Protein 6GJT (pdb70)

InterPro domains:
  IPR008444 Chlamydia virulence plasmid protein pGP3 [PIRSF016070] (1-264)
  IPR033758 pGP3 C-terminal domain [PF05475] (119-264)
  IPR049000 Virulence plasmid protein pGP3-D, N-terminal domain [PF20858] (1-68)

Foldseek 3Di:
DDWDWDDDPHDIDGDDPDPPVVVVVCQQQPQAPQPDKDKDKDKQFDKDKWQFADDPVPQFFPRGIAWRDKDKDFTRHPFKKWWKKWKWWKFWDWAKKKKFKCWPPDGHGPFMFMDTHNQAIDIGMTTDMGGDDDGDITMMIMGMHGHVDTMMITQAGNVRHHDVNDTDIIMMMIIMDHD/DDWDWDADPHDIDGDPDVVVVVVCLDQPQAVPNDKDKDKDKQFDKDKKQFADDPVPQFFPRGIAWRDKDKDFGRHPFKKWWKKWKWKKFWDWAKKKKFKCWPPHGHGPFMFMDTHNQFIDIGMDTDMGGDDDGDITMMIMGMHGHVDTMMMICAGNVRHHDVNDTDIIMMMIIMDHDD/DAWDDDPNDIGDDDPDVQAQAPDPAKDKDKDKQFDKDKWQFADEPVPQFFPRGIAWRDKDKDFGRHPFKKWWKKWKWKKFWDWAKKKKFKCWPPDGHGPFIFIDTHNQFIDIGMDTDMGGDDDGDITMMIMGMHGHVDTIMMIQDGNVRHHDVNDTDIIMMMIIIDHDD/DDWDWDDDPHDIDTDDPDCVCQDQPQAVPPDKDKDKDKQFDKDKWQFADDPVPQFFPRGIAWRDKDKDWGRHPFKKWWKKWKWKKFWDWAKKKKFKCWPPHGHGPFMFIDTHNQFIDIGMTTDMGTDDPGDITMMIMGMHGHVDTMMIICAGNVRHHDVNDTDIIMMMIIMDHDDDD/DADWDWDDDPHDIDGDDPDDPVVVVVCQDQPQAVPPDKDKDKDKQFDKDKKQFADDPVPQFFPRGIAWRDKDKDFGRHPFKKWWKKWKWKKFWDWAKKKKFKCWPPHGHGPFMFMDTHNQFIDIGMDTDMGGDDDGDITMMIMGMHGHVDTMMIICAGHVRHHDVNDTDIIMMMIIMGHDD/DWDWDDDPHDIDTDDPDVVCQVQPQAVPPDKDKDKDKQFDKDKWQFADEPVPQFFPRGIAWRDKDKDFGRHPFKKWKKKWKWKKFWDWAKKKKFKCWPPDGHGPFMFMDTHNQAIDIGMTTDMGGDDDGDITMMTMGMHGHVDTMMMIQAGNVRHHDVNDTDIIMMMIIIDHDDD

Sequence (1059 aa):
GNSGFYLYNTQNCVFADNTVQDILDKITTDPSLGLLKAFNNFPITNKIQCNGLFTPRNIETLLGGTEIGKFTVTPKSSGSMFLVSADIIASRMEGGVVLALVREGDSKPYAISYGYSSGVPNLCSLRTRIINTGLTPTTYSLRRVGGLESGVVWVNALSNGNDILGITNTSNVSFLEVIPGNSGFYLYNTQNCVFATVQDILDKITTDPSLGLLKAFNNFPITNNKIQCNGLFTPRNIETLLGGTEIGKFTVTPKSSGSMFLVSADIIASRMEGGVVLALVREGDSKPYAISYGYSSGVPNLCSLRRTRIINTGLTPTTYSLRVGGLESGVVWVNALSNGNDILGITNTSNVSFLEVIPQSGFYLYNTQNCVFADNTTDPSLGLLKAFNNFPITNKIQCNGLFTPRRNIETLLGGTEIGKFTVTPKSSGSMFLVSADIIASRMEGGVVLALVREGDSKPYAISYGYSSGVPNLCSLRTRIINTGLTPTTYSLRVGGLESGVVWVNALSNGNDILGITNTSNVSFLEVIPQGNSGFYLYNTQNCVFADNLDKITTDPSLGLLKAFNNFPITNKIQCNGLFTPRNIEETLLGGTEIGKFTVTPKSSGSMFLVSADIIASRMEGGVVLALVREGDSKPYAISYGYSSGVPNLCSLRRTRIINTGLTPTTYSLRRVGGLESGVVWVNALSNGNDILGITNTSNVSFLEVIPQQTNMGNSGFYLYNTQNCVFADNTVQDILDKITTDPSLGLLKAFNNFPITNKIQCNGLFTPRNIETLLGGTEIGKFTVTPKSSGSMFLVSADIIASRMEEGGVVLALVREGDSKPYAISYGYSSGVPNLCSLRRTRIINTGLTPTTYSLRVGGLESGVVWVNALSNGNDILGITNTSNVSFLEVIPQNSGFYLYNTQNCVFADNLDKITTDPSLGLLKAFNNFPITNKIQCNGLFTPRNIETLLGGTEIGKFTVTPKSSGSMFLVSADIIASRMEGGVVLALVREGDSKPYAISYGYSSGVPNLCSLRTRIINTGLTPTTYSLRVGGLESGVVWVNALSNGNDILGITNTSNVSFLEVIPQQT

Radius of gyration: 47.32 Å; Cα contacts (8 Å, |Δi|>4): 3274; chains: 6; bounding box: 70×164×120 Å

Secondary structure (P-SEA, 3-state):
cbbbbbbccccccccccccaaaaaaaaacccccccbbbbbbbbbcccccccbbbccccccccccccccbbbbbbbccccbbbbbbbbbbbccccbbbbbbbbccccccccbbbbbcccccbbbbbccbbbbbccccbbbbbbbbbcccbbbbbccccccccccccbbbbbbbbbbbbcc/ccbbbbbccccccccccaaaaaaaaacccccccbbbbbbbbbcccccccbbbccccccccccccccbbbbbbbccccbbbbbbbbbbbccccbbbbbbbbccccccccccccccccccbbbbbccbbbbbccccbbbbbbbbbcccbbbbbccccccccccccbbbbbbbbbbbbbcc/cbbbbcccccccccccccccccccbbbbbbbbbcccccccbbbccccccccccccccbbbbbbbccccbbbbbbbbbbbccccbbbbbbbbccccccccbbbbbcccccbbbbbccbbbbbccccbbbbbbbbbcccbbbbbccccccccccccbbbbbbbbbbbbbcc/cbbbbbbcccbbbbbcccccccccccccccbbbbbbbbbcccccccbbbccccccccccccccbbbbbbbcccbbbbbbbbbbbbccccbbbbbbbbccccccccbbbbbcccccbbbbbccbbbbbccccbbbbbbbbbcccbbbbbccccccccccccbbbbbbbbbbbbbbccc/cccbbbbbccccccccccccaaaaaaaaacccccccbbbbbbbbbcccccccbbbccccccccccccccbbbbbbbccccbbbbbbbbbbbccccbbbbbbbbccccccccccccccccccbbbbbccbbbbbccccbbbbbbbbbcccbbbbbccccccccccccbbbbbbbbbbbbbcc/cbbbbbcccccccccccccccccccccccbbbbbbbbbcccccccbbbccccccccccccccbbbbbbbccccbbbbbbbbbbcccccbbbbbbbbccccccccbbbbbcccccbbbbbccbbbbbccccbbbbbbbbbcccbbbbbccccccccccccbbbbbbbbbbbbbbcc

Structure (mmCIF, N/CA/C/O backbone):
data_6GJT
#
_entry.id   6GJT
#
_cell.length_a   85.410
_cell.length_b   108.250
_cell.length_c   207.000
_cell.angle_alpha   90.00
_cell.angle_beta   90.00
_cell.angle_gamma   90.00
#
_symmetry.space_group_name_H-M   'P 21 21 21'
#
loop_
_entity.id
_entity.type
_entity.pdbx_description
1 polymer 'Virulence plasmid protein pGP3-D'
2 non-polymer 'BROMIDE ION'
3 non-polymer 'POTASSIUM ION'
4 water water
#
loop_
_atom_site.group_PDB
_atom_site.id
_atom_site.type_symbol
_atom_site.label_atom_id
_atom_site.label_alt_id
_atom_site.label_comp_id
_atom_site.label_asym_id
_atom_site.label_entity_id
_atom_site.label_seq_id
_atom_site.pdbx_PDB_ins_code
_atom_site.Cartn_x
_atom_site.Cartn_y
_atom_site.Cartn_z
_atom_site.occupancy
_atom_site.B_iso_or_equiv
_atom_site.auth_seq_id
_atom_site.auth_comp_id
_atom_site.auth_asym_id
_atom_site.auth_atom_id
_atom_site.pdbx_PDB_model_num
ATOM 1 N N . GLY A 1 2 ? -1.535 185.614 17.079 1.00 78.16 2 GLY A N 1
ATOM 2 C CA . GLY A 1 2 ? -1.181 186.738 16.163 1.00 76.11 2 GLY A CA 1
ATOM 3 C C . GLY A 1 2 ? -1.700 188.118 16.576 1.00 68.02 2 GLY A C 1
ATOM 4 O O . GLY A 1 2 ? -2.196 188.855 15.746 1.00 62.84 2 GLY A O 1
ATOM 5 N N . ASN A 1 3 ? -1.570 188.469 17.854 1.00 62.27 3 ASN A N 1
ATOM 6 C CA . ASN A 1 3 ? -1.809 189.852 18.332 1.00 54.51 3 ASN A CA 1
ATOM 7 C C . ASN A 1 3 ? -0.892 190.183 19.529 1.00 52.51 3 ASN A C 1
ATOM 8 O O . ASN A 1 3 ? -0.544 189.300 20.310 1.00 55.21 3 ASN A O 1
ATOM 13 N N . SER A 1 4 ? -0.433 191.433 19.628 1.00 46.39 4 SER A N 1
ATOM 14 C CA . SER A 1 4 ? 0.502 191.842 20.686 1.00 40.98 4 SER A CA 1
ATOM 15 C C . SER A 1 4 ? 0.446 193.346 20.891 1.00 41.03 4 SER A C 1
ATOM 16 O O . SER A 1 4 ? -0.099 194.052 20.066 1.00 44.17 4 SER A O 1
ATOM 19 N N . GLY A 1 5 ? 0.960 193.812 22.029 1.00 36.09 5 GLY A N 1
ATOM 20 C CA . GLY A 1 5 ? 0.923 195.203 22.385 1.00 36.42 5 GLY A CA 1
ATOM 21 C C . GLY A 1 5 ? 0.836 195.465 23.871 1.00 43.70 5 GLY A C 1
ATOM 22 O O . GLY A 1 5 ? 1.430 194.752 24.672 1.00 37.01 5 GLY A O 1
ATOM 23 N N . PHE A 1 6 ? 0.040 196.471 24.230 1.00 40.22 6 PHE A N 1
ATOM 24 C CA . PHE A 1 6 ? -0.248 196.793 25.604 1.00 46.02 6 PHE A CA 1
ATOM 25 C C . PHE A 1 6 ? -1.756 196.949 25.765 1.00 55.23 6 PHE A C 1
ATOM 26 O O . PHE A 1 6 ? -2.461 197.240 24.799 1.00 46.37 6 PHE A O 1
ATOM 34 N N . TYR A 1 7 ? -2.262 196.689 26.970 1.00 62.24 7 TYR A N 1
ATOM 35 C CA . TYR A 1 7 ? -3.694 196.821 27.231 1.00 66.43 7 TYR A CA 1
ATOM 36 C C . TYR A 1 7 ? -3.962 196.965 28.725 1.00 77.76 7 TYR A C 1
ATOM 37 O O . TYR A 1 7 ? -3.110 196.623 29.555 1.00 64.56 7 TYR A O 1
ATOM 46 N N . LEU A 1 8 ? -5.159 197.464 29.039 1.00 87.71 8 LEU A N 1
ATOM 47 C CA . LEU A 1 8 ? -5.601 197.626 30.421 1.00 89.28 8 LEU A CA 1
ATOM 48 C C . LEU A 1 8 ? -6.403 196.415 30.868 1.00 80.81 8 LEU A C 1
ATOM 49 O O . LEU A 1 8 ? -7.330 195.991 30.180 1.00 69.19 8 LEU A O 1
ATOM 54 N N . TYR A 1 9 ? -6.018 195.860 32.015 1.00 80.62 9 TYR A N 1
ATOM 55 C CA . TYR A 1 9 ? -6.805 194.844 32.719 1.00 79.26 9 TYR A CA 1
ATOM 56 C C . TYR A 1 9 ? -7.196 195.481 34.042 1.00 78.47 9 TYR A C 1
ATOM 57 O O . TYR A 1 9 ? -6.312 195.830 34.830 1.00 68.32 9 TYR A O 1
ATOM 66 N N . ASN A 1 10 ? -8.510 195.624 34.266 1.00 75.98 10 ASN A N 1
ATOM 67 C CA . ASN A 1 10 ? -9.092 196.602 35.217 1.00 73.94 10 ASN A CA 1
ATOM 68 C C . ASN A 1 10 ? -8.237 197.893 35.304 1.00 77.44 10 ASN A C 1
ATOM 69 O O . ASN A 1 10 ? -8.405 198.811 34.482 1.00 67.62 10 ASN A O 1
ATOM 74 N N . THR A 1 11 ? -7.303 197.933 36.251 1.00 80.77 11 THR A N 1
ATOM 75 C CA . THR A 1 11 ? -6.476 199.090 36.533 1.00 79.33 11 THR A CA 1
ATOM 76 C C . THR A 1 11 ? -4.967 198.840 36.294 1.00 77.77 11 THR A C 1
ATOM 77 O O . THR A 1 11 ? -4.172 199.687 36.653 1.00 83.64 11 THR A O 1
ATOM 81 N N . GLN A 1 12 ? -4.565 197.709 35.705 1.00 74.28 12 GLN A N 1
ATOM 82 C CA . GLN A 1 12 ? -3.138 197.449 35.373 1.00 71.29 12 GLN A CA 1
ATOM 83 C C . GLN A 1 12 ? -2.864 197.621 33.859 1.00 67.58 12 GLN A C 1
ATOM 84 O O . GLN A 1 12 ? -3.592 197.077 33.029 1.00 58.55 12 GLN A O 1
ATOM 90 N N . ASN A 1 13 ? -1.826 198.389 33.516 1.00 62.73 13 ASN A N 1
ATOM 91 C CA . ASN A 1 13 ? -1.358 198.524 32.128 1.00 66.01 13 ASN A CA 1
ATOM 92 C C . ASN A 1 13 ? -0.343 197.417 31.813 1.00 58.47 13 ASN A C 1
ATOM 93 O O . ASN A 1 13 ? 0.791 197.434 32.323 1.00 48.77 13 ASN A O 1
ATOM 98 N N . CYS A 1 14 ? -0.762 196.455 30.991 1.00 51.98 14 CYS A N 1
ATOM 99 C CA . CYS A 1 14 ? -0.016 195.224 30.800 1.00 58.76 14 CYS A CA 1
ATOM 100 C C . CYS A 1 14 ? 0.510 195.055 29.390 1.00 58.68 14 CYS A C 1
ATOM 101 O O . CYS A 1 14 ? -0.194 195.363 28.433 1.00 56.06 14 CYS A O 1
ATOM 104 N N . VAL A 1 15 ? 1.726 194.527 29.276 1.00 55.33 15 VAL A N 1
ATOM 105 C CA . VAL A 1 15 ? 2.228 194.027 27.985 1.00 53.77 15 VAL A CA 1
ATOM 106 C C . VAL A 1 15 ? 1.595 192.679 27.694 1.00 52.21 15 VAL A C 1
ATOM 107 O O . VAL A 1 15 ? 1.367 191.899 28.608 1.00 49.62 15 VAL A O 1
ATOM 111 N N . PHE A 1 16 ? 1.284 192.412 26.436 1.00 46.54 16 PHE A N 1
ATOM 112 C CA . PHE A 1 16 ? 0.781 191.102 26.044 1.00 46.11 16 PHE A CA 1
ATOM 113 C C . PHE A 1 16 ? 1.317 190.707 24.668 1.00 46.57 16 PHE A C 1
ATOM 114 O O . PHE A 1 16 ? 1.682 191.576 23.883 1.00 47.91 16 PHE A O 1
ATOM 122 N N . ALA A 1 17 ? 1.389 189.397 24.432 1.00 41.61 17 ALA A N 1
ATOM 123 C CA . ALA A 1 17 ? 1.923 188.782 23.227 1.00 38.35 17 ALA A CA 1
ATOM 124 C C . ALA A 1 17 ? 1.720 187.261 23.267 1.00 41.79 17 ALA A C 1
ATOM 125 O O . ALA A 1 17 ? 1.334 186.716 24.274 1.00 39.27 17 ALA A O 1
ATOM 127 N N . ASP A 1 18 ? 2.011 186.582 22.175 1.00 40.72 18 ASP A N 1
ATOM 128 C CA . ASP A 1 18 ? 1.950 185.131 22.130 1.00 42.47 18 ASP A CA 1
ATOM 129 C C . ASP A 1 18 ? 3.112 184.482 22.834 1.00 41.06 18 ASP A C 1
ATOM 130 O O . ASP A 1 18 ? 2.954 183.373 23.341 1.00 47.11 18 ASP A O 1
ATOM 135 N N . ASN A 1 19 ? 4.289 185.110 22.829 1.00 41.01 19 ASN A N 1
ATOM 136 C CA . ASN A 1 19 ? 5.450 184.542 23.540 1.00 39.65 19 ASN A CA 1
ATOM 137 C C . ASN A 1 19 ? 6.413 185.507 24.240 1.00 42.57 19 ASN A C 1
ATOM 138 O O . ASN A 1 19 ? 7.290 186.109 23.649 1.00 48.94 19 ASN A O 1
ATOM 143 N N . THR A 1 100 ? 25.179 146.372 70.246 1.00 78.92 100 THR A N 1
ATOM 144 C CA . THR A 1 100 ? 24.937 144.944 70.059 1.00 89.54 100 THR A CA 1
ATOM 145 C C . THR A 1 100 ? 25.803 144.067 70.985 1.00 94.02 100 THR A C 1
ATOM 146 O O . THR A 1 100 ? 25.363 143.014 71.445 1.00 81.85 100 THR A O 1
ATOM 150 N N . VAL A 1 101 ? 27.035 144.504 71.243 1.00 92.99 101 VAL A N 1
ATOM 151 C CA . VAL A 1 101 ? 27.905 143.858 72.220 1.00 88.18 101 VAL A CA 1
ATOM 152 C C . VAL A 1 101 ? 27.281 144.033 73.603 1.00 90.48 101 VAL A C 1
ATOM 153 O O . VAL A 1 101 ? 26.984 143.060 74.275 1.00 94.42 101 VAL A O 1
ATOM 157 N N . GLN A 1 102 ? 27.054 145.274 74.012 1.00 90.50 102 GLN A N 1
ATOM 158 C CA . GLN A 1 102 ? 26.302 145.561 75.239 1.00 88.26 102 GLN A CA 1
ATOM 159 C C . GLN A 1 102 ? 24.972 144.815 75.344 1.00 79.34 102 GLN A C 1
ATOM 160 O O . GLN A 1 102 ? 24.536 144.473 76.440 1.00 74.77 102 GLN A O 1
ATOM 166 N N . ASP A 1 103 ? 24.322 144.576 74.214 1.00 76.85 103 ASP A N 1
ATOM 167 C CA . ASP A 1 103 ? 23.013 143.948 74.250 1.00 83.80 103 ASP A CA 1
ATOM 168 C C . ASP A 1 103 ? 23.142 142.477 74.602 1.00 95.02 103 ASP A C 1
ATOM 169 O O . ASP A 1 103 ? 22.247 141.920 75.200 1.00 98.92 103 ASP A O 1
ATOM 174 N N . ILE A 1 104 ? 24.235 141.838 74.186 1.00 99.80 104 ILE A N 1
ATOM 175 C CA . ILE A 1 104 ? 24.517 140.452 74.564 1.00 87.18 104 ILE A CA 1
ATOM 176 C C . ILE A 1 104 ? 24.945 140.461 76.029 1.00 82.71 104 ILE A C 1
ATOM 177 O O . ILE A 1 104 ? 24.435 139.720 76.829 1.00 83.17 104 ILE A O 1
ATOM 182 N N . LEU A 1 105 ? 25.874 141.337 76.356 1.00 75.54 105 LEU A N 1
ATOM 183 C CA . LEU A 1 105 ? 26.420 141.459 77.668 1.00 70.69 105 LEU A CA 1
ATOM 184 C C . LEU A 1 105 ? 25.344 141.550 78.746 1.00 74.90 105 LEU A C 1
ATOM 185 O O . LEU A 1 105 ? 25.444 140.904 79.786 1.00 68.96 105 LEU A O 1
ATOM 190 N N . ASP A 1 106 ? 24.325 142.362 78.524 1.00 80.74 106 ASP A N 1
ATOM 191 C CA . ASP A 1 106 ? 23.191 142.418 79.471 1.00 87.95 106 ASP A CA 1
ATOM 192 C C . ASP A 1 106 ? 22.376 141.132 79.509 1.00 83.23 106 ASP A C 1
ATOM 193 O O . ASP A 1 106 ? 21.894 140.741 80.564 1.00 86.72 106 ASP A O 1
ATOM 198 N N . LYS A 1 107 ? 22.198 140.493 78.361 1.00 77.39 107 LYS A N 1
ATOM 199 C CA . LYS A 1 107 ? 21.540 139.194 78.321 1.00 79.15 107 LYS A CA 1
ATOM 200 C C . LYS A 1 107 ? 22.335 138.176 79.141 1.00 80.14 107 LYS A C 1
ATOM 201 O O . LYS A 1 107 ? 21.821 137.577 80.071 1.00 73.80 107 LYS A O 1
ATOM 207 N N . ILE A 1 108 ? 23.616 138.037 78.814 1.00 77.91 108 ILE A N 1
ATOM 208 C CA . ILE A 1 108 ? 24.488 137.031 79.420 1.00 77.08 108 ILE A CA 1
ATOM 209 C C . ILE A 1 108 ? 24.583 137.143 80.936 1.00 77.37 108 ILE A C 1
ATOM 210 O O . ILE A 1 108 ? 24.612 136.139 81.623 1.00 75.94 108 ILE A O 1
ATOM 215 N N . THR A 1 109 ? 24.657 138.370 81.434 1.00 78.90 109 THR A N 1
ATOM 216 C CA . THR A 1 109 ? 24.809 138.630 82.859 1.00 80.37 109 THR A CA 1
ATOM 217 C C . THR A 1 109 ? 23.500 138.677 83.604 1.00 76.16 109 THR A C 1
ATOM 218 O O . THR A 1 109 ? 23.500 139.008 84.780 1.00 80.24 109 THR A O 1
ATOM 222 N N . THR A 1 110 ? 22.380 138.453 82.928 1.00 69.38 110 THR A N 1
ATOM 223 C CA . THR A 1 110 ? 21.083 138.537 83.607 1.00 66.12 110 THR A CA 1
ATOM 224 C C . THR A 1 110 ? 20.045 137.534 83.148 1.00 59.05 110 THR A C 1
ATOM 225 O O . THR A 1 110 ? 19.002 137.456 83.782 1.00 55.13 110 THR A O 1
ATOM 229 N N . ASP A 1 111 ? 20.307 136.786 82.075 1.00 59.87 111 ASP A N 1
ATOM 230 C CA . ASP A 1 111 ? 19.373 135.782 81.577 1.00 64.24 111 ASP A CA 1
ATOM 231 C C . ASP A 1 111 ? 19.661 134.451 82.281 1.00 59.21 111 ASP A C 1
ATOM 232 O O . ASP A 1 111 ? 20.661 133.777 82.048 1.00 58.83 111 ASP A O 1
ATOM 237 N N . PRO A 1 112 ? 18.756 134.049 83.140 1.00 58.59 112 PRO A N 1
ATOM 238 C CA . PRO A 1 112 ? 18.982 132.795 83.848 1.00 58.31 112 PRO A CA 1
ATOM 239 C C . PRO A 1 112 ? 18.822 131.484 83.050 1.00 56.84 112 PRO A C 1
ATOM 240 O O . PRO A 1 112 ? 19.247 130.400 83.504 1.00 60.67 112 PRO A O 1
ATOM 244 N N . SER A 1 113 ? 18.236 131.576 81.868 1.00 54.13 113 SER A N 1
ATOM 245 C CA . SER A 1 113 ? 17.865 130.399 81.106 1.00 54.89 113 SER A CA 1
ATOM 246 C C . SER A 1 113 ? 19.044 129.922 80.236 1.00 51.96 113 SER A C 1
ATOM 247 O O . SER A 1 113 ? 19.058 128.786 79.760 1.00 56.20 113 SER A O 1
ATOM 250 N N . LEU A 1 114 ? 20.016 130.800 80.031 1.00 54.03 114 LEU A N 1
ATOM 251 C CA . LEU A 1 114 ? 21.200 130.480 79.306 1.00 62.77 114 LEU A CA 1
ATOM 252 C C . LEU A 1 114 ? 21.955 129.722 80.356 1.00 69.74 114 LEU A C 1
ATOM 253 O O . LEU A 1 114 ? 22.148 130.201 81.505 1.00 73.89 114 LEU A O 1
ATOM 258 N N . GLY A 1 115 ? 22.460 128.569 80.013 1.00 74.55 115 GLY A N 1
ATOM 259 C CA . GLY A 1 115 ? 23.240 127.939 81.059 1.00 75.53 115 GLY A CA 1
ATOM 260 C C . GLY A 1 115 ? 24.584 128.649 81.273 1.00 73.17 115 GLY A C 1
ATOM 261 O O . GLY A 1 115 ? 25.414 128.163 81.995 1.00 61.66 115 GLY A O 1
ATOM 262 N N . LEU A 1 116 ? 24.841 129.815 80.682 1.00 74.26 116 LEU A N 1
ATOM 263 C CA . LEU A 1 116 ? 26.079 130.461 81.003 1.00 63.12 116 LEU A CA 1
ATOM 264 C C . LEU A 1 116 ? 25.797 131.070 82.344 1.00 64.25 116 LEU A C 1
ATOM 265 O O . LEU A 1 116 ? 24.659 131.133 82.866 1.00 70.84 116 LEU A O 1
ATOM 270 N N . LEU A 1 117 ? 26.900 131.403 82.942 1.00 54.07 117 LEU A N 1
ATOM 271 C CA . LEU A 1 117 ? 26.923 132.031 84.246 1.00 55.72 117 LEU A CA 1
ATOM 272 C C . LEU A 1 117 ? 26.359 131.479 85.633 1.00 50.75 117 LEU A C 1
ATOM 273 O O . LEU A 1 117 ? 25.191 131.010 85.906 1.00 66.82 117 LEU A O 1
ATOM 278 N N . LYS A 1 118 ? 27.303 131.527 86.571 1.00 45.30 118 LYS A N 1
ATOM 279 C CA . LYS A 1 118 ? 27.316 130.623 87.706 1.00 36.87 118 LYS A CA 1
ATOM 280 C C . LYS A 1 118 ? 27.734 131.329 88.958 1.00 34.93 118 LYS A C 1
ATOM 281 O O . LYS A 1 118 ? 28.834 131.837 89.046 1.00 36.38 118 LYS A O 1
ATOM 287 N N . ALA A 1 119 ? 26.883 131.306 89.965 1.00 33.94 119 ALA A N 1
ATOM 288 C CA . ALA A 1 119 ? 27.259 131.880 91.252 1.00 31.18 119 ALA A CA 1
ATOM 289 C C . ALA A 1 119 ? 28.386 131.047 91.907 1.00 32.38 119 ALA A C 1
ATOM 290 O O . ALA A 1 119 ? 28.408 129.801 91.805 1.00 37.81 119 ALA A O 1
ATOM 292 N N . PHE A 1 120 ? 29.278 131.736 92.609 1.00 32.58 120 PHE A N 1
ATOM 293 C CA . PHE A 1 120 ? 30.175 131.133 93.602 1.00 29.98 120 PHE A CA 1
ATOM 294 C C . PHE A 1 120 ? 30.171 131.929 94.855 1.00 31.03 120 PHE A C 1
ATOM 295 O O . PHE A 1 120 ? 30.236 133.173 94.824 1.00 35.15 120 PHE A O 1
ATOM 303 N N . ASN A 1 121 ? 30.143 131.259 95.978 1.00 33.71 121 ASN A N 1
ATOM 304 C CA . ASN A 1 121 ? 30.240 131.924 97.260 1.00 32.38 121 ASN A CA 1
ATOM 305 C C . ASN A 1 121 ? 31.096 131.080 98.173 1.00 32.42 121 ASN A C 1
ATOM 306 O O . ASN A 1 121 ? 30.903 129.859 98.202 1.00 25.30 121 ASN A O 1
ATOM 311 N N . ASN A 1 122 ? 31.970 131.717 98.934 1.00 25.98 122 ASN A N 1
ATOM 312 C CA . ASN A 1 122 ? 32.733 131.035 99.948 1.00 27.37 122 ASN A CA 1
ATOM 313 C C . ASN A 1 122 ? 32.520 131.696 101.259 1.00 29.02 122 ASN A C 1
ATOM 314 O O . ASN A 1 122 ? 32.563 132.910 101.312 1.00 32.05 122 ASN A O 1
ATOM 319 N N . PHE A 1 123 ? 32.322 130.908 102.319 1.00 26.36 123 PHE A N 1
ATOM 320 C CA . PHE A 1 123 ? 31.995 131.409 103.609 1.00 27.23 123 PHE A CA 1
ATOM 321 C C . PHE A 1 123 ? 33.038 130.935 104.605 1.00 30.32 123 PHE A C 1
ATOM 322 O O . PHE A 1 123 ? 33.076 129.760 104.963 1.00 27.28 123 PHE A O 1
ATOM 330 N N . PRO A 1 124 ? 33.877 131.870 105.088 1.00 30.31 124 PRO A N 1
ATOM 331 C CA . PRO A 1 124 ? 34.900 131.423 106.057 1.00 30.11 124 PRO A CA 1
ATOM 332 C C . PRO A 1 124 ? 34.279 131.331 107.408 1.00 29.69 124 PRO A C 1
ATOM 333 O O . PRO A 1 124 ? 33.467 132.167 107.746 1.00 35.61 124 PRO A O 1
ATOM 337 N N . ILE A 1 125 ? 34.727 130.369 108.210 1.00 28.64 125 ILE A N 1
ATOM 338 C CA . ILE A 1 125 ? 34.347 130.253 109.576 1.00 28.36 125 ILE A CA 1
ATOM 339 C C . ILE A 1 125 ? 35.650 130.228 110.398 1.00 34.15 125 ILE A C 1
ATOM 340 O O . ILE A 1 125 ? 36.411 129.227 110.339 1.00 34.92 125 ILE A O 1
ATOM 345 N N . THR A 1 126 ? 35.914 131.290 111.162 1.00 33.38 126 THR A N 1
ATOM 346 C CA . THR A 1 126 ? 37.198 131.438 111.902 1.00 35.76 126 THR A CA 1
ATOM 347 C C . THR A 1 126 ? 37.096 131.387 113.409 1.00 32.42 126 THR A C 1
ATOM 348 O O . THR A 1 126 ? 38.101 131.233 114.090 1.00 36.61 126 THR A O 1
ATOM 352 N N . ASN A 1 127 ? 35.871 131.451 113.922 1.00 33.00 127 ASN A N 1
ATOM 353 C CA . ASN A 1 127 ? 35.664 131.367 115.326 1.00 33.34 127 ASN A CA 1
ATOM 354 C C . ASN A 1 127 ? 35.795 129.964 115.871 1.00 37.78 127 ASN A C 1
ATOM 355 O O . ASN A 1 127 ? 35.560 129.035 115.144 1.00 38.12 127 ASN A O 1
ATOM 360 N N . LYS A 1 128 ? 36.172 129.850 117.142 1.00 33.82 128 LYS A N 1
ATOM 361 C CA . LYS A 1 128 ? 36.345 128.608 117.821 1.00 33.55 128 LYS A CA 1
ATOM 362 C C . LYS A 1 128 ? 35.006 128.309 118.367 1.00 41.31 128 LYS A C 1
ATOM 363 O O . LYS A 1 128 ? 34.453 129.136 119.045 1.00 56.64 128 LYS A O 1
ATOM 369 N N . ILE A 1 129 ? 34.433 127.149 118.042 1.00 34.25 129 ILE A N 1
ATOM 370 C CA . ILE A 1 129 ? 33.081 126.831 118.502 1.00 31.29 129 ILE A CA 1
ATOM 371 C C . ILE A 1 129 ? 33.114 125.521 119.232 1.00 30.04 129 ILE A C 1
ATOM 372 O O . ILE A 1 129 ? 33.666 124.511 118.739 1.00 26.00 129 ILE A O 1
ATOM 377 N N . GLN A 1 130 ? 32.603 125.543 120.468 1.00 25.49 130 GLN A N 1
ATOM 378 C CA . GLN A 1 130 ? 32.511 124.346 121.228 1.00 31.46 130 GLN A CA 1
ATOM 379 C C . GLN A 1 130 ? 31.226 123.667 120.826 1.00 31.93 130 GLN A C 1
ATOM 380 O O . GLN A 1 130 ? 30.173 124.190 121.078 1.00 31.92 130 GLN A O 1
ATOM 386 N N . CYS A 1 131 ? 31.312 122.469 120.220 1.00 30.95 131 CYS A N 1
ATOM 387 C CA . CYS A 1 131 ? 30.119 121.763 119.764 1.00 30.90 131 CYS A CA 1
ATOM 388 C C . CYS A 1 131 ? 29.751 120.684 120.789 1.00 30.51 131 CYS A C 1
ATOM 389 O O . CYS A 1 131 ? 30.304 119.609 120.784 1.00 31.77 131 CYS A O 1
ATOM 392 N N . ASN A 1 132 ? 28.845 121.019 121.699 1.00 35.16 132 ASN A N 1
ATOM 393 C CA . ASN A 1 132 ? 28.385 120.118 122.769 1.00 38.66 132 ASN A CA 1
ATOM 394 C C . ASN A 1 132 ? 27.226 119.256 122.282 1.00 33.90 132 ASN A C 1
ATOM 395 O O . ASN A 1 132 ? 26.954 118.229 122.853 1.00 34.48 132 ASN A O 1
ATOM 400 N N . GLY A 1 133 ? 26.534 119.690 121.241 1.00 33.66 133 GLY A N 1
ATOM 401 C CA . GLY A 1 133 ? 25.378 118.945 120.745 1.00 34.02 133 GLY A CA 1
ATOM 402 C C . GLY A 1 133 ? 25.903 117.669 120.125 1.00 37.05 133 GLY A C 1
ATOM 403 O O . GLY A 1 133 ? 26.960 117.662 119.455 1.00 48.70 133 GLY A O 1
ATOM 404 N N . LEU A 1 134 ? 25.263 116.563 120.456 1.00 35.92 134 LEU A N 1
ATOM 405 C CA . LEU A 1 134 ? 25.673 115.249 119.940 1.00 31.93 134 LEU A CA 1
ATOM 406 C C . LEU A 1 134 ? 24.794 114.932 118.725 1.00 26.90 134 LEU A C 1
ATOM 407 O O . LEU A 1 134 ? 23.694 115.475 118.576 1.00 20.51 134 LEU A O 1
ATOM 412 N N . PHE A 1 135 ? 25.282 114.045 117.867 1.00 25.03 135 PHE A N 1
ATOM 413 C CA . PHE A 1 135 ? 24.413 113.378 116.947 1.00 23.99 135 PHE A CA 1
ATOM 414 C C . PHE A 1 135 ? 24.146 111.949 117.414 1.00 24.98 135 PHE A C 1
ATOM 415 O O . PHE A 1 135 ? 25.058 111.185 117.740 1.00 30.25 135 PHE A O 1
ATOM 423 N N . THR A 1 136 ? 22.873 111.574 117.453 1.00 27.39 136 THR A N 1
ATOM 424 C CA . THR A 1 136 ? 22.458 110.262 117.901 1.00 26.71 136 THR A CA 1
ATOM 425 C C . THR A 1 136 ? 21.334 109.770 117.024 1.00 24.51 136 THR A C 1
ATOM 426 O O . THR A 1 136 ? 20.762 110.546 116.230 1.00 23.12 136 THR A O 1
ATOM 430 N N . PRO A 1 137 ? 20.987 108.466 117.148 1.00 26.19 137 PRO A N 1
ATOM 431 C CA . PRO A 1 137 ? 19.907 107.979 116.250 1.00 28.68 137 PRO A CA 1
ATOM 432 C C . PRO A 1 137 ? 18.571 108.706 116.509 1.00 28.75 137 PRO A C 1
ATOM 433 O O . PRO A 1 137 ? 17.741 108.832 115.624 1.00 31.26 137 PRO A O 1
ATOM 437 N N . ARG A 1 138 ? 18.393 109.199 117.730 1.00 36.36 138 ARG A N 1
ATOM 438 C CA . ARG A 1 138 ? 17.168 109.898 118.087 1.00 39.35 138 ARG A CA 1
ATOM 439 C C . ARG A 1 138 ? 17.096 111.318 117.562 1.00 43.09 138 ARG A C 1
ATOM 440 O O . ARG A 1 138 ? 16.004 111.844 117.429 1.00 52.09 138 ARG A O 1
ATOM 448 N N . ASN A 1 139 ? 18.216 111.966 117.244 1.00 37.25 139 ASN A N 1
ATOM 449 C CA . ASN A 1 139 ? 18.132 113.324 116.724 1.00 29.35 139 ASN A CA 1
ATOM 450 C C . ASN A 1 139 ? 18.665 113.493 115.329 1.00 33.02 139 ASN A C 1
ATOM 451 O O . ASN A 1 139 ? 18.646 114.594 114.813 1.00 30.48 139 ASN A O 1
ATOM 456 N N . ILE A 1 140 ? 19.183 112.429 114.726 1.00 29.91 140 ILE A N 1
ATOM 457 C CA . ILE A 1 140 ? 19.801 112.594 113.418 1.00 30.24 140 ILE A CA 1
ATOM 458 C C . ILE A 1 140 ? 18.819 113.060 112.336 1.00 29.10 140 ILE A C 1
ATOM 459 O O . ILE A 1 140 ? 19.179 113.881 111.488 1.00 31.10 140 ILE A O 1
ATOM 464 N N . GLU A 1 141 ? 17.564 112.646 112.443 1.00 35.68 141 GLU A N 1
ATOM 465 C CA . GLU A 1 141 ? 16.513 113.090 111.537 1.00 38.85 141 GLU A CA 1
ATOM 466 C C . GLU A 1 141 ? 15.611 114.201 112.126 1.00 36.90 141 GLU A C 1
ATOM 467 O O . GLU A 1 141 ? 14.425 114.262 111.800 1.00 38.02 141 GLU A O 1
ATOM 473 N N . THR A 1 142 ? 16.182 115.102 112.923 1.00 31.15 142 THR A N 1
ATOM 474 C CA . THR A 1 142 ? 15.509 116.309 113.376 1.00 29.41 142 THR A CA 1
ATOM 475 C C . THR A 1 142 ? 16.416 117.523 113.086 1.00 30.52 142 THR A C 1
ATOM 476 O O . THR A 1 142 ? 17.424 117.387 112.392 1.00 32.82 142 THR A O 1
ATOM 480 N N . LEU A 1 143 ? 16.077 118.694 113.661 1.00 29.46 143 LEU A N 1
ATOM 481 C CA . LEU A 1 143 ? 16.904 119.885 113.573 1.00 29.00 143 LEU A CA 1
ATOM 482 C C . LEU A 1 143 ? 17.802 120.101 114.765 1.00 30.01 143 LEU A C 1
ATOM 483 O O . LEU A 1 143 ? 18.499 121.116 114.832 1.00 31.25 143 LEU A O 1
ATOM 488 N N . LEU A 1 144 ? 17.777 119.174 115.721 1.00 32.52 144 LEU A N 1
ATOM 489 C CA . LEU A 1 144 ? 18.393 119.404 117.002 1.00 32.12 144 LEU A CA 1
ATOM 490 C C . LEU A 1 144 ? 19.737 118.731 117.147 1.00 32.87 144 LEU A C 1
ATOM 491 O O . LEU A 1 144 ? 20.345 118.830 118.197 1.00 22.94 144 LEU A O 1
ATOM 496 N N . GLY A 1 145 ? 20.190 117.987 116.133 1.00 24.94 145 GLY A N 1
ATOM 497 C CA . GLY A 1 145 ? 21.478 117.315 116.256 1.00 27.46 145 GLY A CA 1
ATOM 498 C C . GLY A 1 145 ? 22.634 118.314 116.243 1.00 26.61 145 GLY A C 1
ATOM 499 O O . GLY A 1 145 ? 22.601 119.268 115.515 1.00 22.77 145 GLY A O 1
ATOM 500 N N . GLY A 1 146 ? 23.666 118.091 117.043 1.00 24.97 146 GLY A N 1
ATOM 501 C CA . GLY A 1 146 ? 24.892 118.870 116.936 1.00 25.33 146 GLY A CA 1
ATOM 502 C C . GLY A 1 146 ? 24.666 120.347 117.241 1.00 23.60 146 GLY A C 1
ATOM 503 O O . GLY A 1 146 ? 23.709 120.698 117.858 1.00 26.20 146 GLY A O 1
ATOM 504 N N . THR A 1 147 ? 25.588 121.180 116.821 1.00 23.59 147 THR A N 1
ATOM 505 C CA . THR A 1 147 ? 25.644 122.621 117.156 1.00 24.25 147 THR A CA 1
ATOM 506 C C . THR A 1 147 ? 25.835 123.366 115.876 1.00 25.62 147 THR A C 1
ATOM 507 O O . THR A 1 147 ? 26.737 123.010 115.081 1.00 22.85 147 THR A O 1
ATOM 511 N N . GLU A 1 148 ? 25.104 124.444 115.701 1.00 24.82 148 GLU A N 1
ATOM 512 C CA . GLU A 1 148 ? 25.238 125.267 114.498 1.00 27.24 148 GLU A CA 1
ATOM 513 C C . GLU A 1 148 ? 26.551 126.018 114.499 1.00 27.97 148 GLU A C 1
ATOM 514 O O . GLU A 1 148 ? 26.952 126.511 115.538 1.00 23.09 148 GLU A O 1
ATOM 520 N N . ILE A 1 149 ? 27.290 125.953 113.416 1.00 23.10 149 ILE A N 1
ATOM 521 C CA . ILE A 1 149 ? 28.559 126.627 113.313 1.00 28.80 149 ILE A CA 1
ATOM 522 C C . ILE A 1 149 ? 28.559 127.650 112.197 1.00 31.11 149 ILE A C 1
ATOM 523 O O . ILE A 1 149 ? 29.485 128.391 112.066 1.00 31.39 149 ILE A O 1
ATOM 528 N N . GLY A 1 150 ? 27.513 127.700 111.406 1.00 28.61 150 GLY A N 1
ATOM 529 C CA . GLY A 1 150 ? 27.486 128.699 110.348 1.00 31.60 150 GLY A CA 1
ATOM 530 C C . GLY A 1 150 ? 26.165 128.620 109.631 1.00 29.53 150 GLY A C 1
ATOM 531 O O . GLY A 1 150 ? 25.452 127.594 109.682 1.00 29.64 150 GLY A O 1
ATOM 532 N N . LYS A 1 151 ? 25.826 129.742 109.042 1.00 26.90 151 LYS A N 1
ATOM 533 C CA . LYS A 1 151 ? 24.568 129.916 108.336 1.00 32.81 151 LYS A CA 1
ATOM 534 C C . LYS A 1 151 ? 24.954 130.639 107.063 1.00 28.99 151 LYS A C 1
ATOM 535 O O . LYS A 1 151 ? 25.761 131.546 107.126 1.00 29.19 151 LYS A O 1
ATOM 541 N N . PHE A 1 152 ? 24.430 130.233 105.928 1.00 29.69 152 PHE A N 1
ATOM 542 C CA . PHE A 1 152 ? 24.860 130.746 104.618 1.00 30.18 152 PHE A CA 1
ATOM 543 C C . PHE A 1 152 ? 23.685 130.977 103.700 1.00 35.17 152 PHE A C 1
ATOM 544 O O . PHE A 1 152 ? 22.780 130.111 103.605 1.00 33.04 152 PHE A O 1
ATOM 552 N N . THR A 1 153 ? 23.686 132.143 103.027 1.00 29.67 153 THR A N 1
ATOM 553 C CA . THR A 1 153 ? 22.650 132.461 102.079 1.00 27.66 153 THR A CA 1
ATOM 554 C C . THR A 1 153 ? 23.203 132.564 100.679 1.00 29.23 153 THR A C 1
ATOM 555 O O . THR A 1 153 ? 24.111 133.335 100.429 1.00 30.89 153 THR A O 1
ATOM 559 N N . VAL A 1 154 ? 22.612 131.830 99.765 1.00 26.65 154 VAL A N 1
ATOM 560 C CA . VAL A 1 154 ? 23.089 131.788 98.418 1.00 30.71 154 VAL A CA 1
ATOM 561 C C . VAL A 1 154 ? 21.984 131.906 97.403 1.00 27.43 154 VAL A C 1
ATOM 562 O O . VAL A 1 154 ? 20.874 131.543 97.648 1.00 28.69 154 VAL A O 1
ATOM 566 N N . THR A 1 155 ? 22.357 132.430 96.243 1.00 39.47 155 THR A N 1
ATOM 567 C CA . THR A 1 155 ? 21.441 132.725 95.171 1.00 36.66 155 THR A CA 1
ATOM 568 C C . THR A 1 155 ? 21.916 132.167 93.853 1.00 36.11 155 THR A C 1
ATOM 569 O O . THR A 1 155 ? 22.906 132.627 93.328 1.00 35.46 155 THR A O 1
ATOM 573 N N . PRO A 1 156 ? 21.136 131.265 93.257 1.00 34.69 156 PRO A N 1
ATOM 574 C CA . PRO A 1 156 ? 21.446 130.799 91.918 1.00 38.37 156 PRO A CA 1
ATOM 575 C C . PRO A 1 156 ? 21.302 131.917 90.869 1.00 42.37 156 PRO A C 1
ATOM 576 O O . PRO A 1 156 ? 20.428 132.772 91.016 1.00 44.00 156 PRO A O 1
ATOM 580 N N . LYS A 1 157 ? 22.133 131.887 89.838 1.00 42.17 157 LYS A N 1
ATOM 581 C CA . LYS A 1 157 ? 22.001 132.790 88.708 1.00 49.30 157 LYS A CA 1
ATOM 582 C C . LYS A 1 157 ? 21.417 132.137 87.470 1.00 45.46 157 LYS A C 1
ATOM 583 O O . LYS A 1 157 ? 21.053 132.826 86.559 1.00 46.32 157 LYS A O 1
ATOM 589 N N . SER A 1 158 ? 21.270 130.817 87.474 1.00 42.11 158 SER A N 1
ATOM 590 C CA . SER A 1 158 ? 20.668 130.100 86.370 1.00 42.15 158 SER A CA 1
ATOM 591 C C . SER A 1 158 ? 19.568 129.162 86.888 1.00 46.21 158 SER A C 1
ATOM 592 O O . SER A 1 158 ? 19.575 128.738 88.053 1.00 42.51 158 SER A O 1
ATOM 595 N N . SER A 1 159 ? 18.625 128.865 85.996 1.00 48.58 159 SER A N 1
ATOM 596 C CA . SER A 1 159 ? 17.472 128.003 86.292 1.00 50.05 159 SER A CA 1
ATOM 597 C C . SER A 1 159 ? 17.871 126.553 86.094 1.00 45.83 159 SER A C 1
ATOM 598 O O . SER A 1 159 ? 18.698 126.273 85.238 1.00 46.32 159 SER A O 1
ATOM 601 N N . GLY A 1 160 ? 17.272 125.675 86.905 1.00 46.18 160 GLY A N 1
ATOM 602 C CA . GLY A 1 160 ? 17.517 124.252 86.856 1.00 46.74 160 GLY A CA 1
ATOM 603 C C . GLY A 1 160 ? 18.961 123.918 87.218 1.00 40.90 160 GLY A C 1
ATOM 604 O O . GLY A 1 160 ? 19.548 123.004 86.647 1.00 46.13 160 GLY A O 1
ATOM 605 N N . SER A 1 161 ? 19.546 124.694 88.118 1.00 32.81 161 SER A N 1
ATOM 606 C CA . SER A 1 161 ? 20.949 124.505 88.473 1.00 28.28 161 SER A CA 1
ATOM 607 C C . SER A 1 161 ? 21.061 123.771 89.805 1.00 28.94 161 SER A C 1
ATOM 608 O O . SER A 1 161 ? 20.067 123.526 90.491 1.00 24.92 161 SER A O 1
ATOM 611 N N . MET A 1 162 ? 22.298 123.478 90.170 1.00 28.39 162 MET A N 1
ATOM 612 C CA . MET A 1 162 ? 22.616 122.896 91.416 1.00 26.56 162 MET A CA 1
ATOM 613 C C . MET A 1 162 ? 23.702 123.732 92.045 1.00 26.00 162 MET A C 1
ATOM 614 O O . MET A 1 162 ? 24.379 124.436 91.365 1.00 26.19 162 MET A O 1
ATOM 619 N N . PHE A 1 163 ? 23.941 123.559 93.344 1.00 24.65 163 PHE A N 1
ATOM 620 C CA . PHE A 1 163 ? 25.192 124.033 93.963 1.00 25.66 163 PHE A CA 1
ATOM 621 C C . PHE A 1 163 ? 26.009 122.819 94.403 1.00 25.33 163 PHE A C 1
ATOM 622 O O . PHE A 1 163 ? 25.481 121.869 94.965 1.00 19.31 163 PHE A O 1
ATOM 630 N N . LEU A 1 164 ? 27.265 122.810 94.005 1.00 27.80 164 LEU A N 1
ATOM 631 C CA . LEU A 1 164 ? 28.209 121.807 94.448 1.00 27.44 164 LEU A CA 1
ATOM 632 C C . LEU A 1 164 ? 28.764 122.383 95.735 1.00 24.92 164 LEU A C 1
ATOM 633 O O . LEU A 1 164 ? 29.185 123.528 95.762 1.00 29.11 164 LEU A O 1
ATOM 638 N N . VAL A 1 165 ? 28.621 121.667 96.820 1.00 20.89 165 VAL A N 1
ATOM 639 C CA . VAL A 1 165 ? 28.906 122.200 98.172 1.00 21.23 165 VAL A CA 1
ATOM 640 C C . VAL A 1 165 ? 30.059 121.478 98.741 1.00 23.04 165 VAL A C 1
ATOM 641 O O . VAL A 1 165 ? 30.064 120.227 98.751 1.00 23.36 165 VAL A O 1
ATOM 645 N N . SER A 1 166 ? 31.016 122.238 99.283 1.00 22.59 166 SER A N 1
ATOM 646 C CA . SER A 1 166 ? 32.117 121.699 100.001 1.00 25.70 166 SER A CA 1
ATOM 647 C C . SER A 1 166 ? 32.312 122.334 101.355 1.00 23.61 166 SER A C 1
ATOM 648 O O . SER A 1 166 ? 32.633 123.526 101.429 1.00 24.74 166 SER A O 1
ATOM 651 N N . ALA A 1 167 ? 32.129 121.585 102.414 1.00 23.79 167 ALA A N 1
ATOM 652 C CA . ALA A 1 167 ? 32.373 122.115 103.745 1.00 25.40 167 ALA A CA 1
ATOM 653 C C . ALA A 1 167 ? 33.621 121.448 104.298 1.00 24.86 167 ALA A C 1
ATOM 654 O O . ALA A 1 167 ? 33.646 120.226 104.395 1.00 32.48 167 ALA A O 1
ATOM 656 N N . ASP A 1 168 ? 34.638 122.250 104.612 1.00 21.52 168 ASP A N 1
ATOM 657 C CA . ASP A 1 168 ? 35.937 121.789 105.088 1.00 21.08 168 ASP A CA 1
ATOM 658 C C . ASP A 1 168 ? 36.232 122.452 106.443 1.00 25.12 168 ASP A C 1
ATOM 659 O O . ASP A 1 168 ? 36.656 123.611 106.517 1.00 23.37 168 ASP A O 1
ATOM 664 N N . ILE A 1 169 ? 35.933 121.677 107.479 1.00 20.24 169 ILE A N 1
ATOM 665 C CA . ILE A 1 169 ? 35.925 122.137 108.846 1.00 21.31 169 ILE A CA 1
ATOM 666 C C . ILE A 1 169 ? 37.048 121.530 109.672 1.00 22.56 169 ILE A C 1
ATOM 667 O O . ILE A 1 169 ? 37.184 120.312 109.725 1.00 20.95 169 ILE A O 1
ATOM 672 N N . ILE A 1 170 ? 37.882 122.398 110.279 1.00 21.70 170 ILE A N 1
ATOM 673 C CA . ILE A 1 170 ? 38.968 122.009 111.136 1.00 21.44 170 ILE A CA 1
ATOM 674 C C . ILE A 1 170 ? 38.334 121.665 112.503 1.00 21.79 170 ILE A C 1
ATOM 675 O O . ILE A 1 170 ? 37.645 122.501 113.070 1.00 21.94 170 ILE A O 1
ATOM 680 N N . ALA A 1 171 ? 38.531 120.433 112.964 1.00 22.10 171 ALA A N 1
ATOM 681 C CA . ALA A 1 171 ? 37.891 119.957 114.229 1.00 23.04 171 ALA A CA 1
ATOM 682 C C . ALA A 1 171 ? 38.801 119.077 115.012 1.00 24.65 171 ALA A C 1
ATOM 683 O O . ALA A 1 171 ? 39.684 118.408 114.421 1.00 29.53 171 ALA A O 1
ATOM 685 N N . SER A 1 172 ? 38.662 119.119 116.335 1.00 23.17 172 SER A N 1
ATOM 686 C CA . SER A 1 172 ? 39.383 118.259 117.241 1.00 25.58 172 SER A CA 1
ATOM 687 C C . SER A 1 172 ? 38.408 117.662 118.246 1.00 27.04 172 SER A C 1
ATOM 688 O O . SER A 1 172 ? 37.420 118.305 118.630 1.00 24.82 172 SER A O 1
ATOM 691 N N . ARG A 1 173 ? 38.687 116.456 118.701 1.00 23.41 173 ARG A N 1
ATOM 692 C CA . ARG A 1 173 ? 37.939 115.855 119.809 1.00 25.15 173 ARG A CA 1
ATOM 693 C C . ARG A 1 173 ? 38.820 114.776 120.322 1.00 29.26 173 ARG A C 1
ATOM 694 O O . ARG A 1 173 ? 39.681 114.272 119.576 1.00 34.24 173 ARG A O 1
ATOM 702 N N . MET A 1 174 ? 38.622 114.409 121.572 1.00 28.14 174 MET A N 1
ATOM 703 C CA . MET A 1 174 ? 39.196 113.184 122.085 1.00 33.22 174 MET A CA 1
ATOM 704 C C . MET A 1 174 ? 38.744 112.020 121.217 1.00 30.17 174 MET A C 1
ATOM 705 O O . MET A 1 174 ? 37.578 111.979 120.776 1.00 32.18 174 MET A O 1
ATOM 710 N N . GLU A 1 175 ? 39.676 111.121 120.942 1.00 26.00 175 GLU A N 1
ATOM 711 C CA . GLU A 1 175 ? 39.530 110.021 120.021 1.00 34.13 175 GLU A CA 1
ATOM 712 C C . GLU A 1 175 ? 38.078 109.674 119.640 1.00 30.80 175 GLU A C 1
ATOM 713 O O . GLU A 1 175 ? 37.378 109.132 120.441 1.00 27.78 175 GLU A O 1
ATOM 719 N N . GLY A 1 176 ? 37.664 109.900 118.374 1.00 29.80 176 GLY A N 1
ATOM 720 C CA . GLY A 1 176 ? 36.350 109.486 117.950 1.00 26.12 176 GLY A CA 1
ATOM 721 C C . GLY A 1 176 ? 35.844 110.130 116.668 1.00 25.68 176 GLY A C 1
ATOM 722 O O . GLY A 1 176 ? 36.559 110.912 116.007 1.00 26.00 176 GLY A O 1
ATOM 723 N N . GLY A 1 177 ? 34.550 109.935 116.432 1.00 20.54 177 GLY A N 1
ATOM 724 C CA . GLY A 1 177 ? 33.891 110.356 115.199 1.00 22.70 177 GLY A CA 1
ATOM 725 C C . GLY A 1 177 ? 33.224 111.733 115.296 1.00 20.72 177 GLY A C 1
ATOM 726 O O . GLY A 1 177 ? 32.738 112.131 116.322 1.00 24.12 177 GLY A O 1
ATOM 727 N N . VAL A 1 178 ? 33.271 112.451 114.179 1.00 18.75 178 VAL A N 1
ATOM 728 C CA . VAL A 1 178 ? 32.667 113.728 114.027 1.00 20.67 178 VAL A CA 1
ATOM 729 C C . VAL A 1 178 ? 31.539 113.591 113.020 1.00 24.50 178 VAL A C 1
ATOM 730 O O . VAL A 1 178 ? 31.680 112.915 111.977 1.00 18.50 178 VAL A O 1
ATOM 734 N N . VAL A 1 179 ? 30.444 114.300 113.262 1.00 21.96 179 VAL A N 1
ATOM 735 C CA . VAL A 1 179 ? 29.339 114.298 112.302 1.00 21.69 179 VAL A CA 1
ATOM 736 C C . VAL A 1 179 ? 29.076 115.677 111.827 1.00 20.98 179 VAL A C 1
ATOM 737 O O . VAL A 1 179 ? 29.151 116.612 112.592 1.00 22.19 179 VAL A O 1
ATOM 741 N N . LEU A 1 180 ? 28.802 115.839 110.532 1.00 18.48 180 LEU A N 1
ATOM 742 C CA . LEU A 1 180 ? 28.482 117.121 110.021 1.00 17.42 180 LEU A CA 1
ATOM 743 C C . LEU A 1 180 ? 27.087 117.005 109.379 1.00 22.02 180 LEU A C 1
ATOM 744 O O . LEU A 1 180 ? 26.827 116.010 108.660 1.00 22.16 180 LEU A O 1
ATOM 749 N N . ALA A 1 181 ? 26.242 118.047 109.500 1.00 21.34 181 ALA A N 1
ATOM 750 C CA . ALA A 1 181 ? 24.917 118.040 108.874 1.00 22.78 181 ALA A CA 1
ATOM 751 C C . ALA A 1 181 ? 24.600 119.372 108.290 1.00 21.17 181 ALA A C 1
ATOM 752 O O . ALA A 1 181 ? 24.747 120.365 108.949 1.00 25.96 181 ALA A O 1
ATOM 754 N N . LEU A 1 182 ? 24.322 119.413 106.996 1.00 19.18 182 LEU A N 1
ATOM 755 C CA . LEU A 1 182 ? 23.883 120.544 106.342 1.00 18.76 182 LEU A CA 1
ATOM 756 C C . LEU A 1 182 ? 22.361 120.581 106.323 1.00 21.62 182 LEU A C 1
ATOM 757 O O . LEU A 1 182 ? 21.713 119.616 105.935 1.00 23.89 182 LEU A O 1
ATOM 762 N N . VAL A 1 183 ? 21.775 121.693 106.728 1.00 20.89 183 VAL A N 1
ATOM 763 C CA . VAL A 1 183 ? 20.263 121.810 106.898 1.00 22.99 183 VAL A CA 1
ATOM 764 C C . VAL A 1 183 ? 19.797 122.943 106.024 1.00 24.53 183 VAL A C 1
ATOM 765 O O . VAL A 1 183 ? 20.473 123.960 105.932 1.00 34.81 183 VAL A O 1
ATOM 769 N N . ARG A 1 184 ? 18.741 122.738 105.288 1.00 28.20 184 ARG A N 1
ATOM 770 C CA . ARG A 1 184 ? 18.136 123.796 104.465 1.00 28.20 184 ARG A CA 1
ATOM 771 C C . ARG A 1 184 ? 16.992 124.394 105.254 1.00 27.56 184 ARG A C 1
ATOM 772 O O . ARG A 1 184 ? 16.164 123.660 105.773 1.00 28.63 184 ARG A O 1
ATOM 780 N N . GLU A 1 185 ? 16.959 125.725 105.328 1.00 27.22 185 GLU A N 1
ATOM 781 C CA . GLU A 1 185 ? 15.941 126.472 106.084 1.00 31.32 185 GLU A CA 1
ATOM 782 C C . GLU A 1 185 ? 14.546 126.076 105.598 1.00 26.15 185 GLU A C 1
ATOM 783 O O . GLU A 1 185 ? 14.322 126.032 104.408 1.00 25.67 185 GLU A O 1
ATOM 789 N N . GLY A 1 186 ? 13.668 125.792 106.525 1.00 29.09 186 GLY A N 1
ATOM 790 C CA . GLY A 1 186 ? 12.309 125.350 106.186 1.00 30.61 186 GLY A CA 1
ATOM 791 C C . GLY A 1 186 ? 12.128 123.830 106.285 1.00 32.63 186 GLY A C 1
ATOM 792 O O . GLY A 1 186 ? 10.984 123.379 106.418 1.00 33.15 186 GLY A O 1
ATOM 793 N N . ASP A 1 187 ? 13.204 123.037 106.131 1.00 25.34 187 ASP A N 1
ATOM 794 C CA . ASP A 1 187 ? 13.080 121.586 106.160 1.00 23.86 187 ASP A CA 1
ATOM 795 C C . ASP A 1 187 ? 13.078 121.190 107.636 1.00 24.45 187 ASP A C 1
ATOM 796 O O . ASP A 1 187 ? 13.391 122.003 108.477 1.00 26.31 187 ASP A O 1
ATOM 801 N N . SER A 1 188 ? 12.717 119.949 107.953 1.00 23.08 188 SER A N 1
ATOM 802 C CA . SER A 1 188 ? 12.635 119.474 109.350 1.00 20.27 188 SER A CA 1
ATOM 803 C C . SER A 1 188 ? 13.742 118.522 109.665 1.00 21.38 188 SER A C 1
ATOM 804 O O . SER A 1 188 ? 13.780 117.965 110.734 1.00 27.14 188 SER A O 1
ATOM 807 N N . LYS A 1 189 ? 14.654 118.312 108.739 1.00 26.21 189 LYS A N 1
ATOM 808 C CA . LYS A 1 189 ? 15.826 117.474 109.017 1.00 26.89 189 LYS A CA 1
ATOM 809 C C . LYS A 1 189 ? 16.962 117.824 108.067 1.00 23.54 189 LYS A C 1
ATOM 810 O O . LYS A 1 189 ? 16.744 118.549 107.106 1.00 27.88 189 LYS A O 1
ATOM 816 N N . PRO A 1 190 ? 18.137 117.203 108.240 1.00 25.52 190 PRO A N 1
ATOM 817 C CA . PRO A 1 190 ? 19.252 117.575 107.383 1.00 24.44 190 PRO A CA 1
ATOM 818 C C . PRO A 1 190 ? 19.094 117.221 105.939 1.00 22.13 190 PRO A C 1
ATOM 819 O O . PRO A 1 190 ? 18.560 116.159 105.581 1.00 22.33 190 PRO A O 1
ATOM 823 N N . TYR A 1 191 ? 19.602 118.096 105.084 1.00 20.61 191 TYR A N 1
ATOM 824 C CA . TYR A 1 191 ? 19.732 117.809 103.636 1.00 21.96 191 TYR A CA 1
ATOM 825 C C . TYR A 1 191 ? 20.866 116.804 103.317 1.00 23.24 191 TYR A C 1
ATOM 826 O O . TYR A 1 191 ? 20.819 116.144 102.285 1.00 20.52 191 TYR A O 1
ATOM 835 N N . ALA A 1 192 ? 21.905 116.755 104.150 1.00 22.52 192 ALA A N 1
ATOM 836 C CA . ALA A 1 192 ? 23.092 115.912 103.857 1.00 22.47 192 ALA A CA 1
ATOM 837 C C . ALA A 1 192 ? 23.876 115.797 105.156 1.00 23.07 192 ALA A C 1
ATOM 838 O O . ALA A 1 192 ? 23.903 116.738 105.935 1.00 20.44 192 ALA A O 1
ATOM 840 N N . ILE A 1 193 ? 24.461 114.636 105.332 1.00 19.97 193 ILE A N 1
ATOM 841 C CA . ILE A 1 193 ? 25.170 114.283 106.535 1.00 21.87 193 ILE A CA 1
ATOM 842 C C . ILE A 1 193 ? 26.537 113.661 106.058 1.00 21.34 193 ILE A C 1
ATOM 843 O O . ILE A 1 193 ? 26.557 112.848 105.154 1.00 20.43 193 ILE A O 1
ATOM 848 N N . SER A 1 194 ? 27.615 114.000 106.724 1.00 18.51 194 SER A N 1
ATOM 849 C CA . SER A 1 194 ? 28.927 113.440 106.424 1.00 19.99 194 SER A CA 1
ATOM 850 C C . SER A 1 194 ? 29.633 113.150 107.745 1.00 23.87 194 SER A C 1
ATOM 851 O O . SER A 1 194 ? 29.070 113.427 108.853 1.00 16.05 194 SER A O 1
ATOM 854 N N . TYR A 1 195 ? 30.776 112.497 107.648 1.00 20.14 195 TYR A N 1
ATOM 855 C CA . TYR A 1 195 ? 31.410 111.985 108.849 1.00 17.51 195 TYR A CA 1
ATOM 856 C C . TYR A 1 195 ? 32.891 112.308 108.781 1.00 20.53 195 TYR A C 1
ATOM 857 O O . TYR A 1 195 ? 33.507 112.290 107.731 1.00 14.94 195 TYR A O 1
ATOM 866 N N . GLY A 1 196 ? 33.486 112.633 109.933 1.00 15.39 196 GLY A N 1
ATOM 867 C CA . GLY A 1 196 ? 34.914 112.858 109.974 1.00 15.95 196 GLY A CA 1
ATOM 868 C C . GLY A 1 196 ? 35.524 112.264 111.232 1.00 16.90 196 GLY A C 1
ATOM 869 O O . GLY A 1 196 ? 34.845 111.543 111.973 1.00 16.68 196 GLY A O 1
ATOM 870 N N . TYR A 1 197 ? 36.796 112.529 111.448 1.00 16.88 197 TYR A N 1
ATOM 871 C CA . TYR A 1 197 ? 37.524 111.838 112.531 1.00 18.22 197 TYR A CA 1
ATOM 872 C C . TYR A 1 197 ? 38.548 112.772 113.177 1.00 16.87 197 TYR A C 1
ATOM 873 O O . TYR A 1 197 ? 39.244 113.514 112.515 1.00 14.58 197 TYR A O 1
ATOM 882 N N . SER A 1 198 ? 38.723 112.678 114.500 1.00 19.25 198 SER A N 1
ATOM 883 C CA . SER A 1 198 ? 39.871 113.239 115.116 1.00 20.40 198 SER A CA 1
ATOM 884 C C . SER A 1 198 ? 40.418 112.287 116.227 1.00 22.76 198 SER A C 1
ATOM 885 O O . SER A 1 198 ? 39.668 111.588 116.868 1.00 17.66 198 SER A O 1
ATOM 888 N N . SER A 1 199 ? 41.756 112.203 116.276 1.00 21.72 199 SER A N 1
ATOM 889 C CA . SER A 1 199 ? 42.419 111.346 117.157 1.00 21.30 199 SER A CA 1
ATOM 890 C C . SER A 1 199 ? 42.635 112.032 118.466 1.00 25.07 199 SER A C 1
ATOM 891 O O . SER A 1 199 ? 43.284 111.479 119.331 1.00 27.38 199 SER A O 1
ATOM 894 N N . GLY A 1 200 ? 42.254 113.295 118.554 1.00 25.38 200 GLY A N 1
ATOM 895 C CA . GLY A 1 200 ? 42.783 114.159 119.648 1.00 24.04 200 GLY A CA 1
ATOM 896 C C . GLY A 1 200 ? 43.426 115.414 119.111 1.00 24.73 200 GLY A C 1
ATOM 897 O O . GLY A 1 200 ? 43.219 116.476 119.678 1.00 34.29 200 GLY A O 1
ATOM 898 N N . VAL A 1 201 ? 44.096 115.346 117.953 1.00 26.10 201 VAL A N 1
ATOM 899 C CA . VAL A 1 201 ? 44.640 116.532 117.327 1.00 28.53 201 VAL A CA 1
ATOM 900 C C . VAL A 1 201 ? 43.744 117.006 116.150 1.00 30.09 201 VAL A C 1
ATOM 901 O O . VAL A 1 201 ? 42.976 116.239 115.583 1.00 31.11 201 VAL A O 1
ATOM 905 N N . PRO A 1 202 ? 43.837 118.288 115.786 1.00 28.66 202 PRO A N 1
ATOM 906 C CA . PRO A 1 202 ? 42.958 118.819 114.776 1.00 27.48 202 PRO A CA 1
ATOM 907 C C . PRO A 1 202 ? 43.100 118.092 113.412 1.00 25.50 202 PRO A C 1
ATOM 908 O O . PRO A 1 202 ? 44.194 117.691 113.006 1.00 23.91 202 PRO A O 1
ATOM 912 N N . ASN A 1 203 ? 41.973 117.960 112.728 1.00 29.60 203 ASN A N 1
ATOM 913 C CA . ASN A 1 203 ? 41.909 117.261 111.458 1.00 22.50 203 ASN A CA 1
ATOM 914 C C . ASN A 1 203 ? 40.805 117.895 110.650 1.00 22.23 203 ASN A C 1
ATOM 915 O O . ASN A 1 203 ? 39.862 118.438 111.197 1.00 23.65 203 ASN A O 1
ATOM 920 N N . LEU A 1 204 ? 40.941 117.871 109.328 1.00 24.66 204 LEU A N 1
ATOM 921 C CA . LEU A 1 204 ? 39.900 118.375 108.461 1.00 20.30 204 LEU A CA 1
ATOM 922 C C . LEU A 1 204 ? 38.763 117.361 108.433 1.00 22.22 204 LEU A C 1
ATOM 923 O O . LEU A 1 204 ? 38.988 116.173 108.244 1.00 26.39 204 LEU A O 1
ATOM 928 N N . CYS A 1 205 ? 37.529 117.808 108.635 1.00 21.18 205 CYS A N 1
ATOM 929 C CA . CYS A 1 205 ? 36.275 116.974 108.562 1.00 19.09 205 CYS A CA 1
ATOM 930 C C . CYS A 1 205 ? 35.384 117.611 107.487 1.00 21.77 205 CYS A C 1
ATOM 931 O O . CYS A 1 205 ? 35.224 118.825 107.456 1.00 21.42 205 CYS A O 1
ATOM 934 N N . SER A 1 206 ? 34.963 116.822 106.477 1.00 22.97 206 SER A N 1
ATOM 935 C CA . SER A 1 206 ? 34.405 117.368 105.290 1.00 21.80 206 SER A CA 1
ATOM 936 C C . SER A 1 206 ? 33.003 116.804 105.053 1.00 22.87 206 SER A C 1
ATOM 937 O O . SER A 1 206 ? 32.654 115.686 105.486 1.00 21.18 206 SER A O 1
ATOM 940 N N . LEU A 1 207 ? 32.252 117.601 104.307 1.00 20.28 207 LEU A N 1
ATOM 941 C CA . LEU A 1 207 ? 30.921 117.246 103.815 1.00 20.22 207 LEU A CA 1
ATOM 942 C C . LEU A 1 207 ? 30.963 117.733 102.393 1.00 23.47 207 LEU A C 1
ATOM 943 O O . LEU A 1 207 ? 31.320 118.900 102.147 1.00 21.78 207 LEU A O 1
ATOM 948 N N . ARG A 1 208 ? 30.632 116.841 101.492 1.00 19.62 208 ARG A N 1
ATOM 949 C CA . ARG A 1 208 ? 30.577 117.181 100.052 1.00 26.42 208 ARG A CA 1
ATOM 950 C C . ARG A 1 208 ? 29.222 116.714 99.577 1.00 26.60 208 ARG A C 1
ATOM 951 O O . ARG A 1 208 ? 28.873 115.543 99.763 1.00 27.19 208 ARG A O 1
ATOM 959 N N . THR A 1 209 ? 28.484 117.577 98.911 1.00 27.08 209 THR A N 1
ATOM 960 C CA . THR A 1 209 ? 27.165 117.251 98.448 1.00 30.86 209 THR A CA 1
ATOM 961 C C . THR A 1 209 ? 26.797 118.192 97.333 1.00 27.50 209 THR A C 1
ATOM 962 O O . THR A 1 209 ? 27.635 119.015 96.878 1.00 26.03 209 THR A O 1
ATOM 966 N N . ARG A 1 210 ? 25.595 118.006 96.831 1.00 27.22 210 ARG A N 1
ATOM 967 C CA . ARG A 1 210 ? 25.026 118.854 95.810 1.00 28.92 210 ARG A CA 1
ATOM 968 C C . ARG A 1 210 ? 23.628 119.240 96.253 1.00 29.47 210 ARG A C 1
ATOM 969 O O . ARG A 1 210 ? 22.888 118.410 96.811 1.00 21.92 210 ARG A O 1
ATOM 977 N N . ILE A 1 211 ? 23.278 120.500 95.976 1.00 26.99 211 ILE A N 1
ATOM 978 C CA . ILE A 1 211 ? 21.980 120.999 96.314 1.00 29.67 211 ILE A CA 1
ATOM 979 C C . ILE A 1 211 ? 21.231 121.247 95.000 1.00 30.07 211 ILE A C 1
ATOM 980 O O . ILE A 1 211 ? 21.803 121.816 94.060 1.00 25.33 211 ILE A O 1
ATOM 985 N N . ILE A 1 212 ? 19.972 120.848 94.964 1.00 27.31 212 ILE A N 1
ATOM 986 C CA . ILE A 1 212 ? 19.108 121.131 93.818 1.00 27.03 212 ILE A CA 1
ATOM 987 C C . ILE A 1 212 ? 18.409 122.441 94.083 1.00 31.61 212 ILE A C 1
ATOM 988 O O . ILE A 1 212 ? 17.736 122.584 95.122 1.00 33.87 212 ILE A O 1
ATOM 993 N N . ASN A 1 213 ? 18.626 123.407 93.206 1.00 29.44 213 ASN A N 1
ATOM 994 C CA . ASN A 1 213 ? 18.059 124.733 93.367 1.00 33.23 213 ASN A CA 1
ATOM 995 C C . ASN A 1 213 ? 16.629 124.705 92.819 1.00 36.33 213 ASN A C 1
ATOM 996 O O . ASN A 1 213 ? 16.321 123.955 91.898 1.00 38.08 213 ASN A O 1
ATOM 1001 N N . THR A 1 214 ? 15.763 125.512 93.401 1.00 41.45 214 THR A N 1
ATOM 1002 C CA . THR A 1 214 ? 14.336 125.507 93.036 1.00 48.02 214 THR A CA 1
ATOM 1003 C C . THR A 1 214 ? 13.834 126.852 92.594 1.00 49.29 214 THR A C 1
ATOM 1004 O O . THR A 1 214 ? 12.632 127.104 92.655 1.00 54.77 214 THR A O 1
ATOM 1008 N N . GLY A 1 215 ? 14.743 127.717 92.173 1.00 49.84 215 GLY A N 1
ATOM 1009 C CA . GLY A 1 215 ? 14.391 129.025 91.681 1.00 51.51 215 GLY A CA 1
ATOM 1010 C C . GLY A 1 215 ? 15.605 129.924 91.807 1.00 55.53 215 GLY A C 1
ATOM 1011 O O . GLY A 1 215 ? 16.752 129.445 91.865 1.00 49.36 215 GLY A O 1
ATOM 1012 N N . LEU A 1 216 ? 15.365 131.231 91.798 1.00 45.46 216 LEU A N 1
ATOM 1013 C CA . LEU A 1 216 ? 16.441 132.192 91.713 1.00 47.73 216 LEU A CA 1
ATOM 1014 C C . LEU A 1 216 ? 16.422 133.054 92.941 1.00 43.05 216 LEU A C 1
ATOM 1015 O O . LEU A 1 216 ? 16.974 134.135 92.947 1.00 57.67 216 LEU A O 1
ATOM 1020 N N . THR A 1 217 ? 15.796 132.536 93.971 1.00 42.43 217 THR A N 1
ATOM 1021 C CA . THR A 1 217 ? 15.620 133.231 95.206 1.00 51.71 217 THR A CA 1
ATOM 1022 C C . THR A 1 217 ? 16.708 132.865 96.213 1.00 47.76 217 THR A C 1
ATOM 1023 O O . THR A 1 217 ? 17.091 131.726 96.271 1.00 42.23 217 THR A O 1
ATOM 1027 N N . PRO A 1 218 ? 17.242 133.855 96.951 1.00 47.38 218 PRO A N 1
ATOM 1028 C CA . PRO A 1 218 ? 18.164 133.516 98.011 1.00 43.80 218 PRO A CA 1
ATOM 1029 C C . PRO A 1 218 ? 17.645 132.365 98.865 1.00 40.78 218 PRO A C 1
ATOM 1030 O O . PRO A 1 218 ? 16.425 132.304 99.185 1.00 38.11 218 PRO A O 1
ATOM 1034 N N . THR A 1 219 ? 18.541 131.454 99.246 1.00 34.22 219 THR A N 1
ATOM 1035 C CA . THR A 1 219 ? 18.149 130.341 100.122 1.00 29.16 219 THR A CA 1
ATOM 1036 C C . THR A 1 219 ? 19.180 130.181 101.193 1.00 27.57 219 THR A C 1
ATOM 1037 O O . THR A 1 219 ? 20.363 130.348 100.940 1.00 25.90 219 THR A O 1
ATOM 1041 N N . THR A 1 220 ? 18.734 129.905 102.400 1.00 26.27 220 THR A N 1
ATOM 1042 C CA . THR A 1 220 ? 19.584 129.847 103.534 1.00 29.65 220 THR A CA 1
ATOM 1043 C C . THR A 1 220 ? 19.814 128.392 104.041 1.00 29.15 220 THR A C 1
ATOM 1044 O O . THR A 1 220 ? 18.898 127.615 104.064 1.00 31.10 220 THR A O 1
ATOM 1048 N N . TYR A 1 221 ? 21.076 128.070 104.345 1.00 26.73 221 TYR A N 1
ATOM 1049 C CA . TYR A 1 221 ? 21.479 126.740 104.757 1.00 26.05 221 TYR A CA 1
ATOM 1050 C C . TYR A 1 221 ? 22.291 126.936 105.985 1.00 29.31 221 TYR A C 1
ATOM 1051 O O . TYR A 1 221 ? 22.828 128.049 106.226 1.00 32.36 221 TYR A O 1
ATOM 1060 N N . SER A 1 222 ? 22.316 125.920 106.831 1.00 25.71 222 SER A N 1
ATOM 1061 C CA . SER A 1 222 ? 23.153 126.012 107.976 1.00 27.98 222 SER A CA 1
ATOM 1062 C C . SER A 1 222 ? 23.940 124.693 108.175 1.00 33.23 222 SER A C 1
ATOM 1063 O O . SER A 1 222 ? 23.531 123.652 107.648 1.00 33.20 222 SER A O 1
ATOM 1066 N N . LEU A 1 223 ? 25.100 124.766 108.840 1.00 26.00 223 LEU A N 1
ATOM 1067 C CA . LEU A 1 223 ? 25.895 123.628 109.034 1.00 23.08 223 LEU A CA 1
ATOM 1068 C C . LEU A 1 223 ? 25.946 123.393 110.515 1.00 20.80 223 LEU A C 1
ATOM 1069 O O . LEU A 1 223 ? 26.256 124.299 111.257 1.00 22.66 223 LEU A O 1
ATOM 1074 N N A ARG A 1 224 ? 25.702 122.150 110.916 0.50 23.31 224 ARG A N 1
ATOM 1075 N N B ARG A 1 224 ? 25.703 122.150 110.916 0.50 23.07 224 ARG A N 1
ATOM 1076 C CA A ARG A 1 224 ? 25.814 121.738 112.301 0.50 22.67 224 ARG A CA 1
ATOM 1077 C CA B ARG A 1 224 ? 25.819 121.736 112.300 0.50 22.30 224 ARG A CA 1
ATOM 1078 C C A ARG A 1 224 ? 26.888 120.635 112.417 0.50 23.51 224 ARG A C 1
ATOM 1079 C C B ARG A 1 224 ? 26.891 120.636 112.416 0.50 23.28 224 ARG A C 1
ATOM 1080 O O A ARG A 1 224 ? 27.016 119.747 111.542 0.50 19.71 224 ARG A O 1
ATOM 1081 O O B ARG A 1 224 ? 27.017 119.747 111.542 0.50 19.51 224 ARG A O 1
ATOM 1096 N N . VAL A 1 225 ? 27.599 120.654 113.547 1.00 19.47 225 VAL A N 1
ATOM 1097 C CA . VAL A 1 225 ? 28.693 119.782 113.785 1.00 21.53 225 VAL A CA 1
ATOM 1098 C C . VAL A 1 225 ? 28.570 119.270 115.219 1.00 26.86 225 VAL A C 1
ATOM 1099 O O . VAL A 1 225 ? 28.188 120.007 116.121 1.00 19.97 225 VAL A O 1
ATOM 1103 N N . GLY A 1 226 ? 28.853 117.976 115.381 1.00 25.30 226 GLY A N 1
ATOM 1104 C CA . GLY A 1 226 ? 28.881 117.333 116.689 1.00 20.89 226 GLY A CA 1
ATOM 1105 C C . GLY A 1 226 ? 29.531 115.995 116.767 1.00 18.98 226 GLY A C 1
ATOM 1106 O O . GLY A 1 226 ? 29.857 115.359 115.772 1.00 26.42 226 GLY A O 1
ATOM 1107 N N . GLY A 1 227 ? 29.678 115.487 117.967 1.00 21.87 227 GLY A N 1
ATOM 1108 C CA . GLY A 1 227 ? 30.178 114.143 118.133 1.00 22.38 227 GLY A CA 1
ATOM 1109 C C . GLY A 1 227 ? 29.228 113.048 117.633 1.00 22.27 227 GLY A C 1
ATOM 1110 O O . GLY A 1 227 ? 27.975 113.165 117.730 1.00 24.90 227 GLY A O 1
ATOM 1111 N N . LEU A 1 228 ? 29.816 111.970 117.160 1.00 22.01 228 LEU A N 1
ATOM 1112 C CA . LEU A 1 228 ? 29.076 110.774 116.835 1.00 24.89 228 LEU A CA 1
ATOM 1113 C C . LEU A 1 228 ? 28.763 110.044 118.114 1.00 25.16 228 LEU A C 1
ATOM 1114 O O . LEU A 1 228 ? 29.625 109.452 118.684 1.00 25.69 228 LEU A O 1
ATOM 1119 N N . GLU A 1 229 ? 27.520 110.147 118.601 1.00 31.60 229 GLU A N 1
ATOM 1120 C CA . GLU A 1 229 ? 27.034 109.442 119.825 1.00 33.60 229 GLU A CA 1
ATOM 1121 C C . GLU A 1 229 ? 27.541 110.065 121.120 1.00 35.80 229 GLU A C 1
ATOM 1122 O O . GLU A 1 229 ? 26.794 110.142 122.065 1.00 35.57 229 GLU A O 1
ATOM 1128 N N . SER A 1 230 ? 28.813 110.424 121.199 1.00 30.88 230 SER A N 1
ATOM 1129 C CA . SER A 1 230 ? 29.339 111.047 122.386 1.00 34.58 230 SER A CA 1
ATOM 1130 C C . SER A 1 230 ? 30.595 111.853 122.081 1.00 31.13 230 SER A C 1
ATOM 1131 O O . SER A 1 230 ? 31.130 111.781 120.981 1.00 36.56 230 SER A O 1
ATOM 1134 N N . GLY A 1 231 ? 31.003 112.651 123.035 1.00 34.59 231 GLY A N 1
ATOM 1135 C CA . GLY A 1 231 ? 32.208 113.476 122.973 1.00 34.10 231 GLY A CA 1
ATOM 1136 C C . GLY A 1 231 ? 31.898 114.907 122.569 1.00 32.40 231 GLY A C 1
ATOM 1137 O O . GLY A 1 231 ? 30.953 115.157 121.860 1.00 41.22 231 GLY A O 1
ATOM 1138 N N . VAL A 1 232 ? 32.717 115.857 123.022 1.00 27.00 232 VAL A N 1
ATOM 1139 C CA . VAL A 1 232 ? 32.645 117.235 122.634 1.00 24.33 232 VAL A CA 1
ATOM 1140 C C . VAL A 1 232 ? 33.582 117.458 121.440 1.00 24.87 232 VAL A C 1
ATOM 1141 O O . VAL A 1 232 ? 34.687 116.916 121.416 1.00 27.21 232 VAL A O 1
ATOM 1145 N N . VAL A 1 233 ? 33.133 118.227 120.453 1.00 24.42 233 VAL A N 1
ATOM 1146 C CA . VAL A 1 233 ? 33.926 118.582 119.290 1.00 23.65 233 VAL A CA 1
ATOM 1147 C C . VAL A 1 233 ? 34.186 120.066 119.270 1.00 23.95 233 VAL A C 1
ATOM 1148 O O . VAL A 1 233 ? 33.276 120.846 119.513 1.00 28.80 233 VAL A O 1
ATOM 1152 N N . TRP A 1 234 ? 35.442 120.450 119.083 1.00 21.79 234 TRP A N 1
ATOM 1153 C CA . TRP A 1 234 ? 35.786 121.847 118.926 1.00 21.35 234 TRP A CA 1
ATOM 1154 C C . TRP A 1 234 ? 36.069 122.061 117.483 1.00 22.19 234 TRP A C 1
ATOM 1155 O O . TRP A 1 234 ? 36.888 121.372 116.906 1.00 25.16 234 TRP A O 1
ATOM 1166 N N . VAL A 1 235 ? 35.502 123.107 116.946 1.00 21.96 235 VAL A N 1
ATOM 1167 C CA . VAL A 1 235 ? 35.841 123.605 115.568 1.00 21.26 235 VAL A CA 1
ATOM 1168 C C . VAL A 1 235 ? 36.828 124.746 115.673 1.00 25.34 235 VAL A C 1
ATOM 1169 O O . VAL A 1 235 ? 36.690 125.631 116.590 1.00 30.29 235 VAL A O 1
ATOM 1173 N N . ASN A 1 236 ? 37.884 124.678 114.844 1.00 26.56 236 ASN A N 1
ATOM 1174 C CA . ASN A 1 236 ? 38.958 125.655 114.734 1.00 22.69 236 ASN A CA 1
ATOM 1175 C C . ASN A 1 236 ? 39.826 125.792 115.982 1.00 28.42 236 ASN A C 1
ATOM 1176 O O . ASN A 1 236 ? 40.253 126.870 116.331 1.00 34.69 236 ASN A O 1
ATOM 1181 N N . ALA A 1 237 ? 39.955 124.727 116.730 1.00 26.99 237 ALA A N 1
ATOM 1182 C CA . ALA A 1 237 ? 40.615 124.793 117.993 1.00 24.61 237 ALA A CA 1
ATOM 1183 C C . ALA A 1 237 ? 41.060 123.397 118.361 1.00 26.00 237 ALA A C 1
ATOM 1184 O O . ALA A 1 237 ? 40.665 122.448 117.735 1.00 26.74 237 ALA A O 1
ATOM 1186 N N . LEU A 1 238 ? 41.959 123.306 119.317 1.00 25.48 238 LEU A N 1
ATOM 1187 C CA . LEU A 1 238 ? 42.386 122.084 119.939 1.00 30.29 238 LEU A CA 1
ATOM 1188 C C . LEU A 1 238 ? 41.282 121.541 120.821 1.00 28.62 238 LEU A C 1
ATOM 1189 O O . LEU A 1 238 ? 40.290 122.190 121.047 1.00 35.60 238 LEU A O 1
ATOM 1194 N N . SER A 1 239 ? 41.455 120.316 121.320 1.00 30.87 239 SER A N 1
ATOM 1195 C CA . SER A 1 239 ? 40.346 119.618 121.976 1.00 34.10 239 SER A CA 1
ATOM 1196 C C . SER A 1 239 ? 39.916 120.294 123.309 1.00 34.80 239 SER A C 1
ATOM 1197 O O . SER A 1 239 ? 38.871 120.023 123.802 1.00 37.44 239 SER A O 1
ATOM 1200 N N . ASN A 1 240 ? 40.739 121.211 123.835 1.00 31.54 240 ASN A N 1
ATOM 1201 C CA . ASN A 1 240 ? 40.426 121.999 125.058 1.00 36.55 240 ASN A CA 1
ATOM 1202 C C . ASN A 1 240 ? 39.979 123.400 124.758 1.00 34.35 240 ASN A C 1
ATOM 1203 O O . ASN A 1 240 ? 39.943 124.211 125.649 1.00 44.63 240 ASN A O 1
ATOM 1208 N N . GLY A 1 241 ? 39.803 123.731 123.490 1.00 32.65 241 GLY A N 1
ATOM 1209 C CA . GLY A 1 241 ? 39.446 125.071 123.136 1.00 26.73 241 GLY A CA 1
ATOM 1210 C C . GLY A 1 241 ? 40.540 126.061 122.797 1.00 24.13 241 GLY A C 1
ATOM 1211 O O . GLY A 1 241 ? 40.227 127.160 122.376 1.00 25.18 241 GLY A O 1
ATOM 1212 N N . ASN A 1 242 ? 41.795 125.709 123.048 1.00 25.44 242 ASN A N 1
ATOM 1213 C CA . ASN A 1 242 ? 42.912 126.588 122.787 1.00 28.41 242 ASN A CA 1
ATOM 1214 C C . ASN A 1 242 ? 43.221 126.672 121.294 1.00 28.77 242 ASN A C 1
ATOM 1215 O O . ASN A 1 242 ? 42.796 125.805 120.512 1.00 34.72 242 ASN A O 1
ATOM 1220 N N . ASP A 1 243 ? 43.836 127.770 120.922 1.00 26.37 243 ASP A N 1
ATOM 1221 C CA . ASP A 1 243 ? 44.210 128.057 119.526 1.00 31.75 243 ASP A CA 1
ATOM 1222 C C . ASP A 1 243 ? 45.164 126.995 119.000 1.00 32.67 243 ASP A C 1
ATOM 1223 O O . ASP A 1 243 ? 46.096 126.579 119.668 1.00 33.26 243 ASP A O 1
ATOM 1228 N N . ILE A 1 244 ? 44.919 126.525 117.788 1.00 34.13 244 ILE A N 1
ATOM 1229 C CA . ILE A 1 244 ? 45.837 125.578 117.194 1.00 32.12 244 ILE A CA 1
ATOM 1230 C C . ILE A 1 244 ? 47.094 126.343 116.779 1.00 26.88 244 ILE A C 1
ATOM 1231 O O . ILE A 1 244 ? 46.994 127.287 115.992 1.00 31.38 244 ILE A O 1
ATOM 1236 N N . LEU A 1 245 ? 48.252 125.888 117.261 1.00 25.63 245 LEU A N 1
ATOM 1237 C CA . LEU A 1 245 ? 49.565 126.485 116.929 1.00 29.51 245 LEU A CA 1
ATOM 1238 C C . LEU A 1 245 ? 49.651 127.997 117.324 1.00 30.13 245 LEU A C 1
ATOM 1239 O O . LEU A 1 245 ? 50.359 128.758 116.688 1.00 32.12 245 LEU A O 1
ATOM 1244 N N . GLY A 1 246 ? 48.763 128.413 118.221 1.00 31.98 246 GLY A N 1
ATOM 1245 C CA . GLY A 1 246 ? 48.682 129.778 118.703 1.00 31.45 246 GLY A CA 1
ATOM 1246 C C . GLY A 1 246 ? 48.073 130.801 117.811 1.00 34.57 246 GLY A C 1
ATOM 1247 O O . GLY A 1 246 ? 48.339 131.968 118.016 1.00 34.17 246 GLY A O 1
ATOM 1248 N N . ILE A 1 247 ? 47.330 130.407 116.755 1.00 30.00 247 ILE A N 1
ATOM 1249 C CA . ILE A 1 247 ? 46.843 131.363 115.784 1.00 30.77 247 ILE A CA 1
ATOM 1250 C C . ILE A 1 247 ? 45.341 131.162 115.585 1.00 34.19 247 ILE A C 1
ATOM 1251 O O . ILE A 1 247 ? 44.792 130.174 116.023 1.00 32.99 247 ILE A O 1
ATOM 1256 N N . THR A 1 248 ? 44.714 132.061 114.860 1.00 28.90 248 THR A N 1
ATOM 1257 C CA . THR A 1 248 ? 43.349 131.866 114.415 1.00 40.85 248 THR A CA 1
ATOM 1258 C C . THR A 1 248 ? 43.376 130.966 113.163 1.00 36.48 248 THR A C 1
ATOM 1259 O O . THR A 1 248 ? 44.225 131.161 112.298 1.00 32.51 248 THR A O 1
ATOM 1263 N N . ASN A 1 249 ? 42.454 129.993 113.081 1.00 32.16 249 ASN A N 1
ATOM 1264 C CA . ASN A 1 249 ? 42.369 129.081 111.909 1.00 29.01 249 ASN A CA 1
ATOM 1265 C C . ASN A 1 249 ? 41.038 129.220 111.204 1.00 29.93 249 ASN A C 1
ATOM 1266 O O . ASN A 1 249 ? 40.111 129.787 111.756 1.00 26.93 249 ASN A O 1
ATOM 1271 N N . THR A 1 250 ? 41.010 128.822 109.928 1.00 26.83 250 THR A N 1
ATOM 1272 C CA . THR A 1 250 ? 39.927 129.089 109.023 1.00 27.57 250 THR A CA 1
ATOM 1273 C C . THR A 1 250 ? 39.347 127.790 108.442 1.00 22.42 250 THR A C 1
ATOM 1274 O O . THR A 1 250 ? 40.068 126.998 107.866 1.00 24.22 250 THR A O 1
ATOM 1278 N N . SER A 1 251 ? 38.055 127.552 108.658 1.00 26.14 251 SER A N 1
ATOM 1279 C CA . SER A 1 251 ? 37.309 126.480 108.035 1.00 23.56 251 SER A CA 1
ATOM 1280 C C . SER A 1 251 ? 36.574 127.200 106.961 1.00 29.10 251 SER A C 1
ATOM 1281 O O . SER A 1 251 ? 36.355 128.410 107.075 1.00 36.92 251 SER A O 1
ATOM 1284 N N . ASN A 1 252 ? 36.190 126.504 105.912 1.00 25.24 252 ASN A N 1
ATOM 1285 C CA . ASN A 1 252 ? 35.495 127.105 104.727 1.00 23.72 252 ASN A CA 1
ATOM 1286 C C . ASN A 1 252 ? 34.290 126.246 104.254 1.00 24.46 252 ASN A C 1
ATOM 1287 O O . ASN A 1 252 ? 34.334 125.015 104.330 1.00 25.59 252 ASN A O 1
ATOM 1292 N N . VAL A 1 253 ? 33.216 126.919 103.838 1.00 21.47 253 VAL A N 1
ATOM 1293 C CA . VAL A 1 253 ? 32.096 126.332 103.177 1.00 20.93 253 VAL A CA 1
ATOM 1294 C C . VAL A 1 253 ? 31.918 127.056 101.863 1.00 24.42 253 VAL A C 1
ATOM 1295 O O . VAL A 1 253 ? 31.661 128.263 101.861 1.00 21.53 253 VAL A O 1
ATOM 1299 N N . SER A 1 254 ? 32.096 126.327 100.767 1.00 21.35 254 SER A N 1
ATOM 1300 C CA . SER A 1 254 ? 31.923 126.900 99.444 1.00 26.49 254 SER A CA 1
ATOM 1301 C C . SER A 1 254 ? 30.758 126.294 98.660 1.00 25.07 254 SER A C 1
ATOM 1302 O O . SER A 1 254 ? 30.370 125.096 98.860 1.00 27.34 254 SER A O 1
ATOM 1305 N N . PHE A 1 255 ? 30.147 127.135 97.830 1.00 23.40 255 PHE A N 1
ATOM 1306 C CA . PHE A 1 255 ? 29.008 126.783 96.998 1.00 20.76 255 PHE A CA 1
ATOM 1307 C C . PHE A 1 255 ? 29.347 127.179 95.613 1.00 23.70 255 PHE A C 1
ATOM 1308 O O . PHE A 1 255 ? 29.592 128.356 95.361 1.00 28.98 255 PHE A O 1
ATOM 1316 N N . LEU A 1 256 ? 29.363 126.216 94.708 1.00 22.93 256 LEU A N 1
ATOM 1317 C CA . LEU A 1 256 ? 29.668 126.488 93.346 1.00 25.69 256 LEU A CA 1
ATOM 1318 C C . LEU A 1 256 ? 28.467 126.053 92.521 1.00 25.94 256 LEU A C 1
ATOM 1319 O O . LEU A 1 256 ? 28.058 124.893 92.541 1.00 22.64 256 LEU A O 1
ATOM 1324 N N . GLU A 1 257 ? 27.900 126.990 91.777 1.00 25.70 257 GLU A N 1
ATOM 1325 C CA . GLU A 1 257 ? 26.774 126.686 90.922 1.00 27.80 257 GLU A CA 1
ATOM 1326 C C . GLU A 1 257 ? 27.218 125.932 89.703 1.00 24.48 257 GLU A C 1
ATOM 1327 O O . GLU A 1 257 ? 28.112 126.344 88.990 1.00 26.19 257 GLU A O 1
ATOM 1333 N N . VAL A 1 258 ? 26.478 124.872 89.401 1.00 25.80 258 VAL A N 1
ATOM 1334 C CA . VAL A 1 258 ? 26.760 124.015 88.243 1.00 24.08 258 VAL A CA 1
ATOM 1335 C C . VAL A 1 258 ? 25.458 123.604 87.606 1.00 25.98 258 VAL A C 1
ATOM 1336 O O . VAL A 1 258 ? 24.431 123.628 88.289 1.00 26.97 258 VAL A O 1
ATOM 1340 N N . ILE A 1 259 ? 25.511 123.174 86.331 1.00 28.51 259 ILE A N 1
ATOM 1341 C CA . ILE A 1 259 ? 24.320 122.821 85.535 1.00 33.81 259 ILE A CA 1
ATOM 1342 C C . ILE A 1 259 ? 24.279 121.355 85.126 1.00 29.90 259 ILE A C 1
ATOM 1343 O O . ILE A 1 259 ? 25.162 120.908 84.394 1.00 35.30 259 ILE A O 1
ATOM 1348 N N . PRO A 1 260 ? 23.293 120.585 85.617 1.00 31.33 260 PRO A N 1
ATOM 1349 C CA . PRO A 1 260 ? 23.344 119.147 85.387 1.00 32.37 260 PRO A CA 1
ATOM 1350 C C . PRO A 1 260 ? 22.922 118.787 83.966 1.00 36.46 260 PRO A C 1
ATOM 1351 O O . PRO A 1 260 ? 22.359 119.662 83.318 1.00 37.38 260 PRO A O 1
ATOM 1355 N N . GLY B 1 2 ? 20.247 195.641 19.145 1.00 108.00 2 GLY B N 1
ATOM 1356 C CA . GLY B 1 2 ? 20.029 197.110 19.026 1.00 100.29 2 GLY B CA 1
ATOM 1357 C C . GLY B 1 2 ? 18.561 197.465 18.885 1.00 91.47 2 GLY B C 1
ATOM 1358 O O . GLY B 1 2 ? 18.220 198.397 18.152 1.00 85.31 2 GLY B O 1
ATOM 1359 N N . ASN B 1 3 ? 17.695 196.743 19.601 1.00 69.52 3 ASN B N 1
ATOM 1360 C CA . ASN B 1 3 ? 16.305 196.665 19.210 1.00 62.37 3 ASN B CA 1
ATOM 1361 C C . ASN B 1 3 ? 15.355 196.260 20.373 1.00 63.92 3 ASN B C 1
ATOM 1362 O O . ASN B 1 3 ? 15.720 195.530 21.307 1.00 59.12 3 ASN B O 1
ATOM 1367 N N . SER B 1 4 ? 14.129 196.750 20.326 1.00 52.43 4 SER B N 1
ATOM 1368 C CA . SER B 1 4 ? 13.051 196.175 21.125 1.00 52.50 4 SER B CA 1
ATOM 1369 C C . SER B 1 4 ? 11.766 196.409 20.354 1.00 44.60 4 SER B C 1
ATOM 1370 O O . SER B 1 4 ? 11.726 197.217 19.423 1.00 46.71 4 SER B O 1
ATOM 1373 N N . GLY B 1 5 ? 10.741 195.657 20.706 1.00 41.97 5 GLY B N 1
ATOM 1374 C CA . GLY B 1 5 ? 9.456 195.737 20.042 1.00 41.55 5 GLY B CA 1
ATOM 1375 C C . GLY B 1 5 ? 8.757 194.401 20.015 1.00 35.63 5 GLY B C 1
ATOM 1376 O O . GLY B 1 5 ? 8.704 193.696 21.001 1.00 30.96 5 GLY B O 1
ATOM 1377 N N . PHE B 1 6 ? 8.158 194.102 18.863 1.00 30.03 6 PHE B N 1
ATOM 1378 C CA . PHE B 1 6 ? 7.344 192.908 18.657 1.00 28.25 6 PHE B CA 1
ATOM 1379 C C . PHE B 1 6 ? 7.693 192.337 17.301 1.00 29.64 6 PHE B C 1
ATOM 1380 O O . PHE B 1 6 ? 8.146 193.078 16.445 1.00 30.39 6 PHE B O 1
ATOM 1388 N N . TYR B 1 7 ? 7.634 191.026 17.179 1.00 30.50 7 TYR B N 1
ATOM 1389 C CA . TYR B 1 7 ? 8.034 190.349 15.947 1.00 33.31 7 TYR B CA 1
ATOM 1390 C C . TYR B 1 7 ? 7.430 188.978 15.853 1.00 34.41 7 TYR B C 1
ATOM 1391 O O . TYR B 1 7 ? 6.952 188.428 16.848 1.00 33.45 7 TYR B O 1
ATOM 1400 N N . LEU B 1 8 ? 7.369 188.487 14.631 1.00 34.11 8 LEU B N 1
ATOM 1401 C CA . LEU B 1 8 ? 6.790 187.206 14.300 1.00 40.51 8 LEU B CA 1
ATOM 1402 C C . LEU B 1 8 ? 7.907 186.138 14.272 1.00 38.86 8 LEU B C 1
ATOM 1403 O O . LEU B 1 8 ? 8.959 186.326 13.682 1.00 33.18 8 LEU B O 1
ATOM 1408 N N . TYR B 1 9 ? 7.716 185.072 15.067 1.00 37.45 9 TYR B N 1
ATOM 1409 C CA . TYR B 1 9 ? 8.574 183.870 15.061 1.00 35.18 9 TYR B CA 1
ATOM 1410 C C . TYR B 1 9 ? 7.679 182.711 14.651 1.00 33.05 9 TYR B C 1
ATOM 1411 O O . TYR B 1 9 ? 6.680 182.428 15.298 1.00 35.15 9 TYR B O 1
ATOM 1420 N N . ASN B 1 10 ? 8.015 182.104 13.522 1.00 48.22 10 ASN B N 1
ATOM 1421 C CA . ASN B 1 10 ? 7.094 181.242 12.788 1.00 49.09 10 ASN B CA 1
ATOM 1422 C C . ASN B 1 10 ? 5.700 181.893 12.658 1.00 55.19 10 ASN B C 1
ATOM 1423 O O . ASN B 1 10 ? 5.498 182.695 11.768 1.00 52.72 10 ASN B O 1
ATOM 1428 N N . THR B 1 11 ? 4.758 181.536 13.530 1.00 44.69 11 THR B N 1
ATOM 1429 C CA . THR B 1 11 ? 3.424 182.088 13.542 1.00 45.12 11 THR B CA 1
ATOM 1430 C C . THR B 1 11 ? 3.133 182.825 14.884 1.00 42.58 11 THR B C 1
ATOM 1431 O O . THR B 1 11 ? 2.027 183.252 15.086 1.00 35.78 11 THR B O 1
ATOM 1435 N N . GLN B 1 12 ? 4.096 182.914 15.801 1.00 37.33 12 GLN B N 1
ATOM 1436 C CA . GLN B 1 12 ? 3.812 183.515 17.116 1.00 40.75 12 GLN B CA 1
ATOM 1437 C C . GLN B 1 12 ? 4.224 184.990 17.116 1.00 39.24 12 GLN B C 1
ATOM 1438 O O . GLN B 1 12 ? 5.314 185.318 16.666 1.00 36.37 12 GLN B O 1
ATOM 1444 N N . ASN B 1 13 ? 3.359 185.836 17.686 1.00 36.13 13 ASN B N 1
ATOM 1445 C CA . ASN B 1 13 ? 3.605 187.281 17.804 1.00 35.87 13 ASN B CA 1
ATOM 1446 C C . ASN B 1 13 ? 4.217 187.597 19.133 1.00 31.07 13 ASN B C 1
ATOM 1447 O O . ASN B 1 13 ? 3.498 187.638 20.138 1.00 33.22 13 ASN B O 1
ATOM 1452 N N . CYS B 1 14 ? 5.516 187.890 19.129 1.00 29.16 14 CYS B N 1
ATOM 1453 C CA . CYS B 1 14 ? 6.288 187.918 20.360 1.00 33.87 14 CYS B CA 1
ATOM 1454 C C . CYS B 1 14 ? 6.807 189.299 20.690 1.00 35.08 14 CYS B C 1
ATOM 1455 O O . CYS B 1 14 ? 7.259 190.010 19.805 1.00 36.86 14 CYS B O 1
ATOM 1458 N N . VAL B 1 15 ? 6.817 189.642 21.958 1.00 29.67 15 VAL B N 1
ATOM 1459 C CA . VAL B 1 15 ? 7.565 190.775 22.472 1.00 30.26 15 VAL B CA 1
ATOM 1460 C C . VAL B 1 15 ? 9.025 190.429 22.597 1.00 34.11 15 VAL B C 1
ATOM 1461 O O . VAL B 1 15 ? 9.368 189.302 22.900 1.00 35.47 15 VAL B O 1
ATOM 1465 N N . PHE B 1 16 ? 9.901 191.385 22.287 1.00 40.32 16 PHE B N 1
ATOM 1466 C CA . PHE B 1 16 ? 11.334 191.185 22.423 1.00 40.25 16 PHE B CA 1
ATOM 1467 C C . PHE B 1 16 ? 11.997 192.467 22.880 1.00 41.25 16 PHE B C 1
ATOM 1468 O O . PHE B 1 16 ? 11.486 193.553 22.645 1.00 35.94 16 PHE B O 1
ATOM 1476 N N . ALA B 1 17 ? 13.121 192.301 23.585 1.00 41.58 17 ALA B N 1
ATOM 1477 C CA . ALA B 1 17 ? 13.912 193.356 24.184 1.00 40.77 17 ALA B CA 1
ATOM 1478 C C . ALA B 1 17 ? 15.131 192.585 24.811 1.00 44.70 17 ALA B C 1
ATOM 1479 O O . ALA B 1 17 ? 16.116 193.182 25.294 1.00 45.67 17 ALA B O 1
ATOM 1481 N N . THR B 1 100 ? 20.450 138.441 65.152 1.00 71.74 100 THR B N 1
ATOM 1482 C CA . THR B 1 100 ? 21.896 138.490 65.338 1.00 78.43 100 THR B CA 1
ATOM 1483 C C . THR B 1 100 ? 22.248 138.054 66.770 1.00 85.99 100 THR B C 1
ATOM 1484 O O . THR B 1 100 ? 23.248 137.368 67.008 1.00 92.70 100 THR B O 1
ATOM 1488 N N . VAL B 1 101 ? 21.407 138.452 67.717 1.00 91.18 101 VAL B N 1
ATOM 1489 C CA . VAL B 1 101 ? 21.545 138.036 69.097 1.00 87.79 101 VAL B CA 1
ATOM 1490 C C . VAL B 1 101 ? 21.258 136.541 69.181 1.00 84.97 101 VAL B C 1
ATOM 1491 O O . VAL B 1 101 ? 22.128 135.787 69.616 1.00 94.13 101 VAL B O 1
ATOM 1495 N N . GLN B 1 102 ? 20.062 136.117 68.767 1.00 77.70 102 GLN B N 1
ATOM 1496 C CA . GLN B 1 102 ? 19.750 134.674 68.714 1.00 82.28 102 GLN B CA 1
ATOM 1497 C C . GLN B 1 102 ? 20.796 133.893 67.915 1.00 85.94 102 GLN B C 1
ATOM 1498 O O . GLN B 1 102 ? 21.019 132.731 68.207 1.00 100.35 102 GLN B O 1
ATOM 1504 N N . ASP B 1 103 ? 21.468 134.515 66.946 1.00 84.69 103 ASP B N 1
ATOM 1505 C CA . ASP B 1 103 ? 22.429 133.775 66.119 1.00 82.54 103 ASP B CA 1
ATOM 1506 C C . ASP B 1 103 ? 23.708 133.471 66.890 1.00 80.51 103 ASP B C 1
ATOM 1507 O O . ASP B 1 103 ? 24.322 132.423 66.691 1.00 76.14 103 ASP B O 1
ATOM 1512 N N . ILE B 1 104 ? 24.094 134.372 67.788 1.00 75.90 104 ILE B N 1
ATOM 1513 C CA . ILE B 1 104 ? 25.205 134.113 68.677 1.00 78.90 104 ILE B CA 1
ATOM 1514 C C . ILE B 1 104 ? 24.744 133.107 69.738 1.00 84.77 104 ILE B C 1
ATOM 1515 O O . ILE B 1 104 ? 25.395 132.086 69.987 1.00 86.33 104 ILE B O 1
ATOM 1520 N N . LEU B 1 105 ? 23.601 133.386 70.344 1.00 80.75 105 LEU B N 1
ATOM 1521 C CA . LEU B 1 105 ? 23.109 132.565 71.405 1.00 77.40 105 LEU B CA 1
ATOM 1522 C C . LEU B 1 105 ? 22.990 131.102 71.059 1.00 79.17 105 LEU B C 1
ATOM 1523 O O . LEU B 1 105 ? 23.292 130.274 71.891 1.00 81.27 105 LEU B O 1
ATOM 1528 N N . ASP B 1 106 ? 22.543 130.773 69.855 1.00 81.41 106 ASP B N 1
ATOM 1529 C CA . ASP B 1 106 ? 22.561 129.362 69.418 1.00 87.82 106 ASP B CA 1
ATOM 1530 C C . ASP B 1 106 ? 23.964 128.774 69.281 1.00 85.31 106 ASP B C 1
ATOM 1531 O O . ASP B 1 106 ? 24.180 127.599 69.581 1.00 93.42 106 ASP B O 1
ATOM 1536 N N . LYS B 1 107 ? 24.906 129.571 68.790 1.00 74.96 107 LYS B N 1
ATOM 1537 C CA . LYS B 1 107 ? 26.291 129.139 68.745 1.00 76.64 107 LYS B CA 1
ATOM 1538 C C . LYS B 1 107 ? 26.793 128.839 70.160 1.00 75.60 107 LYS B C 1
ATOM 1539 O O . LYS B 1 107 ? 27.247 127.714 70.446 1.00 79.91 107 LYS B O 1
ATOM 1545 N N . ILE B 1 108 ? 26.689 129.852 71.025 1.00 74.27 108 ILE B N 1
ATOM 1546 C CA . ILE B 1 108 ? 27.285 129.801 72.365 1.00 71.55 108 ILE B CA 1
ATOM 1547 C C . ILE B 1 108 ? 26.705 128.686 73.214 1.00 68.73 108 ILE B C 1
ATOM 1548 O O . ILE B 1 108 ? 27.438 128.040 73.937 1.00 71.71 108 ILE B O 1
ATOM 1553 N N . THR B 1 109 ? 25.417 128.397 73.059 1.00 63.21 109 THR B N 1
ATOM 1554 C CA . THR B 1 109 ? 24.769 127.350 73.834 1.00 58.19 109 THR B CA 1
ATOM 1555 C C . THR B 1 109 ? 24.795 125.969 73.154 1.00 55.81 109 THR B C 1
ATOM 1556 O O . THR B 1 109 ? 24.191 125.018 73.673 1.00 58.56 109 THR B O 1
ATOM 1560 N N . THR B 1 110 ? 25.511 125.815 72.033 1.00 52.17 110 THR B N 1
ATOM 1561 C CA . THR B 1 110 ? 25.651 124.472 71.430 1.00 56.72 110 THR B CA 1
ATOM 1562 C C . THR B 1 110 ? 27.028 124.132 70.804 1.00 56.06 110 THR B C 1
ATOM 1563 O O . THR B 1 110 ? 27.297 122.972 70.476 1.00 58.18 110 THR B O 1
ATOM 1567 N N . ASP B 1 111 ? 27.930 125.097 70.704 1.00 54.54 111 ASP B N 1
ATOM 1568 C CA . ASP B 1 111 ? 29.212 124.834 70.030 1.00 60.84 111 ASP B CA 1
ATOM 1569 C C . ASP B 1 111 ? 30.240 124.227 71.014 1.00 53.35 111 ASP B C 1
ATOM 1570 O O . ASP B 1 111 ? 30.647 124.925 71.946 1.00 55.70 111 ASP B O 1
ATOM 1575 N N . PRO B 1 112 ? 30.658 122.958 70.799 1.00 52.83 112 PRO B N 1
ATOM 1576 C CA . PRO B 1 112 ? 31.647 122.326 71.704 1.00 51.90 112 PRO B CA 1
ATOM 1577 C C . PRO B 1 112 ? 33.063 122.898 71.642 1.00 51.14 112 PRO B C 1
ATOM 1578 O O . PRO B 1 112 ? 33.852 122.660 72.558 1.00 51.48 112 PRO B O 1
ATOM 1582 N N . SER B 1 113 ? 33.375 123.679 70.610 1.00 54.09 113 SER B N 1
ATOM 1583 C CA . SER B 1 113 ? 34.743 124.131 70.371 1.00 52.16 113 SER B CA 1
ATOM 1584 C C . SER B 1 113 ? 35.049 125.410 71.118 1.00 49.59 113 SER B C 1
ATOM 1585 O O . SER B 1 113 ? 36.221 125.734 71.353 1.00 48.89 113 SER B O 1
ATOM 1588 N N . LEU B 1 114 ? 34.012 126.120 71.543 1.00 52.81 114 LEU B N 1
ATOM 1589 C CA . LEU B 1 114 ? 34.193 127.388 72.252 1.00 59.28 114 LEU B CA 1
ATOM 1590 C C . LEU B 1 114 ? 34.589 127.215 73.695 1.00 57.97 114 LEU B C 1
ATOM 1591 O O . LEU B 1 114 ? 35.202 128.111 74.276 1.00 50.90 114 LEU B O 1
ATOM 1596 N N . GLY B 1 115 ? 34.202 126.083 74.275 1.00 55.49 115 GLY B N 1
ATOM 1597 C CA . GLY B 1 115 ? 34.365 125.849 75.666 1.00 50.25 115 GLY B CA 1
ATOM 1598 C C . GLY B 1 115 ? 33.524 126.636 76.644 1.00 52.08 115 GLY B C 1
ATOM 1599 O O . GLY B 1 115 ? 33.949 126.879 77.746 1.00 47.54 115 GLY B O 1
ATOM 1600 N N . LEU B 1 116 ? 32.308 127.013 76.273 1.00 57.55 116 LEU B N 1
ATOM 1601 C CA . LEU B 1 116 ? 31.355 127.565 77.236 1.00 57.28 116 LEU B CA 1
ATOM 1602 C C . LEU B 1 116 ? 30.407 126.530 77.869 1.00 54.66 116 LEU B C 1
ATOM 1603 O O . LEU B 1 116 ? 29.746 126.818 78.853 1.00 51.61 116 LEU B O 1
ATOM 1608 N N . LEU B 1 117 ? 30.304 125.348 77.280 1.00 59.45 117 LEU B N 1
ATOM 1609 C CA . LEU B 1 117 ? 29.337 124.311 77.733 1.00 56.23 117 LEU B CA 1
ATOM 1610 C C . LEU B 1 117 ? 30.083 123.335 78.610 1.00 50.99 117 LEU B C 1
ATOM 1611 O O . LEU B 1 117 ? 31.088 122.803 78.168 1.00 39.72 117 LEU B O 1
ATOM 1616 N N . LYS B 1 118 ? 29.613 123.156 79.849 1.00 46.63 118 LYS B N 1
ATOM 1617 C CA . LYS B 1 118 ? 30.310 122.341 80.841 1.00 43.53 118 LYS B CA 1
ATOM 1618 C C . LYS B 1 118 ? 29.381 121.393 81.563 1.00 38.91 118 LYS B C 1
ATOM 1619 O O . LYS B 1 118 ? 28.444 121.813 82.213 1.00 34.79 118 LYS B O 1
ATOM 1625 N N . ALA B 1 119 ? 29.584 120.102 81.340 1.00 37.05 119 ALA B N 1
ATOM 1626 C CA . ALA B 1 119 ? 28.721 119.103 81.928 1.00 32.93 119 ALA B CA 1
ATOM 1627 C C . ALA B 1 119 ? 29.004 119.031 83.424 1.00 35.28 119 ALA B C 1
ATOM 1628 O O . ALA B 1 119 ? 30.151 119.256 83.849 1.00 34.42 119 ALA B O 1
ATOM 1630 N N . PHE B 1 120 ? 27.958 118.771 84.203 1.00 32.46 120 PHE B N 1
ATOM 1631 C CA . PHE B 1 120 ? 28.079 118.337 85.567 1.00 26.24 120 PHE B CA 1
ATOM 1632 C C . PHE B 1 120 ? 27.172 117.149 85.806 1.00 28.90 120 PHE B C 1
ATOM 1633 O O . PHE B 1 120 ? 26.038 117.128 85.346 1.00 27.60 120 PHE B O 1
ATOM 1641 N N . ASN B 1 121 ? 27.660 116.141 86.522 1.00 26.38 121 ASN B N 1
ATOM 1642 C CA . ASN B 1 121 ? 26.867 115.013 86.902 1.00 26.26 121 ASN B CA 1
ATOM 1643 C C . ASN B 1 121 ? 27.259 114.686 88.337 1.00 27.40 121 ASN B C 1
ATOM 1644 O O . ASN B 1 121 ? 28.474 114.615 88.639 1.00 26.55 121 ASN B O 1
ATOM 1649 N N . ASN B 1 122 ? 26.270 114.432 89.182 1.00 24.29 122 ASN B N 1
ATOM 1650 C CA . ASN B 1 122 ? 26.527 113.865 90.516 1.00 28.71 122 ASN B CA 1
ATOM 1651 C C . ASN B 1 122 ? 25.868 112.522 90.639 1.00 26.54 122 ASN B C 1
ATOM 1652 O O . ASN B 1 122 ? 24.729 112.399 90.229 1.00 33.67 122 ASN B O 1
ATOM 1657 N N . PHE B 1 123 ? 26.575 111.523 91.180 1.00 20.38 123 PHE B N 1
ATOM 1658 C CA . PHE B 1 123 ? 26.079 110.184 91.331 1.00 19.82 123 PHE B CA 1
ATOM 1659 C C . PHE B 1 123 ? 26.015 109.797 92.796 1.00 21.63 123 PHE B C 1
ATOM 1660 O O . PHE B 1 123 ? 27.083 109.583 93.410 1.00 19.84 123 PHE B O 1
ATOM 1668 N N . PRO B 1 124 ? 24.785 109.688 93.337 1.00 21.57 124 PRO B N 1
ATOM 1669 C CA . PRO B 1 124 ? 24.735 109.322 94.778 1.00 22.09 124 PRO B CA 1
ATOM 1670 C C . PRO B 1 124 ? 24.884 107.826 94.930 1.00 20.42 124 PRO B C 1
ATOM 1671 O O . PRO B 1 124 ? 24.375 107.086 94.103 1.00 19.45 124 PRO B O 1
ATOM 1675 N N . ILE B 1 125 ? 25.532 107.369 95.997 1.00 22.52 125 ILE B N 1
ATOM 1676 C CA . ILE B 1 125 ? 25.657 105.959 96.313 1.00 19.66 125 ILE B CA 1
ATOM 1677 C C . ILE B 1 125 ? 25.151 105.817 97.691 1.00 21.00 125 ILE B C 1
ATOM 1678 O O . ILE B 1 125 ? 25.816 106.290 98.648 1.00 21.14 125 ILE B O 1
ATOM 1683 N N . THR B 1 126 ? 24.006 105.191 97.877 1.00 19.92 126 THR B N 1
ATOM 1684 C CA . THR B 1 126 ? 23.347 105.112 99.183 1.00 21.86 126 THR B CA 1
ATOM 1685 C C . THR B 1 126 ? 23.209 103.728 99.757 1.00 24.61 126 THR B C 1
ATOM 1686 O O . THR B 1 126 ? 22.883 103.539 100.949 1.00 25.68 126 THR B O 1
ATOM 1690 N N A ASN B 1 127 ? 23.485 102.730 98.940 0.50 25.67 127 ASN B N 1
ATOM 1691 N N B ASN B 1 127 ? 23.484 102.724 98.941 0.50 24.83 127 ASN B N 1
ATOM 1692 C CA A ASN B 1 127 ? 23.451 101.353 99.380 0.50 25.59 127 ASN B CA 1
ATOM 1693 C CA B ASN B 1 127 ? 23.448 101.347 99.421 0.50 24.31 127 ASN B CA 1
ATOM 1694 C C A ASN B 1 127 ? 24.644 101.044 100.278 0.50 26.82 127 ASN B C 1
ATOM 1695 C C B ASN B 1 127 ? 24.647 101.044 100.288 0.50 25.99 127 ASN B C 1
ATOM 1696 O O A ASN B 1 127 ? 25.732 101.598 100.079 0.50 23.65 127 ASN B O 1
ATOM 1697 O O B ASN B 1 127 ? 25.734 101.598 100.077 0.50 22.79 127 ASN B O 1
ATOM 1706 N N . LYS B 1 128 ? 24.438 100.113 101.216 1.00 22.39 128 LYS B N 1
ATOM 1707 C CA . LYS B 1 128 ? 25.499 99.592 102.043 1.00 26.17 128 LYS B CA 1
ATOM 1708 C C . LYS B 1 128 ? 26.219 98.505 101.335 1.00 26.29 128 LYS B C 1
ATOM 1709 O O . LYS B 1 128 ? 25.584 97.638 100.793 1.00 25.61 128 LYS B O 1
ATOM 1715 N N . ILE B 1 129 ? 27.549 98.581 101.222 1.00 25.31 129 ILE B N 1
ATOM 1716 C CA . ILE B 1 129 ? 28.300 97.604 100.399 1.00 24.76 129 ILE B CA 1
ATOM 1717 C C . ILE B 1 129 ? 29.453 97.069 101.162 1.00 27.17 129 ILE B C 1
ATOM 1718 O O . ILE B 1 129 ? 30.236 97.827 101.798 1.00 22.68 129 ILE B O 1
ATOM 1723 N N . GLN B 1 130 ? 29.478 95.750 101.283 1.00 25.82 130 GLN B N 1
ATOM 1724 C CA . GLN B 1 130 ? 30.512 95.093 101.997 1.00 27.08 130 GLN B CA 1
ATOM 1725 C C . GLN B 1 130 ? 31.677 94.907 100.984 1.00 29.87 130 GLN B C 1
ATOM 1726 O O . GLN B 1 130 ? 31.505 94.181 100.031 1.00 26.46 130 GLN B O 1
ATOM 1732 N N . CYS B 1 131 ? 32.847 95.494 101.236 1.00 23.73 131 CYS B N 1
ATOM 1733 C CA . CYS B 1 131 ? 33.973 95.429 100.338 1.00 26.01 131 CYS B CA 1
ATOM 1734 C C . CYS B 1 131 ? 35.002 94.463 100.834 1.00 27.80 131 CYS B C 1
ATOM 1735 O O . CYS B 1 131 ? 35.795 94.814 101.714 1.00 28.82 131 CYS B O 1
ATOM 1738 N N . ASN B 1 132 ? 34.933 93.217 100.350 1.00 28.82 132 ASN B N 1
ATOM 1739 C CA . ASN B 1 132 ? 35.801 92.134 100.782 1.00 26.93 132 ASN B CA 1
ATOM 1740 C C . ASN B 1 132 ? 37.078 92.106 99.941 1.00 28.34 132 ASN B C 1
ATOM 1741 O O . ASN B 1 132 ? 38.090 91.601 100.373 1.00 29.14 132 ASN B O 1
ATOM 1746 N N . GLY B 1 133 ? 37.045 92.657 98.754 1.00 25.12 133 GLY B N 1
ATOM 1747 C CA . GLY B 1 133 ? 38.212 92.694 97.908 1.00 27.60 133 GLY B CA 1
ATOM 1748 C C . GLY B 1 133 ? 39.291 93.598 98.529 1.00 31.58 133 GLY B C 1
ATOM 1749 O O . GLY B 1 133 ? 38.975 94.664 99.114 1.00 31.63 133 GLY B O 1
ATOM 1750 N N . LEU B 1 134 ? 40.536 93.169 98.435 1.00 28.50 134 LEU B N 1
ATOM 1751 C CA . LEU B 1 134 ? 41.676 93.883 99.056 1.00 26.04 134 LEU B CA 1
ATOM 1752 C C . LEU B 1 134 ? 42.438 94.580 97.995 1.00 23.84 134 LEU B C 1
ATOM 1753 O O . LEU B 1 134 ? 42.316 94.221 96.797 1.00 19.84 134 LEU B O 1
ATOM 1758 N N . PHE B 1 135 ? 43.228 95.572 98.371 1.00 20.85 135 PHE B N 1
ATOM 1759 C CA . PHE B 1 135 ? 44.188 96.102 97.460 1.00 23.61 135 PHE B CA 1
ATOM 1760 C C . PHE B 1 135 ? 45.565 95.687 97.929 1.00 23.30 135 PHE B C 1
ATOM 1761 O O . PHE B 1 135 ? 45.883 95.847 99.106 1.00 22.51 135 PHE B O 1
ATOM 1769 N N . THR B 1 136 ? 46.372 95.153 97.016 1.00 20.58 136 THR B N 1
ATOM 1770 C CA . THR B 1 136 ? 47.715 94.682 97.345 1.00 20.95 136 THR B CA 1
ATOM 1771 C C . THR B 1 136 ? 48.661 95.110 96.218 1.00 22.93 136 THR B C 1
ATOM 1772 O O . THR B 1 136 ? 48.195 95.408 95.098 1.00 19.60 136 THR B O 1
ATOM 1776 N N . PRO B 1 137 ? 49.980 94.982 96.432 1.00 22.19 137 PRO B N 1
ATOM 1777 C CA . PRO B 1 137 ? 50.867 95.273 95.327 1.00 23.29 137 PRO B CA 1
ATOM 1778 C C . PRO B 1 137 ? 50.626 94.400 94.040 1.00 24.30 137 PRO B C 1
ATOM 1779 O O . PRO B 1 137 ? 50.904 94.839 92.945 1.00 18.34 137 PRO B O 1
ATOM 1783 N N . ARG B 1 138 ? 50.148 93.175 94.226 1.00 23.97 138 ARG B N 1
ATOM 1784 C CA . ARG B 1 138 ? 49.890 92.293 93.128 1.00 25.80 138 ARG B CA 1
ATOM 1785 C C . ARG B 1 138 ? 48.605 92.581 92.372 1.00 28.26 138 ARG B C 1
ATOM 1786 O O . ARG B 1 138 ? 48.515 92.227 91.232 1.00 27.19 138 ARG B O 1
ATOM 1794 N N . ASN B 1 139 ? 47.634 93.280 92.974 1.00 29.12 139 ASN B N 1
ATOM 1795 C CA . ASN B 1 139 ? 46.424 93.587 92.214 1.00 26.80 139 ASN B CA 1
ATOM 1796 C C . ASN B 1 139 ? 46.183 95.044 92.028 1.00 27.02 139 ASN B C 1
ATOM 1797 O O . ASN B 1 139 ? 45.242 95.426 91.354 1.00 27.74 139 ASN B O 1
ATOM 1802 N N . ILE B 1 140 ? 47.104 95.882 92.483 1.00 22.81 140 ILE B N 1
ATOM 1803 C CA . ILE B 1 140 ? 46.795 97.325 92.403 1.00 21.32 140 ILE B CA 1
ATOM 1804 C C . ILE B 1 140 ? 46.739 97.788 90.933 1.00 23.08 140 ILE B C 1
ATOM 1805 O O . ILE B 1 140 ? 45.984 98.691 90.615 1.00 26.00 140 ILE B O 1
ATOM 1810 N N . GLU B 1 141 ? 47.602 97.272 90.100 1.00 25.23 141 GLU B N 1
ATOM 1811 C CA . GLU B 1 141 ? 47.640 97.621 88.675 1.00 27.50 141 GLU B CA 1
ATOM 1812 C C . GLU B 1 141 ? 46.910 96.640 87.787 1.00 29.40 141 GLU B C 1
ATOM 1813 O O . GLU B 1 141 ? 47.376 96.342 86.673 1.00 30.26 141 GLU B O 1
ATOM 1819 N N . THR B 1 142 ? 45.810 96.098 88.289 1.00 31.19 142 THR B N 1
ATOM 1820 C CA . THR B 1 142 ? 44.880 95.256 87.495 1.00 31.16 142 THR B CA 1
ATOM 1821 C C . THR B 1 142 ? 43.499 95.828 87.681 1.00 30.62 142 THR B C 1
ATOM 1822 O O . THR B 1 142 ? 43.346 96.913 88.255 1.00 34.89 142 THR B O 1
ATOM 1826 N N . LEU B 1 143 ? 42.485 95.107 87.224 1.00 27.97 143 LEU B N 1
ATOM 1827 C CA . LEU B 1 143 ? 41.073 95.481 87.421 1.00 32.39 143 LEU B CA 1
ATOM 1828 C C . LEU B 1 143 ? 40.408 94.746 88.596 1.00 29.06 143 LEU B C 1
ATOM 1829 O O . LEU B 1 143 ? 39.214 94.909 88.820 1.00 30.67 143 LEU B O 1
ATOM 1834 N N . LEU B 1 144 ? 41.176 93.946 89.323 1.00 32.07 144 LEU B N 1
ATOM 1835 C CA . LEU B 1 144 ? 40.618 93.043 90.332 1.00 31.86 144 LEU B CA 1
ATOM 1836 C C . LEU B 1 144 ? 40.788 93.554 91.761 1.00 30.60 144 LEU B C 1
ATOM 1837 O O . LEU B 1 144 ? 40.361 92.882 92.681 1.00 30.46 144 LEU B O 1
ATOM 1842 N N . GLY B 1 145 ? 41.440 94.679 91.956 1.00 27.45 145 GLY B N 1
ATOM 1843 C CA . GLY B 1 145 ? 41.574 95.207 93.302 1.00 29.69 145 GLY B CA 1
ATOM 1844 C C . GLY B 1 145 ? 40.236 95.649 93.876 1.00 26.71 145 GLY B C 1
ATOM 1845 O O . GLY B 1 145 ? 39.455 96.222 93.192 1.00 19.10 145 GLY B O 1
ATOM 1846 N N . GLY B 1 146 ? 40.016 95.449 95.186 1.00 21.70 146 GLY B N 1
ATOM 1847 C CA . GLY B 1 146 ? 38.871 95.969 95.812 1.00 23.59 146 GLY B CA 1
ATOM 1848 C C . GLY B 1 146 ? 37.550 95.483 95.258 1.00 22.51 146 GLY B C 1
ATOM 1849 O O . GLY B 1 146 ? 37.506 94.485 94.614 1.00 24.67 146 GLY B O 1
ATOM 1850 N N . THR B 1 147 ? 36.460 96.171 95.617 1.00 22.04 147 THR B N 1
ATOM 1851 C CA . THR B 1 147 ? 35.087 95.795 95.251 1.00 24.10 147 THR B CA 1
ATOM 1852 C C . THR B 1 147 ? 34.446 97.026 94.558 1.00 25.65 147 THR B C 1
ATOM 1853 O O . THR B 1 147 ? 34.524 98.158 95.062 1.00 19.26 147 THR B O 1
ATOM 1857 N N . GLU B 1 148 ? 33.794 96.801 93.419 1.00 24.81 148 GLU B N 1
ATOM 1858 C CA . GLU B 1 148 ? 33.078 97.853 92.731 1.00 25.60 148 GLU B CA 1
ATOM 1859 C C . GLU B 1 148 ? 31.953 98.399 93.591 1.00 27.78 148 GLU B C 1
ATOM 1860 O O . GLU B 1 148 ? 31.180 97.626 94.138 1.00 26.68 148 GLU B O 1
ATOM 1866 N N . ILE B 1 149 ? 31.885 99.735 93.748 1.00 22.46 149 ILE B N 1
ATOM 1867 C CA . ILE B 1 149 ? 30.763 100.327 94.451 1.00 21.33 149 ILE B CA 1
ATOM 1868 C C . ILE B 1 149 ? 29.910 101.224 93.586 1.00 24.09 149 ILE B C 1
ATOM 1869 O O . ILE B 1 149 ? 28.895 101.705 94.035 1.00 21.67 149 ILE B O 1
ATOM 1874 N N . GLY B 1 150 ? 30.319 101.479 92.334 1.00 24.32 150 GLY B N 1
ATOM 1875 C CA . GLY B 1 150 ? 29.504 102.314 91.529 1.00 22.92 150 GLY B CA 1
ATOM 1876 C C . GLY B 1 150 ? 30.110 102.350 90.157 1.00 26.67 150 GLY B C 1
ATOM 1877 O O . GLY B 1 150 ? 31.325 102.119 89.964 1.00 26.15 150 GLY B O 1
ATOM 1878 N N . LYS B 1 151 ? 29.254 102.676 89.216 1.00 27.41 151 LYS B N 1
ATOM 1879 C CA . LYS B 1 151 ? 29.633 102.791 87.804 1.00 31.32 151 LYS B CA 1
ATOM 1880 C C . LYS B 1 151 ? 28.953 104.038 87.319 1.00 32.29 151 LYS B C 1
ATOM 1881 O O . LYS B 1 151 ? 27.808 104.262 87.685 1.00 25.44 151 LYS B O 1
ATOM 1887 N N . PHE B 1 152 ? 29.640 104.856 86.505 1.00 26.87 152 PHE B N 1
ATOM 1888 C CA . PHE B 1 152 ? 29.133 106.137 86.128 1.00 26.41 152 PHE B CA 1
ATOM 1889 C C . PHE B 1 152 ? 29.398 106.374 84.654 1.00 26.23 152 PHE B C 1
ATOM 1890 O O . PHE B 1 152 ? 30.522 106.197 84.179 1.00 28.12 152 PHE B O 1
ATOM 1898 N N . THR B 1 153 ? 28.368 106.825 83.969 1.00 25.55 153 THR B N 1
ATOM 1899 C CA . THR B 1 153 ? 28.535 107.264 82.577 1.00 27.63 153 THR B CA 1
ATOM 1900 C C . THR B 1 153 ? 28.372 108.755 82.400 1.00 28.74 153 THR B C 1
ATOM 1901 O O . THR B 1 153 ? 27.350 109.326 82.754 1.00 26.15 153 THR B O 1
ATOM 1905 N N . VAL B 1 154 ? 29.356 109.399 81.777 1.00 33.12 154 VAL B N 1
ATOM 1906 C CA . VAL B 1 154 ? 29.340 110.849 81.598 1.00 33.68 154 VAL B CA 1
ATOM 1907 C C . VAL B 1 154 ? 29.700 111.253 80.173 1.00 32.18 154 VAL B C 1
ATOM 1908 O O . VAL B 1 154 ? 30.423 110.566 79.493 1.00 36.25 154 VAL B O 1
ATOM 1912 N N . THR B 1 155 ? 29.197 112.405 79.762 1.00 33.09 155 THR B N 1
ATOM 1913 C CA . THR B 1 155 ? 29.400 112.948 78.424 1.00 36.81 155 THR B CA 1
ATOM 1914 C C . THR B 1 155 ? 29.936 114.370 78.460 1.00 29.94 155 THR B C 1
ATOM 1915 O O . THR B 1 155 ? 29.260 115.263 78.936 1.00 26.48 155 THR B O 1
ATOM 1919 N N . PRO B 1 156 ? 31.165 114.586 77.963 1.00 30.33 156 PRO B N 1
ATOM 1920 C CA . PRO B 1 156 ? 31.643 115.962 77.835 1.00 35.84 156 PRO B CA 1
ATOM 1921 C C . PRO B 1 156 ? 30.787 116.781 76.853 1.00 40.60 156 PRO B C 1
ATOM 1922 O O . PRO B 1 156 ? 30.290 116.249 75.881 1.00 47.06 156 PRO B O 1
ATOM 1926 N N . LYS B 1 157 ? 30.626 118.070 77.114 1.00 43.95 157 LYS B N 1
ATOM 1927 C CA . LYS B 1 157 ? 29.975 118.982 76.172 1.00 40.89 157 LYS B CA 1
ATOM 1928 C C . LYS B 1 157 ? 30.949 119.880 75.394 1.00 43.77 157 LYS B C 1
ATOM 1929 O O . LYS B 1 157 ? 30.531 120.589 74.492 1.00 41.70 157 LYS B O 1
ATOM 1935 N N . SER B 1 158 ? 32.219 119.883 75.762 1.00 44.11 158 SER B N 1
ATOM 1936 C CA . SER B 1 158 ? 33.226 120.664 75.053 1.00 41.38 158 SER B CA 1
ATOM 1937 C C . SER B 1 158 ? 34.391 119.759 74.686 1.00 43.92 158 SER B C 1
ATOM 1938 O O . SER B 1 158 ? 34.678 118.771 75.375 1.00 37.18 158 SER B O 1
ATOM 1941 N N . SER B 1 159 ? 35.093 120.151 73.630 1.00 40.36 159 SER B N 1
ATOM 1942 C CA . SER B 1 159 ? 36.256 119.427 73.131 1.00 42.66 159 SER B CA 1
ATOM 1943 C C . SER B 1 159 ? 37.483 119.880 73.884 1.00 35.50 159 SER B C 1
ATOM 1944 O O . SER B 1 159 ? 37.571 121.041 74.297 1.00 32.05 159 SER B O 1
ATOM 1947 N N . GLY B 1 160 ? 38.440 118.959 74.037 1.00 34.26 160 GLY B N 1
ATOM 1948 C CA . GLY B 1 160 ? 39.698 119.233 74.744 1.00 36.39 160 GLY B CA 1
ATOM 1949 C C . GLY B 1 160 ? 39.476 119.572 76.205 1.00 33.13 160 GLY B C 1
ATOM 1950 O O . GLY B 1 160 ? 40.179 120.403 76.793 1.00 36.60 160 GLY B O 1
ATOM 1951 N N . SER B 1 161 ? 38.455 118.976 76.797 1.00 36.83 161 SER B N 1
ATOM 1952 C CA . SER B 1 161 ? 38.113 119.288 78.195 1.00 32.84 161 SER B CA 1
ATOM 1953 C C . SER B 1 161 ? 38.631 118.211 79.139 1.00 29.53 161 SER B C 1
ATOM 1954 O O . SER B 1 161 ? 39.098 117.168 78.724 1.00 29.22 161 SER B O 1
ATOM 1957 N N . MET B 1 162 ? 38.425 118.449 80.429 1.00 29.65 162 MET B N 1
ATOM 1958 C CA . MET B 1 162 ? 38.696 117.510 81.475 1.00 28.44 162 MET B CA 1
ATOM 1959 C C . MET B 1 162 ? 37.485 117.389 82.352 1.00 26.96 162 MET B C 1
ATOM 1960 O O . MET B 1 162 ? 36.617 118.239 82.323 1.00 30.63 162 MET B O 1
ATOM 1965 N N . PHE B 1 163 ? 37.391 116.324 83.126 1.00 29.33 163 PHE B N 1
ATOM 1966 C CA . PHE B 1 163 ? 36.418 116.281 84.235 1.00 32.03 163 PHE B CA 1
ATOM 1967 C C . PHE B 1 163 ? 37.186 116.343 85.541 1.00 31.36 163 PHE B C 1
ATOM 1968 O O . PHE B 1 163 ? 38.173 115.673 85.715 1.00 35.61 163 PHE B O 1
ATOM 1976 N N . LEU B 1 164 ? 36.792 117.236 86.400 1.00 29.69 164 LEU B N 1
ATOM 1977 C CA . LEU B 1 164 ? 37.310 117.295 87.752 1.00 25.92 164 LEU B CA 1
ATOM 1978 C C . LEU B 1 164 ? 36.437 116.327 88.519 1.00 27.42 164 LEU B C 1
ATOM 1979 O O . LEU B 1 164 ? 35.191 116.449 88.465 1.00 23.29 164 LEU B O 1
ATOM 1984 N N . VAL B 1 165 ? 37.052 115.316 89.155 1.00 24.50 165 VAL B N 1
ATOM 1985 C CA . VAL B 1 165 ? 36.313 114.262 89.813 1.00 23.02 165 VAL B CA 1
ATOM 1986 C C . VAL B 1 165 ? 36.517 114.297 91.332 1.00 23.95 165 VAL B C 1
ATOM 1987 O O . VAL B 1 165 ? 37.626 114.407 91.768 1.00 22.00 165 VAL B O 1
ATOM 1991 N N . SER B 1 166 ? 35.434 114.216 92.049 1.00 21.24 166 SER B N 1
ATOM 1992 C CA . SER B 1 166 ? 35.440 114.118 93.496 1.00 25.29 166 SER B CA 1
ATOM 1993 C C . SER B 1 166 ? 34.608 112.919 93.943 1.00 23.76 166 SER B C 1
ATOM 1994 O O . SER B 1 166 ? 33.380 112.916 93.804 1.00 27.10 166 SER B O 1
ATOM 1997 N N . ALA B 1 167 ? 35.248 111.939 94.509 1.00 22.84 167 ALA B N 1
ATOM 1998 C CA . ALA B 1 167 ? 34.537 110.828 95.088 1.00 24.95 167 ALA B CA 1
ATOM 1999 C C . ALA B 1 167 ? 34.652 110.950 96.603 1.00 23.97 167 ALA B C 1
ATOM 2000 O O . ALA B 1 167 ? 35.757 110.972 97.154 1.00 27.69 167 ALA B O 1
ATOM 2002 N N . ASP B 1 168 ? 33.525 111.065 97.247 1.00 22.79 168 ASP B N 1
ATOM 2003 C CA . ASP B 1 168 ? 33.447 111.259 98.734 1.00 19.71 168 ASP B CA 1
ATOM 2004 C C . ASP B 1 168 ? 32.586 110.157 99.379 1.00 17.84 168 ASP B C 1
ATOM 2005 O O . ASP B 1 168 ? 31.347 110.154 99.306 1.00 17.30 168 ASP B O 1
ATOM 2010 N N . ILE B 1 169 ? 33.307 109.120 99.852 1.00 16.59 169 ILE B N 1
ATOM 2011 C CA . ILE B 1 169 ? 32.731 107.838 100.278 1.00 15.03 169 ILE B CA 1
ATOM 2012 C C . ILE B 1 169 ? 32.772 107.686 101.815 1.00 18.00 169 ILE B C 1
ATOM 2013 O O . ILE B 1 169 ? 33.849 107.701 102.377 1.00 15.60 169 ILE B O 1
ATOM 2018 N N . ILE B 1 170 ? 31.628 107.447 102.388 1.00 16.28 170 ILE B N 1
ATOM 2019 C CA . ILE B 1 170 ? 31.508 107.093 103.796 1.00 20.42 170 ILE B CA 1
ATOM 2020 C C . ILE B 1 170 ? 31.869 105.632 103.982 1.00 20.49 170 ILE B C 1
ATOM 2021 O O . ILE B 1 170 ? 31.274 104.768 103.346 1.00 25.12 170 ILE B O 1
ATOM 2026 N N . ALA B 1 171 ? 32.873 105.338 104.825 1.00 17.16 171 ALA B N 1
ATOM 2027 C CA . ALA B 1 171 ? 33.412 103.987 105.010 1.00 17.96 171 ALA B CA 1
ATOM 2028 C C . ALA B 1 171 ? 33.821 103.741 106.465 1.00 20.55 171 ALA B C 1
ATOM 2029 O O . ALA B 1 171 ? 34.184 104.687 107.129 1.00 23.63 171 ALA B O 1
ATOM 2031 N N . SER B 1 172 ? 33.681 102.499 106.920 1.00 19.26 172 SER B N 1
ATOM 2032 C CA . SER B 1 172 ? 34.129 102.039 108.215 1.00 22.93 172 SER B CA 1
ATOM 2033 C C . SER B 1 172 ? 34.898 100.782 108.022 1.00 23.38 172 SER B C 1
ATOM 2034 O O . SER B 1 172 ? 34.618 99.969 107.114 1.00 25.51 172 SER B O 1
ATOM 2037 N N . ARG B 1 173 ? 35.837 100.553 108.923 1.00 19.61 173 ARG B N 1
ATOM 2038 C CA . ARG B 1 173 ? 36.561 99.291 108.964 1.00 20.98 173 ARG B CA 1
ATOM 2039 C C . ARG B 1 173 ? 37.220 99.292 110.294 1.00 22.17 173 ARG B C 1
ATOM 2040 O O . ARG B 1 173 ? 37.470 100.348 110.860 1.00 23.95 173 ARG B O 1
ATOM 2048 N N . MET B 1 174 ? 37.488 98.111 110.788 1.00 23.76 174 MET B N 1
ATOM 2049 C CA . MET B 1 174 ? 38.389 97.948 111.911 1.00 32.02 174 MET B CA 1
ATOM 2050 C C . MET B 1 174 ? 39.718 98.624 111.595 1.00 30.90 174 MET B C 1
ATOM 2051 O O . MET B 1 174 ? 40.221 98.508 110.465 1.00 24.81 174 MET B O 1
ATOM 2056 N N . GLU B 1 175 ? 40.227 99.344 112.597 1.00 25.17 175 GLU B N 1
ATOM 2057 C CA . GLU B 1 175 ? 41.407 100.206 112.487 1.00 28.55 175 GLU B CA 1
ATOM 2058 C C . GLU B 1 175 ? 42.295 99.943 111.257 1.00 21.72 175 GLU B C 1
ATOM 2059 O O . GLU B 1 175 ? 42.963 98.937 111.212 1.00 22.66 175 GLU B O 1
ATOM 2065 N N . GLY B 1 176 ? 42.353 100.865 110.301 1.00 27.67 176 GLY B N 1
ATOM 2066 C CA . GLY B 1 176 ? 43.235 100.667 109.173 1.00 21.67 176 GLY B CA 1
ATOM 2067 C C . GLY B 1 176 ? 42.911 101.505 107.964 1.00 24.98 176 GLY B C 1
ATOM 2068 O O . GLY B 1 176 ? 42.073 102.416 108.026 1.00 24.73 176 GLY B O 1
ATOM 2069 N N . GLY B 1 177 ? 43.616 101.182 106.886 1.00 18.89 177 GLY B N 1
ATOM 2070 C CA . GLY B 1 177 ? 43.609 102.005 105.667 1.00 22.13 177 GLY B CA 1
ATOM 2071 C C . GLY B 1 177 ? 42.598 101.542 104.623 1.00 17.98 177 GLY B C 1
ATOM 2072 O O . GLY B 1 177 ? 42.286 100.371 104.557 1.00 18.43 177 GLY B O 1
ATOM 2073 N N . VAL B 1 178 ? 42.128 102.517 103.838 1.00 18.76 178 VAL B N 1
ATOM 2074 C CA . VAL B 1 178 ? 41.110 102.320 102.848 1.00 17.70 178 VAL B CA 1
ATOM 2075 C C . VAL B 1 178 ? 41.712 102.767 101.550 1.00 15.87 178 VAL B C 1
ATOM 2076 O O . VAL B 1 178 ? 42.464 103.746 101.515 1.00 16.51 178 VAL B O 1
ATOM 2080 N N . VAL B 1 179 ? 41.402 102.046 100.511 1.00 15.56 179 VAL B N 1
ATOM 2081 C CA . VAL B 1 179 ? 41.948 102.406 99.164 1.00 13.77 179 VAL B CA 1
ATOM 2082 C C . VAL B 1 179 ? 40.813 102.597 98.253 1.00 15.79 179 VAL B C 1
ATOM 2083 O O . VAL B 1 179 ? 39.839 101.850 98.308 1.00 17.08 179 VAL B O 1
ATOM 2087 N N . LEU B 1 180 ? 40.923 103.584 97.316 1.00 19.13 180 LEU B N 1
ATOM 2088 C CA . LEU B 1 180 ? 39.846 103.871 96.396 1.00 19.60 180 LEU B CA 1
ATOM 2089 C C . LEU B 1 180 ? 40.528 103.919 95.009 1.00 16.34 180 LEU B C 1
ATOM 2090 O O . LEU B 1 180 ? 41.627 104.427 94.899 1.00 15.28 180 LEU B O 1
ATOM 2095 N N . ALA B 1 181 ? 39.872 103.380 94.025 1.00 19.74 181 ALA B N 1
ATOM 2096 C CA . ALA B 1 181 ? 40.437 103.337 92.661 1.00 18.39 181 ALA B CA 1
ATOM 2097 C C . ALA B 1 181 ? 39.351 103.615 91.680 1.00 20.32 181 ALA B C 1
ATOM 2098 O O . ALA B 1 181 ? 38.326 102.973 91.708 1.00 21.13 181 ALA B O 1
ATOM 2100 N N . LEU B 1 182 ? 39.603 104.581 90.819 1.00 24.81 182 LEU B N 1
ATOM 2101 C CA . LEU B 1 182 ? 38.739 104.908 89.750 1.00 24.77 182 LEU B CA 1
ATOM 2102 C C . LEU B 1 182 ? 39.276 104.256 88.516 1.00 25.18 182 LEU B C 1
ATOM 2103 O O . LEU B 1 182 ? 40.445 104.415 88.177 1.00 26.32 182 LEU B O 1
ATOM 2108 N N . VAL B 1 183 ? 38.430 103.530 87.811 1.00 25.54 183 VAL B N 1
ATOM 2109 C CA . VAL B 1 183 ? 38.826 102.792 86.603 1.00 27.96 183 VAL B CA 1
ATOM 2110 C C . VAL B 1 183 ? 38.036 103.326 85.422 1.00 28.67 183 VAL B C 1
ATOM 2111 O O . VAL B 1 183 ? 36.851 103.583 85.553 1.00 29.95 183 VAL B O 1
ATOM 2115 N N . ARG B 1 184 ? 38.692 103.535 84.288 1.00 30.55 184 ARG B N 1
ATOM 2116 C CA . ARG B 1 184 ? 38.021 103.918 83.045 1.00 26.29 184 ARG B CA 1
ATOM 2117 C C . ARG B 1 184 ? 37.811 102.688 82.202 1.00 26.97 184 ARG B C 1
ATOM 2118 O O . ARG B 1 184 ? 38.743 101.909 82.005 1.00 30.70 184 ARG B O 1
ATOM 2126 N N . GLU B 1 185 ? 36.589 102.501 81.709 1.00 28.16 185 GLU B N 1
ATOM 2127 C CA . GLU B 1 185 ? 36.200 101.340 80.899 1.00 31.86 185 GLU B CA 1
ATOM 2128 C C . GLU B 1 185 ? 37.114 101.186 79.710 1.00 31.84 185 GLU B C 1
ATOM 2129 O O . GLU B 1 185 ? 37.363 102.157 79.022 1.00 31.23 185 GLU B O 1
ATOM 2135 N N . GLY B 1 186 ? 37.595 99.963 79.478 1.00 35.68 186 GLY B N 1
ATOM 2136 C CA . GLY B 1 186 ? 38.553 99.692 78.407 1.00 39.44 186 GLY B CA 1
ATOM 2137 C C . GLY B 1 186 ? 40.005 99.646 78.867 1.00 38.92 186 GLY B C 1
ATOM 2138 O O . GLY B 1 186 ? 40.842 99.047 78.192 1.00 42.94 186 GLY B O 1
ATOM 2139 N N . ASP B 1 187 ? 40.329 100.298 79.979 1.00 33.87 187 ASP B N 1
ATOM 2140 C CA . ASP B 1 187 ? 41.729 100.323 80.461 1.00 32.60 187 ASP B CA 1
ATOM 2141 C C . ASP B 1 187 ? 41.941 99.027 81.207 1.00 29.32 187 ASP B C 1
ATOM 2142 O O . ASP B 1 187 ? 40.985 98.363 81.553 1.00 27.70 187 ASP B O 1
ATOM 2147 N N . SER B 1 188 ? 43.188 98.654 81.454 1.00 31.58 188 SER B N 1
ATOM 2148 C CA . SER B 1 188 ? 43.466 97.407 82.184 1.00 33.71 188 SER B CA 1
ATOM 2149 C C . SER B 1 188 ? 43.948 97.641 83.621 1.00 26.66 188 SER B C 1
ATOM 2150 O O . SER B 1 188 ? 44.305 96.739 84.305 1.00 28.49 188 SER B O 1
ATOM 2153 N N . LYS B 1 189 ? 43.930 98.885 84.057 1.00 31.54 189 LYS B N 1
ATOM 2154 C CA . LYS B 1 189 ? 44.265 99.215 85.450 1.00 27.79 189 LYS B CA 1
ATOM 2155 C C . LYS B 1 189 ? 43.653 100.575 85.827 1.00 28.30 189 LYS B C 1
ATOM 2156 O O . LYS B 1 189 ? 43.117 101.288 84.955 1.00 26.14 189 LYS B O 1
ATOM 2162 N N . PRO B 1 190 ? 43.744 100.982 87.127 1.00 24.14 190 PRO B N 1
ATOM 2163 C CA . PRO B 1 190 ? 43.110 102.213 87.537 1.00 22.28 190 PRO B CA 1
ATOM 2164 C C . PRO B 1 190 ? 43.656 103.509 86.907 1.00 20.35 190 PRO B C 1
ATOM 2165 O O . PRO B 1 190 ? 44.835 103.612 86.640 1.00 23.11 190 PRO B O 1
ATOM 2169 N N . TYR B 1 191 ? 42.754 104.463 86.675 1.00 19.43 191 TYR B N 1
ATOM 2170 C CA . TYR B 1 191 ? 43.093 105.780 86.260 1.00 20.64 191 TYR B CA 1
ATOM 2171 C C . TYR B 1 191 ? 43.680 106.587 87.367 1.00 19.25 191 TYR B C 1
ATOM 2172 O O . TYR B 1 191 ? 44.412 107.470 87.140 1.00 19.47 191 TYR B O 1
ATOM 2181 N N . ALA B 1 192 ? 43.210 106.361 88.623 1.00 17.65 192 ALA B N 1
ATOM 2182 C CA . ALA B 1 192 ? 43.644 107.183 89.690 1.00 16.21 192 ALA B CA 1
ATOM 2183 C C . ALA B 1 192 ? 43.307 106.369 90.963 1.00 14.79 192 ALA B C 1
ATOM 2184 O O . ALA B 1 192 ? 42.317 105.565 91.019 1.00 13.41 192 ALA B O 1
ATOM 2186 N N . ILE B 1 193 ? 44.108 106.622 91.981 1.00 17.06 193 ILE B N 1
ATOM 2187 C CA . ILE B 1 193 ? 44.034 105.843 93.239 1.00 14.26 193 ILE B CA 1
ATOM 2188 C C . ILE B 1 193 ? 44.135 106.850 94.364 1.00 15.51 193 ILE B C 1
ATOM 2189 O O . ILE B 1 193 ? 44.961 107.714 94.307 1.00 17.22 193 ILE B O 1
ATOM 2194 N N . SER B 1 194 ? 43.438 106.575 95.479 1.00 12.87 194 SER B N 1
ATOM 2195 C CA . SER B 1 194 ? 43.529 107.497 96.640 1.00 12.43 194 SER B CA 1
ATOM 2196 C C . SER B 1 194 ? 43.408 106.635 97.865 1.00 11.05 194 SER B C 1
ATOM 2197 O O . SER B 1 194 ? 43.189 105.415 97.790 1.00 10.58 194 SER B O 1
ATOM 2200 N N . TYR B 1 195 ? 43.566 107.271 99.021 1.00 12.79 195 TYR B N 1
ATOM 2201 C CA . TYR B 1 195 ? 43.634 106.539 100.281 1.00 12.38 195 TYR B CA 1
ATOM 2202 C C . TYR B 1 195 ? 42.837 107.278 101.360 1.00 13.09 195 TYR B C 1
ATOM 2203 O O . TYR B 1 195 ? 42.766 108.463 101.385 1.00 13.29 195 TYR B O 1
ATOM 2212 N N . GLY B 1 196 ? 42.237 106.483 102.286 1.00 14.90 196 GLY B N 1
ATOM 2213 C CA . GLY B 1 196 ? 41.451 106.974 103.364 1.00 15.20 196 GLY B CA 1
ATOM 2214 C C . GLY B 1 196 ? 41.708 106.152 104.647 1.00 15.20 196 GLY B C 1
ATOM 2215 O O . GLY B 1 196 ? 42.569 105.264 104.663 1.00 18.33 196 GLY B O 1
ATOM 2216 N N . TYR B 1 197 ? 40.963 106.451 105.667 1.00 16.71 197 TYR B N 1
ATOM 2217 C CA . TYR B 1 197 ? 41.253 105.878 107.000 1.00 16.42 197 TYR B CA 1
ATOM 2218 C C . TYR B 1 197 ? 39.964 105.717 107.786 1.00 17.70 197 TYR B C 1
ATOM 2219 O O . TYR B 1 197 ? 39.081 106.531 107.740 1.00 20.59 197 TYR B O 1
ATOM 2228 N N . SER B 1 198 ? 39.818 104.598 108.483 1.00 19.23 198 SER B N 1
ATOM 2229 C CA . SER B 1 198 ? 38.841 104.509 109.494 1.00 17.29 198 SER B CA 1
ATOM 2230 C C . SER B 1 198 ? 39.454 103.918 110.764 1.00 17.48 198 SER B C 1
ATOM 2231 O O . SER B 1 198 ? 40.246 102.955 110.721 1.00 22.24 198 SER B O 1
ATOM 2234 N N . SER B 1 199 ? 39.016 104.461 111.903 1.00 17.52 199 SER B N 1
ATOM 2235 C CA . SER B 1 199 ? 39.399 103.949 113.193 1.00 19.21 199 SER B CA 1
ATOM 2236 C C . SER B 1 199 ? 38.483 102.841 113.678 1.00 24.34 199 SER B C 1
ATOM 2237 O O . SER B 1 199 ? 38.726 102.279 114.766 1.00 30.00 199 SER B O 1
ATOM 2240 N N . GLY B 1 200 ? 37.444 102.517 112.924 1.00 23.76 200 GLY B N 1
ATOM 2241 C CA . GLY B 1 200 ? 36.387 101.623 113.458 1.00 25.60 200 GLY B CA 1
ATOM 2242 C C . GLY B 1 200 ? 35.043 102.260 113.300 1.00 23.52 200 GLY B C 1
ATOM 2243 O O . GLY B 1 200 ? 34.123 101.603 113.012 1.00 27.19 200 GLY B O 1
ATOM 2244 N N . VAL B 1 201 ? 34.971 103.576 113.412 1.00 22.59 201 VAL B N 1
ATOM 2245 C CA . VAL B 1 201 ? 33.757 104.268 113.212 1.00 25.35 201 VAL B CA 1
ATOM 2246 C C . VAL B 1 201 ? 33.812 104.929 111.772 1.00 21.42 201 VAL B C 1
ATOM 2247 O O . VAL B 1 201 ? 34.865 105.209 111.179 1.00 22.63 201 VAL B O 1
ATOM 2251 N N . PRO B 1 202 ? 32.668 105.245 111.246 1.00 22.18 202 PRO B N 1
ATOM 2252 C CA . PRO B 1 202 ? 32.638 105.763 109.820 1.00 22.78 202 PRO B CA 1
ATOM 2253 C C . PRO B 1 202 ? 33.391 107.109 109.626 1.00 24.64 202 PRO B C 1
ATOM 2254 O O . PRO B 1 202 ? 33.439 107.939 110.541 1.00 19.38 202 PRO B O 1
ATOM 2258 N N . ASN B 1 203 ? 34.005 107.266 108.448 1.00 19.66 203 ASN B N 1
ATOM 2259 C CA . ASN B 1 203 ? 34.769 108.398 108.154 1.00 19.12 203 ASN B CA 1
ATOM 2260 C C . ASN B 1 203 ? 34.678 108.610 106.623 1.00 18.37 203 ASN B C 1
ATOM 2261 O O . ASN B 1 203 ? 34.477 107.660 105.903 1.00 21.53 203 ASN B O 1
ATOM 2266 N N . LEU B 1 204 ? 34.807 109.842 106.184 1.00 17.82 204 LEU B N 1
ATOM 2267 C CA . LEU B 1 204 ? 34.810 110.150 104.759 1.00 22.10 204 LEU B CA 1
ATOM 2268 C C . LEU B 1 204 ? 36.175 109.779 104.168 1.00 21.35 204 LEU B C 1
ATOM 2269 O O . LEU B 1 204 ? 37.189 110.060 104.751 1.00 23.11 204 LEU B O 1
ATOM 2274 N N . CYS B 1 205 ? 36.164 109.070 103.058 1.00 23.02 205 CYS B N 1
ATOM 2275 C CA . CYS B 1 205 ? 37.329 108.656 102.329 1.00 22.86 205 CYS B CA 1
ATOM 2276 C C . CYS B 1 205 ? 37.184 109.211 100.950 1.00 22.14 205 CYS B C 1
ATOM 2277 O O . CYS B 1 205 ? 36.152 109.019 100.312 1.00 26.27 205 CYS B O 1
ATOM 2280 N N . SER B 1 206 ? 38.188 109.896 100.457 1.00 21.42 206 SER B N 1
ATOM 2281 C CA . SER B 1 206 ? 38.033 110.662 99.233 1.00 20.27 206 SER B CA 1
ATOM 2282 C C . SER B 1 206 ? 39.060 110.330 98.195 1.00 19.57 206 SER B C 1
ATOM 2283 O O . SER B 1 206 ? 40.189 109.862 98.484 1.00 23.89 206 SER B O 1
ATOM 2286 N N . LEU B 1 207 ? 38.671 110.602 96.950 1.00 23.61 207 LEU B N 1
ATOM 2287 C CA . LEU B 1 207 ? 39.526 110.502 95.812 1.00 23.28 207 LEU B CA 1
ATOM 2288 C C . LEU B 1 207 ? 39.214 111.770 95.045 1.00 26.18 207 LEU B C 1
ATOM 2289 O O . LEU B 1 207 ? 38.056 112.037 94.765 1.00 22.82 207 LEU B O 1
ATOM 2294 N N A ARG B 1 208 ? 40.256 112.496 94.670 0.50 26.46 208 ARG B N 1
ATOM 2295 N N B ARG B 1 208 ? 40.254 112.508 94.684 0.50 24.58 208 ARG B N 1
ATOM 2296 C CA A ARG B 1 208 ? 40.139 113.711 93.891 0.50 30.76 208 ARG B CA 1
ATOM 2297 C CA B ARG B 1 208 ? 40.134 113.741 93.926 0.50 27.32 208 ARG B CA 1
ATOM 2298 C C A ARG B 1 208 ? 41.100 113.630 92.732 0.50 29.85 208 ARG B C 1
ATOM 2299 C C B ARG B 1 208 ? 41.094 113.649 92.744 0.50 27.84 208 ARG B C 1
ATOM 2300 O O A ARG B 1 208 ? 42.279 113.356 92.933 0.50 31.33 208 ARG B O 1
ATOM 2301 O O B ARG B 1 208 ? 42.267 113.368 92.940 0.50 29.51 208 ARG B O 1
ATOM 2316 N N . THR B 1 209 ? 40.605 113.826 91.513 1.00 30.17 209 THR B N 1
ATOM 2317 C CA . THR B 1 209 ? 41.443 113.687 90.341 1.00 29.53 209 THR B CA 1
ATOM 2318 C C . THR B 1 209 ? 40.840 114.466 89.188 1.00 29.42 209 THR B C 1
ATOM 2319 O O . THR B 1 209 ? 39.834 115.118 89.382 1.00 30.71 209 THR B O 1
ATOM 2323 N N . ARG B 1 210 ? 41.520 114.427 88.039 1.00 26.72 210 ARG B N 1
ATOM 2324 C CA . ARG B 1 210 ? 41.062 115.017 86.812 1.00 29.02 210 ARG B CA 1
ATOM 2325 C C . ARG B 1 210 ? 41.202 114.001 85.705 1.00 30.08 210 ARG B C 1
ATOM 2326 O O . ARG B 1 210 ? 42.133 113.218 85.681 1.00 24.92 210 ARG B O 1
ATOM 2334 N N . ILE B 1 211 ? 40.202 113.957 84.822 1.00 31.11 211 ILE B N 1
ATOM 2335 C CA . ILE B 1 211 ? 40.183 113.011 83.745 1.00 25.13 211 ILE B CA 1
ATOM 2336 C C . ILE B 1 211 ? 40.312 113.816 82.483 1.00 31.93 211 ILE B C 1
ATOM 2337 O O . ILE B 1 211 ? 39.674 114.875 82.337 1.00 29.67 211 ILE B O 1
ATOM 2342 N N . ILE B 1 212 ? 41.154 113.337 81.584 1.00 30.59 212 ILE B N 1
ATOM 2343 C CA . ILE B 1 212 ? 41.324 113.959 80.263 1.00 35.62 212 ILE B CA 1
ATOM 2344 C C . ILE B 1 212 ? 40.322 113.303 79.331 1.00 31.67 212 ILE B C 1
ATOM 2345 O O . ILE B 1 212 ? 40.330 112.112 79.181 1.00 30.64 212 ILE B O 1
ATOM 2350 N N . ASN B 1 213 ? 39.438 114.107 78.759 1.00 35.43 213 ASN B N 1
ATOM 2351 C CA . ASN B 1 213 ? 38.390 113.629 77.876 1.00 34.56 213 ASN B CA 1
ATOM 2352 C C . ASN B 1 213 ? 38.940 113.527 76.446 1.00 37.89 213 ASN B C 1
ATOM 2353 O O . ASN B 1 213 ? 39.852 114.240 76.084 1.00 42.52 213 ASN B O 1
ATOM 2358 N N . THR B 1 214 ? 38.409 112.587 75.687 1.00 40.85 214 THR B N 1
ATOM 2359 C CA . THR B 1 214 ? 38.931 112.248 74.373 1.00 44.73 214 THR B CA 1
ATOM 2360 C C . THR B 1 214 ? 37.857 112.292 73.305 1.00 45.20 214 THR B C 1
ATOM 2361 O O . THR B 1 214 ? 38.001 111.658 72.261 1.00 45.54 214 THR B O 1
ATOM 2365 N N . GLY B 1 215 ? 36.806 113.057 73.544 1.00 44.13 215 GLY B N 1
ATOM 2366 C CA . GLY B 1 215 ? 35.771 113.316 72.537 1.00 44.97 215 GLY B CA 1
ATOM 2367 C C . GLY B 1 215 ? 34.501 113.688 73.255 1.00 43.27 215 GLY B C 1
ATOM 2368 O O . GLY B 1 215 ? 34.537 114.112 74.398 1.00 47.09 215 GLY B O 1
ATOM 2369 N N . LEU B 1 216 ? 33.376 113.520 72.586 1.00 42.64 216 LEU B N 1
ATOM 2370 C CA . LEU B 1 216 ? 32.102 113.989 73.088 1.00 45.07 216 LEU B CA 1
ATOM 2371 C C . LEU B 1 216 ? 31.148 112.823 73.267 1.00 43.93 216 LEU B C 1
ATOM 2372 O O . LEU B 1 216 ? 29.953 113.001 73.313 1.00 45.13 216 LEU B O 1
ATOM 2377 N N . THR B 1 217 ? 31.707 111.633 73.334 1.00 43.27 217 THR B N 1
ATOM 2378 C CA . THR B 1 217 ? 30.950 110.397 73.402 1.00 51.08 217 THR B CA 1
ATOM 2379 C C . THR B 1 217 ? 30.794 110.016 74.911 1.00 48.60 217 THR B C 1
ATOM 2380 O O . THR B 1 217 ? 31.734 110.168 75.693 1.00 48.75 217 THR B O 1
ATOM 2384 N N . PRO B 1 218 ? 29.622 109.513 75.319 1.00 50.08 218 PRO B N 1
ATOM 2385 C CA . PRO B 1 218 ? 29.505 108.952 76.679 1.00 50.96 218 PRO B CA 1
ATOM 2386 C C . PRO B 1 218 ? 30.670 108.006 77.054 1.00 48.30 218 PRO B C 1
ATOM 2387 O O . PRO B 1 218 ? 31.127 107.202 76.228 1.00 40.68 218 PRO B O 1
ATOM 2391 N N . THR B 1 219 ? 31.186 108.141 78.274 1.00 40.66 219 THR B N 1
ATOM 2392 C CA . THR B 1 219 ? 32.284 107.294 78.726 1.00 37.19 219 THR B CA 1
ATOM 2393 C C . THR B 1 219 ? 31.923 106.774 80.084 1.00 32.41 219 THR B C 1
ATOM 2394 O O . THR B 1 219 ? 31.423 107.502 80.908 1.00 31.23 219 THR B O 1
ATOM 2398 N N . THR B 1 220 ? 32.277 105.535 80.344 1.00 31.57 220 THR B N 1
ATOM 2399 C CA . THR B 1 220 ? 31.951 104.912 81.607 1.00 32.62 220 THR B CA 1
ATOM 2400 C C . THR B 1 220 ? 33.167 104.754 82.521 1.00 30.86 220 THR B C 1
ATOM 2401 O O . THR B 1 220 ? 34.236 104.327 82.074 1.00 29.58 220 THR B O 1
ATOM 2405 N N . TYR B 1 221 ? 32.959 105.035 83.825 1.00 28.80 221 TYR B N 1
ATOM 2406 C CA . TYR B 1 221 ? 34.010 104.891 84.818 1.00 28.68 221 TYR B CA 1
ATOM 2407 C C . TYR B 1 221 ? 33.413 104.139 85.984 1.00 31.06 221 TYR B C 1
ATOM 2408 O O . TYR B 1 221 ? 32.175 104.025 86.116 1.00 27.26 221 TYR B O 1
ATOM 2417 N N . SER B 1 222 ? 34.289 103.531 86.761 1.00 27.13 222 SER B N 1
ATOM 2418 C CA . SER B 1 222 ? 33.852 102.797 87.903 1.00 25.96 222 SER B CA 1
ATOM 2419 C C . SER B 1 222 ? 34.723 103.049 89.100 1.00 25.84 222 SER B C 1
ATOM 2420 O O . SER B 1 222 ? 35.855 103.376 88.911 1.00 23.92 222 SER B O 1
ATOM 2423 N N . LEU B 1 223 ? 34.181 102.895 90.328 1.00 20.25 223 LEU B N 1
ATOM 2424 C CA . LEU B 1 223 ? 34.921 103.155 91.543 1.00 19.54 223 LEU B CA 1
ATOM 2425 C C . LEU B 1 223 ? 34.952 101.894 92.363 1.00 15.64 223 LEU B C 1
ATOM 2426 O O . LEU B 1 223 ? 33.909 101.290 92.565 1.00 16.39 223 LEU B O 1
ATOM 2431 N N . ARG B 1 224 ? 36.140 101.454 92.725 1.00 14.35 224 ARG B N 1
ATOM 2432 C CA . ARG B 1 224 ? 36.325 100.301 93.510 1.00 15.84 224 ARG B CA 1
ATOM 2433 C C . ARG B 1 224 ? 36.958 100.792 94.888 1.00 17.55 224 ARG B C 1
ATOM 2434 O O . ARG B 1 224 ? 37.824 101.663 94.915 1.00 16.60 224 ARG B O 1
ATOM 2442 N N . VAL B 1 225 ? 36.583 100.115 95.935 1.00 17.65 225 VAL B N 1
ATOM 2443 C CA . VAL B 1 225 ? 36.965 100.388 97.271 1.00 19.47 225 VAL B CA 1
ATOM 2444 C C . VAL B 1 225 ? 37.349 99.083 97.962 1.00 20.54 225 VAL B C 1
ATOM 2445 O O . VAL B 1 225 ? 36.690 98.048 97.791 1.00 22.82 225 VAL B O 1
ATOM 2449 N N . GLY B 1 226 ? 38.440 99.131 98.743 1.00 20.10 226 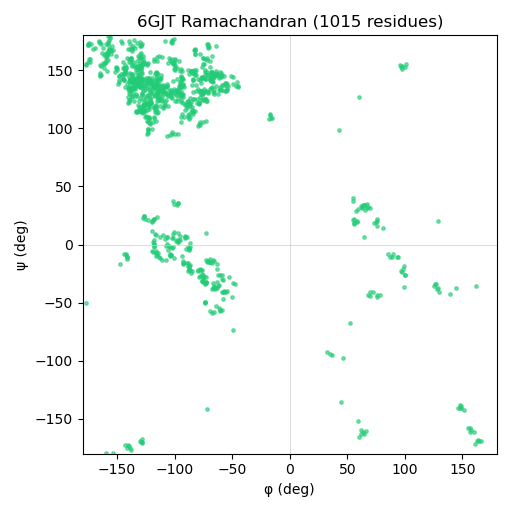GLY B N 1
ATOM 2450 C CA . GLY B 1 226 ? 38.871 98.000 99.525 1.00 20.91 226 GLY B CA 1
ATOM 2451 C C . GLY B 1 226 ? 39.876 98.320 100.618 1.00 23.71 226 GLY B C 1
ATOM 2452 O O . GLY B 1 226 ? 40.419 99.426 100.718 1.00 22.79 226 GLY B O 1
ATOM 2453 N N . GLY B 1 227 ? 40.170 97.347 101.429 1.00 20.13 227 GLY B N 1
ATOM 2454 C CA . GLY B 1 227 ? 41.222 97.523 102.412 1.00 22.92 227 GLY B CA 1
ATOM 2455 C C . GLY B 1 227 ? 42.600 97.634 101.777 1.00 21.90 227 GLY B C 1
ATOM 2456 O O . GLY B 1 227 ? 42.944 96.984 100.802 1.00 20.51 227 GLY B O 1
ATOM 2457 N N . LEU B 1 228 ? 43.448 98.429 102.426 1.00 24.27 228 LEU B N 1
ATOM 2458 C CA . LEU B 1 228 ? 44.856 98.457 102.174 1.00 22.98 228 LEU B CA 1
ATOM 2459 C C . LEU B 1 228 ? 45.529 97.218 102.722 1.00 23.88 228 LEU B C 1
ATOM 2460 O O . LEU B 1 228 ? 45.688 97.095 103.913 1.00 23.61 228 LEU B O 1
ATOM 2465 N N . GLU B 1 229 ? 45.922 96.308 101.849 1.00 25.84 229 GLU B N 1
ATOM 2466 C CA . GLU B 1 229 ? 46.574 95.020 102.274 1.00 29.79 229 GLU B CA 1
ATOM 2467 C C . GLU B 1 229 ? 45.657 94.022 103.023 1.00 29.15 229 GLU B C 1
ATOM 2468 O O . GLU B 1 229 ? 45.763 92.850 102.803 1.00 27.23 229 GLU B O 1
ATOM 2474 N N . SER B 1 230 ? 44.840 94.471 103.962 1.00 30.99 230 SER B N 1
ATOM 2475 C CA . SER B 1 230 ? 43.956 93.593 104.697 1.00 30.53 230 SER B CA 1
ATOM 2476 C C . SER B 1 230 ? 42.756 94.331 105.272 1.00 27.74 230 SER B C 1
ATOM 2477 O O . SER B 1 230 ? 42.749 95.534 105.308 1.00 26.81 230 SER B O 1
ATOM 2480 N N . GLY B 1 231 ? 41.765 93.565 105.737 1.00 24.57 231 GLY B N 1
ATOM 2481 C CA . GLY B 1 231 ? 40.589 94.044 106.425 1.00 26.25 231 GLY B CA 1
ATOM 2482 C C . GLY B 1 231 ? 39.396 94.222 105.500 1.00 25.94 231 GLY B C 1
ATOM 2483 O O . GLY B 1 231 ? 39.560 94.406 104.296 1.00 34.61 231 GLY B O 1
ATOM 2484 N N . VAL B 1 232 ? 38.196 94.150 106.045 1.00 26.20 232 VAL B N 1
ATOM 2485 C CA . VAL B 1 232 ? 36.932 94.361 105.345 1.00 24.75 232 VAL B CA 1
ATOM 2486 C C . VAL B 1 232 ? 36.470 95.809 105.504 1.00 24.50 232 VAL B C 1
ATOM 2487 O O . VAL B 1 232 ? 36.591 96.368 106.567 1.00 25.36 232 VAL B O 1
ATOM 2491 N N . VAL B 1 233 ? 36.014 96.437 104.412 1.00 20.87 233 VAL B N 1
ATOM 2492 C CA . VAL B 1 233 ? 35.553 97.848 104.425 1.00 20.37 233 VAL B CA 1
ATOM 2493 C C . VAL B 1 233 ? 34.086 97.816 104.114 1.00 22.76 233 VAL B C 1
ATOM 2494 O O . VAL B 1 233 ? 33.678 97.150 103.152 1.00 22.31 233 VAL B O 1
ATOM 2498 N N . TRP B 1 234 ? 33.274 98.487 104.921 1.00 22.37 234 TRP B N 1
ATOM 2499 C CA . TRP B 1 234 ? 31.885 98.737 104.631 1.00 20.29 234 TRP B CA 1
ATOM 2500 C C . TRP B 1 234 ? 31.686 100.136 104.166 1.00 22.06 234 TRP B C 1
ATOM 2501 O O . TRP B 1 234 ? 32.133 101.086 104.827 1.00 18.59 234 TRP B O 1
ATOM 2512 N N . VAL B 1 235 ? 31.059 100.316 102.991 1.00 20.55 235 VAL B N 1
ATOM 2513 C CA . VAL B 1 235 ? 30.670 101.583 102.520 1.00 18.91 235 VAL B CA 1
ATOM 2514 C C . VAL B 1 235 ? 29.246 101.874 102.967 1.00 19.64 235 VAL B C 1
ATOM 2515 O O . VAL B 1 235 ? 28.336 100.998 102.893 1.00 23.50 235 VAL B O 1
ATOM 2519 N N . ASN B 1 236 ? 29.041 103.101 103.442 1.00 18.72 236 ASN B N 1
ATOM 2520 C CA . ASN B 1 236 ? 27.722 103.616 103.936 1.00 19.82 236 ASN B CA 1
ATOM 2521 C C . ASN B 1 236 ? 27.148 102.826 105.097 1.00 20.94 236 ASN B C 1
ATOM 2522 O O . ASN B 1 236 ? 25.949 102.716 105.241 1.00 20.27 236 ASN B O 1
ATOM 2527 N N . ALA B 1 237 ? 28.022 102.261 105.905 1.00 25.65 237 ALA B N 1
ATOM 2528 C CA . ALA B 1 237 ? 27.534 101.490 106.975 1.00 22.17 237 ALA B CA 1
ATOM 2529 C C . ALA B 1 237 ? 28.620 101.458 108.064 1.00 21.51 237 ALA B C 1
ATOM 2530 O O . ALA B 1 237 ? 29.701 101.907 107.855 1.00 22.22 237 ALA B O 1
ATOM 2532 N N . LEU B 1 238 ? 28.252 100.987 109.259 1.00 23.72 238 LEU B N 1
ATOM 2533 C CA . LEU B 1 238 ? 29.154 100.718 110.372 1.00 24.10 238 LEU B CA 1
ATOM 2534 C C . LEU B 1 238 ? 29.975 99.493 110.055 1.00 25.12 238 LEU B C 1
ATOM 2535 O O . LEU B 1 238 ? 29.689 98.814 109.100 1.00 24.48 238 LEU B O 1
ATOM 2540 N N . SER B 1 239 ? 30.968 99.178 110.887 1.00 24.36 239 SER B N 1
ATOM 2541 C CA . SER B 1 239 ? 31.930 98.160 110.543 1.00 28.13 239 SER B CA 1
ATOM 2542 C C . SER B 1 239 ? 31.271 96.778 110.597 1.00 30.76 239 SER B C 1
ATOM 2543 O O . SER B 1 239 ? 31.783 95.839 109.982 1.00 30.70 239 SER B O 1
ATOM 2546 N N . ASN B 1 240 ? 30.085 96.673 111.209 1.00 28.60 240 ASN B N 1
ATOM 2547 C CA . ASN B 1 240 ? 29.299 95.417 111.214 1.00 31.05 240 ASN B CA 1
ATOM 2548 C C . ASN B 1 240 ? 28.180 95.396 110.213 1.00 24.89 240 ASN B C 1
ATOM 2549 O O . ASN B 1 240 ? 27.335 94.511 110.256 1.00 23.46 240 ASN B O 1
ATOM 2554 N N . GLY B 1 241 ? 28.134 96.368 109.292 1.00 29.85 241 GLY B N 1
ATOM 2555 C CA . GLY B 1 241 ? 27.097 96.392 108.246 1.00 23.68 241 GLY B CA 1
ATOM 2556 C C . GLY B 1 241 ? 25.796 97.106 108.579 1.00 22.98 241 GLY B C 1
ATOM 2557 O O . GLY B 1 241 ? 24.937 97.269 107.726 1.00 19.94 241 GLY B O 1
ATOM 2558 N N . ASN B 1 242 ? 25.602 97.473 109.865 1.00 22.16 242 ASN B N 1
ATOM 2559 C CA . ASN B 1 242 ? 24.403 98.188 110.248 1.00 19.18 242 ASN B CA 1
ATOM 2560 C C . ASN B 1 242 ? 24.401 99.625 109.796 1.00 19.82 242 ASN B C 1
ATOM 2561 O O . ASN B 1 242 ? 25.477 100.206 109.508 1.00 20.72 242 ASN B O 1
ATOM 2566 N N . ASP B 1 243 ? 23.215 100.198 109.739 1.00 20.26 243 ASP B N 1
ATOM 2567 C CA . ASP B 1 243 ? 23.003 101.596 109.324 1.00 28.21 243 ASP B CA 1
ATOM 2568 C C . ASP B 1 243 ? 23.706 102.569 110.224 1.00 26.52 243 ASP B C 1
ATOM 2569 O O . ASP B 1 243 ? 23.681 102.415 111.454 1.00 21.77 243 ASP B O 1
ATOM 2574 N N . ILE B 1 244 ? 24.391 103.540 109.652 1.00 22.51 244 ILE B N 1
ATOM 2575 C CA . ILE B 1 244 ? 25.027 104.569 110.551 1.00 24.21 244 ILE B CA 1
ATOM 2576 C C . ILE B 1 244 ? 23.927 105.490 111.128 1.00 20.95 244 ILE B C 1
ATOM 2577 O O . ILE B 1 244 ? 23.149 106.064 110.381 1.00 22.33 244 ILE B O 1
ATOM 2582 N N . LEU B 1 245 ? 23.842 105.588 112.461 1.00 24.27 245 LEU B N 1
ATOM 2583 C CA . LEU B 1 245 ? 22.828 106.393 113.123 1.00 19.61 245 LEU B CA 1
ATOM 2584 C C . LEU B 1 245 ? 21.381 106.013 112.696 1.00 21.85 245 LEU B C 1
ATOM 2585 O O . LEU B 1 245 ? 20.465 106.798 112.874 1.00 23.05 245 LEU B O 1
ATOM 2590 N N . GLY B 1 246 ? 21.205 104.781 112.181 1.00 20.36 246 GLY B N 1
ATOM 2591 C CA . GLY B 1 246 ? 19.900 104.200 111.919 1.00 23.91 246 GLY B CA 1
ATOM 2592 C C . GLY B 1 246 ? 19.293 104.661 110.640 1.00 23.75 246 GLY B C 1
ATOM 2593 O O . GLY B 1 246 ? 18.110 104.572 110.524 1.00 21.75 246 GLY B O 1
ATOM 2594 N N . ILE B 1 247 ? 20.092 105.305 109.737 1.00 23.93 247 ILE B N 1
ATOM 2595 C CA . ILE B 1 247 ? 19.488 105.973 108.527 1.00 21.91 247 ILE B CA 1
ATOM 2596 C C . ILE B 1 247 ? 20.222 105.546 107.327 1.00 21.26 247 ILE B C 1
ATOM 2597 O O . ILE B 1 247 ? 21.274 104.907 107.454 1.00 17.65 247 ILE B O 1
ATOM 2602 N N . THR B 1 248 ? 19.696 105.895 106.139 1.00 21.14 248 THR B N 1
ATOM 2603 C CA . THR B 1 248 ? 20.488 105.636 105.001 1.00 22.08 248 THR B CA 1
ATOM 2604 C C . THR B 1 248 ? 21.460 106.839 104.842 1.00 24.35 248 THR B C 1
ATOM 2605 O O . THR B 1 248 ? 21.086 107.995 105.059 1.00 22.75 248 THR B O 1
ATOM 2609 N N . ASN B 1 249 ? 22.699 106.566 104.459 1.00 19.27 249 ASN B N 1
ATOM 2610 C CA . ASN B 1 249 ? 23.696 107.579 104.254 1.00 19.96 249 ASN B CA 1
ATOM 2611 C C . ASN B 1 249 ? 24.119 107.632 102.820 1.00 20.13 249 ASN B C 1
ATOM 2612 O O . ASN B 1 249 ? 23.832 106.690 102.074 1.00 20.73 249 ASN B O 1
ATOM 2617 N N . THR B 1 250 ? 24.655 108.788 102.434 1.00 23.25 250 THR B N 1
ATOM 2618 C CA . THR B 1 250 ? 24.891 109.074 101.007 1.00 20.25 250 THR B CA 1
ATOM 2619 C C . THR B 1 250 ? 26.373 109.332 100.809 1.00 21.67 250 THR B C 1
ATOM 2620 O O . THR B 1 250 ? 26.939 110.293 101.365 1.00 20.88 250 THR B O 1
ATOM 2624 N N . SER B 1 251 ? 26.994 108.545 99.944 1.00 21.99 251 SER B N 1
ATOM 2625 C CA . SER B 1 251 ? 28.274 108.842 99.420 1.00 20.81 251 SER B CA 1
ATOM 2626 C C . SER B 1 251 ? 27.999 109.470 98.071 1.00 26.05 251 SER B C 1
ATOM 2627 O O . SER B 1 251 ? 26.961 109.207 97.482 1.00 25.95 251 SER B O 1
ATOM 2630 N N . ASN B 1 252 ? 28.884 110.332 97.600 1.00 22.67 252 ASN B N 1
ATOM 2631 C CA . ASN B 1 252 ? 28.734 111.022 96.311 1.00 20.69 252 ASN B CA 1
ATOM 2632 C C . ASN B 1 252 ? 29.965 110.942 95.445 1.00 22.57 252 ASN B C 1
ATOM 2633 O O . ASN B 1 252 ? 31.093 110.963 95.942 1.00 22.98 252 ASN B O 1
ATOM 2638 N N . VAL B 1 253 ? 29.758 110.814 94.123 1.00 22.63 253 VAL B N 1
ATOM 2639 C CA . VAL B 1 253 ? 30.814 110.937 93.135 1.00 22.19 253 VAL B CA 1
ATOM 2640 C C . VAL B 1 253 ? 30.372 111.970 92.122 1.00 21.85 253 VAL B C 1
ATOM 2641 O O . VAL B 1 253 ? 29.327 111.811 91.458 1.00 23.94 253 VAL B O 1
ATOM 2645 N N . SER B 1 254 ? 31.115 113.052 92.035 1.00 21.55 254 SER B N 1
ATOM 2646 C CA . SER B 1 254 ? 30.740 114.129 91.097 1.00 24.92 254 SER B CA 1
ATOM 2647 C C . SER B 1 254 ? 31.806 114.297 89.993 1.00 23.70 254 SER B C 1
ATOM 2648 O O . SER B 1 254 ? 33.017 114.097 90.222 1.00 24.64 254 SER B O 1
ATOM 2651 N N . PHE B 1 255 ? 31.330 114.677 88.818 1.00 24.07 255 PHE B N 1
ATOM 2652 C CA . PHE B 1 255 ? 32.143 114.958 87.674 1.00 22.34 255 PHE B CA 1
ATOM 2653 C C . PHE B 1 255 ? 31.807 116.378 87.211 1.00 25.91 255 PHE B C 1
ATOM 2654 O O . PHE B 1 255 ? 30.635 116.676 86.882 1.00 30.15 255 PHE B O 1
ATOM 2662 N N . LEU B 1 256 ? 32.784 117.262 87.172 1.00 26.19 256 LEU B N 1
ATOM 2663 C CA . LEU B 1 256 ? 32.563 118.639 86.736 1.00 27.03 256 LEU B CA 1
ATOM 2664 C C . LEU B 1 256 ? 33.491 118.922 85.548 1.00 29.36 256 LEU B C 1
ATOM 2665 O O . LEU B 1 256 ? 34.718 118.784 85.659 1.00 29.55 256 LEU B O 1
ATOM 2670 N N . GLU B 1 257 ? 32.911 119.286 84.428 1.00 27.02 257 GLU B N 1
ATOM 2671 C CA . GLU B 1 257 ? 33.693 119.560 83.202 1.00 28.74 257 GLU B CA 1
ATOM 2672 C C . GLU B 1 257 ? 34.375 120.913 83.297 1.00 30.68 257 GLU B C 1
ATOM 2673 O O . GLU B 1 257 ? 33.766 121.888 83.654 1.00 29.73 257 GLU B O 1
ATOM 2679 N N . VAL B 1 258 ? 35.669 120.923 83.037 1.00 31.08 258 VAL B N 1
ATOM 2680 C CA . VAL B 1 258 ? 36.509 122.122 83.117 1.00 33.45 258 VAL B CA 1
ATOM 2681 C C . VAL B 1 258 ? 37.472 122.108 81.923 1.00 30.84 258 VAL B C 1
ATOM 2682 O O . VAL B 1 258 ? 37.707 121.053 81.332 1.00 34.02 258 VAL B O 1
ATOM 2686 N N . ILE B 1 259 ? 38.005 123.273 81.578 1.00 35.38 259 ILE B N 1
ATOM 2687 C CA . ILE B 1 259 ? 38.819 123.472 80.367 1.00 39.69 259 ILE B CA 1
ATOM 2688 C C . ILE B 1 259 ? 40.235 123.896 80.748 1.00 36.93 259 ILE B C 1
ATOM 2689 O O . ILE B 1 259 ? 40.417 124.999 81.263 1.00 40.83 259 ILE B O 1
ATOM 2694 N N . PRO B 1 260 ? 41.233 123.048 80.472 1.00 41.23 260 PRO B N 1
ATOM 2695 C CA . PRO B 1 260 ? 42.599 123.435 80.805 1.00 45.14 260 PRO B CA 1
ATOM 2696 C C . PRO B 1 260 ? 43.168 124.574 79.947 1.00 55.14 260 PRO B C 1
ATOM 2697 O O . PRO B 1 260 ? 42.674 124.841 78.855 1.00 44.96 260 PRO B O 1
ATOM 2701 N N . GLN B 1 261 ? 44.183 125.255 80.484 1.00 72.36 261 GLN B N 1
ATOM 2702 C CA . GLN B 1 261 ? 44.923 126.297 79.781 1.00 70.68 261 GLN B CA 1
ATOM 2703 C C . GLN B 1 261 ? 46.281 125.804 79.366 1.00 70.47 261 GLN B C 1
ATOM 2704 O O . GLN B 1 261 ? 46.740 126.172 78.308 1.00 85.47 261 GLN B O 1
ATOM 2710 N N . SER C 1 4 ? 3.440 201.738 30.901 1.00 57.31 4 SER C N 1
ATOM 2711 C CA . SER C 1 4 ? 4.087 200.680 30.082 1.00 55.01 4 SER C CA 1
ATOM 2712 C C . SER C 1 4 ? 4.725 201.167 28.766 1.00 55.27 4 SER C C 1
ATOM 2713 O O . SER C 1 4 ? 4.426 202.246 28.257 1.00 56.61 4 SER C O 1
ATOM 2716 N N . GLY C 1 5 ? 5.607 200.338 28.219 1.00 51.00 5 GLY C N 1
ATOM 2717 C CA . GLY C 1 5 ? 6.321 200.656 26.975 1.00 47.37 5 GLY C CA 1
ATOM 2718 C C . GLY C 1 5 ? 7.727 200.089 26.959 1.00 43.95 5 GLY C C 1
ATOM 2719 O O . GLY C 1 5 ? 7.981 198.941 27.369 1.00 40.25 5 GLY C O 1
ATOM 2720 N N . PHE C 1 6 ? 8.646 200.872 26.435 1.00 42.45 6 PHE C N 1
ATOM 2721 C CA . PHE C 1 6 ? 10.039 200.483 26.336 1.00 45.50 6 PHE C CA 1
ATOM 2722 C C . PHE C 1 6 ? 10.870 201.653 26.817 1.00 50.41 6 PHE C C 1
ATOM 2723 O O . PHE C 1 6 ? 10.443 202.800 26.688 1.00 52.15 6 PHE C O 1
ATOM 2731 N N . TYR C 1 7 ? 12.045 201.370 27.376 1.00 52.67 7 TYR C N 1
ATOM 2732 C CA . TYR C 1 7 ? 12.936 202.429 27.842 1.00 57.52 7 TYR C CA 1
ATOM 2733 C C . TYR C 1 7 ? 14.375 201.942 27.964 1.00 58.92 7 TYR C C 1
ATOM 2734 O O . TYR C 1 7 ? 14.629 200.740 27.959 1.00 56.15 7 TYR C O 1
ATOM 2743 N N . LEU C 1 8 ? 15.305 202.887 28.081 1.00 63.58 8 LEU C N 1
ATOM 2744 C CA . LEU C 1 8 ? 16.730 202.578 28.274 1.00 71.81 8 LEU C CA 1
ATOM 2745 C C . LEU C 1 8 ? 17.070 202.538 29.752 1.00 75.39 8 LEU C C 1
ATOM 2746 O O . LEU C 1 8 ? 16.748 203.476 30.479 1.00 73.42 8 LEU C O 1
ATOM 2751 N N . TYR C 1 9 ? 17.688 201.435 30.181 1.00 85.68 9 TYR C N 1
ATOM 2752 C CA . TYR C 1 9 ? 18.276 201.299 31.518 1.00 92.89 9 TYR C CA 1
ATOM 2753 C C . TYR C 1 9 ? 19.751 200.965 31.314 1.00 95.72 9 TYR C C 1
ATOM 2754 O O . TYR C 1 9 ? 20.089 199.903 30.790 1.00 95.73 9 TYR C O 1
ATOM 2763 N N . ASN C 1 10 ? 20.626 201.858 31.767 1.00 100.68 10 ASN C N 1
ATOM 2764 C CA . ASN C 1 10 ? 22.002 201.952 31.235 1.00 106.97 10 ASN C CA 1
ATOM 2765 C C . ASN C 1 10 ? 22.078 201.885 29.693 1.00 105.64 10 ASN C C 1
ATOM 2766 O O . ASN C 1 10 ? 21.360 202.578 28.970 1.00 99.16 10 ASN C O 1
ATOM 2771 N N . THR C 1 11 ? 23.021 201.107 29.192 1.00 104.31 11 THR C N 1
ATOM 2772 C CA . THR C 1 11 ? 23.104 200.909 27.726 1.00 104.56 11 THR C CA 1
ATOM 2773 C C . THR C 1 11 ? 21.904 200.218 26.986 1.00 108.22 11 THR C C 1
ATOM 2774 O O . THR C 1 11 ? 21.761 200.318 25.744 1.00 106.25 11 THR C O 1
ATOM 2778 N N . GLN C 1 12 ? 21.031 199.542 27.726 1.00 100.93 12 GLN C N 1
ATOM 2779 C CA . GLN C 1 12 ? 20.139 198.551 27.123 1.00 94.01 12 GLN C CA 1
ATOM 2780 C C . GLN C 1 12 ? 18.621 198.875 27.085 1.00 87.94 12 GLN C C 1
ATOM 2781 O O . GLN C 1 12 ? 18.033 199.471 28.006 1.00 89.38 12 GLN C O 1
ATOM 2787 N N . ASN C 1 13 ? 18.001 198.400 26.010 1.00 76.19 13 ASN C N 1
ATOM 2788 C CA . ASN C 1 13 ? 16.642 198.727 25.655 1.00 71.37 13 ASN C CA 1
ATOM 2789 C C . ASN C 1 13 ? 15.642 197.698 26.187 1.00 64.93 13 ASN C C 1
ATOM 2790 O O . ASN C 1 13 ? 15.573 196.557 25.731 1.00 60.13 13 ASN C O 1
ATOM 2795 N N . CYS C 1 14 ? 14.828 198.128 27.135 1.00 63.13 14 CYS C N 1
ATOM 2796 C CA . CYS C 1 14 ? 14.081 197.219 27.964 1.00 58.29 14 CYS C CA 1
ATOM 2797 C C . CYS C 1 14 ? 12.549 197.437 27.924 1.00 50.83 14 CYS C C 1
ATOM 2798 O O . CYS C 1 14 ? 12.079 198.559 27.788 1.00 50.66 14 CYS C O 1
ATOM 2801 N N . VAL C 1 15 ? 11.792 196.337 27.880 1.00 48.53 15 VAL C N 1
ATOM 2802 C CA . VAL C 1 15 ? 10.314 196.361 27.994 1.00 51.04 15 VAL C CA 1
ATOM 2803 C C . VAL C 1 15 ? 9.949 196.608 29.400 1.00 49.98 15 VAL C C 1
ATOM 2804 O O . VAL C 1 15 ? 10.601 196.074 30.273 1.00 49.37 15 VAL C O 1
ATOM 2808 N N . PHE C 1 16 ? 8.882 197.358 29.612 1.00 50.81 16 PHE C N 1
ATOM 2809 C CA . PHE C 1 16 ? 8.358 197.530 30.944 1.00 55.94 16 PHE C CA 1
ATOM 2810 C C . PHE C 1 16 ? 6.844 197.609 30.928 1.00 54.76 16 PHE C C 1
ATOM 2811 O O . PHE C 1 16 ? 6.248 198.026 29.949 1.00 56.46 16 PHE C O 1
ATOM 2819 N N . ALA C 1 17 ? 6.250 197.182 32.037 1.00 56.80 17 ALA C N 1
ATOM 2820 C CA . ALA C 1 17 ? 4.809 197.177 32.263 1.00 53.51 17 ALA C CA 1
ATOM 2821 C C . ALA C 1 17 ? 4.524 196.780 33.723 1.00 67.42 17 ALA C C 1
ATOM 2822 O O . ALA C 1 17 ? 5.428 196.400 34.462 1.00 62.64 17 ALA C O 1
ATOM 2824 N N . ASP C 1 18 ? 3.265 196.877 34.129 1.00 71.15 18 ASP C N 1
ATOM 2825 C CA . ASP C 1 18 ? 2.837 196.517 35.488 1.00 80.02 18 ASP C CA 1
ATOM 2826 C C . ASP C 1 18 ? 2.322 195.034 35.582 1.00 79.37 18 ASP C C 1
ATOM 2827 O O . ASP C 1 18 ? 2.239 194.488 36.690 1.00 87.14 18 ASP C O 1
ATOM 2832 N N . ASN C 1 19 ? 2.134 194.332 34.451 1.00 74.67 19 ASN C N 1
ATOM 2833 C CA . ASN C 1 19 ? 1.972 192.866 34.486 1.00 79.68 19 ASN C CA 1
ATOM 2834 C C . ASN C 1 19 ? 2.621 192.114 33.292 1.00 77.23 19 ASN C C 1
ATOM 2835 O O . ASN C 1 19 ? 1.988 191.806 32.278 1.00 72.22 19 ASN C O 1
ATOM 2840 N N . THR C 1 109 ? 35.170 135.201 73.780 1.00 60.76 109 THR C N 1
ATOM 2841 C CA . THR C 1 109 ? 36.301 134.293 73.995 1.00 75.36 109 THR C CA 1
ATOM 2842 C C . THR C 1 109 ? 37.614 135.006 74.371 1.00 78.36 109 THR C C 1
ATOM 2843 O O . THR C 1 109 ? 38.666 134.366 74.475 1.00 83.55 109 THR C O 1
ATOM 2847 N N . THR C 1 110 ? 37.568 136.314 74.598 1.00 79.47 110 THR C N 1
ATOM 2848 C CA . THR C 1 110 ? 38.764 137.033 75.047 1.00 75.26 110 THR C CA 1
ATOM 2849 C C . THR C 1 110 ? 38.520 138.140 76.062 1.00 79.84 110 THR C C 1
ATOM 2850 O O . THR C 1 110 ? 39.488 138.650 76.615 1.00 92.11 110 THR C O 1
ATOM 2854 N N . ASP C 1 111 ? 37.271 138.515 76.333 1.00 74.59 111 ASP C N 1
ATOM 2855 C CA . ASP C 1 111 ? 37.008 139.661 77.210 1.00 74.43 111 ASP C CA 1
ATOM 2856 C C . ASP C 1 111 ? 37.040 139.239 78.674 1.00 60.30 111 ASP C C 1
ATOM 2857 O O . ASP C 1 111 ? 36.169 138.500 79.111 1.00 60.60 111 ASP C O 1
ATOM 2862 N N . PRO C 1 112 ? 38.046 139.715 79.435 1.00 65.01 112 PRO C N 1
ATOM 2863 C CA . PRO C 1 112 ? 38.149 139.332 80.835 1.00 60.55 112 PRO C CA 1
ATOM 2864 C C . PRO C 1 112 ? 37.081 139.911 81.749 1.00 61.15 112 PRO C C 1
ATOM 2865 O O . PRO C 1 112 ? 36.921 139.445 82.885 1.00 65.73 112 PRO C O 1
ATOM 2869 N N . SER C 1 113 ? 36.357 140.917 81.297 1.00 57.49 113 SER C N 1
ATOM 2870 C CA . SER C 1 113 ? 35.481 141.621 82.204 1.00 61.90 113 SER C CA 1
ATOM 2871 C C . SER C 1 113 ? 34.101 140.982 82.288 1.00 59.27 113 SER C C 1
ATOM 2872 O O . SER C 1 113 ? 33.328 141.244 83.220 1.00 55.73 113 SER C O 1
ATOM 2875 N N . LEU C 1 114 ? 33.786 140.123 81.331 1.00 60.43 114 LEU C N 1
ATOM 2876 C CA . LEU C 1 114 ? 32.457 139.483 81.345 1.00 72.05 114 LEU C CA 1
ATOM 2877 C C . LEU C 1 114 ? 31.958 138.817 82.681 1.00 74.10 114 LEU C C 1
ATOM 2878 O O . LEU C 1 114 ? 31.125 139.435 83.283 1.00 79.44 114 LEU C O 1
ATOM 2883 N N . GLY C 1 115 ? 32.384 137.669 83.221 1.00 73.81 115 GLY C N 1
ATOM 2884 C CA . GLY C 1 115 ? 33.400 136.774 82.711 1.00 67.35 115 GLY C CA 1
ATOM 2885 C C . GLY C 1 115 ? 32.886 135.349 82.468 1.00 62.52 115 GLY C C 1
ATOM 2886 O O . GLY C 1 115 ? 32.585 134.548 83.382 1.00 54.92 115 GLY C O 1
ATOM 2887 N N . LEU C 1 116 ? 32.778 135.028 81.197 1.00 67.04 116 LEU C N 1
ATOM 2888 C CA . LEU C 1 116 ? 32.870 133.635 80.772 1.00 64.54 116 LEU C CA 1
ATOM 2889 C C . LEU C 1 116 ? 34.372 133.443 81.005 1.00 64.55 116 LEU C C 1
ATOM 2890 O O . LEU C 1 116 ? 34.825 134.091 81.879 1.00 69.42 116 LEU C O 1
ATOM 2895 N N . LEU C 1 117 ? 35.170 132.736 80.214 1.00 62.02 117 LEU C N 1
ATOM 2896 C CA . LEU C 1 117 ? 36.621 132.571 80.508 1.00 59.99 117 LEU C CA 1
ATOM 2897 C C . LEU C 1 117 ? 37.053 132.294 81.958 1.00 56.45 117 LEU C C 1
ATOM 2898 O O . LEU C 1 117 ? 37.232 133.199 82.808 1.00 48.21 117 LEU C O 1
ATOM 2903 N N . LYS C 1 118 ? 37.274 131.009 82.197 1.00 54.94 118 LYS C N 1
ATOM 2904 C CA . LYS C 1 118 ? 37.671 130.503 83.494 1.00 45.95 118 LYS C CA 1
ATOM 2905 C C . LYS C 1 118 ? 38.833 129.569 83.359 1.00 33.97 118 LYS C C 1
ATOM 2906 O O . LYS C 1 118 ? 38.730 128.524 82.769 1.00 38.67 118 LYS C O 1
ATOM 2912 N N . ALA C 1 119 ? 39.947 129.959 83.916 1.00 34.37 119 ALA C N 1
ATOM 2913 C CA . ALA C 1 119 ? 41.129 129.097 83.902 1.00 35.44 119 ALA C CA 1
ATOM 2914 C C . ALA C 1 119 ? 40.908 127.865 84.815 1.00 32.12 119 ALA C C 1
ATOM 2915 O O . ALA C 1 119 ? 40.257 127.958 85.871 1.00 30.22 119 ALA C O 1
ATOM 2917 N N . PHE C 1 120 ? 41.433 126.726 84.386 1.00 33.22 120 PHE C N 1
ATOM 2918 C CA . PHE C 1 120 ? 41.631 125.563 85.256 1.00 32.81 120 PHE C CA 1
ATOM 2919 C C . PHE C 1 120 ? 43.052 125.076 85.081 1.00 33.53 120 PHE C C 1
ATOM 2920 O O . PHE C 1 120 ? 43.543 124.953 83.963 1.00 35.24 120 PHE C O 1
ATOM 2928 N N . ASN C 1 121 ? 43.698 124.747 86.193 1.00 32.85 121 ASN C N 1
ATOM 2929 C CA . ASN C 1 121 ? 45.001 124.112 86.172 1.00 33.02 121 ASN C CA 1
ATOM 2930 C C . ASN C 1 121 ? 45.030 123.020 87.210 1.00 32.59 121 ASN C C 1
ATOM 2931 O O . ASN C 1 121 ? 44.637 123.281 88.345 1.00 29.46 121 ASN C O 1
ATOM 2936 N N . ASN C 1 122 ? 45.515 121.838 86.833 1.00 27.58 122 ASN C N 1
ATOM 2937 C CA . ASN C 1 122 ? 45.797 120.827 87.792 1.00 27.32 122 ASN C CA 1
ATOM 2938 C C . ASN C 1 122 ? 47.313 120.547 87.814 1.00 29.45 122 ASN C C 1
ATOM 2939 O O . ASN C 1 122 ? 47.886 120.397 86.761 1.00 25.02 122 ASN C O 1
ATOM 2944 N N . PHE C 1 123 ? 47.899 120.382 89.009 1.00 23.85 123 PHE C N 1
ATOM 2945 C CA . PHE C 1 123 ? 49.332 120.116 89.185 1.00 27.39 123 PHE C CA 1
ATOM 2946 C C . PHE C 1 123 ? 49.518 118.790 89.923 1.00 27.14 123 PHE C C 1
ATOM 2947 O O . PHE C 1 123 ? 49.235 118.715 91.115 1.00 28.89 123 PHE C O 1
ATOM 2955 N N . PRO C 1 124 ? 49.892 117.753 89.206 1.00 26.51 124 PRO C N 1
ATOM 2956 C CA . PRO C 1 124 ? 50.097 116.481 89.868 1.00 28.89 124 PRO C CA 1
ATOM 2957 C C . PRO C 1 124 ? 51.421 116.517 90.588 1.00 32.44 124 PRO C C 1
ATOM 2958 O O . PRO C 1 124 ? 52.371 117.087 90.092 1.00 34.24 124 PRO C O 1
ATOM 2962 N N . ILE C 1 125 ? 51.461 115.964 91.801 1.00 28.96 125 ILE C N 1
ATOM 2963 C CA . ILE C 1 125 ? 52.705 115.788 92.534 1.00 26.61 125 ILE C CA 1
ATOM 2964 C C . ILE C 1 125 ? 52.862 114.264 92.728 1.00 24.47 125 ILE C C 1
ATOM 2965 O O . ILE C 1 125 ? 52.122 113.664 93.522 1.00 25.87 125 ILE C O 1
ATOM 2970 N N . THR C 1 126 ? 53.826 113.657 92.040 1.00 27.01 126 THR C N 1
ATOM 2971 C CA . THR C 1 126 ? 54.021 112.193 92.072 1.00 28.28 126 THR C CA 1
ATOM 2972 C C . THR C 1 126 ? 55.329 111.693 92.735 1.00 29.72 126 THR C C 1
ATOM 2973 O O . THR C 1 126 ? 55.441 110.520 93.090 1.00 34.33 126 THR C O 1
ATOM 2977 N N . ASN C 1 127 ? 56.244 112.610 93.010 1.00 27.32 127 ASN C N 1
ATOM 2978 C CA . ASN C 1 127 ? 57.443 112.271 93.740 1.00 26.63 127 ASN C CA 1
ATOM 2979 C C . ASN C 1 127 ? 57.164 112.033 95.207 1.00 27.05 127 ASN C C 1
ATOM 2980 O O . ASN C 1 127 ? 56.292 112.657 95.774 1.00 23.26 127 ASN C O 1
ATOM 2985 N N . LYS C 1 128 ? 57.943 111.140 95.804 1.00 22.85 128 LYS C N 1
ATOM 2986 C CA . LYS C 1 128 ? 57.887 110.962 97.269 1.00 25.90 128 LYS C CA 1
ATOM 2987 C C . LYS C 1 128 ? 58.740 112.049 97.865 1.00 22.74 128 LYS C C 1
ATOM 2988 O O . LYS C 1 128 ? 59.905 112.213 97.484 1.00 26.81 128 LYS C O 1
ATOM 2994 N N . ILE C 1 129 ? 58.217 112.735 98.873 1.00 21.10 129 ILE C N 1
ATOM 2995 C CA . ILE C 1 129 ? 58.973 113.739 99.504 1.00 19.98 129 ILE C CA 1
ATOM 2996 C C . ILE C 1 129 ? 59.006 113.505 101.044 1.00 17.87 129 ILE C C 1
ATOM 2997 O O . ILE C 1 129 ? 57.977 113.213 101.669 1.00 20.05 129 ILE C O 1
ATOM 3002 N N . GLN C 1 130 ? 60.213 113.589 101.617 1.00 16.25 130 GLN C N 1
ATOM 3003 C CA . GLN C 1 130 ? 60.423 113.286 103.082 1.00 19.83 130 GLN C CA 1
ATOM 3004 C C . GLN C 1 130 ? 60.328 114.691 103.691 1.00 20.67 130 GLN C C 1
ATOM 3005 O O . GLN C 1 130 ? 61.126 115.530 103.376 1.00 23.33 130 GLN C O 1
ATOM 3011 N N . CYS C 1 131 ? 59.267 114.970 104.429 1.00 24.65 131 CYS C N 1
ATOM 3012 C CA . CYS C 1 131 ? 59.005 116.318 104.971 1.00 23.21 131 CYS C CA 1
ATOM 3013 C C . CYS C 1 131 ? 59.510 116.318 106.389 1.00 25.03 131 CYS C C 1
ATOM 3014 O O . CYS C 1 131 ? 58.808 115.893 107.302 1.00 27.78 131 CYS C O 1
ATOM 3017 N N . ASN C 1 132 ? 60.751 116.784 106.570 1.00 26.45 132 ASN C N 1
ATOM 3018 C CA . ASN C 1 132 ? 61.392 116.865 107.859 1.00 33.82 132 ASN C CA 1
ATOM 3019 C C . ASN C 1 132 ? 61.054 118.178 108.552 1.00 33.38 132 ASN C C 1
ATOM 3020 O O . ASN C 1 132 ? 61.145 118.287 109.761 1.00 35.78 132 ASN C O 1
ATOM 3025 N N . GLY C 1 133 ? 60.655 119.185 107.795 1.00 32.49 133 GLY C N 1
ATOM 3026 C CA . GLY C 1 133 ? 60.288 120.488 108.413 1.00 31.95 133 GLY C CA 1
ATOM 3027 C C . GLY C 1 133 ? 59.035 120.354 109.227 1.00 31.89 133 GLY C C 1
ATOM 3028 O O . GLY C 1 133 ? 58.111 119.639 108.830 1.00 40.50 133 GLY C O 1
ATOM 3029 N N . LEU C 1 134 ? 59.039 120.932 110.415 1.00 31.40 134 LEU C N 1
ATOM 3030 C CA . LEU C 1 134 ? 57.917 120.839 111.341 1.00 26.71 134 LEU C CA 1
ATOM 3031 C C . LEU C 1 134 ? 57.110 122.126 111.259 1.00 26.78 134 LEU C C 1
ATOM 3032 O O . LEU C 1 134 ? 57.602 123.169 110.795 1.00 26.81 134 LEU C O 1
ATOM 3037 N N . PHE C 1 135 ? 55.837 122.057 111.621 1.00 22.48 135 PHE C N 1
ATOM 3038 C CA . PHE C 1 135 ? 55.126 123.247 111.900 1.00 22.85 135 PHE C CA 1
ATOM 3039 C C . PHE C 1 135 ? 55.093 123.381 113.425 1.00 22.77 135 PHE C C 1
ATOM 3040 O O . PHE C 1 135 ? 54.578 122.489 114.119 1.00 25.24 135 PHE C O 1
ATOM 3048 N N . THR C 1 136 ? 55.423 124.580 113.891 1.00 21.72 136 THR C N 1
ATOM 3049 C CA . THR C 1 136 ? 55.294 124.894 115.412 1.00 23.06 136 THR C CA 1
ATOM 3050 C C . THR C 1 136 ? 54.680 126.275 115.551 1.00 22.64 136 THR C C 1
ATOM 3051 O O . THR C 1 136 ? 54.546 127.041 114.535 1.00 21.73 136 THR C O 1
ATOM 3055 N N . PRO C 1 137 ? 54.229 126.637 116.759 1.00 25.36 137 PRO C N 1
ATOM 3056 C CA . PRO C 1 137 ? 53.743 128.015 116.949 1.00 27.68 137 PRO C CA 1
ATOM 3057 C C . PRO C 1 137 ? 54.750 129.089 116.558 1.00 29.70 137 PRO C C 1
ATOM 3058 O O . PRO C 1 137 ? 54.369 130.185 116.156 1.00 34.22 137 PRO C O 1
ATOM 3062 N N A ARG C 1 138 ? 56.043 128.764 116.618 0.50 31.79 138 ARG C N 1
ATOM 3063 N N B ARG C 1 138 ? 56.042 128.757 116.619 0.50 32.08 138 ARG C N 1
ATOM 3064 C CA A ARG C 1 138 ? 57.075 129.734 116.271 0.50 35.02 138 ARG C CA 1
ATOM 3065 C CA B ARG C 1 138 ? 57.085 129.712 116.279 0.50 35.53 138 ARG C CA 1
ATOM 3066 C C A ARG C 1 138 ? 57.284 129.922 114.778 0.50 35.66 138 ARG C C 1
ATOM 3067 C C B ARG C 1 138 ? 57.284 129.920 114.781 0.50 35.92 138 ARG C C 1
ATOM 3068 O O A ARG C 1 138 ? 57.770 130.974 114.367 0.50 36.64 138 ARG C O 1
ATOM 3069 O O B ARG C 1 138 ? 57.752 130.988 114.368 0.50 36.75 138 ARG C O 1
ATOM 3084 N N . ASN C 1 139 ? 56.932 128.936 113.954 1.00 30.26 139 ASN C N 1
ATOM 3085 C CA . ASN C 1 139 ? 57.135 129.104 112.512 1.00 26.22 139 ASN C CA 1
ATOM 3086 C C . ASN C 1 139 ? 55.886 129.133 111.737 1.00 26.21 139 ASN C C 1
ATOM 3087 O O . ASN C 1 139 ? 55.912 129.267 110.494 1.00 26.80 139 ASN C O 1
ATOM 3092 N N . ILE C 1 140 ? 54.747 129.003 112.393 1.00 28.87 140 ILE C N 1
ATOM 3093 C CA . ILE C 1 140 ? 53.479 128.885 111.591 1.00 34.62 140 ILE C CA 1
ATOM 3094 C C . ILE C 1 140 ? 53.114 130.160 110.806 1.00 33.97 140 ILE C C 1
ATOM 3095 O O . ILE C 1 140 ? 52.668 130.117 109.662 1.00 35.67 140 ILE C O 1
ATOM 3100 N N . GLU C 1 141 ? 53.446 131.314 111.358 1.00 39.51 141 GLU C N 1
ATOM 3101 C CA . GLU C 1 141 ? 53.243 132.605 110.654 1.00 44.60 141 GLU C CA 1
ATOM 3102 C C . GLU C 1 141 ? 54.512 133.143 109.944 1.00 42.31 141 GLU C C 1
ATOM 3103 O O . GLU C 1 141 ? 54.764 134.349 109.967 1.00 40.94 141 GLU C O 1
ATOM 3109 N N . THR C 1 142 ? 55.352 132.231 109.413 1.00 41.32 142 THR C N 1
ATOM 3110 C CA . THR C 1 142 ? 56.550 132.583 108.622 1.00 37.35 142 THR C CA 1
ATOM 3111 C C . THR C 1 142 ? 56.495 131.783 107.341 1.00 39.61 142 THR C C 1
ATOM 3112 O O . THR C 1 142 ? 55.491 131.175 107.065 1.00 36.57 142 THR C O 1
ATOM 3116 N N . LEU C 1 143 ? 57.577 131.793 106.573 1.00 41.40 143 LEU C N 1
ATOM 3117 C CA . LEU C 1 143 ? 57.711 131.004 105.323 1.00 39.79 143 LEU C CA 1
ATOM 3118 C C . LEU C 1 143 ? 58.441 129.688 105.528 1.00 36.08 143 LEU C C 1
ATOM 3119 O O . LEU C 1 143 ? 58.741 129.005 104.574 1.00 33.24 143 LEU C O 1
ATOM 3124 N N . LEU C 1 144 ? 58.825 129.386 106.762 1.00 34.71 144 LEU C N 1
ATOM 3125 C CA . LEU C 1 144 ? 59.807 128.347 107.031 1.00 37.22 144 LEU C CA 1
ATOM 3126 C C . LEU C 1 144 ? 59.203 127.096 107.590 1.00 39.13 144 LEU C C 1
ATOM 3127 O O . LEU C 1 144 ? 59.918 126.175 107.882 1.00 38.36 144 LEU C O 1
ATOM 3132 N N . GLY C 1 145 ? 57.903 127.108 107.854 1.00 39.83 145 GLY C N 1
ATOM 3133 C CA . GLY C 1 145 ? 57.253 125.913 108.404 1.00 36.35 145 GLY C CA 1
ATOM 3134 C C . GLY C 1 145 ? 57.239 124.783 107.390 1.00 32.66 145 GLY C C 1
ATOM 3135 O O . GLY C 1 145 ? 57.096 125.042 106.189 1.00 31.51 145 GLY C O 1
ATOM 3136 N N . GLY C 1 146 ? 57.461 123.553 107.828 1.00 29.68 146 GLY C N 1
ATOM 3137 C CA . GLY C 1 146 ? 57.307 122.404 106.915 1.00 34.02 146 GLY C CA 1
ATOM 3138 C C . GLY C 1 146 ? 58.306 122.345 105.770 1.00 30.38 146 GLY C C 1
ATOM 3139 O O . GLY C 1 146 ? 59.292 123.035 105.779 1.00 29.09 146 GLY C O 1
ATOM 3140 N N . THR C 1 147 ? 57.975 121.593 104.730 1.00 27.92 147 THR C N 1
ATOM 3141 C CA . THR C 1 147 ? 58.843 121.387 103.566 1.00 24.08 147 THR C CA 1
ATOM 3142 C C . THR C 1 147 ? 58.047 121.640 102.280 1.00 25.20 147 THR C C 1
ATOM 3143 O O . THR C 1 147 ? 56.900 121.191 102.188 1.00 29.14 147 THR C O 1
ATOM 3147 N N . GLU C 1 148 ? 58.628 122.358 101.327 1.00 26.18 148 GLU C N 1
ATOM 3148 C CA . GLU C 1 148 ? 57.948 122.655 100.101 1.00 30.18 148 GLU C CA 1
ATOM 3149 C C . GLU C 1 148 ? 57.750 121.374 99.348 1.00 23.68 148 GLU C C 1
ATOM 3150 O O . GLU C 1 148 ? 58.687 120.601 99.214 1.00 20.99 148 GLU C O 1
ATOM 3156 N N . ILE C 1 149 ? 56.537 121.133 98.884 1.00 22.00 149 ILE C N 1
ATOM 3157 C CA . ILE C 1 149 ? 56.301 119.954 98.041 1.00 20.66 149 ILE C CA 1
ATOM 3158 C C . ILE C 1 149 ? 55.893 120.318 96.606 1.00 24.89 149 ILE C C 1
ATOM 3159 O O . ILE C 1 149 ? 55.759 119.445 95.787 1.00 25.04 149 ILE C O 1
ATOM 3164 N N . GLY C 1 150 ? 55.649 121.586 96.328 1.00 25.20 150 GLY C N 1
ATOM 3165 C CA . GLY C 1 150 ? 55.264 121.971 94.990 1.00 24.38 150 GLY C CA 1
ATOM 3166 C C . GLY C 1 150 ? 55.183 123.468 94.890 1.00 24.37 150 GLY C C 1
ATOM 3167 O O . GLY C 1 150 ? 54.956 124.149 95.892 1.00 25.23 150 GLY C O 1
ATOM 3168 N N . LYS C 1 151 ? 55.267 123.940 93.635 1.00 28.45 151 LYS C N 1
ATOM 3169 C CA . LYS C 1 151 ? 55.229 125.331 93.303 1.00 33.58 151 LYS C CA 1
ATOM 3170 C C . LYS C 1 151 ? 54.407 125.412 92.042 1.00 35.04 151 LYS C C 1
ATOM 3171 O O . LYS C 1 151 ? 54.583 124.619 91.163 1.00 32.02 151 LYS C O 1
ATOM 3177 N N . PHE C 1 152 ? 53.468 126.350 92.003 1.00 33.33 152 PHE C N 1
ATOM 3178 C CA . PHE C 1 152 ? 52.498 126.423 90.940 1.00 30.49 152 PHE C CA 1
ATOM 3179 C C . PHE C 1 152 ? 52.368 127.861 90.491 1.00 34.63 152 PHE C C 1
ATOM 3180 O O . PHE C 1 152 ? 52.142 128.773 91.303 1.00 31.94 152 PHE C O 1
ATOM 3188 N N . THR C 1 153 ? 52.369 128.021 89.184 1.00 32.85 153 THR C N 1
ATOM 3189 C CA . THR C 1 153 ? 52.075 129.294 88.585 1.00 39.80 153 THR C CA 1
ATOM 3190 C C . THR C 1 153 ? 50.761 129.286 87.794 1.00 33.57 153 THR C C 1
ATOM 3191 O O . THR C 1 153 ? 50.566 128.472 86.910 1.00 34.07 153 THR C O 1
ATOM 3195 N N . VAL C 1 154 ? 49.865 130.194 88.134 1.00 37.44 154 VAL C N 1
ATOM 3196 C CA . VAL C 1 154 ? 48.558 130.256 87.496 1.00 37.85 154 VAL C CA 1
ATOM 3197 C C . VAL C 1 154 ? 48.235 131.659 86.994 1.00 37.30 154 VAL C C 1
ATOM 3198 O O . VAL C 1 154 ? 48.620 132.635 87.602 1.00 38.62 154 VAL C O 1
ATOM 3202 N N . THR C 1 155 ? 47.403 131.717 85.968 1.00 39.87 155 THR C N 1
ATOM 3203 C CA . THR C 1 155 ? 46.935 132.964 85.384 1.00 42.99 155 THR C CA 1
ATOM 3204 C C . THR C 1 155 ? 45.391 133.049 85.296 1.00 35.13 155 THR C C 1
ATOM 3205 O O . THR C 1 155 ? 44.784 132.286 84.556 1.00 33.71 155 THR C O 1
ATOM 3209 N N . PRO C 1 156 ? 44.767 133.986 86.035 1.00 32.44 156 PRO C N 1
ATOM 3210 C CA . PRO C 1 156 ? 43.337 134.250 85.817 1.00 37.81 156 PRO C CA 1
ATOM 3211 C C . PRO C 1 156 ? 43.004 134.716 84.387 1.00 41.24 156 PRO C C 1
ATOM 3212 O O . PRO C 1 156 ? 43.803 135.420 83.764 1.00 45.70 156 PRO C O 1
ATOM 3216 N N . LYS C 1 157 ? 41.849 134.325 83.875 1.00 47.53 157 LYS C N 1
ATOM 3217 C CA . LYS C 1 157 ? 41.375 134.802 82.582 1.00 46.96 157 LYS C CA 1
ATOM 3218 C C . LYS C 1 157 ? 40.275 135.843 82.718 1.00 43.54 157 LYS C C 1
ATOM 3219 O O . LYS C 1 157 ? 39.893 136.455 81.727 1.00 51.69 157 LYS C O 1
ATOM 3225 N N . SER C 1 158 ? 39.763 136.066 83.926 1.00 45.11 158 SER C N 1
ATOM 3226 C CA . SER C 1 158 ? 38.725 137.079 84.169 1.00 47.40 158 SER C CA 1
ATOM 3227 C C . SER C 1 158 ? 39.125 137.963 85.329 1.00 53.40 158 SER C C 1
ATOM 3228 O O . SER C 1 158 ? 39.883 137.546 86.210 1.00 46.53 158 SER C O 1
ATOM 3231 N N . SER C 1 159 ? 38.610 139.193 85.316 1.00 46.56 159 SER C N 1
ATOM 3232 C CA . SER C 1 159 ? 38.910 140.186 86.349 1.00 50.41 159 SER C CA 1
ATOM 3233 C C . SER C 1 159 ? 37.961 139.989 87.508 1.00 40.81 159 SER C C 1
ATOM 3234 O O . SER C 1 159 ? 36.820 139.588 87.297 1.00 47.51 159 SER C O 1
ATOM 3237 N N . GLY C 1 160 ? 38.427 140.315 88.712 1.00 44.25 160 GLY C N 1
ATOM 3238 C CA 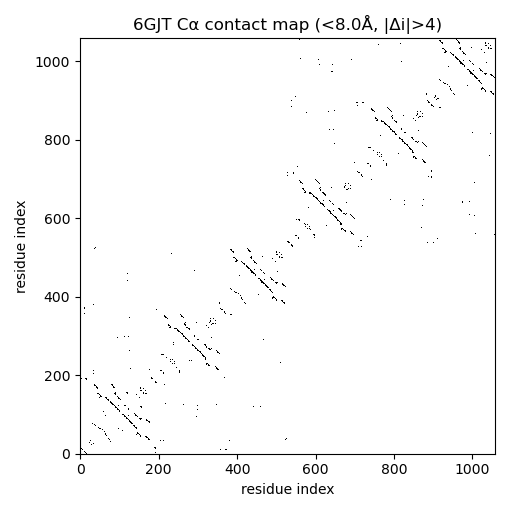. GLY C 1 160 ? 37.639 140.191 89.936 1.00 41.58 160 GLY C CA 1
ATOM 3239 C C . GLY C 1 160 ? 37.234 138.740 90.212 1.00 43.60 160 GLY C C 1
ATOM 3240 O O . GLY C 1 160 ? 36.149 138.472 90.728 1.00 41.60 160 GLY C O 1
ATOM 3241 N N . SER C 1 161 ? 38.112 137.814 89.830 1.00 42.15 161 SER C N 1
ATOM 3242 C CA . SER C 1 161 ? 37.842 136.392 89.994 1.00 37.20 161 SER C CA 1
ATOM 3243 C C . SER C 1 161 ? 38.595 135.865 91.174 1.00 30.88 161 SER C C 1
ATOM 3244 O O . SER C 1 161 ? 39.381 136.548 91.849 1.00 39.35 161 SER C O 1
ATOM 3247 N N . MET C 1 162 ? 38.300 134.626 91.486 1.00 36.83 162 MET C N 1
ATOM 3248 C CA . MET C 1 162 ? 38.940 133.905 92.560 1.00 35.28 162 MET C CA 1
ATOM 3249 C C . MET C 1 162 ? 39.383 132.586 91.995 1.00 31.69 162 MET C C 1
ATOM 3250 O O . MET C 1 162 ? 38.943 132.182 90.929 1.00 37.35 162 MET C O 1
ATOM 3255 N N . PHE C 1 163 ? 40.305 131.923 92.666 1.00 31.21 163 PHE C N 1
ATOM 3256 C CA . PHE C 1 163 ? 40.583 130.532 92.316 1.00 25.61 163 PHE C CA 1
ATOM 3257 C C . PHE C 1 163 ? 40.066 129.718 93.475 1.00 22.92 163 PHE C C 1
ATOM 3258 O O . PHE C 1 163 ? 40.350 130.010 94.623 1.00 28.64 163 PHE C O 1
ATOM 3266 N N . LEU C 1 164 ? 39.309 128.706 93.159 1.00 24.25 164 LEU C N 1
ATOM 3267 C CA . LEU C 1 164 ? 38.932 127.688 94.150 1.00 31.56 164 LEU C CA 1
ATOM 3268 C C . LEU C 1 164 ? 40.068 126.665 94.141 1.00 27.80 164 LEU C C 1
ATOM 3269 O O . LEU C 1 164 ? 40.446 126.183 93.082 1.00 21.90 164 LEU C O 1
ATOM 3274 N N . VAL C 1 165 ? 40.706 126.469 95.288 1.00 25.57 165 VAL C N 1
ATOM 3275 C CA . VAL C 1 165 ? 41.887 125.665 95.365 1.00 27.43 165 VAL C CA 1
ATOM 3276 C C . VAL C 1 165 ? 41.617 124.417 96.161 1.00 27.83 165 VAL C C 1
ATOM 3277 O O . VAL C 1 165 ? 41.082 124.480 97.275 1.00 29.33 165 VAL C O 1
ATOM 3281 N N . SER C 1 166 ? 42.046 123.295 95.607 1.00 30.62 166 SER C N 1
ATOM 3282 C CA . SER C 1 166 ? 42.006 122.016 96.281 1.00 32.82 166 SER C CA 1
ATOM 3283 C C . SER C 1 166 ? 43.342 121.289 96.253 1.00 27.92 166 SER C C 1
ATOM 3284 O O . SER C 1 166 ? 43.807 120.908 95.190 1.00 27.31 166 SER C O 1
ATOM 3287 N N . ALA C 1 167 ? 43.938 121.104 97.405 1.00 25.68 167 ALA C N 1
ATOM 3288 C CA . ALA C 1 167 ? 45.172 120.370 97.490 1.00 26.63 167 ALA C CA 1
ATOM 3289 C C . ALA C 1 167 ? 44.864 119.060 98.184 1.00 29.04 167 ALA C C 1
ATOM 3290 O O . ALA C 1 167 ? 44.370 119.057 99.321 1.00 25.33 167 ALA C O 1
ATOM 3292 N N . ASP C 1 168 ? 45.071 117.964 97.471 1.00 27.05 168 ASP C N 1
ATOM 3293 C CA . ASP C 1 168 ? 44.754 116.593 97.990 1.00 26.29 168 ASP C CA 1
ATOM 3294 C C . ASP C 1 168 ? 46.001 115.685 97.963 1.00 21.34 168 ASP C C 1
ATOM 3295 O O . ASP C 1 168 ? 46.475 115.261 96.908 1.00 20.89 168 ASP C O 1
ATOM 3300 N N . ILE C 1 169 ? 46.635 115.643 99.121 1.00 20.33 169 ILE C N 1
ATOM 3301 C CA . ILE C 1 169 ? 47.990 115.128 99.302 1.00 19.29 169 ILE C CA 1
ATOM 3302 C C . ILE C 1 169 ? 47.919 113.806 100.024 1.00 21.58 169 ILE C C 1
ATOM 3303 O O . ILE C 1 169 ? 47.467 113.749 101.185 1.00 14.60 169 ILE C O 1
ATOM 3308 N N . ILE C 1 170 ? 48.463 112.770 99.394 1.00 19.99 170 ILE C N 1
ATOM 3309 C CA . ILE C 1 170 ? 48.705 111.474 100.093 1.00 18.44 170 ILE C CA 1
ATOM 3310 C C . ILE C 1 170 ? 49.931 111.523 101.003 1.00 16.93 170 ILE C C 1
ATOM 3311 O O . ILE C 1 170 ? 51.007 111.916 100.601 1.00 15.59 170 ILE C O 1
ATOM 3316 N N . ALA C 1 171 ? 49.733 111.194 102.308 1.00 19.17 171 ALA C N 1
ATOM 3317 C CA . ALA C 1 171 ? 50.730 111.386 103.301 1.00 18.96 171 ALA C CA 1
ATOM 3318 C C . ALA C 1 171 ? 50.609 110.292 104.392 1.00 16.73 171 ALA C C 1
ATOM 3319 O O . ALA C 1 171 ? 49.520 109.812 104.645 1.00 17.41 171 ALA C O 1
ATOM 3321 N N . SER C 1 172 ? 51.757 109.887 104.907 1.00 16.56 172 SER C N 1
ATOM 3322 C CA . SER C 1 172 ? 51.863 108.970 106.032 1.00 18.10 172 SER C CA 1
ATOM 3323 C C . SER C 1 172 ? 52.795 109.548 107.100 1.00 17.89 172 SER C C 1
ATOM 3324 O O . SER C 1 172 ? 53.761 110.248 106.786 1.00 23.91 172 SER C O 1
ATOM 3327 N N . ARG C 1 173 ? 52.534 109.220 108.366 1.00 19.35 173 ARG C N 1
ATOM 3328 C CA . ARG C 1 173 ? 53.473 109.536 109.419 1.00 22.73 173 ARG C CA 1
ATOM 3329 C C . ARG C 1 173 ? 53.090 108.634 110.553 1.00 22.80 173 ARG C C 1
ATOM 3330 O O . ARG C 1 173 ? 51.972 108.112 110.588 1.00 18.98 173 ARG C O 1
ATOM 3338 N N . MET C 1 174 ? 54.047 108.360 111.398 1.00 28.48 174 MET C N 1
ATOM 3339 C CA . MET C 1 174 ? 53.749 107.693 112.689 1.00 30.98 174 MET C CA 1
ATOM 3340 C C . MET C 1 174 ? 52.724 108.528 113.392 1.00 29.02 174 MET C C 1
ATOM 3341 O O . MET C 1 174 ? 52.795 109.757 113.361 1.00 27.48 174 MET C O 1
ATOM 3346 N N . GLU C 1 175 ? 51.735 107.844 113.966 1.00 33.23 175 GLU C N 1
ATOM 3347 C CA . GLU C 1 175 ? 50.546 108.394 114.607 1.00 30.72 175 GLU C CA 1
ATOM 3348 C C . GLU C 1 175 ? 50.636 109.894 114.927 1.00 30.10 175 GLU C C 1
ATOM 3349 O O . GLU C 1 175 ? 51.371 110.260 115.798 1.00 30.02 175 GLU C O 1
ATOM 3355 N N . GLY C 1 176 ? 49.887 110.752 114.212 1.00 27.19 176 GLY C N 1
ATOM 3356 C CA . GLY C 1 176 ? 49.863 112.139 114.494 1.00 25.31 176 GLY C CA 1
ATOM 3357 C C . GLY C 1 176 ? 49.328 113.030 113.411 1.00 22.91 176 GLY C C 1
ATOM 3358 O O . GLY C 1 176 ? 48.793 112.571 112.413 1.00 19.28 176 GLY C O 1
ATOM 3359 N N . GLY C 1 177 ? 49.529 114.329 113.617 1.00 20.90 177 GLY C N 1
ATOM 3360 C CA . GLY C 1 177 ? 48.926 115.405 112.819 1.00 15.94 177 GLY C CA 1
ATOM 3361 C C . GLY C 1 177 ? 49.795 115.853 111.705 1.00 18.05 177 GLY C C 1
ATOM 3362 O O . GLY C 1 177 ? 51.017 115.854 111.831 1.00 20.14 177 GLY C O 1
ATOM 3363 N N . VAL C 1 178 ? 49.161 116.172 110.582 1.00 18.15 178 VAL C N 1
ATOM 3364 C CA . VAL C 1 178 ? 49.817 116.735 109.418 1.00 19.80 178 VAL C CA 1
ATOM 3365 C C . VAL C 1 178 ? 49.322 118.204 109.272 1.00 19.42 178 VAL C C 1
ATOM 3366 O O . VAL C 1 178 ? 48.149 118.503 109.421 1.00 22.00 178 VAL C O 1
ATOM 3370 N N . VAL C 1 179 ? 50.208 119.096 108.853 1.00 19.12 179 VAL C N 1
ATOM 3371 C CA . VAL C 1 179 ? 49.849 120.481 108.597 1.00 16.92 179 VAL C CA 1
ATOM 3372 C C . VAL C 1 179 ? 50.194 120.815 107.127 1.00 16.59 179 VAL C C 1
ATOM 3373 O O . VAL C 1 179 ? 51.180 120.349 106.618 1.00 19.43 179 VAL C O 1
ATOM 3377 N N . LEU C 1 180 ? 49.311 121.546 106.485 1.00 15.61 180 LEU C N 1
ATOM 3378 C CA . LEU C 1 180 ? 49.572 121.943 105.107 1.00 17.93 180 LEU C CA 1
ATOM 3379 C C . LEU C 1 180 ? 49.461 123.477 105.095 1.00 18.90 180 LEU C C 1
ATOM 3380 O O . LEU C 1 180 ? 48.530 124.037 105.695 1.00 24.96 180 LEU C O 1
ATOM 3385 N N . ALA C 1 181 ? 50.292 124.142 104.320 1.00 21.67 181 ALA C N 1
ATOM 3386 C CA . ALA C 1 181 ? 50.249 125.595 104.203 1.00 21.83 181 ALA C CA 1
ATOM 3387 C C . ALA C 1 181 ? 50.458 125.981 102.781 1.00 22.84 181 ALA C C 1
ATOM 3388 O O . ALA C 1 181 ? 51.417 125.555 102.159 1.00 25.72 181 ALA C O 1
ATOM 3390 N N . LEU C 1 182 ? 49.526 126.735 102.255 1.00 23.36 182 LEU C N 1
ATOM 3391 C CA . LEU C 1 182 ? 49.655 127.336 100.935 1.00 26.56 182 LEU C CA 1
ATOM 3392 C C . LEU C 1 182 ? 50.199 128.789 101.080 1.00 26.67 182 LEU C C 1
ATOM 3393 O O . LEU C 1 182 ? 49.680 129.541 101.860 1.00 27.87 182 LEU C O 1
ATOM 3398 N N . VAL C 1 183 ? 51.248 129.106 100.339 1.00 28.55 183 VAL C N 1
ATOM 3399 C CA . VAL C 1 183 ? 51.939 130.378 100.450 1.00 28.73 183 VAL C CA 1
ATOM 3400 C C . VAL C 1 183 ? 51.871 131.053 99.094 1.00 30.48 183 VAL C C 1
ATOM 3401 O O . VAL C 1 183 ? 52.042 130.394 98.088 1.00 28.23 183 VAL C O 1
ATOM 3405 N N . ARG C 1 184 ? 51.581 132.347 99.087 1.00 28.54 184 ARG C N 1
ATOM 3406 C CA . ARG C 1 184 ? 51.592 133.118 97.849 1.00 37.20 184 ARG C CA 1
ATOM 3407 C C . ARG C 1 184 ? 52.917 133.890 97.802 1.00 31.07 184 ARG C C 1
ATOM 3408 O O . ARG C 1 184 ? 53.284 134.495 98.787 1.00 31.53 184 ARG C O 1
ATOM 3416 N N . GLU C 1 185 ? 53.560 133.855 96.657 1.00 28.82 185 GLU C N 1
ATOM 3417 C CA . GLU C 1 185 ? 54.881 134.464 96.465 1.00 35.39 185 GLU C CA 1
ATOM 3418 C C . GLU C 1 185 ? 54.772 135.933 96.787 1.00 33.81 185 GLU C C 1
ATOM 3419 O O . GLU C 1 185 ? 53.886 136.591 96.283 1.00 31.28 185 GLU C O 1
ATOM 3425 N N . GLY C 1 186 ? 55.718 136.443 97.569 1.00 40.45 186 GLY C N 1
ATOM 3426 C CA . GLY C 1 186 ? 55.727 137.869 97.955 1.00 40.32 186 GLY C CA 1
ATOM 3427 C C . GLY C 1 186 ? 55.139 138.096 99.333 1.00 42.18 186 GLY C C 1
ATOM 3428 O O . GLY C 1 186 ? 55.416 139.122 99.944 1.00 36.31 186 GLY C O 1
ATOM 3429 N N . ASP C 1 187 ? 54.329 137.158 99.835 1.00 36.35 187 ASP C N 1
ATOM 3430 C CA . ASP C 1 187 ? 53.769 137.317 101.165 1.00 35.37 187 ASP C CA 1
ATOM 3431 C C . ASP C 1 187 ? 54.831 136.842 102.126 1.00 35.74 187 ASP C C 1
ATOM 3432 O O . ASP C 1 187 ? 55.755 136.173 101.745 1.00 38.08 187 ASP C O 1
ATOM 3437 N N . SER C 1 188 ? 54.676 137.112 103.403 1.00 38.59 188 SER C N 1
ATOM 3438 C CA . SER C 1 188 ? 55.661 136.681 104.402 1.00 42.51 188 SER C CA 1
ATOM 3439 C C . SER C 1 188 ? 55.072 135.629 105.338 1.00 42.60 188 SER C C 1
ATOM 3440 O O . SER C 1 188 ? 55.734 135.180 106.278 1.00 35.60 188 SER C O 1
ATOM 3443 N N . LYS C 1 189 ? 53.861 135.171 105.045 1.00 45.78 189 LYS C N 1
ATOM 3444 C CA . LYS C 1 189 ? 53.311 134.032 105.778 1.00 46.86 189 LYS C CA 1
ATOM 3445 C C . LYS C 1 189 ? 52.225 133.345 104.975 1.00 39.59 189 LYS C C 1
ATOM 3446 O O . LYS C 1 189 ? 51.888 133.794 103.871 1.00 28.21 189 LYS C O 1
ATOM 3452 N N . PRO C 1 190 ? 51.714 132.214 105.486 1.00 35.88 190 PRO C N 1
ATOM 3453 C CA . PRO C 1 190 ? 50.796 131.428 104.605 1.00 35.49 190 PRO C CA 1
ATOM 3454 C C . PRO C 1 190 ? 49.454 132.100 104.292 1.00 26.92 190 PRO C C 1
ATOM 3455 O O . PRO C 1 190 ? 48.949 132.851 105.104 1.00 25.78 190 PRO C O 1
ATOM 3459 N N . TYR C 1 191 ? 48.968 131.883 103.080 1.00 26.85 191 TYR C N 1
ATOM 3460 C CA . TYR C 1 191 ? 47.666 132.332 102.654 1.00 24.86 191 TYR C CA 1
ATOM 3461 C C . TYR C 1 191 ? 46.563 131.505 103.256 1.00 25.03 191 TYR C C 1
ATOM 3462 O O . TYR C 1 191 ? 45.481 131.999 103.493 1.00 22.90 191 TYR C O 1
ATOM 3471 N N . ALA C 1 192 ? 46.854 130.234 103.570 1.00 25.96 192 ALA C N 1
ATOM 3472 C CA . ALA C 1 192 ? 45.857 129.320 104.120 1.00 29.29 192 ALA C CA 1
ATOM 3473 C C . ALA C 1 192 ? 46.582 128.130 104.693 1.00 28.33 192 ALA C C 1
ATOM 3474 O O . ALA C 1 192 ? 47.635 127.718 104.191 1.00 25.36 192 ALA C O 1
ATOM 3476 N N . ILE C 1 193 ? 45.996 127.605 105.747 1.00 25.93 193 ILE C N 1
ATOM 3477 C CA . ILE C 1 193 ? 46.579 126.538 106.554 1.00 23.45 193 ILE C CA 1
ATOM 3478 C C . ILE C 1 193 ? 45.493 125.511 106.791 1.00 19.72 193 ILE C C 1
ATOM 3479 O O . ILE C 1 193 ? 44.391 125.867 107.085 1.00 20.76 193 ILE C O 1
ATOM 3484 N N . SER C 1 194 ? 45.805 124.234 106.621 1.00 22.78 194 SER C N 1
ATOM 3485 C CA . SER C 1 194 ? 44.854 123.165 106.867 1.00 24.79 194 SER C CA 1
ATOM 3486 C C . SER C 1 194 ? 45.568 122.029 107.660 1.00 23.22 194 SER C C 1
ATOM 3487 O O . SER C 1 194 ? 46.756 122.066 107.857 1.00 23.53 194 SER C O 1
ATOM 3490 N N . TYR C 1 195 ? 44.814 121.013 108.035 1.00 19.03 195 TYR C N 1
ATOM 3491 C CA . TYR C 1 195 ? 45.274 119.975 108.888 1.00 20.43 195 TYR C CA 1
ATOM 3492 C C . TYR C 1 195 ? 44.778 118.607 108.423 1.00 20.20 195 TYR C C 1
ATOM 3493 O O . TYR C 1 195 ? 43.664 118.470 107.986 1.00 18.19 195 TYR C O 1
ATOM 3502 N N . GLY C 1 196 ? 45.643 117.629 108.573 1.00 21.77 196 GLY C N 1
ATOM 3503 C CA . GLY C 1 196 ? 45.331 116.272 108.218 1.00 24.90 196 GLY C CA 1
ATOM 3504 C C . GLY C 1 196 ? 45.851 115.305 109.257 1.00 20.12 196 GLY C C 1
ATOM 3505 O O . GLY C 1 196 ? 46.380 115.712 110.300 1.00 20.49 196 GLY C O 1
ATOM 3506 N N . TYR C 1 197 ? 45.668 114.017 108.995 1.00 20.23 197 TYR C N 1
ATOM 3507 C CA . TYR C 1 197 ? 45.951 112.992 110.030 1.00 20.84 197 TYR C CA 1
ATOM 3508 C C . TYR C 1 197 ? 46.498 111.745 109.384 1.00 22.48 197 TYR C C 1
ATOM 3509 O O . TYR C 1 197 ? 46.070 111.333 108.297 1.00 17.50 197 TYR C O 1
ATOM 3518 N N . SER C 1 198 ? 47.442 111.107 110.052 1.00 19.34 198 SER C N 1
ATOM 3519 C CA . SER C 1 198 ? 47.760 109.708 109.668 1.00 21.15 198 SER C CA 1
ATOM 3520 C C . SER C 1 198 ? 47.996 108.879 110.903 1.00 20.58 198 SER C C 1
ATOM 3521 O O . SER C 1 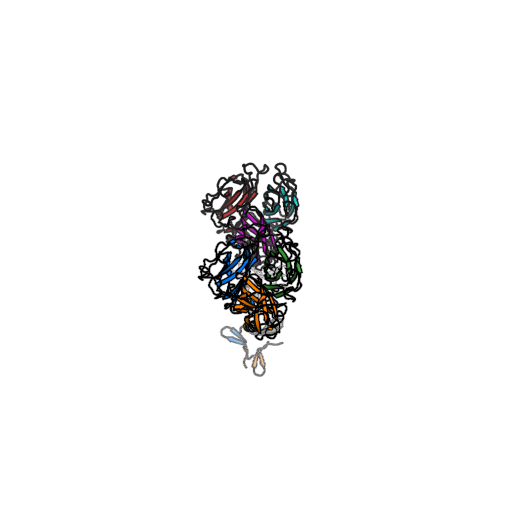198 ? 48.617 109.339 111.864 1.00 20.62 198 SER C O 1
ATOM 3524 N N . SER C 1 199 ? 47.561 107.630 110.817 1.00 19.78 199 SER C N 1
ATOM 3525 C CA . SER C 1 199 ? 47.734 106.695 111.906 1.00 23.07 199 SER C CA 1
ATOM 3526 C C . SER C 1 199 ? 49.030 105.941 111.791 1.00 23.06 199 SER C C 1
ATOM 3527 O O . SER C 1 199 ? 49.293 105.092 112.596 1.00 25.47 199 SER C O 1
ATOM 3530 N N . GLY C 1 200 ? 49.754 106.162 110.717 1.00 22.10 200 GLY C N 1
ATOM 3531 C CA . GLY C 1 200 ? 50.771 105.233 110.331 1.00 23.67 200 GLY C CA 1
ATOM 3532 C C . GLY C 1 200 ? 50.608 104.825 108.882 1.00 20.99 200 GLY C C 1
ATOM 3533 O O . GLY C 1 200 ? 51.586 104.695 108.217 1.00 24.68 200 GLY C O 1
ATOM 3534 N N . VAL C 1 201 ? 49.400 104.652 108.402 1.00 21.53 201 VAL C N 1
ATOM 3535 C CA . VAL C 1 201 ? 49.184 104.252 107.002 1.00 25.61 201 VAL C CA 1
ATOM 3536 C C . VAL C 1 201 ? 48.766 105.480 106.187 1.00 22.10 201 VAL C C 1
ATOM 3537 O O . VAL C 1 201 ? 48.269 106.495 106.730 1.00 20.03 201 VAL C O 1
ATOM 3541 N N . PRO C 1 202 ? 48.976 105.425 104.868 1.00 24.97 202 PRO C N 1
ATOM 3542 C CA . PRO C 1 202 ? 48.728 106.640 104.106 1.00 22.10 202 PRO C CA 1
ATOM 3543 C C . PRO C 1 202 ? 47.257 107.093 104.255 1.00 21.54 202 PRO C C 1
ATOM 3544 O O . PRO C 1 202 ? 46.349 106.276 104.250 1.00 21.95 202 PRO C O 1
ATOM 3548 N N . ASN C 1 203 ? 47.038 108.390 104.225 1.00 19.84 203 ASN C N 1
ATOM 3549 C CA . ASN C 1 203 ? 45.754 108.963 104.219 1.00 17.65 203 ASN C CA 1
ATOM 3550 C C . ASN C 1 203 ? 45.807 110.218 103.360 1.00 15.59 203 ASN C C 1
ATOM 3551 O O . ASN C 1 203 ? 46.852 110.874 103.255 1.00 15.91 203 ASN C O 1
ATOM 3556 N N . LEU C 1 204 ? 44.660 110.649 102.835 1.00 16.39 204 LEU C N 1
ATOM 3557 C CA . LEU C 1 204 ? 44.555 111.902 102.114 1.00 19.10 204 LEU C CA 1
ATOM 3558 C C . LEU C 1 204 ? 44.510 113.085 103.086 1.00 23.19 204 LEU C C 1
ATOM 3559 O O . LEU C 1 204 ? 43.795 113.021 104.096 1.00 21.31 204 LEU C O 1
ATOM 3564 N N . CYS C 1 205 ? 45.371 114.060 102.905 1.00 21.93 205 CYS C N 1
ATOM 3565 C CA . CYS C 1 205 ? 45.390 115.264 103.766 1.00 23.91 205 CYS C CA 1
ATOM 3566 C C . CYS C 1 205 ? 45.060 116.401 102.816 1.00 22.48 205 CYS C C 1
ATOM 3567 O O . CYS C 1 205 ? 45.654 116.529 101.753 1.00 24.27 205 CYS C O 1
ATOM 3570 N N . SER C 1 206 ? 44.068 117.228 103.164 1.00 24.45 206 SER C N 1
ATOM 3571 C CA . SER C 1 206 ? 43.576 118.219 102.214 1.00 25.64 206 SER C CA 1
ATOM 3572 C C . SER C 1 206 ? 43.643 119.629 102.744 1.00 26.77 206 SER C C 1
ATOM 3573 O O . SER C 1 206 ? 43.618 119.866 103.988 1.00 20.68 206 SER C O 1
ATOM 3576 N N . LEU C 1 207 ? 43.717 120.545 101.782 1.00 23.44 207 LEU C N 1
ATOM 3577 C CA . LEU C 1 207 ? 43.621 121.976 102.038 1.00 25.65 207 LEU C CA 1
ATOM 3578 C C . LEU C 1 207 ? 42.668 122.487 100.965 1.00 24.63 207 LEU C C 1
ATOM 3579 O O . LEU C 1 207 ? 42.821 122.146 99.813 1.00 29.90 207 LEU C O 1
ATOM 3584 N N . ARG C 1 208 ? 41.631 123.211 101.404 1.00 26.11 208 ARG C N 1
ATOM 3585 C CA . ARG C 1 208 ? 40.602 123.734 100.522 1.00 36.01 208 ARG C CA 1
ATOM 3586 C C . ARG C 1 208 ? 40.446 125.204 100.861 1.00 35.59 208 ARG C C 1
ATOM 3587 O O . ARG C 1 208 ? 40.266 125.541 102.009 1.00 39.34 208 ARG C O 1
ATOM 3595 N N . THR C 1 209 ? 40.550 126.059 99.863 1.00 32.65 209 THR C N 1
ATOM 3596 C CA . THR C 1 209 ? 40.501 127.483 100.098 1.00 29.97 209 THR C CA 1
ATOM 3597 C C . THR C 1 209 ? 40.050 128.163 98.828 1.00 30.18 209 THR C C 1
ATOM 3598 O O . THR C 1 209 ? 39.882 127.502 97.779 1.00 28.77 209 THR C O 1
ATOM 3602 N N . ARG C 1 210 ? 39.958 129.474 98.907 1.00 27.51 210 ARG C N 1
ATOM 3603 C CA . ARG C 1 210 ? 39.773 130.288 97.739 1.00 29.34 210 ARG C CA 1
ATOM 3604 C C . ARG C 1 210 ? 40.828 131.367 97.753 1.00 28.68 210 ARG C C 1
ATOM 3605 O O . ARG C 1 210 ? 41.174 131.926 98.816 1.00 22.97 210 ARG C O 1
ATOM 3613 N N . ILE C 1 211 ? 41.319 131.694 96.578 1.00 24.53 211 ILE C N 1
ATOM 3614 C CA . ILE C 1 211 ? 42.285 132.748 96.449 1.00 31.62 211 ILE C CA 1
ATOM 3615 C C . ILE C 1 211 ? 41.614 133.925 95.742 1.00 31.23 211 ILE C C 1
ATOM 3616 O O . ILE C 1 211 ? 40.918 133.741 94.726 1.00 34.92 211 ILE C O 1
ATOM 3621 N N . ILE C 1 212 ? 41.855 135.134 96.242 1.00 36.59 212 ILE C N 1
ATOM 3622 C CA . ILE C 1 212 ? 41.387 136.353 95.552 1.00 40.46 212 ILE C CA 1
ATOM 3623 C C . ILE C 1 212 ? 42.455 136.793 94.573 1.00 37.32 212 ILE C C 1
ATOM 3624 O O . ILE C 1 212 ? 43.570 137.059 94.989 1.00 32.04 212 ILE C O 1
ATOM 3629 N N . ASN C 1 213 ? 42.107 136.831 93.282 1.00 35.40 213 ASN C N 1
ATOM 3630 C CA . ASN C 1 213 ? 43.014 137.239 92.243 1.00 36.55 213 ASN C CA 1
ATOM 3631 C C . ASN C 1 213 ? 43.065 138.770 92.155 1.00 42.80 213 ASN C C 1
ATOM 3632 O O . ASN C 1 213 ? 42.092 139.461 92.474 1.00 45.82 213 ASN C O 1
ATOM 3637 N N . THR C 1 214 ? 44.205 139.298 91.737 1.00 45.18 214 THR C N 1
ATOM 3638 C CA . THR C 1 214 ? 44.451 140.751 91.744 1.00 47.54 214 THR C CA 1
ATOM 3639 C C . THR C 1 214 ? 44.876 141.284 90.397 1.00 51.90 214 THR C C 1
ATOM 3640 O O . THR C 1 214 ? 45.519 142.326 90.332 1.00 63.21 214 THR C O 1
ATOM 3644 N N . GLY C 1 215 ? 44.548 140.563 89.340 1.00 50.21 215 GLY C N 1
ATOM 3645 C CA . GLY C 1 215 ? 44.833 140.992 87.994 1.00 49.94 215 GLY C CA 1
ATOM 3646 C C . GLY C 1 215 ? 44.881 139.780 87.103 1.00 51.34 215 GLY C C 1
ATOM 3647 O O . GLY C 1 215 ? 44.345 138.721 87.448 1.00 57.78 215 GLY C O 1
ATOM 3648 N N . LEU C 1 216 ? 45.494 139.934 85.945 1.00 49.39 216 LEU C N 1
ATOM 3649 C CA . LEU C 1 216 ? 45.488 138.903 84.931 1.00 46.42 216 LEU C CA 1
ATOM 3650 C C . LEU C 1 216 ? 46.912 138.436 84.677 1.00 48.97 216 LEU C C 1
ATOM 3651 O O . LEU C 1 216 ? 47.198 137.837 83.639 1.00 52.99 216 LEU C O 1
ATOM 3656 N N . THR C 1 217 ? 47.795 138.662 85.654 1.00 52.49 217 THR C N 1
ATOM 3657 C CA . THR C 1 217 ? 49.210 138.349 85.531 1.00 51.81 217 THR C CA 1
ATOM 3658 C C . THR C 1 217 ? 49.450 136.937 86.163 1.00 48.38 217 THR C C 1
ATOM 3659 O O . THR C 1 217 ? 48.887 136.634 87.209 1.00 45.06 217 THR C O 1
ATOM 3663 N N . PRO C 1 218 ? 50.306 136.088 85.546 1.00 46.10 218 PRO C N 1
ATOM 3664 C CA . PRO C 1 218 ? 50.739 134.855 86.243 1.00 44.92 218 PRO C CA 1
ATOM 3665 C C . PRO C 1 218 ? 51.129 135.105 87.717 1.00 40.26 218 PRO C C 1
ATOM 3666 O O . PRO C 1 218 ? 51.794 136.096 88.035 1.00 46.37 218 PRO C O 1
ATOM 3670 N N . THR C 1 219 ? 50.704 134.235 88.615 1.00 41.02 219 THR C N 1
ATOM 3671 C CA . THR C 1 219 ? 51.040 134.384 90.049 1.00 38.68 219 THR C CA 1
ATOM 3672 C C . THR C 1 219 ? 51.492 133.022 90.560 1.00 40.69 219 THR C C 1
ATOM 3673 O O . THR C 1 219 ? 50.944 132.005 90.167 1.00 38.66 219 THR C O 1
ATOM 3677 N N . THR C 1 220 ? 52.485 133.018 91.437 1.00 34.85 220 THR C N 1
ATOM 3678 C CA . THR C 1 220 ? 53.092 131.799 91.889 1.00 35.23 220 THR C CA 1
ATOM 3679 C C . THR C 1 220 ? 52.751 131.485 93.332 1.00 31.01 220 THR C C 1
ATOM 3680 O O . THR C 1 220 ? 52.749 132.368 94.183 1.00 31.85 220 THR C O 1
ATOM 3684 N N . TYR C 1 221 ? 52.390 130.227 93.584 1.00 26.05 221 TYR C N 1
ATOM 3685 C CA . TYR C 1 221 ? 52.024 129.789 94.945 1.00 29.89 221 TYR C CA 1
ATOM 3686 C C . TYR C 1 221 ? 52.838 128.542 95.210 1.00 31.65 221 TYR C C 1
ATOM 3687 O O . TYR C 1 221 ? 53.313 127.875 94.278 1.00 29.76 221 TYR C O 1
ATOM 3696 N N . SER C 1 222 ? 53.016 128.220 96.483 1.00 29.92 222 SER C N 1
ATOM 3697 C CA . SER C 1 222 ? 53.685 127.009 96.798 1.00 31.51 222 SER C CA 1
ATOM 3698 C C . SER C 1 222 ? 52.950 126.319 97.973 1.00 28.18 222 SER C C 1
ATOM 3699 O O . SER C 1 222 ? 52.240 126.951 98.748 1.00 33.13 222 SER C O 1
ATOM 3702 N N . LEU C 1 223 ? 53.133 125.019 98.080 1.00 25.83 223 LEU C N 1
ATOM 3703 C CA . LEU C 1 223 ? 52.536 124.257 99.177 1.00 22.00 223 LEU C CA 1
ATOM 3704 C C . LEU C 1 223 ? 53.586 123.631 99.989 1.00 21.14 223 LEU C C 1
ATOM 3705 O O . LEU C 1 223 ? 54.496 123.031 99.458 1.00 18.56 223 LEU C O 1
ATOM 3710 N N . ARG C 1 224 ? 53.442 123.741 101.316 1.00 19.93 224 ARG C N 1
ATOM 3711 C CA . ARG C 1 224 ? 54.383 123.182 102.227 1.00 22.51 224 ARG C CA 1
ATOM 3712 C C . ARG C 1 224 ? 53.636 122.231 103.189 1.00 21.92 224 ARG C C 1
ATOM 3713 O O . ARG C 1 224 ? 52.460 122.515 103.586 1.00 23.72 224 ARG C O 1
ATOM 3721 N N . VAL C 1 225 ? 54.275 121.113 103.481 1.00 18.20 225 VAL C N 1
ATOM 3722 C CA . VAL C 1 225 ? 53.716 120.048 104.355 1.00 18.03 225 VAL C CA 1
ATOM 3723 C C . VAL C 1 225 ? 54.709 119.699 105.398 1.00 16.99 225 VAL C C 1
ATOM 3724 O O . VAL C 1 225 ? 55.900 119.626 105.180 1.00 18.69 225 VAL C O 1
ATOM 3728 N N . GLY C 1 226 ? 54.195 119.408 106.590 1.00 22.55 226 GLY C N 1
ATOM 3729 C CA . GLY C 1 226 ? 55.010 118.984 107.701 1.00 21.32 226 GLY C CA 1
ATOM 3730 C C . GLY C 1 226 ? 54.232 118.448 108.897 1.00 20.65 226 GLY C C 1
ATOM 3731 O O . GLY C 1 226 ? 52.999 118.553 109.004 1.00 19.48 226 GLY C O 1
ATOM 3732 N N . GLY C 1 227 ? 54.947 117.844 109.823 1.00 22.42 227 GLY C N 1
ATOM 3733 C CA . GLY C 1 227 ? 54.289 117.408 111.064 1.00 20.27 227 GLY C CA 1
ATOM 3734 C C . GLY C 1 227 ? 53.741 118.571 111.904 1.00 27.79 227 GLY C C 1
ATOM 3735 O O . GLY C 1 227 ? 54.347 119.678 111.987 1.00 24.65 227 GLY C O 1
ATOM 3736 N N . LEU C 1 228 ? 52.648 118.276 112.636 1.00 26.27 228 LEU C N 1
ATOM 3737 C CA . LEU C 1 228 ? 52.138 119.173 113.631 1.00 32.07 228 LEU C CA 1
ATOM 3738 C C . LEU C 1 228 ? 53.002 119.028 114.878 1.00 27.26 228 LEU C C 1
ATOM 3739 O O . LEU C 1 228 ? 52.910 118.042 115.542 1.00 29.68 228 LEU C O 1
ATOM 3744 N N . GLU C 1 229 ? 53.895 119.974 115.127 1.00 31.77 229 GLU C N 1
ATOM 3745 C CA . GLU C 1 229 ? 54.776 120.006 116.330 1.00 34.63 229 GLU C CA 1
ATOM 3746 C C . GLU C 1 229 ? 55.944 119.020 116.260 1.00 34.69 229 GLU C C 1
ATOM 3747 O O . GLU C 1 229 ? 57.031 119.346 116.691 1.00 31.97 229 GLU C O 1
ATOM 3753 N N . SER C 1 230 ? 55.708 117.781 115.851 1.00 31.39 230 SER C N 1
ATOM 3754 C CA . SER C 1 230 ? 56.772 116.835 115.745 1.00 31.48 230 SER C CA 1
ATOM 3755 C C . SER C 1 230 ? 56.417 115.737 114.716 1.00 32.18 230 SER C C 1
ATOM 3756 O O . SER C 1 230 ? 55.286 115.638 114.293 1.00 26.73 230 SER C O 1
ATOM 3759 N N . GLY C 1 231 ? 57.432 114.955 114.348 1.00 27.20 231 GLY C N 1
ATOM 3760 C CA . GLY C 1 231 ? 57.296 113.759 113.520 1.00 25.44 231 GLY C CA 1
ATOM 3761 C C . GLY C 1 231 ? 57.675 114.090 112.070 1.00 26.17 231 GLY C C 1
ATOM 3762 O O . GLY C 1 231 ? 57.532 115.216 111.637 1.00 33.84 231 GLY C O 1
ATOM 3763 N N . VAL C 1 232 ? 58.132 113.100 111.360 1.00 24.71 232 VAL C N 1
ATOM 3764 C CA . VAL C 1 232 ? 58.406 113.212 109.951 1.00 24.71 232 VAL C CA 1
ATOM 3765 C C . VAL C 1 232 ? 57.162 112.776 109.129 1.00 26.36 232 VAL C C 1
ATOM 3766 O O . VAL C 1 232 ? 56.496 111.810 109.489 1.00 27.13 232 VAL C O 1
ATOM 3770 N N . VAL C 1 233 ? 56.906 113.473 108.022 1.00 22.83 233 VAL C N 1
ATOM 3771 C CA . VAL C 1 233 ? 55.804 113.190 107.182 1.00 22.55 233 VAL C CA 1
ATOM 3772 C C . VAL C 1 233 ? 56.374 112.835 105.846 1.00 21.67 233 VAL C C 1
ATOM 3773 O O . VAL C 1 233 ? 57.180 113.553 105.329 1.00 17.35 233 VAL C O 1
ATOM 3777 N N . TRP C 1 234 ? 55.892 111.703 105.312 1.00 22.68 234 TRP C N 1
ATOM 3778 C CA . TRP C 1 234 ? 56.197 111.310 103.958 1.00 20.22 234 TRP C CA 1
ATOM 3779 C C . TRP C 1 234 ? 54.993 111.604 103.035 1.00 21.26 234 TRP C C 1
ATOM 3780 O O . TRP C 1 234 ? 53.904 111.156 103.316 1.00 21.01 234 TRP C O 1
ATOM 3791 N N . VAL C 1 235 ? 55.224 112.317 101.947 1.00 19.87 235 VAL C N 1
ATOM 3792 C CA . VAL C 1 235 ? 54.268 112.514 100.908 1.00 20.17 235 VAL C CA 1
ATOM 3793 C C . VAL C 1 235 ? 54.476 111.514 99.765 1.00 20.51 235 VAL C C 1
ATOM 3794 O O . VAL C 1 235 ? 55.627 111.213 99.413 1.00 18.90 235 VAL C O 1
ATOM 3798 N N . ASN C 1 236 ? 53.361 110.938 99.311 1.00 20.03 236 ASN C N 1
ATOM 3799 C CA . ASN C 1 236 ? 53.295 109.897 98.336 1.00 19.96 236 ASN C CA 1
ATOM 3800 C C . ASN C 1 236 ? 54.142 108.675 98.702 1.00 20.78 236 ASN C C 1
ATOM 3801 O O . ASN C 1 236 ? 54.687 107.998 97.827 1.00 19.05 236 ASN C O 1
ATOM 3806 N N . ALA C 1 237 ? 54.162 108.260 99.967 1.00 16.09 237 ALA C N 1
ATOM 3807 C CA . ALA C 1 237 ? 54.888 107.121 100.344 1.00 16.72 237 ALA C CA 1
ATOM 3808 C C . ALA C 1 237 ? 54.374 106.652 101.727 1.00 16.46 237 ALA C C 1
ATOM 3809 O O . ALA C 1 237 ? 53.604 107.352 102.329 1.00 17.77 237 ALA C O 1
ATOM 3811 N N . LEU C 1 238 ? 54.771 105.489 102.140 1.00 16.81 238 LEU C N 1
ATOM 3812 C CA . LEU C 1 238 ? 54.517 104.900 103.469 1.00 18.54 238 LEU C CA 1
ATOM 3813 C C . LEU C 1 238 ? 55.312 105.636 104.477 1.00 18.25 238 LEU C C 1
ATOM 3814 O O . LEU C 1 238 ? 56.262 106.336 104.130 1.00 21.23 238 LEU C O 1
ATOM 3819 N N . SER C 1 239 ? 55.048 105.374 105.772 1.00 22.15 239 SER C N 1
ATOM 3820 C CA . SER C 1 239 ? 55.765 106.110 106.824 1.00 26.44 239 SER C CA 1
ATOM 3821 C C . SER C 1 239 ? 57.297 105.793 106.933 1.00 28.05 239 SER C C 1
ATOM 3822 O O . SER C 1 239 ? 58.045 106.589 107.457 1.00 34.46 239 SER C O 1
ATOM 3825 N N . ASN C 1 240 ? 57.741 104.691 106.320 1.00 27.39 240 ASN C N 1
ATOM 3826 C CA . ASN C 1 240 ? 59.174 104.346 106.191 1.00 26.32 240 ASN C CA 1
ATOM 3827 C C . ASN C 1 240 ? 59.769 104.766 104.842 1.00 26.98 240 ASN C C 1
ATOM 3828 O O . ASN C 1 240 ? 60.873 104.435 104.558 1.00 30.30 240 ASN C O 1
ATOM 3833 N N . GLY C 1 241 ? 59.046 105.544 104.045 1.00 21.70 241 GLY C N 1
ATOM 3834 C CA . GLY C 1 241 ? 59.583 106.033 102.738 1.00 22.62 241 GLY C CA 1
ATOM 3835 C C . GLY C 1 241 ? 59.423 105.112 101.578 1.00 19.43 241 GLY C C 1
ATOM 3836 O O . GLY C 1 241 ? 59.699 105.491 100.461 1.00 23.70 241 GLY C O 1
ATOM 3837 N N . ASN C 1 242 ? 58.976 103.880 101.809 1.00 21.47 242 ASN C N 1
ATOM 3838 C CA . ASN C 1 242 ? 58.705 102.943 100.661 1.00 22.42 242 ASN C CA 1
ATOM 3839 C C . ASN C 1 242 ? 57.430 103.293 99.900 1.00 17.82 242 ASN C C 1
ATOM 3840 O O . ASN C 1 242 ? 56.554 104.027 100.393 1.00 16.04 242 ASN C O 1
ATOM 3845 N N . ASP C 1 243 ? 57.361 102.877 98.615 1.00 19.32 243 ASP C N 1
ATOM 3846 C CA . ASP C 1 243 ? 56.238 103.086 97.790 1.00 19.79 243 ASP C CA 1
ATOM 3847 C C . ASP C 1 243 ? 54.973 102.503 98.350 1.00 20.57 243 ASP C C 1
ATOM 3848 O O . ASP C 1 243 ? 54.949 101.357 98.817 1.00 28.97 243 ASP C O 1
ATOM 3853 N N . ILE C 1 244 ? 53.895 103.244 98.267 1.00 21.06 244 ILE C N 1
ATOM 3854 C CA . ILE C 1 244 ? 52.620 102.664 98.692 1.00 21.72 244 ILE C CA 1
ATOM 3855 C C . ILE C 1 244 ? 52.159 101.649 97.682 1.00 23.37 244 ILE C C 1
ATOM 3856 O O . ILE C 1 244 ? 51.995 101.972 96.469 1.00 19.01 244 ILE C O 1
ATOM 3861 N N . LEU C 1 245 ? 51.889 100.439 98.139 1.00 21.84 245 LEU C N 1
ATOM 3862 C CA . LEU C 1 245 ? 51.406 99.348 97.209 1.00 23.65 245 LEU C CA 1
ATOM 3863 C C . LEU C 1 245 ? 52.318 99.077 96.038 1.00 23.13 245 LEU C C 1
ATOM 3864 O O . LEU C 1 245 ? 51.874 98.528 95.001 1.00 20.17 245 LEU C O 1
ATOM 3869 N N . GLY C 1 246 ? 53.552 99.533 96.139 1.00 19.70 246 GLY C N 1
ATOM 3870 C CA . GLY C 1 246 ? 54.587 99.252 95.156 1.00 17.90 246 GLY C CA 1
ATOM 3871 C C . GLY C 1 246 ? 54.425 100.057 93.903 1.00 21.14 246 GLY C C 1
ATOM 3872 O O . GLY C 1 246 ? 55.029 99.681 92.906 1.00 27.97 246 GLY C O 1
ATOM 3873 N N . ILE C 1 247 ? 53.728 101.201 93.928 1.00 22.06 247 ILE C N 1
ATOM 3874 C CA . ILE C 1 247 ? 53.522 101.973 92.700 1.00 23.10 247 ILE C CA 1
ATOM 3875 C C . ILE C 1 247 ? 53.845 103.423 92.987 1.00 24.10 247 ILE C C 1
ATOM 3876 O O . ILE C 1 247 ? 54.077 103.805 94.112 1.00 18.74 247 ILE C O 1
ATOM 3881 N N . THR C 1 248 ? 53.841 104.214 91.924 1.00 21.94 248 THR C N 1
ATOM 3882 C CA . THR C 1 248 ? 53.926 105.632 92.004 1.00 25.40 248 THR C CA 1
ATOM 3883 C C . THR C 1 248 ? 52.515 106.140 92.350 1.00 21.53 248 THR C C 1
ATOM 3884 O O . THR C 1 248 ? 51.569 105.714 91.754 1.00 26.31 248 THR C O 1
ATOM 3888 N N . ASN C 1 249 ? 52.401 107.052 93.310 1.00 19.18 249 ASN C N 1
ATOM 3889 C CA . ASN C 1 249 ? 51.112 107.631 93.660 1.00 19.09 249 ASN C CA 1
ATOM 3890 C C . ASN C 1 249 ? 51.082 109.065 93.316 1.00 21.74 249 ASN C C 1
ATOM 3891 O O . ASN C 1 249 ? 52.115 109.674 93.174 1.00 27.19 249 ASN C O 1
ATOM 3896 N N . THR C 1 250 ? 49.881 109.622 93.242 1.00 26.31 250 THR C N 1
ATOM 3897 C CA . THR C 1 250 ? 49.648 110.967 92.743 1.00 26.02 250 THR C CA 1
ATOM 3898 C C . THR C 1 250 ? 48.844 111.790 93.727 1.00 24.31 250 THR C C 1
ATOM 3899 O O . THR C 1 250 ? 47.731 111.417 94.126 1.00 24.51 250 THR C O 1
ATOM 3903 N N . SER C 1 251 ? 49.437 112.878 94.178 1.00 23.27 251 SER C N 1
ATOM 3904 C CA . SER C 1 251 ? 48.751 113.866 94.924 1.00 24.29 251 SER C CA 1
ATOM 3905 C C . SER C 1 251 ? 48.441 114.941 93.891 1.00 22.63 251 SER C C 1
ATOM 3906 O O . SER C 1 251 ? 49.121 115.026 92.904 1.00 31.75 251 SER C O 1
ATOM 3909 N N . ASN C 1 252 ? 47.397 115.704 94.097 1.00 23.61 252 ASN C N 1
ATOM 3910 C CA . ASN C 1 252 ? 47.004 116.769 93.177 1.00 27.58 252 ASN C CA 1
ATOM 3911 C C . ASN C 1 252 ? 46.763 118.106 93.881 1.00 28.07 252 ASN C C 1
ATOM 3912 O O . ASN C 1 252 ? 46.209 118.133 94.986 1.00 29.50 252 ASN C O 1
ATOM 3917 N N . VAL C 1 253 ? 47.130 119.198 93.226 1.00 23.97 253 VAL C N 1
ATOM 3918 C CA . VAL C 1 253 ? 46.698 120.546 93.582 1.00 22.94 253 VAL C CA 1
ATOM 3919 C C . VAL C 1 253 ? 46.003 121.177 92.370 1.00 29.14 253 VAL C C 1
ATOM 3920 O O . VAL C 1 253 ? 46.604 121.319 91.288 1.00 24.55 253 VAL C O 1
ATOM 3924 N N . SER C 1 254 ? 44.729 121.515 92.519 1.00 27.25 254 SER C N 1
ATOM 3925 C CA . SER C 1 254 ? 43.978 122.118 91.434 1.00 26.07 254 SER C CA 1
ATOM 3926 C C . SER C 1 254 ? 43.540 123.525 91.764 1.00 25.16 254 SER C C 1
ATOM 3927 O O . SER C 1 254 ? 43.250 123.858 92.934 1.00 25.95 254 SER C O 1
ATOM 3930 N N . PHE C 1 255 ? 43.480 124.340 90.717 1.00 23.89 255 PHE C N 1
ATOM 3931 C CA . PHE C 1 255 ? 43.031 125.722 90.789 1.00 26.90 255 PHE C CA 1
ATOM 3932 C C . PHE C 1 255 ? 41.915 125.918 89.755 1.00 25.93 255 PHE C C 1
ATOM 3933 O O . PHE C 1 255 ? 42.110 125.646 88.558 1.00 25.41 255 PHE C O 1
ATOM 3941 N N . LEU C 1 256 ? 40.749 126.311 90.223 1.00 28.35 256 LEU C N 1
ATOM 3942 C CA . LEU C 1 256 ? 39.595 126.476 89.321 1.00 31.05 256 LEU C CA 1
ATOM 3943 C C . LEU C 1 256 ? 39.150 127.889 89.479 1.00 30.31 256 LEU C C 1
ATOM 3944 O O . LEU C 1 256 ? 38.785 128.332 90.582 1.00 28.24 256 LEU C O 1
ATOM 3949 N N . GLU C 1 257 ? 39.173 128.620 88.369 1.00 26.46 257 GLU C N 1
ATOM 3950 C CA . GLU C 1 257 ? 38.746 130.039 88.413 1.00 27.76 257 GLU C CA 1
ATOM 3951 C C . GLU C 1 257 ? 37.213 130.127 88.519 1.00 26.38 257 GLU C C 1
ATOM 3952 O O . GLU C 1 257 ? 36.501 129.501 87.735 1.00 24.90 257 GLU C O 1
ATOM 3958 N N . VAL C 1 258 ? 36.740 130.926 89.460 1.00 23.59 258 VAL C N 1
ATOM 3959 C CA . VAL C 1 258 ? 35.313 131.111 89.692 1.00 27.33 258 VAL C CA 1
ATOM 3960 C C . VAL C 1 258 ? 35.090 132.592 89.940 1.00 30.72 258 VAL C C 1
ATOM 3961 O O . VAL C 1 258 ? 36.042 133.318 90.322 1.00 28.36 258 VAL C O 1
ATOM 3965 N N . ILE C 1 259 ? 33.847 133.033 89.775 1.00 28.15 259 ILE C N 1
ATOM 3966 C CA . ILE C 1 259 ? 33.484 134.467 89.888 1.00 38.23 259 ILE C CA 1
ATOM 3967 C C . ILE C 1 259 ? 32.532 134.646 91.042 1.00 37.09 259 ILE C C 1
ATOM 3968 O O . ILE C 1 259 ? 31.420 134.114 90.985 1.00 36.43 259 ILE C O 1
ATOM 3973 N N . PRO C 1 260 ? 32.925 135.402 92.082 1.00 41.48 260 PRO C N 1
ATOM 3974 C CA . PRO C 1 260 ? 32.055 135.542 93.249 1.00 41.84 260 PRO C CA 1
ATOM 3975 C C . PRO C 1 260 ? 30.812 136.414 92.980 1.00 56.10 260 PRO C C 1
ATOM 3976 O O . PRO C 1 260 ? 30.822 137.162 91.988 1.00 52.44 260 PRO C O 1
ATOM 3980 N N . GLN C 1 261 ? 29.789 136.253 93.842 1.00 60.61 261 GLN C N 1
ATOM 3981 C CA . GLN C 1 261 ? 28.574 137.085 93.958 1.00 69.73 261 GLN C CA 1
ATOM 3982 C C . GLN C 1 261 ? 28.761 138.259 94.903 1.00 70.69 261 GLN C C 1
ATOM 3983 O O . GLN C 1 261 ? 28.954 139.395 94.451 1.00 74.91 261 GLN C O 1
ATOM 3989 N N . GLY D 1 2 ? -2.767 240.816 25.013 1.00 80.39 2 GLY D N 1
ATOM 3990 C CA . GLY D 1 2 ? -2.435 241.971 24.133 1.00 80.29 2 GLY D CA 1
ATOM 3991 C C . GLY D 1 2 ? -2.741 243.350 24.708 1.00 77.48 2 GLY D C 1
ATOM 3992 O O . GLY D 1 2 ? -3.280 244.195 24.000 1.00 84.57 2 GLY D O 1
ATOM 3993 N N . ASN D 1 3 ? -2.402 243.589 25.978 1.00 67.60 3 ASN D N 1
ATOM 3994 C CA . ASN D 1 3 ? -2.440 244.946 26.555 1.00 63.31 3 ASN D CA 1
ATOM 3995 C C . ASN D 1 3 ? -1.266 245.114 27.553 1.00 53.23 3 ASN D C 1
ATOM 3996 O O . ASN D 1 3 ? -0.891 244.189 28.238 1.00 46.95 3 ASN D O 1
ATOM 4001 N N . SER D 1 4 ? -0.647 246.288 27.576 1.00 46.79 4 SER D N 1
ATOM 4002 C CA . SER D 1 4 ? 0.481 246.554 28.462 1.00 44.84 4 SER D CA 1
ATOM 4003 C C . SER D 1 4 ? 0.581 248.037 28.731 1.00 43.76 4 SER D C 1
ATOM 4004 O O . SER D 1 4 ? -0.052 248.831 28.066 1.00 38.37 4 SER D O 1
ATOM 4007 N N . GLY D 1 5 ? 1.325 248.388 29.761 1.00 43.78 5 GLY D N 1
ATOM 4008 C CA . GLY D 1 5 ? 1.513 249.764 30.154 1.00 50.72 5 GLY D CA 1
ATOM 4009 C C . GLY D 1 5 ? 1.771 249.928 31.641 1.00 55.85 5 GLY D C 1
ATOM 4010 O O . GLY D 1 5 ? 2.480 249.126 32.256 1.00 57.53 5 GLY D O 1
ATOM 4011 N N . PHE D 1 6 ? 1.220 250.990 32.205 1.00 60.91 6 PHE D N 1
ATOM 4012 C CA . PHE D 1 6 ? 1.381 251.275 33.609 1.00 62.89 6 PHE D CA 1
ATOM 4013 C C . PHE D 1 6 ? 0.027 251.606 34.182 1.00 69.06 6 PHE D C 1
ATOM 4014 O O . PHE D 1 6 ? -0.852 252.051 33.457 1.00 74.44 6 PHE D O 1
ATOM 4022 N N . TYR D 1 7 ? -0.149 251.358 35.478 1.00 79.85 7 TYR D N 1
ATOM 4023 C CA . TYR D 1 7 ? -1.388 251.717 36.149 1.00 89.85 7 TYR D CA 1
ATOM 4024 C C . TYR D 1 7 ? -1.179 251.830 37.663 1.00 95.22 7 TYR D C 1
ATOM 4025 O O . TYR D 1 7 ? -0.190 251.330 38.210 1.00 91.72 7 TYR D O 1
ATOM 4034 N N . LEU D 1 8 ? -2.119 252.505 38.318 1.00 94.49 8 LEU D N 1
ATOM 4035 C CA . LEU D 1 8 ? -2.096 252.671 39.772 1.00 91.33 8 LEU D CA 1
ATOM 4036 C C . LEU D 1 8 ? -2.920 251.572 40.434 1.00 88.88 8 LEU D C 1
ATOM 4037 O O . LEU D 1 8 ? -4.060 251.327 40.046 1.00 76.86 8 LEU D O 1
ATOM 4042 N N . TYR D 1 9 ? -2.313 250.908 41.412 1.00 88.58 9 TYR D N 1
ATOM 4043 C CA . TYR D 1 9 ? -3.015 249.989 42.312 1.00 91.34 9 TYR D CA 1
ATOM 4044 C C . TYR D 1 9 ? -2.909 250.603 43.696 1.00 91.67 9 TYR D C 1
ATOM 4045 O O . TYR D 1 9 ? -1.798 250.797 44.195 1.00 90.62 9 TYR D O 1
ATOM 4054 N N . ASN D 1 10 ? -4.064 250.903 44.295 1.00 100.60 10 ASN D N 1
ATOM 4055 C CA . ASN D 1 10 ? -4.205 251.883 45.407 1.00 103.44 10 ASN D CA 1
ATOM 4056 C C . ASN D 1 10 ? -3.272 253.079 45.221 1.00 98.93 10 ASN D C 1
ATOM 4057 O O . ASN D 1 10 ? -3.590 254.022 44.470 1.00 101.16 10 ASN D O 1
ATOM 4062 N N . THR D 1 11 ? -2.108 253.004 45.858 1.00 101.66 11 THR D N 1
ATOM 4063 C CA . THR D 1 11 ? -1.161 254.087 45.915 1.00 105.94 11 THR D CA 1
ATOM 4064 C C . THR D 1 11 ? 0.172 253.769 45.224 1.00 103.23 11 THR D C 1
ATOM 4065 O O . THR D 1 11 ? 1.081 254.564 45.356 1.00 103.30 11 THR D O 1
ATOM 4069 N N . GLN D 1 12 ? 0.307 252.644 44.505 1.00 91.65 12 GLN D N 1
ATOM 4070 C CA . GLN D 1 12 ? 1.572 252.397 43.794 1.00 88.41 12 GLN D CA 1
ATOM 4071 C C . GLN D 1 12 ? 1.468 252.250 42.254 1.00 86.69 12 GLN D C 1
ATOM 4072 O O . GLN D 1 12 ? 0.494 251.714 41.691 1.00 79.18 12 GLN D O 1
ATOM 4078 N N . ASN D 1 13 ? 2.495 252.777 41.591 1.00 88.10 13 ASN D N 1
ATOM 4079 C CA . ASN D 1 13 ? 2.570 252.823 40.137 1.00 84.50 13 ASN D CA 1
ATOM 4080 C C . ASN D 1 13 ? 3.217 251.550 39.604 1.00 76.85 13 ASN D C 1
ATOM 4081 O O . ASN D 1 13 ? 4.415 251.321 39.824 1.00 65.78 13 ASN D O 1
ATOM 4086 N N . CYS D 1 14 ? 2.413 250.730 38.916 1.00 74.21 14 CYS D N 1
ATOM 4087 C CA . CYS D 1 14 ? 2.828 249.390 38.514 1.00 77.99 14 CYS D CA 1
ATOM 4088 C C . CYS D 1 14 ? 2.889 249.231 37.019 1.00 74.45 14 CYS D C 1
ATOM 4089 O O . CYS D 1 14 ? 2.010 249.700 36.301 1.00 76.65 14 CYS D O 1
ATOM 4092 N N . VAL D 1 15 ? 3.942 248.568 36.567 1.00 64.31 15 VAL D N 1
ATOM 4093 C CA . VAL D 1 15 ? 4.001 248.107 35.209 1.00 64.17 15 VAL D CA 1
ATOM 4094 C C . VAL D 1 15 ? 3.111 246.882 35.086 1.00 61.23 15 VAL D C 1
ATOM 4095 O O . VAL D 1 15 ? 3.042 246.074 35.988 1.00 65.82 15 VAL D O 1
ATOM 4099 N N . PHE D 1 16 ? 2.452 246.731 33.952 1.00 60.64 16 PHE D N 1
ATOM 4100 C CA . PHE D 1 16 ? 1.702 245.507 33.670 1.00 52.67 16 PHE D CA 1
ATOM 4101 C C . PHE D 1 16 ? 1.848 245.144 32.204 1.00 50.59 16 PHE D C 1
ATOM 4102 O O . PHE D 1 16 ? 2.122 246.010 31.371 1.00 49.80 16 PHE D O 1
ATOM 4110 N N . ALA D 1 17 ? 1.752 243.850 31.933 1.00 48.01 17 ALA D N 1
ATOM 4111 C CA . ALA D 1 17 ? 2.014 243.267 30.620 1.00 48.50 17 ALA D CA 1
ATOM 4112 C C . ALA D 1 17 ? 1.693 241.784 30.624 1.00 49.78 17 ALA D C 1
ATOM 4113 O O . ALA D 1 17 ? 1.397 241.214 31.665 1.00 52.10 17 ALA D O 1
ATOM 4115 N N . ASP D 1 18 ? 1.721 241.158 29.457 1.00 49.27 18 ASP D N 1
ATOM 4116 C CA . ASP D 1 18 ? 1.456 239.727 29.341 1.00 55.95 18 ASP D CA 1
ATOM 4117 C C . ASP D 1 18 ? 2.622 238.888 29.822 1.00 58.66 18 ASP D C 1
ATOM 4118 O O . ASP D 1 18 ? 2.400 237.766 30.303 1.00 54.33 18 ASP D O 1
ATOM 4123 N N . ASN D 1 19 ? 3.845 239.400 29.677 1.00 57.64 19 ASN D N 1
ATOM 4124 C CA . ASN D 1 19 ? 4.983 238.689 30.233 1.00 60.17 19 ASN D CA 1
ATOM 4125 C C . ASN D 1 19 ? 6.077 239.581 30.840 1.00 63.07 19 ASN D C 1
ATOM 4126 O O . ASN D 1 19 ? 7.024 239.987 30.174 1.00 72.25 19 ASN D O 1
ATOM 4131 N N . LEU D 1 105 ? 25.748 194.183 82.323 1.00 51.90 105 LEU D N 1
ATOM 4132 C CA . LEU D 1 105 ? 26.660 194.119 83.517 1.00 57.38 105 LEU D CA 1
ATOM 4133 C C . LEU D 1 105 ? 25.884 194.351 84.778 1.00 61.14 105 LEU D C 1
ATOM 4134 O O . LEU D 1 105 ? 26.185 193.749 85.809 1.00 66.49 105 LEU D O 1
ATOM 4139 N N . ASP D 1 106 ? 24.903 195.231 84.707 1.00 63.43 106 ASP D N 1
ATOM 4140 C CA . ASP D 1 106 ? 23.980 195.406 85.809 1.00 69.22 106 ASP D CA 1
ATOM 4141 C C . ASP D 1 106 ? 23.116 194.169 86.056 1.00 66.94 106 ASP D C 1
ATOM 4142 O O . ASP D 1 106 ? 22.848 193.826 87.215 1.00 66.95 106 ASP D O 1
ATOM 4147 N N . LYS D 1 107 ? 22.716 193.453 85.000 1.00 63.65 107 LYS D N 1
ATOM 4148 C CA . LYS D 1 107 ? 22.024 192.183 85.251 1.00 65.64 107 LYS D CA 1
ATOM 4149 C C . LYS D 1 107 ? 22.918 191.196 85.930 1.00 60.20 107 LYS D C 1
ATOM 4150 O O . LYS D 1 107 ? 22.552 190.656 86.947 1.00 63.16 107 LYS D O 1
ATOM 4156 N N . ILE D 1 108 ? 24.089 190.955 85.351 1.00 55.39 108 ILE D N 1
ATOM 4157 C CA . ILE D 1 108 ? 25.001 189.919 85.829 1.00 59.31 108 ILE D CA 1
ATOM 4158 C C . ILE D 1 108 ? 25.414 190.078 87.273 1.00 53.28 108 ILE D C 1
ATOM 4159 O O . ILE D 1 108 ? 25.519 189.114 88.012 1.00 57.58 108 ILE D O 1
ATOM 4164 N N . THR D 1 109 ? 25.660 191.309 87.665 1.00 51.95 109 THR D N 1
ATOM 4165 C CA . THR D 1 109 ? 26.113 191.602 89.020 1.00 49.53 109 THR D CA 1
ATOM 4166 C C . THR D 1 109 ? 24.953 191.847 90.011 1.00 49.10 109 THR D C 1
ATOM 4167 O O . THR D 1 109 ? 25.183 192.282 91.123 1.00 63.75 109 THR D O 1
ATOM 4171 N N . THR D 1 110 ? 23.710 191.639 89.598 1.00 52.71 110 THR D N 1
ATOM 4172 C CA . THR D 1 110 ? 22.563 191.814 90.508 1.00 47.33 110 THR D CA 1
ATOM 4173 C C . THR D 1 110 ? 21.430 190.788 90.361 1.00 47.15 110 THR D C 1
ATOM 4174 O O . THR D 1 110 ? 20.521 190.783 91.183 1.00 52.09 110 THR D O 1
ATOM 4178 N N . ASP D 1 111 ? 21.413 189.985 89.297 1.00 41.26 111 ASP D N 1
ATOM 4179 C CA . ASP D 1 111 ? 20.256 189.113 89.031 1.00 43.66 111 ASP D CA 1
ATOM 4180 C C . ASP D 1 111 ? 20.386 187.821 89.820 1.00 43.20 111 ASP D C 1
ATOM 4181 O O . ASP D 1 111 ? 21.315 187.064 89.565 1.00 40.36 111 ASP D O 1
ATOM 4186 N N . PRO D 1 112 ? 19.457 187.577 90.785 1.00 46.27 112 PRO D N 1
ATOM 4187 C CA . PRO D 1 112 ? 19.557 186.394 91.635 1.00 41.41 112 PRO D CA 1
ATOM 4188 C C . PRO D 1 112 ? 19.243 185.087 90.926 1.00 42.26 112 PRO D C 1
ATOM 4189 O O . PRO D 1 112 ? 19.580 184.027 91.431 1.00 44.36 112 PRO D O 1
ATOM 4193 N N . SER D 1 113 ? 18.641 185.150 89.751 1.00 40.67 113 SER D N 1
ATOM 4194 C CA . SER D 1 113 ? 18.150 183.983 89.081 1.00 42.68 113 SER D CA 1
ATOM 4195 C C . SER D 1 113 ? 19.228 183.327 88.197 1.00 45.47 113 SER D C 1
ATOM 4196 O O . SER D 1 113 ? 19.109 182.144 87.845 1.00 41.75 113 SER D O 1
ATOM 4199 N N . LEU D 1 114 ? 20.266 184.078 87.856 1.00 45.24 114 LEU D N 1
ATOM 4200 C CA . LEU D 1 114 ? 21.321 183.565 86.989 1.00 48.93 114 LEU D CA 1
ATOM 4201 C C . LEU D 1 114 ? 22.254 182.627 87.730 1.00 54.28 114 LEU D C 1
ATOM 4202 O O . LEU D 1 114 ? 22.903 181.810 87.112 1.00 49.57 114 LEU D O 1
ATOM 4207 N N . GLY D 1 115 ? 22.345 182.795 89.054 1.00 54.06 115 GLY D N 1
ATOM 4208 C CA . GLY D 1 115 ? 23.303 182.126 89.866 1.00 58.70 115 GLY D CA 1
ATOM 4209 C C . GLY D 1 115 ? 24.783 182.474 89.685 1.00 52.93 115 GLY D C 1
ATOM 4210 O O . GLY D 1 115 ? 25.595 181.626 89.923 1.00 51.49 115 GLY D O 1
ATOM 4211 N N . LEU D 1 116 ? 25.128 183.711 89.315 1.00 47.20 116 LEU D N 1
ATOM 4212 C CA . LEU D 1 116 ? 26.500 184.193 89.367 1.00 48.47 116 LEU D CA 1
ATOM 4213 C C . LEU D 1 116 ? 26.900 184.884 90.669 1.00 43.38 116 LEU D C 1
ATOM 4214 O O . LEU D 1 116 ? 28.072 185.042 90.955 1.00 44.27 116 LEU D O 1
ATOM 4219 N N . LEU D 1 117 ? 25.940 185.281 91.482 1.00 48.93 117 LEU D N 1
ATOM 4220 C CA . LEU D 1 117 ? 26.224 186.012 92.729 1.00 45.36 117 LEU D CA 1
ATOM 4221 C C . LEU D 1 117 ? 26.220 185.029 93.862 1.00 48.42 117 LEU D C 1
ATOM 4222 O O . LEU D 1 117 ? 25.220 184.350 94.075 1.00 51.16 117 LEU D O 1
ATOM 4227 N N . LYS D 1 118 ? 27.311 185.005 94.630 1.00 44.43 118 LYS D N 1
ATOM 4228 C CA . LYS D 1 118 ? 27.452 184.085 95.731 1.00 34.68 118 LYS D CA 1
ATOM 4229 C C . LYS D 1 118 ? 27.932 184.775 96.990 1.00 33.14 118 LYS D C 1
ATOM 4230 O O . LYS D 1 118 ? 29.047 185.282 97.061 1.00 38.71 118 LYS D O 1
ATOM 4236 N N . ALA D 1 119 ? 27.087 184.806 97.997 1.00 27.47 119 ALA D N 1
ATOM 4237 C CA . ALA D 1 119 ? 27.484 185.354 99.287 1.00 28.97 119 ALA D CA 1
ATOM 4238 C C . ALA D 1 119 ? 28.570 184.494 99.955 1.00 22.02 119 ALA D C 1
ATOM 4239 O O . ALA D 1 119 ? 28.558 183.263 99.840 1.00 19.84 119 ALA D O 1
ATOM 4241 N N . PHE D 1 120 ? 29.488 185.166 100.638 1.00 20.53 120 PHE D N 1
ATOM 4242 C CA . PHE D 1 120 ? 30.335 184.527 101.657 1.00 19.84 120 PHE D CA 1
ATOM 4243 C C . PHE D 1 120 ? 30.255 185.346 102.944 1.00 18.28 120 PHE D C 1
ATOM 4244 O O . PHE D 1 120 ? 30.344 186.588 102.913 1.00 20.39 120 PHE D O 1
ATOM 4252 N N . ASN D 1 121 ? 30.208 184.662 104.061 1.00 21.33 121 ASN D N 1
ATOM 4253 C CA . ASN D 1 121 ? 30.301 185.352 105.347 1.00 19.65 121 ASN D CA 1
ATOM 4254 C C . ASN D 1 121 ? 31.162 184.507 106.205 1.00 20.88 121 ASN D C 1
ATOM 4255 O O . ASN D 1 121 ? 30.943 183.288 106.274 1.00 19.02 121 ASN D O 1
ATOM 4260 N N . ASN D 1 122 ? 32.095 185.126 106.893 1.00 20.39 122 ASN D N 1
ATOM 4261 C CA . ASN D 1 122 ? 32.841 184.428 107.928 1.00 20.79 122 ASN D CA 1
ATOM 4262 C C . ASN D 1 122 ? 32.544 185.114 109.274 1.00 20.26 122 ASN D C 1
ATOM 4263 O O . ASN D 1 122 ? 32.610 186.330 109.326 1.00 19.64 122 ASN D O 1
ATOM 4268 N N . PHE D 1 123 ? 32.347 184.334 110.349 1.00 19.77 123 PHE D N 1
ATOM 4269 C CA . PHE D 1 123 ? 32.088 184.849 111.660 1.00 21.70 123 PHE D CA 1
ATOM 4270 C C . PHE D 1 123 ? 33.151 184.359 112.650 1.00 19.02 123 PHE D C 1
ATOM 4271 O O . PHE D 1 123 ? 33.157 183.178 113.010 1.00 18.27 123 PHE D O 1
ATOM 4279 N N . PRO D 1 124 ? 34.074 185.232 113.026 1.00 24.13 124 PRO D N 1
ATOM 4280 C CA . PRO D 1 124 ? 35.044 184.840 114.051 1.00 26.60 124 PRO D CA 1
ATOM 4281 C C . PRO D 1 124 ? 34.397 184.772 115.446 1.00 23.09 124 PRO D C 1
ATOM 4282 O O . PRO D 1 124 ? 33.585 185.594 115.776 1.00 29.29 124 PRO D O 1
ATOM 4286 N N . ILE D 1 125 ? 34.806 183.788 116.247 1.00 23.20 125 ILE D N 1
ATOM 4287 C CA . ILE D 1 125 ? 34.384 183.653 117.618 1.00 22.51 125 ILE D CA 1
ATOM 4288 C C . ILE D 1 125 ? 35.673 183.609 118.476 1.00 26.04 125 ILE D C 1
ATOM 4289 O O . ILE D 1 125 ? 36.428 182.627 118.397 1.00 29.72 125 ILE D O 1
ATOM 4294 N N . THR D 1 126 ? 35.963 184.691 119.193 1.00 23.45 126 THR D N 1
ATOM 4295 C CA . THR D 1 126 ? 37.223 184.824 119.943 1.00 25.48 126 THR D CA 1
ATOM 4296 C C . THR D 1 126 ? 37.086 184.712 121.446 1.00 27.35 126 THR D C 1
ATOM 4297 O O . THR D 1 126 ? 38.106 184.633 122.165 1.00 26.96 126 THR D O 1
ATOM 4301 N N . ASN D 1 127 ? 35.862 184.790 121.928 1.00 30.34 127 ASN D N 1
ATOM 4302 C CA . ASN D 1 127 ? 35.623 184.743 123.357 1.00 27.27 127 ASN D CA 1
ATOM 4303 C C . ASN D 1 127 ? 35.796 183.369 123.906 1.00 33.07 127 ASN D C 1
ATOM 4304 O O . ASN D 1 127 ? 35.559 182.435 123.187 1.00 31.47 127 ASN D O 1
ATOM 4309 N N . LYS D 1 128 ? 36.209 183.263 125.175 1.00 28.21 128 LYS D N 1
ATOM 4310 C CA . LYS D 1 128 ? 36.373 182.024 125.896 1.00 31.22 128 LYS D CA 1
ATOM 4311 C C . LYS D 1 128 ? 35.056 181.695 126.552 1.00 31.10 128 LYS D C 1
ATOM 4312 O O . LYS D 1 128 ? 34.448 182.557 127.113 1.00 29.38 128 LYS D O 1
ATOM 4318 N N . ILE D 1 129 ? 34.499 180.532 126.250 1.00 33.23 129 ILE D N 1
ATOM 4319 C CA . ILE D 1 129 ? 33.137 180.232 126.649 1.00 30.83 129 ILE D CA 1
ATOM 4320 C C . ILE D 1 129 ? 33.174 178.925 127.355 1.00 29.08 129 ILE D C 1
ATOM 4321 O O . ILE D 1 129 ? 33.683 177.906 126.820 1.00 28.13 129 ILE D O 1
ATOM 4326 N N . GLN D 1 130 ? 32.599 178.914 128.530 1.00 26.24 130 GLN D N 1
ATOM 4327 C CA . GLN D 1 130 ? 32.531 177.711 129.305 1.00 29.60 130 GLN D CA 1
ATOM 4328 C C . GLN D 1 130 ? 31.233 177.017 128.957 1.00 32.59 130 GLN D C 1
ATOM 4329 O O . GLN D 1 130 ? 30.183 177.584 129.162 1.00 35.58 130 GLN D O 1
ATOM 4335 N N . CYS D 1 131 ? 31.304 175.822 128.368 1.00 29.41 131 CYS D N 1
ATOM 4336 C CA . CYS D 1 131 ? 30.095 175.142 127.863 1.00 28.08 131 CYS D CA 1
ATOM 4337 C C . CYS D 1 131 ? 29.716 174.077 128.837 1.00 27.47 131 CYS D C 1
ATOM 4338 O O . CYS D 1 131 ? 30.297 172.994 128.848 1.00 29.30 131 CYS D O 1
ATOM 4341 N N . ASN D 1 132 ? 28.812 174.412 129.744 1.00 29.59 132 ASN D N 1
ATOM 4342 C CA . ASN D 1 132 ? 28.366 173.495 130.801 1.00 31.58 132 ASN D CA 1
ATOM 4343 C C . ASN D 1 132 ? 27.204 172.642 130.317 1.00 31.53 132 ASN D C 1
ATOM 4344 O O . ASN D 1 132 ? 26.935 171.616 130.887 1.00 35.53 132 ASN D O 1
ATOM 4349 N N . GLY D 1 133 ? 26.495 173.096 129.282 1.00 30.40 133 GLY D N 1
ATOM 4350 C CA . GLY D 1 133 ? 25.359 172.360 128.760 1.00 29.68 133 GLY D CA 1
ATOM 4351 C C . GLY D 1 133 ? 25.860 171.083 128.108 1.00 30.05 133 GLY D C 1
ATOM 4352 O O . GLY D 1 133 ? 26.941 171.064 127.486 1.00 39.76 133 GLY D O 1
ATOM 4353 N N . LEU D 1 134 ? 25.200 169.981 128.391 1.00 28.43 134 LEU D N 1
ATOM 4354 C CA . LEU D 1 134 ? 25.642 168.663 127.897 1.00 27.81 134 LEU D CA 1
ATOM 4355 C C . LEU D 1 134 ? 24.801 168.324 126.699 1.00 25.27 134 LEU D C 1
ATOM 4356 O O . LEU D 1 134 ? 23.706 168.856 126.549 1.00 24.17 134 LEU D O 1
ATOM 4361 N N . PHE D 1 135 ? 25.294 167.418 125.861 1.00 27.18 135 PHE D N 1
ATOM 4362 C CA . PHE D 1 135 ? 24.412 166.761 124.917 1.00 25.90 135 PHE D CA 1
ATOM 4363 C C . PHE D 1 135 ? 24.151 165.310 125.387 1.00 25.85 135 PHE D C 1
ATOM 4364 O O . PHE D 1 135 ? 25.059 164.544 125.693 1.00 27.35 135 PHE D O 1
ATOM 4372 N N . THR D 1 136 ? 22.891 164.946 125.466 1.00 26.11 136 THR D N 1
ATOM 4373 C CA . THR D 1 136 ? 22.476 163.646 125.878 1.00 29.07 136 THR D CA 1
ATOM 4374 C C . THR D 1 136 ? 21.392 163.153 124.914 1.00 27.12 136 THR D C 1
ATOM 4375 O O . THR D 1 136 ? 20.796 163.950 124.199 1.00 24.32 136 THR D O 1
ATOM 4379 N N . PRO D 1 137 ? 21.036 161.842 125.001 1.00 27.86 137 PRO D N 1
ATOM 4380 C CA . PRO D 1 137 ? 19.931 161.378 124.177 1.00 30.71 137 PRO D CA 1
ATOM 4381 C C . PRO D 1 137 ? 18.612 162.083 124.462 1.00 31.98 137 PRO D C 1
ATOM 4382 O O . PRO D 1 137 ? 17.765 162.235 123.561 1.00 30.72 137 PRO D O 1
ATOM 4386 N N . ARG D 1 138 ? 18.444 162.594 125.673 1.00 31.91 138 ARG D N 1
ATOM 4387 C CA . ARG D 1 138 ? 17.212 163.268 126.001 1.00 35.44 138 ARG D CA 1
ATOM 4388 C C . ARG D 1 138 ? 17.115 164.691 125.489 1.00 32.89 138 ARG D C 1
ATOM 4389 O O . ARG D 1 138 ? 16.015 165.232 125.397 1.00 40.44 138 ARG D O 1
ATOM 4397 N N . ASN D 1 139 ? 18.232 165.352 125.195 1.00 29.79 139 ASN D N 1
ATOM 4398 C CA . ASN D 1 139 ? 18.141 166.724 124.737 1.00 26.40 139 ASN D CA 1
ATOM 4399 C C . ASN D 1 139 ? 18.677 166.896 123.352 1.00 30.21 139 ASN D C 1
ATOM 4400 O O . ASN D 1 139 ? 18.668 168.036 122.841 1.00 34.51 139 ASN D O 1
ATOM 4405 N N . ILE D 1 140 ? 19.179 165.821 122.732 1.00 24.12 140 ILE D N 1
ATOM 4406 C CA . ILE D 1 140 ? 19.828 166.006 121.413 1.00 27.10 140 ILE D CA 1
ATOM 4407 C C . ILE D 1 140 ? 18.834 166.530 120.350 1.00 30.80 140 ILE D C 1
ATOM 4408 O O . ILE D 1 140 ? 19.192 167.340 119.499 1.00 33.29 140 ILE D O 1
ATOM 4413 N N A GLU D 1 141 ? 17.577 166.107 120.445 0.70 33.51 141 GLU D N 1
ATOM 4414 N N B GLU D 1 141 ? 17.584 166.106 120.428 0.30 29.88 141 GLU D N 1
ATOM 4415 C CA A GLU D 1 141 ? 16.516 166.559 119.525 0.70 29.30 141 GLU D CA 1
ATOM 4416 C CA B GLU D 1 141 ? 16.581 166.589 119.470 0.30 26.92 141 GLU D CA 1
ATOM 4417 C C A GLU D 1 141 ? 15.618 167.688 120.080 0.70 30.01 141 GLU D C 1
ATOM 4418 C C B GLU D 1 141 ? 15.620 167.676 120.075 0.30 27.92 141 GLU D C 1
ATOM 4419 O O A GLU D 1 141 ? 14.418 167.713 119.810 0.70 28.01 141 GLU D O 1
ATOM 4420 O O B GLU D 1 141 ? 14.415 167.704 119.802 0.30 27.22 141 GLU D O 1
ATOM 4431 N N . THR D 1 142 ? 16.188 168.558 120.909 1.00 27.41 142 THR D N 1
ATOM 4432 C CA . THR D 1 142 ? 15.514 169.749 121.398 1.00 27.57 142 THR D CA 1
ATOM 4433 C C . THR D 1 142 ? 16.433 170.950 121.132 1.00 27.95 142 THR D C 1
ATOM 4434 O O . THR D 1 142 ? 17.428 170.827 120.425 1.00 29.85 142 THR D O 1
ATOM 4438 N N . LEU D 1 143 ? 16.084 172.123 121.692 1.00 26.82 143 LEU D N 1
ATOM 4439 C CA . LEU D 1 143 ? 16.899 173.341 121.588 1.00 27.47 143 LEU D CA 1
ATOM 4440 C C . LEU D 1 143 ? 17.794 173.560 122.779 1.00 32.08 143 LEU D C 1
ATOM 4441 O O . LEU D 1 143 ? 18.498 174.581 122.860 1.00 29.12 143 LEU D O 1
ATOM 4446 N N . LEU D 1 144 ? 17.796 172.608 123.711 1.00 31.48 144 LEU D N 1
ATOM 4447 C CA . LEU D 1 144 ? 18.426 172.843 125.025 1.00 32.72 144 LEU D CA 1
ATOM 4448 C C . LEU D 1 144 ? 19.761 172.133 125.189 1.00 32.51 144 LEU D C 1
ATOM 4449 O O . LEU D 1 144 ? 20.376 172.265 126.211 1.00 27.24 144 LEU D O 1
ATOM 4454 N N . GLY D 1 145 ? 20.201 171.385 124.186 1.00 27.13 145 GLY D N 1
ATOM 4455 C CA . GLY D 1 145 ? 21.479 170.761 124.278 1.00 27.15 145 GLY D CA 1
ATOM 4456 C C . GLY D 1 145 ? 22.618 171.748 124.258 1.00 25.98 145 GLY D C 1
ATOM 4457 O O . GLY D 1 145 ? 22.610 172.693 123.531 1.00 21.27 145 GLY D O 1
ATOM 4458 N N . GLY D 1 146 ? 23.655 171.504 125.061 1.00 27.24 146 GLY D N 1
ATOM 4459 C CA . GLY D 1 146 ? 24.886 172.311 124.954 1.00 29.84 146 GLY D CA 1
ATOM 4460 C C . GLY D 1 146 ? 24.691 173.772 125.313 1.00 26.91 146 GLY D C 1
ATOM 4461 O O . GLY D 1 146 ? 23.714 174.120 125.898 1.00 26.27 146 GLY D O 1
ATOM 4462 N N . THR D 1 147 ? 25.630 174.603 124.925 1.00 25.35 147 THR D N 1
ATOM 4463 C CA . THR D 1 147 ? 25.662 176.044 125.227 1.00 24.39 147 THR D CA 1
ATOM 4464 C C . THR D 1 147 ? 25.871 176.812 123.950 1.00 23.17 147 THR D C 1
ATOM 4465 O O . THR D 1 147 ? 26.745 176.440 123.119 1.00 24.39 147 THR D O 1
ATOM 4469 N N . GLU D 1 148 ? 25.148 177.907 123.771 1.00 22.33 148 GLU D N 1
ATOM 4470 C CA . GLU D 1 148 ? 25.273 178.711 122.521 1.00 26.50 148 GLU D CA 1
ATOM 4471 C C . GLU D 1 148 ? 26.588 179.445 122.499 1.00 28.54 148 GLU D C 1
ATOM 4472 O O . GLU D 1 148 ? 26.977 179.928 123.534 1.00 24.23 148 GLU D O 1
ATOM 4478 N N . ILE D 1 149 ? 27.330 179.372 121.376 1.00 21.24 149 ILE D N 1
ATOM 4479 C CA . ILE D 1 149 ? 28.579 180.043 121.292 1.00 24.20 149 ILE D CA 1
ATOM 4480 C C . ILE D 1 149 ? 28.598 181.061 120.190 1.00 26.37 149 ILE D C 1
ATOM 4481 O O . ILE D 1 149 ? 29.509 181.811 120.098 1.00 24.71 149 ILE D O 1
ATOM 4486 N N . GLY D 1 150 ? 27.546 181.130 119.392 1.00 27.06 150 GLY D N 1
ATOM 4487 C CA . GLY D 1 150 ? 27.512 182.148 118.358 1.00 27.33 150 GLY D CA 1
ATOM 4488 C C . GLY D 1 150 ? 26.204 182.084 117.639 1.00 22.48 150 GLY D C 1
ATOM 4489 O O . GLY D 1 150 ? 25.486 181.036 117.672 1.00 21.28 150 GLY D O 1
ATOM 4490 N N . LYS D 1 151 ? 25.846 183.217 117.084 1.00 23.43 151 LYS D N 1
ATOM 4491 C CA . LYS D 1 151 ? 24.594 183.393 116.355 1.00 25.50 151 LYS D CA 1
ATOM 4492 C C . LYS D 1 151 ? 24.992 184.102 115.089 1.00 28.25 151 LYS D C 1
ATOM 4493 O O . LYS D 1 151 ? 25.821 184.974 115.155 1.00 29.14 151 LYS D O 1
ATOM 4499 N N . PHE D 1 152 ? 24.450 183.685 113.936 1.00 25.33 152 PHE D N 1
ATOM 4500 C CA . PHE D 1 152 ? 24.884 184.170 112.628 1.00 27.47 152 PHE D CA 1
ATOM 4501 C C . PHE D 1 152 ? 23.710 184.407 111.727 1.00 23.96 152 PHE D C 1
ATOM 4502 O O . PHE D 1 152 ? 22.791 183.561 111.625 1.00 23.86 152 PHE D O 1
ATOM 4510 N N . THR D 1 153 ? 23.678 185.592 111.123 1.00 22.58 153 THR D N 1
ATOM 4511 C CA . THR D 1 153 ? 22.633 185.927 110.149 1.00 22.15 153 THR D CA 1
ATOM 4512 C C . THR D 1 153 ? 23.196 186.037 108.773 1.00 21.90 153 THR D C 1
ATOM 4513 O O . THR D 1 153 ? 24.114 186.835 108.517 1.00 24.11 153 THR D O 1
ATOM 4517 N N . VAL D 1 154 ? 22.643 185.285 107.859 1.00 21.71 154 VAL D N 1
ATOM 4518 C CA . VAL D 1 154 ? 23.160 185.296 106.482 1.00 20.02 154 VAL D CA 1
ATOM 4519 C C . VAL D 1 154 ? 22.068 185.496 105.485 1.00 21.79 154 VAL D C 1
ATOM 4520 O O . VAL D 1 154 ? 20.931 185.077 105.686 1.00 21.27 154 VAL D O 1
ATOM 4524 N N . THR D 1 155 ? 22.451 186.046 104.317 1.00 26.28 155 THR D N 1
ATOM 4525 C CA . THR D 1 155 ? 21.540 186.341 103.230 1.00 26.17 155 THR D CA 1
ATOM 4526 C C . THR D 1 155 ? 22.043 185.812 101.881 1.00 27.98 155 THR D C 1
ATOM 4527 O O . THR D 1 155 ? 23.100 186.228 101.412 1.00 24.00 155 THR D O 1
ATOM 4531 N N . PRO D 1 156 ? 21.283 184.905 101.256 1.00 26.90 156 PRO D N 1
ATOM 4532 C CA . PRO D 1 156 ? 21.615 184.453 99.923 1.00 31.26 156 PRO D CA 1
ATOM 4533 C C . PRO D 1 156 ? 21.533 185.586 98.885 1.00 32.02 156 PRO D C 1
ATOM 4534 O O . PRO D 1 156 ? 20.704 186.455 99.028 1.00 31.34 156 PRO D O 1
ATOM 4538 N N . LYS D 1 157 ? 22.376 185.544 97.863 1.00 32.13 157 LYS D N 1
ATOM 4539 C CA . LYS D 1 157 ? 22.282 186.432 96.754 1.00 31.21 157 LYS D CA 1
ATOM 4540 C C . LYS D 1 157 ? 21.702 185.783 95.510 1.00 31.57 157 LYS D C 1
ATOM 4541 O O . LYS D 1 157 ? 21.466 186.468 94.536 1.00 33.15 157 LYS D O 1
ATOM 4547 N N . SER D 1 158 ? 21.532 184.465 95.511 1.00 29.63 158 SER D N 1
ATOM 4548 C CA . SER D 1 158 ? 20.932 183.781 94.361 1.00 29.48 158 SER D CA 1
ATOM 4549 C C . SER D 1 158 ? 19.793 182.929 94.863 1.00 32.70 158 SER D C 1
ATOM 4550 O O . SER D 1 158 ? 19.790 182.471 96.017 1.00 25.87 158 SER D O 1
ATOM 4553 N N . SER D 1 159 ? 18.847 182.667 93.965 1.00 31.35 159 SER D N 1
ATOM 4554 C CA . SER D 1 159 ? 17.675 181.849 94.272 1.00 33.29 159 SER D CA 1
ATOM 4555 C C . SER D 1 159 ? 18.052 180.377 94.113 1.00 33.00 159 SER D C 1
ATOM 4556 O O . SER D 1 159 ? 18.837 180.035 93.211 1.00 35.74 159 SER D O 1
ATOM 4559 N N . GLY D 1 160 ? 17.428 179.517 94.932 1.00 27.75 160 GLY D N 1
ATOM 4560 C CA . GLY D 1 160 ? 17.589 178.079 94.846 1.00 29.48 160 GLY D CA 1
ATOM 4561 C C . GLY D 1 160 ? 18.999 177.652 95.215 1.00 30.34 160 GLY D C 1
ATOM 4562 O O . GLY D 1 160 ? 19.542 176.714 94.650 1.00 43.02 160 GLY D O 1
ATOM 4563 N N . SER D 1 161 ? 19.601 178.355 96.156 1.00 25.51 161 SER D N 1
ATOM 4564 C CA . SER D 1 161 ? 20.978 178.130 96.510 1.00 20.03 161 SER D CA 1
ATOM 4565 C C . SER D 1 161 ? 21.060 177.454 97.887 1.00 18.86 161 SER D C 1
ATOM 4566 O O . SER D 1 161 ? 20.044 177.204 98.510 1.00 15.22 161 SER D O 1
ATOM 4569 N N . MET D 1 162 ? 22.277 177.112 98.253 1.00 18.72 162 MET D N 1
ATOM 4570 C CA . MET D 1 162 ? 22.603 176.460 99.542 1.00 19.94 162 MET D CA 1
ATOM 4571 C C . MET D 1 162 ? 23.746 177.221 100.108 1.00 19.17 162 MET D C 1
ATOM 4572 O O . MET D 1 162 ? 24.414 177.993 99.405 1.00 19.69 162 MET D O 1
ATOM 4577 N N . PHE D 1 163 ? 23.988 177.066 101.388 1.00 18.86 163 PHE D N 1
ATOM 4578 C CA . PHE D 1 163 ? 25.245 177.532 101.954 1.00 18.53 163 PHE D CA 1
ATOM 4579 C C . PHE D 1 163 ? 25.984 176.305 102.292 1.00 18.84 163 PHE D C 1
ATOM 4580 O O . PHE D 1 163 ? 25.473 175.404 102.949 1.00 19.30 163 PHE D O 1
ATOM 4588 N N . LEU D 1 164 ? 27.232 176.290 101.911 1.00 17.22 164 LEU D N 1
ATOM 4589 C CA . LEU D 1 164 ? 28.141 175.277 102.394 1.00 21.37 164 LEU D CA 1
ATOM 4590 C C . LEU D 1 164 ? 28.658 175.871 103.722 1.00 18.28 164 LEU D C 1
ATOM 4591 O O . LEU D 1 164 ? 29.157 177.015 103.785 1.00 24.09 164 LEU D O 1
ATOM 4596 N N . VAL D 1 165 ? 28.522 175.117 104.762 1.00 17.54 165 VAL D N 1
ATOM 4597 C CA . VAL D 1 165 ? 28.840 175.667 106.170 1.00 16.78 165 VAL D CA 1
ATOM 4598 C C . VAL D 1 165 ? 29.986 174.916 106.798 1.00 20.58 165 VAL D C 1
ATOM 4599 O O . VAL D 1 165 ? 30.005 173.689 106.796 1.00 23.77 165 VAL D O 1
ATOM 4603 N N . SER D 1 166 ? 30.938 175.669 107.376 1.00 23.50 166 SER D N 1
ATOM 4604 C CA . SER D 1 166 ? 32.062 175.121 108.059 1.00 22.75 166 SER D CA 1
ATOM 4605 C C . SER D 1 166 ? 32.256 175.780 109.387 1.00 22.48 166 SER D C 1
ATOM 4606 O O . SER D 1 166 ? 32.617 176.961 109.475 1.00 23.51 166 SER D O 1
ATOM 4609 N N . ALA D 1 167 ? 32.102 175.025 110.440 1.00 22.21 167 ALA D N 1
ATOM 4610 C CA . ALA D 1 167 ? 32.388 175.542 111.794 1.00 21.66 167 ALA D CA 1
ATOM 4611 C C . ALA D 1 167 ? 33.622 174.864 112.268 1.00 19.63 167 ALA D C 1
ATOM 4612 O O . ALA D 1 167 ? 33.642 173.632 112.391 1.00 26.31 167 ALA D O 1
ATOM 4614 N N . ASP D 1 168 ? 34.650 175.643 112.527 1.00 18.45 168 ASP D N 1
ATOM 4615 C CA . ASP D 1 168 ? 35.925 175.166 113.028 1.00 23.67 168 ASP D CA 1
ATOM 4616 C C . ASP D 1 168 ? 36.250 175.818 114.418 1.00 18.40 168 ASP D C 1
ATOM 4617 O O . ASP D 1 168 ? 36.660 176.980 114.547 1.00 21.77 168 ASP D O 1
ATOM 4622 N N . ILE D 1 169 ? 35.972 175.038 115.447 1.00 21.27 169 ILE D N 1
ATOM 4623 C CA . ILE D 1 169 ? 35.932 175.531 116.827 1.00 18.50 169 ILE D CA 1
ATOM 4624 C C . ILE D 1 169 ? 37.044 174.900 117.713 1.00 19.58 169 ILE D C 1
ATOM 4625 O O . ILE D 1 169 ? 37.147 173.707 117.812 1.00 17.30 169 ILE D O 1
ATOM 4630 N N . ILE D 1 170 ? 37.848 175.760 118.354 1.00 20.13 170 ILE D N 1
ATOM 4631 C CA . ILE D 1 170 ? 38.923 175.370 119.254 1.00 19.89 170 ILE D CA 1
ATOM 4632 C C . ILE D 1 170 ? 38.294 175.048 120.584 1.00 20.43 170 ILE D C 1
ATOM 4633 O O . ILE D 1 170 ? 37.623 175.905 121.148 1.00 26.99 170 ILE D O 1
ATOM 4638 N N . ALA D 1 171 ? 38.501 173.829 121.064 1.00 20.43 171 ALA D N 1
ATOM 4639 C CA . ALA D 1 171 ? 37.859 173.349 122.300 1.00 21.19 171 ALA D CA 1
ATOM 4640 C C . ALA D 1 171 ? 38.779 172.454 123.100 1.00 25.16 171 ALA D C 1
ATOM 4641 O O . ALA D 1 171 ? 39.651 171.804 122.513 1.00 28.61 171 ALA D O 1
ATOM 4643 N N . SER D 1 172 ? 38.642 172.516 124.424 1.00 24.66 172 SER D N 1
ATOM 4644 C CA . SER D 1 172 ? 39.361 171.658 125.348 1.00 27.70 172 SER D CA 1
ATOM 4645 C C . SER D 1 172 ? 38.359 171.061 126.281 1.00 27.83 172 SER D C 1
ATOM 4646 O O . SER D 1 172 ? 37.408 171.721 126.715 1.00 30.70 172 SER D O 1
ATOM 4649 N N . ARG D 1 173 ? 38.614 169.856 126.704 1.00 25.86 173 ARG D N 1
ATOM 4650 C CA . ARG D 1 173 ? 37.909 169.286 127.859 1.00 23.96 173 ARG D CA 1
ATOM 4651 C C . ARG D 1 173 ? 38.784 168.213 128.372 1.00 26.65 173 ARG D C 1
ATOM 4652 O O . ARG D 1 173 ? 39.642 167.686 127.644 1.00 25.78 173 ARG D O 1
ATOM 4660 N N . MET D 1 174 ? 38.582 167.847 129.633 1.00 32.30 174 MET D N 1
ATOM 4661 C CA . MET D 1 174 ? 39.160 166.619 130.127 1.00 34.67 174 MET D CA 1
ATOM 4662 C C . MET D 1 174 ? 38.710 165.468 129.214 1.00 34.90 174 MET D C 1
ATOM 4663 O O . MET D 1 174 ? 37.540 165.390 128.840 1.00 32.80 174 MET D O 1
ATOM 4668 N N . GLU D 1 175 ? 39.646 164.568 128.935 1.00 32.03 175 GLU D N 1
ATOM 4669 C CA . GLU D 1 175 ? 39.516 163.429 128.033 1.00 37.86 175 GLU D CA 1
ATOM 4670 C C . GLU D 1 175 ? 38.076 163.083 127.680 1.00 37.18 175 GLU D C 1
ATOM 4671 O O . GLU D 1 175 ? 37.347 162.538 128.514 1.00 33.69 175 GLU D O 1
ATOM 4677 N N . GLY D 1 176 ? 37.660 163.338 126.444 1.00 29.23 176 GLY D N 1
ATOM 4678 C CA . GLY D 1 176 ? 36.331 162.900 126.041 1.00 28.17 176 GLY D CA 1
ATOM 4679 C C . GLY D 1 176 ? 35.838 163.515 124.758 1.00 24.76 176 GLY D C 1
ATOM 4680 O O . GLY D 1 176 ? 36.547 164.327 124.086 1.00 20.85 176 GLY D O 1
ATOM 4681 N N . GLY D 1 177 ? 34.561 163.297 124.524 1.00 22.31 177 GLY D N 1
ATOM 4682 C CA . GLY D 1 177 ? 33.915 163.741 123.266 1.00 24.80 177 GLY D CA 1
ATOM 4683 C C . GLY D 1 177 ? 33.256 165.116 123.344 1.00 24.64 177 GLY D C 1
ATOM 4684 O O . GLY D 1 177 ? 32.747 165.535 124.397 1.00 24.82 177 GLY D O 1
ATOM 4685 N N . VAL D 1 178 ? 33.250 165.802 122.209 1.00 21.59 178 VAL D N 1
ATOM 4686 C CA . VAL D 1 178 ? 32.658 167.142 122.045 1.00 21.75 178 VAL D CA 1
ATOM 4687 C C . VAL D 1 178 ? 31.552 167.064 120.997 1.00 21.94 178 VAL D C 1
ATOM 4688 O O . VAL D 1 178 ? 31.673 166.333 120.009 1.00 24.66 178 VAL D O 1
ATOM 4692 N N . VAL D 1 179 ? 30.451 167.729 121.249 1.00 21.18 179 VAL D N 1
ATOM 4693 C CA . VAL D 1 179 ? 29.360 167.734 120.323 1.00 21.46 179 VAL D CA 1
ATOM 4694 C C . VAL D 1 179 ? 29.089 169.153 119.851 1.00 22.09 179 VAL D C 1
ATOM 4695 O O . VAL D 1 179 ? 29.121 170.049 120.634 1.00 21.29 179 VAL D O 1
ATOM 4699 N N . LEU D 1 180 ? 28.778 169.327 118.545 1.00 20.48 180 LEU D N 1
ATOM 4700 C CA . LEU D 1 180 ? 28.490 170.599 117.988 1.00 19.43 180 LEU D CA 1
ATOM 4701 C C . LEU D 1 180 ? 27.116 170.508 117.275 1.00 20.63 180 LEU D C 1
ATOM 4702 O O . LEU D 1 180 ? 26.812 169.472 116.667 1.00 26.36 180 LEU D O 1
ATOM 4707 N N . ALA D 1 181 ? 26.265 171.499 117.454 1.00 18.29 181 ALA D N 1
ATOM 4708 C CA . ALA D 1 181 ? 24.927 171.499 116.869 1.00 20.78 181 ALA D CA 1
ATOM 4709 C C . ALA D 1 181 ? 24.629 172.824 116.286 1.00 19.45 181 ALA D C 1
ATOM 4710 O O . ALA D 1 181 ? 24.745 173.830 116.959 1.00 22.88 181 ALA D O 1
ATOM 4712 N N . LEU D 1 182 ? 24.296 172.843 115.009 1.00 18.11 182 LEU D N 1
ATOM 4713 C CA . LEU D 1 182 ? 23.879 174.027 114.374 1.00 18.13 182 LEU D CA 1
ATOM 4714 C C . LEU D 1 182 ? 22.338 174.029 114.384 1.00 21.98 182 LEU D C 1
ATOM 4715 O O . LEU D 1 182 ? 21.706 173.068 113.969 1.00 24.42 182 LEU D O 1
ATOM 4720 N N . VAL D 1 183 ? 21.753 175.137 114.812 1.00 22.40 183 VAL D N 1
ATOM 4721 C CA . VAL D 1 183 ? 20.240 175.283 114.945 1.00 21.74 183 VAL D CA 1
ATOM 4722 C C . VAL D 1 183 ? 19.770 176.436 114.066 1.00 19.96 183 VAL D C 1
ATOM 4723 O O . VAL D 1 183 ? 20.457 177.431 113.983 1.00 23.75 183 VAL D O 1
ATOM 4727 N N . ARG D 1 184 ? 18.734 176.224 113.268 1.00 21.28 184 ARG D N 1
ATOM 4728 C CA . ARG D 1 184 ? 18.147 177.239 112.493 1.00 21.47 184 ARG D CA 1
ATOM 4729 C C . ARG D 1 184 ? 16.973 177.830 113.245 1.00 21.45 184 ARG D C 1
ATOM 4730 O O . ARG D 1 184 ? 16.141 177.107 113.763 1.00 22.37 184 ARG D O 1
ATOM 4738 N N . GLU D 1 185 ? 16.952 179.144 113.341 1.00 21.33 185 GLU D N 1
ATOM 4739 C CA . GLU D 1 185 ? 15.939 179.901 114.092 1.00 27.15 185 GLU D CA 1
ATOM 4740 C C . GLU D 1 185 ? 14.545 179.575 113.657 1.00 21.02 185 GLU D C 1
ATOM 4741 O O . GLU D 1 185 ? 14.279 179.491 112.482 1.00 21.34 185 GLU D O 1
ATOM 4747 N N . GLY D 1 186 ? 13.689 179.316 114.624 1.00 22.10 186 GLY D N 1
ATOM 4748 C CA . GLY D 1 186 ? 12.303 178.837 114.392 1.00 24.79 186 GLY D CA 1
ATOM 4749 C C . GLY D 1 186 ? 12.128 177.305 114.498 1.00 23.23 186 GLY D C 1
ATOM 4750 O O . GLY D 1 186 ? 10.982 176.833 114.481 1.00 22.09 186 GLY D O 1
ATOM 4751 N N . ASP D 1 187 ? 13.204 176.518 114.312 1.00 22.34 187 ASP D N 1
ATOM 4752 C CA . ASP D 1 187 ? 13.078 175.026 114.262 1.00 21.15 187 ASP D CA 1
ATOM 4753 C C . ASP D 1 187 ? 13.058 174.602 115.718 1.00 22.33 187 ASP D C 1
ATOM 4754 O O . ASP D 1 187 ? 13.348 175.411 116.531 1.00 21.04 187 ASP D O 1
ATOM 4759 N N . SER D 1 188 ? 12.705 173.354 116.004 1.00 23.28 188 SER D N 1
ATOM 4760 C CA . SER D 1 188 ? 12.626 172.887 117.383 1.00 22.21 188 SER D CA 1
ATOM 4761 C C . SER D 1 188 ? 13.761 171.970 117.721 1.00 22.55 188 SER D C 1
ATOM 4762 O O . SER D 1 188 ? 13.777 171.391 118.774 1.00 24.44 188 SER D O 1
ATOM 4765 N N . LYS D 1 189 ? 14.651 171.718 116.784 1.00 25.04 189 LYS D N 1
ATOM 4766 C CA . LYS D 1 189 ? 15.827 170.906 117.054 1.00 23.01 189 LYS D CA 1
ATOM 4767 C C . LYS D 1 189 ? 16.961 171.284 116.090 1.00 22.17 189 LYS D C 1
ATOM 4768 O O . LYS D 1 189 ? 16.725 172.007 115.143 1.00 22.28 189 LYS D O 1
ATOM 4774 N N . PRO D 1 190 ? 18.109 170.615 116.193 1.00 25.59 190 PRO D N 1
ATOM 4775 C CA . PRO D 1 190 ? 19.225 171.021 115.367 1.00 20.98 190 PRO D CA 1
ATOM 4776 C C . PRO D 1 190 ? 19.088 170.698 113.901 1.00 17.95 190 PRO D C 1
ATOM 4777 O O . PRO D 1 190 ? 18.518 169.672 113.535 1.00 19.27 190 PRO D O 1
ATOM 4781 N N . TYR D 1 191 ? 19.658 171.536 113.109 1.00 16.70 191 TYR D N 1
ATOM 4782 C CA . TYR D 1 191 ? 19.723 171.290 111.636 1.00 18.76 191 TYR D CA 1
ATOM 4783 C C . TYR D 1 191 ? 20.856 170.274 111.292 1.00 19.10 191 TYR D C 1
ATOM 4784 O O . TYR D 1 191 ? 20.782 169.581 110.322 1.00 19.81 191 TYR D O 1
ATOM 4793 N N . ALA D 1 192 ? 21.895 170.217 112.111 1.00 22.99 192 ALA D N 1
ATOM 4794 C CA . ALA D 1 192 ? 23.092 169.381 111.865 1.00 22.53 192 ALA D CA 1
ATOM 4795 C C . ALA D 1 192 ? 23.876 169.268 113.143 1.00 23.06 192 ALA D C 1
ATOM 4796 O O . ALA D 1 192 ? 23.875 170.197 113.956 1.00 20.06 192 ALA D O 1
ATOM 4798 N N . ILE D 1 193 ? 24.475 168.111 113.313 1.00 20.96 193 ILE D N 1
ATOM 4799 C CA . ILE D 1 193 ? 25.154 167.730 114.494 1.00 20.12 193 ILE D CA 1
ATOM 4800 C C . ILE D 1 193 ? 26.501 167.097 114.075 1.00 19.80 193 ILE D C 1
ATOM 4801 O O . ILE D 1 193 ? 26.521 166.263 113.188 1.00 22.99 193 ILE D O 1
ATOM 4806 N N . SER D 1 194 ? 27.591 167.454 114.753 1.00 16.64 194 SER D N 1
ATOM 4807 C CA . SER D 1 194 ? 28.866 166.884 114.486 1.00 18.55 194 SER D CA 1
ATOM 4808 C C . SER D 1 194 ? 29.604 166.629 115.791 1.00 22.01 194 SER D C 1
ATOM 4809 O O . SER D 1 194 ? 29.042 166.880 116.882 1.00 17.38 194 SER D O 1
ATOM 4812 N N . TYR D 1 195 ? 30.773 165.996 115.697 1.00 18.39 195 TYR D N 1
ATOM 4813 C CA . TYR D 1 195 ? 31.428 165.439 116.872 1.00 20.86 195 TYR D CA 1
ATOM 4814 C C . TYR D 1 195 ? 32.863 165.780 116.768 1.00 23.75 195 TYR D C 1
ATOM 4815 O O . TYR D 1 195 ? 33.471 165.724 115.676 1.00 16.41 195 TYR D O 1
ATOM 4824 N N . GLY D 1 196 ? 33.459 166.065 117.914 1.00 19.88 196 GLY D N 1
ATOM 4825 C CA . GLY D 1 196 ? 34.885 166.297 117.980 1.00 20.63 196 GLY D CA 1
ATOM 4826 C C . GLY D 1 196 ? 35.488 165.649 119.262 1.00 21.65 196 GLY D C 1
ATOM 4827 O O . GLY D 1 196 ? 34.804 164.918 119.988 1.00 17.44 196 GLY D O 1
ATOM 4828 N N . TYR D 1 197 ? 36.775 165.934 119.505 1.00 19.86 197 TYR D N 1
ATOM 4829 C CA . TYR D 1 197 ? 37.504 165.254 120.585 1.00 23.66 197 TYR D CA 1
ATOM 4830 C C . TYR D 1 197 ? 38.501 166.178 121.240 1.00 22.18 197 TYR D C 1
ATOM 4831 O O . TYR D 1 197 ? 39.176 166.949 120.573 1.00 22.42 197 TYR D O 1
ATOM 4840 N N . SER D 1 198 ? 38.667 166.054 122.555 1.00 22.56 198 SER D N 1
ATOM 4841 C CA . SER D 1 198 ? 39.830 166.613 123.197 1.00 23.99 198 SER D CA 1
ATOM 4842 C C . SER D 1 198 ? 40.384 165.645 124.209 1.00 25.76 198 SER D C 1
ATOM 4843 O O . SER D 1 198 ? 39.634 164.987 124.949 1.00 23.10 198 SER D O 1
ATOM 4846 N N . SER D 1 199 ? 41.726 165.579 124.243 1.00 24.35 199 SER D N 1
ATOM 4847 C CA . SER D 1 199 ? 42.417 164.752 125.204 1.00 26.33 199 SER D CA 1
ATOM 4848 C C . SER D 1 199 ? 42.653 165.453 126.513 1.00 28.58 199 SER D C 1
ATOM 4849 O O . SER D 1 199 ? 43.262 164.876 127.408 1.00 29.87 199 SER D O 1
ATOM 4852 N N . GLY D 1 200 ? 42.266 166.712 126.619 1.00 27.58 200 GLY D N 1
ATOM 4853 C CA . GLY D 1 200 ? 42.754 167.548 127.726 1.00 25.12 200 GLY D CA 1
ATOM 4854 C C . GLY D 1 200 ? 43.376 168.814 127.241 1.00 24.80 200 GLY D C 1
ATOM 4855 O O . GLY D 1 200 ? 43.171 169.861 127.821 1.00 30.09 200 GLY D O 1
ATOM 4856 N N . VAL D 1 201 ? 44.027 168.771 126.096 1.00 30.84 201 VAL D N 1
ATOM 4857 C CA . VAL D 1 201 ? 44.569 169.965 125.456 1.00 29.21 201 VAL D CA 1
ATOM 4858 C C . VAL D 1 201 ? 43.667 170.424 124.301 1.00 30.36 201 VAL D C 1
ATOM 4859 O O . VAL D 1 201 ? 42.942 169.641 123.688 1.00 28.15 201 VAL D O 1
ATOM 4863 N N . PRO D 1 202 ? 43.749 171.689 123.951 1.00 26.20 202 PRO D N 1
ATOM 4864 C CA . PRO D 1 202 ? 42.899 172.187 122.877 1.00 25.11 202 PRO D CA 1
ATOM 4865 C C . PRO D 1 202 ? 43.057 171.433 121.534 1.00 22.91 202 PRO D C 1
ATOM 4866 O O . PRO D 1 202 ? 44.154 171.060 121.152 1.00 20.03 202 PRO D O 1
ATOM 4870 N N . ASN D 1 203 ? 41.932 171.316 120.831 1.00 23.73 203 ASN D N 1
ATOM 4871 C CA . ASN D 1 203 ? 41.872 170.624 119.549 1.00 23.95 203 ASN D CA 1
ATOM 4872 C C . ASN D 1 203 ? 40.762 171.248 118.764 1.00 22.14 203 ASN D C 1
ATOM 4873 O O . ASN D 1 203 ? 39.810 171.813 119.296 1.00 18.75 203 ASN D O 1
ATOM 4878 N N . LEU D 1 204 ? 40.932 171.268 117.472 1.00 20.14 204 LEU D N 1
ATOM 4879 C CA . LEU D 1 204 ? 39.873 171.754 116.615 1.00 20.15 204 LEU D CA 1
ATOM 4880 C C . LEU D 1 204 ? 38.759 170.744 116.542 1.00 18.36 204 LEU D C 1
ATOM 4881 O O . LEU D 1 204 ? 38.968 169.566 116.373 1.00 20.89 204 LEU D O 1
ATOM 4886 N N . CYS D 1 205 ? 37.528 171.193 116.718 1.00 22.19 205 CYS D N 1
ATOM 4887 C CA . CYS D 1 205 ? 36.312 170.372 116.606 1.00 21.83 205 CYS D CA 1
ATOM 4888 C C . CYS D 1 205 ? 35.427 171.018 115.493 1.00 21.29 205 CYS D C 1
ATOM 4889 O O . CYS D 1 205 ? 35.223 172.228 115.490 1.00 22.49 205 CYS D O 1
ATOM 4892 N N . SER D 1 206 ? 34.932 170.232 114.540 1.00 23.48 206 SER D N 1
ATOM 4893 C CA . SER D 1 206 ? 34.351 170.774 113.316 1.00 25.22 206 SER D CA 1
ATOM 4894 C C . SER D 1 206 ? 32.973 170.214 113.068 1.00 25.51 206 SER D C 1
ATOM 4895 O O . SER D 1 206 ? 32.626 169.108 113.534 1.00 23.41 206 SER D O 1
ATOM 4898 N N . LEU D 1 207 ? 32.223 170.992 112.307 1.00 21.91 207 LEU D N 1
ATOM 4899 C CA . LEU D 1 207 ? 30.915 170.684 111.835 1.00 21.57 207 LEU D CA 1
ATOM 4900 C C . LEU D 1 207 ? 30.919 171.169 110.406 1.00 21.61 207 LEU D C 1
ATOM 4901 O O . LEU D 1 207 ? 31.278 172.315 110.170 1.00 22.70 207 LEU D O 1
ATOM 4906 N N A ARG D 1 208 ? 30.535 170.293 109.483 0.30 22.53 208 ARG D N 1
ATOM 4907 N N B ARG D 1 208 ? 30.505 170.292 109.487 0.70 21.70 208 ARG D N 1
ATOM 4908 C CA A ARG D 1 208 ? 30.491 170.604 108.063 0.30 24.87 208 ARG D CA 1
ATOM 4909 C CA B ARG D 1 208 ? 30.481 170.583 108.063 0.70 25.97 208 ARG D CA 1
ATOM 4910 C C A ARG D 1 208 ? 29.147 170.157 107.543 0.30 26.56 208 ARG D C 1
ATOM 4911 C C B ARG D 1 208 ? 29.137 170.152 107.536 0.70 28.11 208 ARG D C 1
ATOM 4912 O O A ARG D 1 208 ? 28.770 169.012 107.745 0.30 27.53 208 ARG D O 1
ATOM 4913 O O B ARG D 1 208 ? 28.739 169.008 107.723 0.70 30.70 208 ARG D O 1
ATOM 4928 N N . THR D 1 209 ? 28.421 171.049 106.879 1.00 27.51 209 THR D N 1
ATOM 4929 C CA . THR D 1 209 ? 27.084 170.733 106.417 1.00 27.72 209 THR D CA 1
ATOM 4930 C C . THR D 1 209 ? 26.740 171.661 105.305 1.00 26.41 209 THR D C 1
ATOM 4931 O O . THR D 1 209 ? 27.582 172.500 104.893 1.00 25.65 209 THR D O 1
ATOM 4935 N N . ARG D 1 210 ? 25.553 171.504 104.774 1.00 24.74 210 ARG D N 1
ATOM 4936 C CA . ARG D 1 210 ? 24.976 172.400 103.826 1.00 23.13 210 ARG D CA 1
ATOM 4937 C C . ARG D 1 210 ? 23.601 172.818 104.275 1.00 24.78 210 ARG D C 1
ATOM 4938 O O . ARG D 1 210 ? 22.821 172.007 104.811 1.00 23.95 210 ARG D O 1
ATOM 4946 N N . ILE D 1 211 ? 23.267 174.096 104.031 1.00 22.85 211 ILE D N 1
ATOM 4947 C CA . ILE D 1 211 ? 21.946 174.583 104.360 1.00 24.67 211 ILE D CA 1
ATOM 4948 C C . ILE D 1 211 ? 21.186 174.946 103.058 1.00 24.15 211 ILE D C 1
ATOM 4949 O O . ILE D 1 211 ? 21.787 175.435 102.115 1.00 17.37 211 ILE D O 1
ATOM 4954 N N . ILE D 1 212 ? 19.928 174.591 103.014 1.00 21.68 212 ILE D N 1
ATOM 4955 C CA . ILE D 1 212 ? 19.088 174.864 101.883 1.00 27.58 212 ILE D CA 1
ATOM 4956 C C . ILE D 1 212 ? 18.429 176.177 102.178 1.00 30.15 212 ILE D C 1
ATOM 4957 O O . ILE D 1 212 ? 17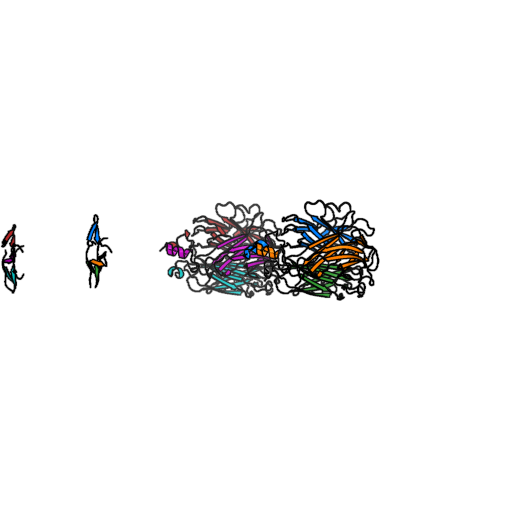.735 176.297 103.191 1.00 27.35 212 ILE D O 1
ATOM 4962 N N . ASN D 1 213 ? 18.636 177.140 101.291 1.00 24.71 213 ASN D N 1
ATOM 4963 C CA . ASN D 1 213 ? 18.090 178.449 101.438 1.00 29.08 213 ASN D CA 1
ATOM 4964 C C . ASN D 1 213 ? 16.670 178.479 100.924 1.00 35.39 213 ASN D C 1
ATOM 4965 O O . ASN D 1 213 ? 16.320 177.740 99.992 1.00 36.75 213 ASN D O 1
ATOM 4970 N N . THR D 1 214 ? 15.869 179.363 101.515 1.00 38.55 214 THR D N 1
ATOM 4971 C CA . THR D 1 214 ? 14.468 179.521 101.160 1.00 43.18 214 THR D CA 1
ATOM 4972 C C . THR D 1 214 ? 14.449 181.001 100.674 1.00 41.57 214 THR D C 1
ATOM 4973 O O . THR D 1 214 ? 14.680 181.959 101.425 1.00 36.99 214 THR D O 1
ATOM 4977 N N . GLY D 1 215 ? 14.359 181.211 99.369 1.00 37.55 215 GLY D N 1
ATOM 4978 C CA . GLY D 1 215 ? 14.473 182.651 98.935 1.00 40.94 215 GLY D CA 1
ATOM 4979 C C . GLY D 1 215 ? 15.732 183.510 99.253 1.00 39.57 215 GLY D C 1
ATOM 4980 O O . GLY D 1 215 ? 16.852 182.994 99.443 1.00 35.25 215 GLY D O 1
ATOM 4981 N N . LEU D 1 216 ? 15.538 184.838 99.375 1.00 27.87 216 LEU D N 1
ATOM 4982 C CA . LEU D 1 216 ? 16.628 185.767 99.518 1.00 26.66 216 LEU D CA 1
ATOM 4983 C C . LEU D 1 216 ? 16.601 186.475 100.873 1.00 28.13 216 LEU D C 1
ATOM 4984 O O . LEU D 1 216 ? 17.132 187.594 100.977 1.00 39.46 216 LEU D O 1
ATOM 4989 N N . THR D 1 217 ? 15.956 185.835 101.853 1.00 27.66 217 THR D N 1
ATOM 4990 C CA . THR D 1 217 ? 15.662 186.506 103.142 1.00 35.22 217 THR D CA 1
ATOM 4991 C C . THR D 1 217 ? 16.714 186.219 104.171 1.00 28.96 217 THR D C 1
ATOM 4992 O O . THR D 1 217 ? 17.208 185.104 104.200 1.00 25.82 217 THR D O 1
ATOM 4996 N N . PRO D 1 218 ? 17.156 187.257 104.947 1.00 30.79 218 PRO D N 1
ATOM 4997 C CA . PRO D 1 218 ? 18.137 186.948 105.977 1.00 30.65 218 PRO D CA 1
ATOM 4998 C C . PRO D 1 218 ? 17.620 185.783 106.785 1.00 27.69 218 PRO D C 1
ATOM 4999 O O . PRO D 1 218 ? 16.408 185.721 107.064 1.00 27.26 218 PRO D O 1
ATOM 5003 N N . THR D 1 219 ? 18.534 184.909 107.228 1.00 27.18 219 THR D N 1
ATOM 5004 C CA . THR D 1 219 ? 18.149 183.819 108.116 1.00 24.79 219 THR D CA 1
ATOM 5005 C C . THR D 1 219 ? 19.183 183.652 109.201 1.00 23.54 219 THR D C 1
ATOM 5006 O O . THR D 1 219 ? 20.359 183.813 108.946 1.00 24.64 219 THR D O 1
ATOM 5010 N N . THR D 1 220 ? 18.719 183.361 110.409 1.00 21.66 220 THR D N 1
ATOM 5011 C CA . THR D 1 220 ? 19.609 183.272 111.540 1.00 22.10 220 THR D CA 1
ATOM 5012 C C . THR D 1 220 ? 19.837 181.839 111.984 1.00 18.59 220 THR D C 1
ATOM 5013 O O . THR D 1 220 ? 18.896 181.060 112.058 1.00 19.04 220 THR D O 1
ATOM 5017 N N . TYR D 1 221 ? 21.091 181.497 112.272 1.00 17.45 221 TYR D N 1
ATOM 5018 C CA . TYR D 1 221 ? 21.459 180.209 112.747 1.00 20.16 221 TYR D CA 1
ATOM 5019 C C . TYR D 1 221 ? 22.259 180.417 114.002 1.00 24.00 221 TYR D C 1
ATOM 5020 O O . TYR D 1 221 ? 22.837 181.507 114.245 1.00 26.58 221 TYR D O 1
ATOM 5029 N N . SER D 1 222 ? 22.334 179.375 114.810 1.00 24.52 222 SER D N 1
ATOM 5030 C CA . SER D 1 222 ? 23.201 179.458 115.965 1.00 24.21 222 SER D CA 1
ATOM 5031 C C . SER D 1 222 ? 23.994 178.187 116.110 1.00 21.22 222 SER D C 1
ATOM 5032 O O . SER D 1 222 ? 23.535 177.124 115.673 1.00 23.66 222 SER D O 1
ATOM 5035 N N . LEU D 1 223 ? 25.139 178.248 116.786 1.00 19.23 223 LEU D N 1
ATOM 5036 C CA . LEU D 1 223 ? 25.914 177.071 117.047 1.00 17.81 223 LEU D CA 1
ATOM 5037 C C . LEU D 1 223 ? 25.977 176.828 118.534 1.00 21.89 223 LEU D C 1
ATOM 5038 O O . LEU D 1 223 ? 26.274 177.750 119.271 1.00 21.49 223 LEU D O 1
ATOM 5043 N N A ARG D 1 224 ? 25.729 175.586 118.942 0.50 23.66 224 ARG D N 1
ATOM 5044 N N B ARG D 1 224 ? 25.733 175.585 118.942 0.50 22.02 224 ARG D N 1
ATOM 5045 C CA A ARG D 1 224 ? 25.829 175.185 120.340 0.50 24.11 224 ARG D CA 1
ATOM 5046 C CA B ARG D 1 224 ? 25.841 175.185 120.343 0.50 21.42 224 ARG D CA 1
ATOM 5047 C C A ARG D 1 224 ? 26.888 174.091 120.441 0.50 24.60 224 ARG D C 1
ATOM 5048 C C B ARG D 1 224 ? 26.894 174.094 120.438 0.50 22.99 224 ARG D C 1
ATOM 5049 O O A ARG D 1 224 ? 27.000 173.195 119.564 0.50 24.71 224 ARG D O 1
ATOM 5050 O O B ARG D 1 224 ? 27.001 173.198 119.556 0.50 23.34 224 ARG D O 1
ATOM 5065 N N . VAL D 1 225 ? 27.619 174.122 121.549 1.00 22.69 225 VAL D N 1
ATOM 5066 C CA . VAL D 1 225 ? 28.673 173.226 121.820 1.00 22.51 225 VAL D CA 1
ATOM 5067 C C . VAL D 1 225 ? 28.502 172.678 123.259 1.00 23.54 225 VAL D C 1
ATOM 5068 O O . VAL D 1 225 ? 28.180 173.420 124.148 1.00 22.50 225 VAL D O 1
ATOM 5072 N N . GLY D 1 226 ? 28.781 171.379 123.423 1.00 20.99 226 GLY D N 1
ATOM 5073 C CA . GLY D 1 226 ? 28.839 170.754 124.748 1.00 21.28 226 GLY D CA 1
ATOM 5074 C C . GLY D 1 226 ? 29.483 169.408 124.821 1.00 21.28 226 GLY D C 1
ATOM 5075 O O . GLY D 1 226 ? 29.833 168.767 123.798 1.00 25.09 226 GLY D O 1
ATOM 5076 N N . GLY D 1 227 ? 29.619 168.888 126.035 1.00 21.46 227 GLY D N 1
ATOM 5077 C CA . GLY D 1 227 ? 30.156 167.536 126.187 1.00 21.43 227 GLY D CA 1
ATOM 5078 C C . GLY D 1 227 ? 29.214 166.429 125.733 1.00 25.18 227 GLY D C 1
ATOM 5079 O O . GLY D 1 227 ? 27.973 166.558 125.759 1.00 27.96 227 GLY D O 1
ATOM 5080 N N . LEU D 1 228 ? 29.804 165.369 125.191 1.00 27.00 228 LEU D N 1
ATOM 5081 C CA . LEU D 1 228 ? 29.069 164.179 124.855 1.00 28.02 228 LEU D CA 1
ATOM 5082 C C . LEU D 1 228 ? 28.774 163.450 126.155 1.00 26.83 228 LEU D C 1
ATOM 5083 O O . LEU D 1 228 ? 29.648 162.839 126.683 1.00 28.13 228 LEU D O 1
ATOM 5088 N N . GLU D 1 229 ? 27.539 163.502 126.621 1.00 27.14 229 GLU D N 1
ATOM 5089 C CA . GLU D 1 229 ? 27.059 162.798 127.819 1.00 33.19 229 GLU D CA 1
ATOM 5090 C C . GLU D 1 229 ? 27.554 163.383 129.130 1.00 31.27 229 GLU D C 1
ATOM 5091 O O . GLU D 1 229 ? 26.785 163.512 130.044 1.00 31.27 229 GLU D O 1
ATOM 5097 N N . SER D 1 230 ? 28.815 163.779 129.207 1.00 33.86 230 SER D N 1
ATOM 5098 C CA . SER D 1 230 ? 29.308 164.454 130.392 1.00 31.40 230 SER D CA 1
ATOM 5099 C C . SER D 1 230 ? 30.536 165.280 130.094 1.00 32.16 230 SER D C 1
ATOM 5100 O O . SER D 1 230 ? 31.096 165.194 129.017 1.00 39.87 230 SER D O 1
ATOM 5103 N N . GLY D 1 231 ? 30.946 166.070 131.083 1.00 33.05 231 GLY D N 1
ATOM 5104 C CA . GLY D 1 231 ? 32.148 166.881 131.047 1.00 33.69 231 GLY D CA 1
ATOM 5105 C C . GLY D 1 231 ? 31.870 168.322 130.629 1.00 35.98 231 GLY D C 1
ATOM 5106 O O . GLY D 1 231 ? 30.917 168.583 129.914 1.00 39.41 231 GLY D O 1
ATOM 5107 N N . VAL D 1 232 ? 32.714 169.245 131.088 1.00 32.91 232 VAL D N 1
ATOM 5108 C CA . VAL D 1 232 ? 32.660 170.639 130.726 1.00 29.31 232 VAL D CA 1
ATOM 5109 C C . VAL D 1 232 ? 33.580 170.877 129.539 1.00 25.53 232 VAL D C 1
ATOM 5110 O O . VAL D 1 232 ? 34.673 170.330 129.477 1.00 28.59 232 VAL D O 1
ATOM 5114 N N . VAL D 1 233 ? 33.135 171.646 128.565 1.00 27.87 233 VAL D N 1
ATOM 5115 C CA . VAL D 1 233 ? 33.917 171.972 127.405 1.00 25.59 233 VAL D CA 1
ATOM 5116 C C . VAL D 1 233 ? 34.181 173.444 127.403 1.00 24.14 233 VAL D C 1
ATOM 5117 O O . VAL D 1 233 ? 33.265 174.241 127.597 1.00 25.83 233 VAL D O 1
ATOM 5121 N N . TRP D 1 234 ? 35.446 173.830 127.220 1.00 24.50 234 TRP D N 1
ATOM 5122 C CA . TRP D 1 234 ? 35.798 175.244 127.041 1.00 26.67 234 TRP D CA 1
ATOM 5123 C C . TRP D 1 234 ? 36.070 175.489 125.598 1.00 21.78 234 TRP D C 1
ATOM 5124 O O . TRP D 1 234 ? 36.885 174.797 124.995 1.00 27.71 234 TRP D O 1
ATOM 5135 N N . VAL D 1 235 ? 35.502 176.540 125.085 1.00 23.07 235 VAL D N 1
ATOM 5136 C CA . VAL D 1 235 ? 35.803 177.044 123.739 1.00 22.34 235 VAL D CA 1
ATOM 5137 C C . VAL D 1 235 ? 36.798 178.172 123.809 1.00 22.71 235 VAL D C 1
ATOM 5138 O O . VAL D 1 235 ? 36.673 179.050 124.678 1.00 24.57 235 VAL D O 1
ATOM 5142 N N . ASN D 1 236 ? 37.825 178.111 122.947 1.00 21.89 236 ASN D N 1
ATOM 5143 C CA . ASN D 1 236 ? 38.920 179.089 122.805 1.00 22.31 236 ASN D CA 1
ATOM 5144 C C . ASN D 1 236 ? 39.773 179.210 124.085 1.00 24.55 236 ASN D C 1
ATOM 5145 O O . ASN D 1 236 ? 40.248 180.269 124.415 1.00 26.01 236 ASN D O 1
ATOM 5150 N N . ALA D 1 237 ? 39.891 178.144 124.820 1.00 24.53 237 ALA D N 1
ATOM 5151 C CA . ALA D 1 237 ? 40.599 178.223 126.085 1.00 25.54 237 ALA D CA 1
ATOM 5152 C C . ALA D 1 237 ? 41.065 176.846 126.446 1.00 26.98 237 ALA D C 1
ATOM 5153 O O . ALA D 1 237 ? 40.646 175.875 125.841 1.00 28.48 237 ALA D O 1
ATOM 5155 N N . LEU D 1 238 ? 41.966 176.772 127.419 1.00 30.05 238 LEU D N 1
ATOM 5156 C CA . LEU D 1 238 ? 42.404 175.517 128.063 1.00 33.60 238 LEU D CA 1
ATOM 5157 C C . LEU D 1 238 ? 41.286 174.969 128.942 1.00 32.88 238 LEU D C 1
ATOM 5158 O O . LEU D 1 238 ? 40.286 175.629 129.151 1.00 31.68 238 LEU D O 1
ATOM 5163 N N . SER D 1 239 ? 41.438 173.739 129.409 1.00 31.24 239 SER D N 1
ATOM 5164 C CA . SER D 1 239 ? 40.355 173.042 130.077 1.00 35.89 239 SER D CA 1
ATOM 5165 C C . SER D 1 239 ? 39.977 173.708 131.412 1.00 38.58 239 SER D C 1
ATOM 5166 O O . SER D 1 239 ? 38.903 173.474 131.935 1.00 37.80 239 SER D O 1
ATOM 5169 N N . ASN D 1 240 ? 40.823 174.608 131.914 1.00 41.15 240 ASN D N 1
ATOM 5170 C CA . ASN D 1 240 ? 40.530 175.382 133.143 1.00 41.23 240 ASN D CA 1
ATOM 5171 C C . ASN D 1 240 ? 40.072 176.799 132.858 1.00 40.60 240 ASN D C 1
ATOM 5172 O O . ASN D 1 240 ? 39.984 177.578 133.765 1.00 39.21 240 ASN D O 1
ATOM 5177 N N . GLY D 1 241 ? 39.880 177.158 131.589 1.00 33.78 241 GLY D N 1
ATOM 5178 C CA . GLY D 1 241 ? 39.466 178.511 131.235 1.00 29.46 241 GLY D CA 1
ATOM 5179 C C . GLY D 1 241 ? 40.539 179.522 130.883 1.00 28.32 241 GLY D C 1
ATOM 5180 O O . GLY D 1 241 ? 40.229 180.627 130.454 1.00 27.72 241 GLY D O 1
ATOM 5181 N N . ASN D 1 242 ? 41.793 179.180 131.127 1.00 27.71 242 ASN D N 1
ATOM 5182 C CA . ASN D 1 242 ? 42.887 180.089 130.827 1.00 28.76 242 ASN D CA 1
ATOM 5183 C C . ASN D 1 242 ? 43.181 180.152 129.352 1.00 33.10 242 ASN D C 1
ATOM 5184 O O . ASN D 1 242 ? 42.786 179.249 128.580 1.00 30.54 242 ASN D O 1
ATOM 5189 N N . ASP D 1 243 ? 43.855 181.225 128.968 1.00 31.38 243 ASP D N 1
ATOM 5190 C CA . ASP D 1 243 ? 44.201 181.490 127.558 1.00 32.86 243 ASP D CA 1
ATOM 5191 C C . ASP D 1 243 ? 45.161 180.418 127.007 1.00 33.67 243 ASP D C 1
ATOM 5192 O O . ASP D 1 243 ? 46.079 179.997 127.685 1.00 32.57 243 ASP D O 1
ATOM 5197 N N . ILE D 1 244 ? 44.917 179.943 125.776 1.00 32.86 244 ILE D N 1
ATOM 5198 C CA . ILE D 1 244 ? 45.820 178.958 125.175 1.00 27.80 244 ILE D CA 1
ATOM 5199 C C . ILE D 1 244 ? 47.093 179.690 124.722 1.00 26.08 244 ILE D C 1
ATOM 5200 O O . ILE D 1 244 ? 46.997 180.691 124.027 1.00 22.16 244 ILE D O 1
ATOM 5205 N N . LEU D 1 245 ? 48.257 179.227 125.202 1.00 22.70 245 LEU D N 1
ATOM 5206 C CA . LEU D 1 245 ? 49.550 179.855 124.898 1.00 25.23 245 LEU D CA 1
ATOM 5207 C C . LEU D 1 245 ? 49.647 181.337 125.312 1.00 27.86 245 LEU D C 1
ATOM 5208 O O . LEU D 1 245 ? 50.378 182.112 124.707 1.00 26.24 245 LEU D O 1
ATOM 5213 N N . GLY D 1 246 ? 48.773 181.752 126.234 1.00 31.86 246 GLY D N 1
ATOM 5214 C CA . GLY D 1 246 ? 48.719 183.123 126.704 1.00 34.45 246 GLY D CA 1
ATOM 5215 C C . GLY D 1 246 ? 48.147 184.173 125.790 1.00 38.08 246 GLY D C 1
ATOM 5216 O O . GLY D 1 246 ? 48.414 185.345 126.027 1.00 35.94 246 GLY D O 1
ATOM 5217 N N . ILE D 1 247 ? 47.372 183.794 124.750 1.00 32.93 247 ILE D N 1
ATOM 5218 C CA . ILE D 1 247 ? 46.863 184.768 123.775 1.00 30.25 247 ILE D CA 1
ATOM 5219 C C . ILE D 1 247 ? 45.373 184.584 123.590 1.00 31.04 247 ILE D C 1
ATOM 5220 O O . ILE D 1 247 ? 44.816 183.609 124.049 1.00 31.55 247 ILE D O 1
ATOM 5225 N N . THR D 1 248 ? 44.750 185.462 122.822 1.00 32.41 248 THR D N 1
ATOM 5226 C CA . THR D 1 248 ? 43.348 185.274 122.416 1.00 32.38 248 THR D CA 1
ATOM 5227 C C . THR D 1 248 ? 43.374 184.377 121.178 1.00 27.73 248 THR D C 1
ATOM 5228 O O . THR D 1 248 ? 44.237 184.549 120.329 1.00 36.13 248 THR D O 1
ATOM 5232 N N . ASN D 1 249 ? 42.480 183.402 121.094 1.00 24.39 249 ASN D N 1
ATOM 5233 C CA . ASN D 1 249 ? 42.406 182.501 119.959 1.00 22.80 249 ASN D CA 1
ATOM 5234 C C . ASN D 1 249 ? 41.111 182.681 119.226 1.00 24.91 249 ASN D C 1
ATOM 5235 O O . ASN D 1 249 ? 40.133 183.183 119.792 1.00 29.73 249 ASN D O 1
ATOM 5240 N N . THR D 1 250 ? 41.058 182.220 117.980 1.00 22.48 250 THR D N 1
ATOM 5241 C CA . THR D 1 250 ? 39.948 182.467 117.080 1.00 24.17 250 THR D CA 1
ATOM 5242 C C . THR D 1 250 ? 39.348 181.200 116.462 1.00 20.07 250 THR D C 1
ATOM 5243 O O . THR D 1 250 ? 40.077 180.350 115.932 1.00 19.74 250 THR D O 1
ATOM 5247 N N . SER D 1 251 ? 38.038 181.003 116.659 1.00 20.17 251 SER D N 1
ATOM 5248 C CA . SER D 1 251 ? 37.311 179.875 116.090 1.00 19.37 251 SER D CA 1
ATOM 5249 C C . SER D 1 251 ? 36.576 180.581 115.027 1.00 20.22 251 SER D C 1
ATOM 5250 O O . SER D 1 251 ? 36.391 181.790 115.124 1.00 23.80 251 SER D O 1
ATOM 5253 N N . ASN D 1 252 ? 36.188 179.863 114.015 1.00 21.76 252 ASN D N 1
ATOM 5254 C CA . ASN D 1 252 ? 35.515 180.476 112.846 1.00 20.04 252 ASN D CA 1
ATOM 5255 C C . ASN D 1 252 ? 34.308 179.640 112.390 1.00 22.01 252 ASN D C 1
ATOM 5256 O O . ASN D 1 252 ? 34.352 178.415 112.409 1.00 23.16 252 ASN D O 1
ATOM 5261 N N . VAL D 1 253 ? 33.238 180.320 112.019 1.00 22.08 253 VAL D N 1
ATOM 5262 C CA . VAL D 1 253 ? 32.120 179.718 111.304 1.00 21.91 253 VAL D CA 1
ATOM 5263 C C . VAL D 1 253 ? 31.941 180.475 109.959 1.00 19.49 253 VAL D C 1
ATOM 5264 O O . VAL D 1 253 ? 31.702 181.667 109.940 1.00 22.47 253 VAL D O 1
ATOM 5268 N N . SER D 1 254 ? 32.085 179.752 108.861 1.00 20.84 254 SER D N 1
ATOM 5269 C CA . SER D 1 254 ? 31.927 180.350 107.546 1.00 21.72 254 SER D CA 1
ATOM 5270 C C . SER D 1 254 ? 30.736 179.759 106.765 1.00 23.01 254 SER D C 1
ATOM 5271 O O . SER D 1 254 ? 30.364 178.562 106.930 1.00 24.48 254 SER D O 1
ATOM 5274 N N . PHE D 1 255 ? 30.134 180.629 105.933 1.00 20.23 255 PHE D N 1
ATOM 5275 C CA . PHE D 1 255 ? 29.040 180.265 105.052 1.00 18.34 255 PHE D CA 1
ATOM 5276 C C . PHE D 1 255 ? 29.465 180.662 103.659 1.00 16.78 255 PHE D C 1
ATOM 5277 O O . PHE D 1 255 ? 29.682 181.807 103.412 1.00 19.23 255 PHE D O 1
ATOM 5285 N N . LEU D 1 256 ? 29.385 179.726 102.742 1.00 17.82 256 LEU D N 1
ATOM 5286 C CA . LEU D 1 256 ? 29.749 179.978 101.319 1.00 18.11 256 LEU D CA 1
ATOM 5287 C C . LEU D 1 256 ? 28.573 179.517 100.469 1.00 15.17 256 LEU D C 1
ATOM 5288 O O . LEU D 1 256 ? 28.120 178.392 100.537 1.00 14.43 256 LEU D O 1
ATOM 5293 N N . GLU D 1 257 ? 28.007 180.469 99.797 1.00 18.26 257 GLU D N 1
ATOM 5294 C CA . GLU D 1 257 ? 26.846 180.229 98.952 1.00 21.31 257 GLU D CA 1
ATOM 5295 C C . GLU D 1 257 ? 27.286 179.445 97.731 1.00 17.68 257 GLU D C 1
ATOM 5296 O O . GLU D 1 257 ? 28.227 179.831 97.022 1.00 21.50 257 GLU D O 1
ATOM 5302 N N . VAL D 1 258 ? 26.543 178.394 97.460 1.00 19.15 258 VAL D N 1
ATOM 5303 C CA . VAL D 1 258 ? 26.812 177.502 96.279 1.00 22.09 258 VAL D CA 1
ATOM 5304 C C . VAL D 1 258 ? 25.473 177.123 95.641 1.00 24.43 258 VAL D C 1
ATOM 5305 O O . VAL D 1 258 ? 24.453 177.179 96.323 1.00 29.54 258 VAL D O 1
ATOM 5309 N N . ILE D 1 259 ? 25.501 176.698 94.371 1.00 29.41 259 ILE D N 1
ATOM 5310 C CA . ILE D 1 259 ? 24.283 176.388 93.595 1.00 33.33 259 ILE D CA 1
ATOM 5311 C C . ILE D 1 259 ? 24.236 174.917 93.230 1.00 29.45 259 ILE D C 1
ATOM 5312 O O . ILE D 1 259 ? 25.090 174.450 92.437 1.00 32.95 259 ILE D O 1
ATOM 5317 N N . PRO D 1 260 ? 23.241 174.181 93.731 1.00 30.72 260 PRO D N 1
ATOM 5318 C CA . PRO D 1 260 ? 23.218 172.720 93.442 1.00 35.77 260 PRO D CA 1
ATOM 5319 C C . PRO D 1 260 ? 22.841 172.430 91.995 1.00 44.57 260 PRO D C 1
ATOM 5320 O O . PRO D 1 260 ? 22.238 173.273 91.338 1.00 41.24 260 PRO D O 1
ATOM 5324 N N A GLN D 1 261 ? 23.234 171.253 91.523 0.50 53.30 261 GLN D N 1
ATOM 5325 N N B GLN D 1 261 ? 23.257 171.263 91.488 0.50 48.73 261 GLN D N 1
ATOM 5326 C CA A GLN D 1 261 ? 22.980 170.841 90.153 0.50 59.92 261 GLN D CA 1
ATOM 5327 C CA B GLN D 1 261 ? 22.975 170.850 90.087 0.50 51.70 261 GLN D CA 1
ATOM 5328 C C A GLN D 1 261 ? 21.849 169.823 90.082 0.50 66.47 261 GLN D C 1
ATOM 5329 C C B GLN D 1 261 ? 21.838 169.822 90.101 0.50 61.01 261 GLN D C 1
ATOM 5330 O O A GLN D 1 261 ? 20.735 170.170 89.649 0.50 74.30 261 GLN D O 1
ATOM 5331 O O B GLN D 1 261 ? 20.694 170.165 89.780 0.50 69.40 261 GLN D O 1
ATOM 5342 N N . THR D 1 262 ? 22.164 168.589 90.506 1.00 68.33 262 THR D N 1
ATOM 5343 C CA . THR D 1 262 ? 21.208 167.447 90.697 1.00 76.38 262 THR D CA 1
ATOM 5344 C C . THR D 1 262 ? 22.120 166.264 91.137 1.00 80.12 262 THR D C 1
ATOM 5345 O O . THR D 1 262 ? 22.977 165.804 90.339 1.00 73.48 262 THR D O 1
ATOM 5349 N N . ASN D 1 263 ? 21.957 165.803 92.389 1.00 73.97 263 ASN D N 1
ATOM 5350 C CA . ASN D 1 263 ? 22.780 164.691 92.970 1.00 71.00 263 ASN D CA 1
ATOM 5351 C C . ASN D 1 263 ? 22.742 163.430 92.097 1.00 67.77 263 ASN D C 1
ATOM 5352 O O . ASN D 1 263 ? 21.861 162.579 92.249 1.00 67.43 263 ASN D O 1
ATOM 5357 N N . MET E 1 1 ? 22.591 245.451 23.682 1.00 92.94 1 MET E N 1
ATOM 5358 C CA . MET E 1 1 ? 22.572 246.040 25.048 1.00 94.96 1 MET E CA 1
ATOM 5359 C C . MET E 1 1 ? 22.271 247.542 24.976 1.00 94.57 1 MET E C 1
ATOM 5360 O O . MET E 1 1 ? 22.986 248.296 24.315 1.00 97.51 1 MET E O 1
ATOM 5365 N N . GLY E 1 2 ? 21.183 247.951 25.636 1.00 90.12 2 GLY E N 1
ATOM 5366 C CA . GLY E 1 2 ? 20.821 249.371 25.852 1.00 79.28 2 GLY E CA 1
ATOM 5367 C C . GLY E 1 2 ? 19.400 249.760 25.462 1.00 76.29 2 GLY E C 1
ATOM 5368 O O . GLY E 1 2 ? 19.099 250.951 25.303 1.00 68.90 2 GLY E O 1
ATOM 5369 N N . ASN E 1 3 ? 18.516 248.764 25.377 1.00 72.68 3 ASN E N 1
ATOM 5370 C CA . ASN E 1 3 ? 17.229 248.869 24.703 1.00 71.17 3 ASN E CA 1
ATOM 5371 C C . ASN E 1 3 ? 16.094 248.351 25.589 1.00 67.31 3 ASN E C 1
ATOM 5372 O O . ASN E 1 3 ? 16.281 247.367 26.279 1.00 58.84 3 ASN E O 1
ATOM 5377 N N . SER E 1 4 ? 14.947 249.037 25.625 1.00 61.53 4 SER E N 1
ATOM 5378 C CA . SER E 1 4 ? 13.840 248.645 26.508 1.00 55.34 4 SER E CA 1
ATOM 5379 C C . SER E 1 4 ? 12.507 249.140 25.969 1.00 56.89 4 SER E C 1
ATOM 5380 O O . SER E 1 4 ? 12.470 250.041 25.139 1.00 58.92 4 SER E O 1
ATOM 5383 N N . GLY E 1 5 ? 11.412 248.616 26.519 1.00 52.60 5 GLY E N 1
ATOM 5384 C CA . GLY E 1 5 ? 10.068 249.030 26.143 1.00 51.41 5 GLY E CA 1
ATOM 5385 C C . GLY E 1 5 ? 9.060 247.900 26.254 1.00 51.16 5 GLY E C 1
ATOM 5386 O O . GLY E 1 5 ? 9.086 247.106 27.192 1.00 52.85 5 GLY E O 1
ATOM 5387 N N . PHE E 1 6 ? 8.177 247.826 25.272 1.00 39.76 6 PHE E N 1
ATOM 5388 C CA . PHE E 1 6 ? 7.227 246.781 25.189 1.00 35.66 6 PHE E CA 1
ATOM 5389 C C . PHE E 1 6 ? 7.282 246.232 23.774 1.00 43.31 6 PHE E C 1
ATOM 5390 O O . PHE E 1 6 ? 7.604 246.959 22.837 1.00 50.06 6 PHE E O 1
ATOM 5398 N N . TYR E 1 7 ? 6.947 244.960 23.594 1.00 48.04 7 TYR E N 1
ATOM 5399 C CA . TYR E 1 7 ? 6.899 244.366 22.252 1.00 52.97 7 TYR E CA 1
ATOM 5400 C C . TYR E 1 7 ? 6.011 243.149 22.201 1.00 52.98 7 TYR E C 1
ATOM 5401 O O . TYR E 1 7 ? 5.645 242.602 23.254 1.00 60.62 7 TYR E O 1
ATOM 5410 N N . LEU E 1 8 ? 5.657 242.740 20.975 1.00 54.81 8 LEU E N 1
ATOM 5411 C CA . LEU E 1 8 ? 4.825 241.559 20.744 1.00 58.56 8 LEU E CA 1
ATOM 5412 C C . LEU E 1 8 ? 5.684 240.341 20.479 1.00 62.34 8 LEU E C 1
ATOM 5413 O O . LEU E 1 8 ? 6.578 240.384 19.642 1.00 64.37 8 LEU E O 1
ATOM 5418 N N . TYR E 1 9 ? 5.423 239.276 21.235 1.00 70.38 9 TYR E N 1
ATOM 5419 C CA . TYR E 1 9 ? 6.006 237.954 20.992 1.00 72.67 9 TYR E CA 1
ATOM 5420 C C . TYR E 1 9 ? 4.845 237.025 20.683 1.00 71.23 9 TYR E C 1
ATOM 5421 O O . TYR E 1 9 ? 3.957 236.853 21.522 1.00 63.80 9 TYR E O 1
ATOM 5430 N N . ASN E 1 10 ? 4.865 236.442 19.484 1.00 79.60 10 ASN E N 1
ATOM 5431 C CA . ASN E 1 10 ? 3.768 235.653 18.920 1.00 85.19 10 ASN E CA 1
ATOM 5432 C C . ASN E 1 10 ? 2.437 236.406 18.951 1.00 90.40 10 ASN E C 1
ATOM 5433 O O . ASN E 1 10 ? 1.930 236.831 17.919 1.00 98.14 10 ASN E O 1
ATOM 5438 N N . THR E 1 11 ? 1.922 236.624 20.156 1.00 90.03 11 THR E N 1
ATOM 5439 C CA . THR E 1 11 ? 0.555 237.164 20.377 1.00 79.78 11 THR E CA 1
ATOM 5440 C C . THR E 1 11 ? 0.543 238.030 21.645 1.00 75.55 11 THR E C 1
ATOM 5441 O O . THR E 1 11 ? -0.360 238.835 21.869 1.00 76.54 11 THR E O 1
ATOM 5445 N N . GLN E 1 12 ? 1.567 237.873 22.482 1.00 68.78 12 GLN E N 1
ATOM 5446 C CA . GLN E 1 12 ? 1.532 238.474 23.814 1.00 69.68 12 GLN E CA 1
ATOM 5447 C C . GLN E 1 12 ? 2.353 239.757 23.885 1.00 67.39 12 GLN E C 1
ATOM 5448 O O . GLN E 1 12 ? 3.428 239.853 23.296 1.00 74.23 12 GLN E O 1
ATOM 5454 N N . ASN E 1 13 ? 1.812 240.727 24.601 1.00 61.13 13 ASN E N 1
ATOM 5455 C CA . ASN E 1 13 ? 2.403 242.033 24.746 1.00 57.09 13 ASN E CA 1
ATOM 5456 C C . ASN E 1 13 ? 3.299 242.032 25.989 1.00 55.32 13 ASN E C 1
ATOM 5457 O O . ASN E 1 13 ? 2.825 242.030 27.120 1.00 48.95 13 ASN E O 1
ATOM 5462 N N . CYS E 1 14 ? 4.597 242.091 25.770 1.00 52.59 14 CYS E N 1
ATOM 5463 C CA . CYS E 1 14 ? 5.560 241.906 26.840 1.00 50.23 14 CYS E CA 1
ATOM 5464 C C . CYS E 1 14 ? 6.372 243.127 27.122 1.00 50.68 14 CYS E C 1
ATOM 5465 O O . CYS E 1 14 ? 6.780 243.817 26.188 1.00 57.75 14 CYS E O 1
ATOM 5468 N N . VAL E 1 15 ? 6.649 243.372 28.400 1.00 51.66 15 VAL E N 1
ATOM 5469 C CA . VAL E 1 15 ? 7.668 244.333 28.788 1.00 56.26 15 VAL E CA 1
ATOM 5470 C C . VAL E 1 15 ? 9.060 243.710 28.580 1.00 66.06 15 VAL E C 1
ATOM 5471 O O . VAL E 1 15 ? 9.242 242.512 28.764 1.00 66.60 15 VAL E O 1
ATOM 5475 N N . PHE E 1 16 ? 10.032 244.511 28.155 1.00 67.64 16 PHE E N 1
ATOM 5476 C CA . PHE E 1 16 ? 11.408 244.036 27.989 1.00 62.35 16 PHE E CA 1
ATOM 5477 C C . PHE E 1 16 ? 12.392 245.137 28.354 1.00 63.02 16 PHE E C 1
ATOM 5478 O O . PHE E 1 16 ? 12.062 246.316 28.277 1.00 58.14 16 PHE E O 1
ATOM 5486 N N . ALA E 1 17 ? 13.572 244.711 28.797 1.00 65.47 17 ALA E N 1
ATOM 5487 C CA . ALA E 1 17 ? 14.637 245.586 29.284 1.00 66.02 17 ALA E CA 1
ATOM 5488 C C . ALA E 1 17 ? 15.893 244.749 29.588 1.00 64.68 17 ALA E C 1
ATOM 5489 O O . ALA E 1 17 ? 15.854 243.526 29.565 1.00 55.55 17 ALA E O 1
ATOM 5491 N N . ASP E 1 18 ? 17.002 245.412 29.884 1.00 65.64 18 ASP E N 1
ATOM 5492 C CA . ASP E 1 18 ? 18.212 244.703 30.298 1.00 71.14 18 ASP E CA 1
ATOM 5493 C C . ASP E 1 18 ? 18.126 244.199 31.751 1.00 68.03 18 ASP E C 1
ATOM 5494 O O . ASP E 1 18 ? 18.745 243.197 32.070 1.00 61.42 18 ASP E O 1
ATOM 5499 N N . ASN E 1 19 ? 17.406 244.913 32.622 1.00 69.08 19 ASN E N 1
ATOM 5500 C CA . ASN E 1 19 ? 17.271 244.503 34.019 1.00 74.92 19 ASN E CA 1
ATOM 5501 C C . ASN E 1 19 ? 15.895 244.815 34.643 1.00 75.45 19 ASN E C 1
ATOM 5502 O O . ASN E 1 19 ? 15.690 245.862 35.263 1.00 80.09 19 ASN E O 1
ATOM 5507 N N . THR E 1 100 ? 20.103 190.620 71.897 1.00 75.39 100 THR E N 1
ATOM 5508 C CA . THR E 1 100 ? 21.494 190.872 72.270 1.00 78.74 100 THR E CA 1
ATOM 5509 C C . THR E 1 100 ? 21.790 190.567 73.758 1.00 83.20 100 THR E C 1
ATOM 5510 O O . THR E 1 100 ? 22.836 189.990 74.089 1.00 85.84 100 THR E O 1
ATOM 5514 N N . VAL E 1 101 ? 20.879 190.971 74.644 1.00 72.58 101 VAL E N 1
ATOM 5515 C CA . VAL E 1 101 ? 21.004 190.683 76.066 1.00 66.54 101 VAL E CA 1
ATOM 5516 C C . VAL E 1 101 ? 20.813 189.194 76.256 1.00 65.00 101 VAL E C 1
ATOM 5517 O O . VAL E 1 101 ? 21.713 188.520 76.744 1.00 64.26 101 VAL E O 1
ATOM 5521 N N . GLN E 1 102 ? 19.676 188.671 75.821 1.00 59.14 102 GLN E N 1
ATOM 5522 C CA . GLN E 1 102 ? 19.477 187.215 75.760 1.00 71.75 102 GLN E CA 1
ATOM 5523 C C . GLN E 1 102 ? 20.637 186.424 75.113 1.00 71.98 102 GLN E C 1
ATOM 5524 O O . GLN E 1 102 ? 20.903 185.291 75.477 1.00 70.02 102 GLN E O 1
ATOM 5530 N N . ASP E 1 103 ? 21.296 187.015 74.125 1.00 75.19 103 ASP E N 1
ATOM 5531 C CA . ASP E 1 103 ? 22.337 186.308 73.398 1.00 76.23 103 ASP E CA 1
ATOM 5532 C C . ASP E 1 103 ? 23.591 186.158 74.242 1.00 73.49 103 ASP E C 1
ATOM 5533 O O . ASP E 1 103 ? 24.292 185.175 74.129 1.00 72.98 103 ASP E O 1
ATOM 5538 N N . ILE E 1 104 ? 23.865 187.134 75.093 1.00 71.32 104 ILE E N 1
ATOM 5539 C CA . ILE E 1 104 ? 24.950 187.031 76.040 1.00 70.71 104 ILE E CA 1
ATOM 5540 C C . ILE E 1 104 ? 24.516 186.058 77.132 1.00 66.00 104 ILE E C 1
ATOM 5541 O O . ILE E 1 104 ? 25.231 185.127 77.477 1.00 61.45 104 ILE E O 1
ATOM 5546 N N . LEU E 1 105 ? 23.330 186.284 77.668 1.00 59.91 105 LEU E N 1
ATOM 5547 C CA . LEU E 1 105 ? 22.854 185.496 78.760 1.00 65.78 105 LEU E CA 1
ATOM 5548 C C . LEU E 1 105 ? 22.850 184.018 78.489 1.00 60.18 105 LEU E C 1
ATOM 5549 O O . LEU E 1 105 ? 23.187 183.259 79.370 1.00 67.08 105 LEU E O 1
ATOM 5554 N N . ASP E 1 106 ? 22.455 183.599 77.298 1.00 62.60 106 ASP E N 1
ATOM 5555 C CA . ASP E 1 106 ? 22.567 182.186 76.929 1.00 70.57 106 ASP E CA 1
ATOM 5556 C C . ASP E 1 106 ? 24.050 181.690 76.824 1.00 64.39 106 ASP E C 1
ATOM 5557 O O . ASP E 1 106 ? 24.354 180.564 77.215 1.00 65.61 106 ASP E O 1
ATOM 5562 N N . LYS E 1 107 ? 24.963 182.529 76.337 1.00 57.31 107 LYS E N 1
ATOM 5563 C CA . LYS E 1 107 ? 26.392 182.209 76.382 1.00 63.07 107 LYS E CA 1
ATOM 5564 C C . LYS E 1 107 ? 26.847 181.991 77.835 1.00 57.31 107 LYS E C 1
ATOM 5565 O O . LYS E 1 107 ? 27.365 180.952 78.189 1.00 56.35 107 LYS E O 1
ATOM 5571 N N . ILE E 1 108 ? 26.617 183.001 78.662 1.00 53.60 108 ILE E N 1
ATOM 5572 C CA . ILE E 1 108 ? 27.129 183.048 80.024 1.00 62.87 108 ILE E CA 1
ATOM 5573 C C . ILE E 1 108 ? 26.663 181.887 80.854 1.00 58.27 108 ILE E C 1
ATOM 5574 O O . ILE E 1 108 ? 27.404 181.381 81.675 1.00 62.74 108 ILE E O 1
ATOM 5579 N N . THR E 1 109 ? 25.404 181.531 80.686 1.00 56.64 109 THR E N 1
ATOM 5580 C CA . THR E 1 109 ? 24.789 180.498 81.495 1.00 62.97 109 THR E CA 1
ATOM 5581 C C . THR E 1 109 ? 24.921 179.111 80.868 1.00 60.82 109 THR E C 1
ATOM 5582 O O . THR E 1 109 ? 24.342 178.156 81.378 1.00 65.10 109 THR E O 1
ATOM 5586 N N . THR E 1 110 ? 25.675 178.979 79.773 1.00 61.28 110 THR E N 1
ATOM 5587 C CA . THR E 1 110 ? 25.901 177.653 79.184 1.00 58.89 110 THR E CA 1
ATOM 5588 C C . THR E 1 110 ? 27.313 177.387 78.627 1.00 60.18 110 THR E C 1
ATOM 5589 O O . THR E 1 110 ? 27.618 176.253 78.320 1.00 57.17 110 THR E O 1
ATOM 5593 N N . ASP E 1 111 ? 28.166 178.403 78.506 1.00 57.22 111 ASP E N 1
ATOM 5594 C CA . ASP E 1 111 ? 29.479 178.218 77.869 1.00 57.29 111 ASP E CA 1
ATOM 5595 C C . ASP E 1 111 ? 30.491 177.676 78.890 1.00 50.73 111 ASP E C 1
ATOM 5596 O O . ASP E 1 111 ? 30.819 178.388 79.849 1.00 54.52 111 ASP E O 1
ATOM 5601 N N . PRO E 1 112 ? 30.977 176.429 78.691 1.00 48.98 112 PRO E N 1
ATOM 5602 C CA . PRO E 1 112 ? 31.912 175.820 79.655 1.00 46.00 112 PRO E CA 1
ATOM 5603 C C . PRO E 1 112 ? 33.310 176.440 79.650 1.00 43.65 112 PRO E C 1
ATOM 5604 O O . PRO E 1 112 ? 34.060 176.236 80.589 1.00 45.08 112 PRO E O 1
ATOM 5608 N N . SER E 1 113 ? 33.639 177.231 78.628 1.00 46.23 113 SER E N 1
ATOM 5609 C CA . SER E 1 113 ? 34.997 177.717 78.454 1.00 43.81 113 SER E CA 1
ATOM 5610 C C . SER E 1 113 ? 35.211 179.024 79.199 1.00 44.48 113 SER E C 1
ATOM 5611 O O . SER E 1 113 ? 36.360 179.405 79.463 1.00 44.45 113 SER E O 1
ATOM 5614 N N . LEU E 1 114 ? 34.123 179.709 79.559 1.00 43.11 114 LEU E N 1
ATOM 5615 C CA . LEU E 1 114 ? 34.225 180.986 80.259 1.00 47.05 114 LEU E CA 1
ATOM 5616 C C . LEU E 1 114 ? 34.596 180.830 81.710 1.00 45.93 114 LEU E C 1
ATOM 5617 O O . LEU E 1 114 ? 35.168 181.748 82.300 1.00 44.19 114 LEU E O 1
ATOM 5622 N N . GLY E 1 115 ? 34.263 179.675 82.280 1.00 42.21 115 GLY E N 1
ATOM 5623 C CA . GLY E 1 115 ? 34.433 179.448 83.674 1.00 41.84 115 GLY E CA 1
ATOM 5624 C C . GLY E 1 115 ? 33.568 180.236 84.620 1.00 40.77 115 GLY E C 1
ATOM 5625 O O . GLY E 1 115 ? 33.972 180.481 85.734 1.00 44.02 115 GLY E O 1
ATOM 5626 N N . LEU E 1 116 ? 32.339 180.565 84.237 1.00 44.54 116 LEU E N 1
ATOM 5627 C CA . LEU E 1 116 ? 31.350 181.093 85.181 1.00 46.00 116 LEU E CA 1
ATOM 5628 C C . LEU E 1 116 ? 30.429 180.019 85.815 1.00 48.54 116 LEU E C 1
ATOM 5629 O O . LEU E 1 116 ? 29.723 180.298 86.767 1.00 40.54 116 LEU E O 1
ATOM 5634 N N . LEU E 1 117 ? 30.373 178.833 85.230 1.00 49.62 117 LEU E N 1
ATOM 5635 C CA . LEU E 1 117 ? 29.407 177.805 85.655 1.00 51.90 117 LEU E CA 1
ATOM 5636 C C . LEU E 1 117 ? 30.150 176.860 86.544 1.00 44.47 117 LEU E C 1
ATOM 5637 O O . LEU E 1 117 ? 31.170 176.335 86.127 1.00 34.19 117 LEU E O 1
ATOM 5642 N N . LYS E 1 118 ? 29.657 176.675 87.773 1.00 41.81 118 LYS E N 1
ATOM 5643 C CA . LYS E 1 118 ? 30.347 175.872 88.769 1.00 41.28 118 LYS E CA 1
ATOM 5644 C C . LYS E 1 118 ? 29.405 174.901 89.468 1.00 37.22 118 LYS E C 1
ATOM 5645 O O . LYS E 1 118 ? 28.485 175.312 90.148 1.00 33.21 118 LYS E O 1
ATOM 5651 N N . ALA E 1 119 ? 29.642 173.608 89.262 1.00 31.65 119 ALA E N 1
ATOM 5652 C CA . ALA E 1 119 ? 28.801 172.592 89.852 1.00 27.59 119 ALA E CA 1
ATOM 5653 C C . ALA E 1 119 ? 29.080 172.482 91.363 1.00 26.36 119 ALA E C 1
ATOM 5654 O O . ALA E 1 119 ? 30.203 172.752 91.805 1.00 26.49 119 ALA E O 1
ATOM 5656 N N . PHE E 1 120 ? 28.030 172.268 92.112 1.00 24.60 120 PHE E N 1
ATOM 5657 C CA . PHE E 1 120 ? 28.114 171.860 93.518 1.00 22.08 120 PHE E CA 1
ATOM 5658 C C . PHE E 1 120 ? 27.194 170.657 93.702 1.00 22.09 120 PHE E C 1
ATOM 5659 O O . PHE E 1 120 ? 26.061 170.654 93.243 1.00 22.65 120 PHE E O 1
ATOM 5667 N N . ASN E 1 121 ? 27.671 169.657 94.402 1.00 22.30 121 ASN E N 1
ATOM 5668 C CA . ASN E 1 121 ? 26.878 168.525 94.789 1.00 24.81 121 ASN E CA 1
ATOM 5669 C C . ASN E 1 121 ? 27.267 168.176 96.241 1.00 24.85 121 ASN E C 1
ATOM 5670 O O . ASN E 1 121 ? 28.475 168.117 96.568 1.00 25.21 121 ASN E O 1
ATOM 5675 N N . ASN E 1 122 ? 26.289 167.971 97.094 1.00 24.31 122 ASN E N 1
ATOM 5676 C CA . ASN E 1 122 ? 26.557 167.415 98.429 1.00 26.09 122 ASN E CA 1
ATOM 5677 C C . ASN E 1 122 ? 25.887 166.060 98.550 1.00 27.19 122 ASN E C 1
ATOM 5678 O O . ASN E 1 122 ? 24.727 165.918 98.125 1.00 27.52 122 ASN E O 1
ATOM 5683 N N . PHE E 1 123 ? 26.580 165.072 99.143 1.00 22.63 123 PHE E N 1
ATOM 5684 C CA . PHE E 1 123 ? 26.069 163.710 99.239 1.00 21.85 123 PHE E CA 1
ATOM 5685 C C . PHE E 1 123 ? 26.014 163.316 100.691 1.00 21.19 123 PHE E C 1
ATOM 5686 O O . PHE E 1 123 ? 27.064 163.073 101.297 1.00 22.73 123 PHE E O 1
ATOM 5694 N N . PRO E 1 124 ? 24.788 163.206 101.258 1.00 23.81 124 PRO E N 1
ATOM 5695 C CA . PRO E 1 124 ? 24.732 162.832 102.732 1.00 20.27 124 PRO E CA 1
ATOM 5696 C C . PRO E 1 124 ? 24.817 161.343 102.885 1.00 20.72 124 PRO E C 1
ATOM 5697 O O . PRO E 1 124 ? 24.356 160.598 101.975 1.00 15.36 124 PRO E O 1
ATOM 5701 N N . ILE E 1 125 ? 25.507 160.860 103.908 1.00 17.06 125 ILE E N 1
ATOM 5702 C CA . ILE E 1 125 ? 25.632 159.463 104.153 1.00 17.23 125 ILE E CA 1
ATOM 5703 C C . ILE E 1 125 ? 25.130 159.316 105.571 1.00 19.73 125 ILE E C 1
ATOM 5704 O O . ILE E 1 125 ? 25.811 159.770 106.524 1.00 15.39 125 ILE E O 1
ATOM 5709 N N . THR E 1 126 ? 23.983 158.712 105.732 1.00 17.66 126 THR E N 1
ATOM 5710 C CA . THR E 1 126 ? 23.322 158.639 107.070 1.00 17.61 126 THR E CA 1
ATOM 5711 C C . THR E 1 126 ? 23.186 157.240 107.615 1.00 19.68 126 THR E C 1
ATOM 5712 O O . THR E 1 126 ? 22.906 157.048 108.869 1.00 17.51 126 THR E O 1
ATOM 5716 N N . ASN E 1 127 ? 23.453 156.233 106.829 1.00 17.03 127 ASN E N 1
ATOM 5717 C CA . ASN E 1 127 ? 23.426 154.850 107.234 1.00 20.09 127 ASN E CA 1
ATOM 5718 C C . ASN E 1 127 ? 24.608 154.495 108.089 1.00 22.24 127 ASN E C 1
ATOM 5719 O O . ASN E 1 127 ? 25.698 155.055 107.903 1.00 21.80 127 ASN E O 1
ATOM 5724 N N . LYS E 1 128 ? 24.378 153.591 109.043 1.00 21.31 128 LYS E N 1
ATOM 5725 C CA . LYS E 1 128 ? 25.443 153.042 109.884 1.00 23.05 128 LYS E CA 1
ATOM 5726 C C . LYS E 1 128 ? 26.170 151.964 109.136 1.00 22.30 128 LYS E C 1
ATOM 5727 O O . LYS E 1 128 ? 25.528 151.091 108.594 1.00 26.47 128 LYS E O 1
ATOM 5733 N N . ILE E 1 129 ? 27.500 152.056 108.990 1.00 22.15 129 ILE E N 1
ATOM 5734 C CA . ILE E 1 129 ? 28.244 151.091 108.181 1.00 25.31 129 ILE E CA 1
ATOM 5735 C C . ILE E 1 129 ? 29.385 150.527 108.997 1.00 25.31 129 ILE E C 1
ATOM 5736 O O . ILE E 1 129 ? 30.184 151.272 109.579 1.00 20.56 129 ILE E O 1
ATOM 5741 N N . GLN E 1 130 ? 29.411 149.207 109.087 1.00 23.16 130 GLN E N 1
ATOM 5742 C CA . GLN E 1 130 ? 30.442 148.518 109.698 1.00 27.21 130 GLN E CA 1
ATOM 5743 C C . GLN E 1 130 ? 31.599 148.360 108.730 1.00 29.01 130 GLN E C 1
ATOM 5744 O O . GLN E 1 130 ? 31.460 147.656 107.765 1.00 28.75 130 GLN E O 1
ATOM 5750 N N . CYS E 1 131 ? 32.758 148.962 109.010 1.00 28.00 131 CYS E N 1
ATOM 5751 C CA . CYS E 1 131 ? 33.881 148.900 108.108 1.00 28.94 131 CYS E CA 1
ATOM 5752 C C . CYS E 1 131 ? 34.890 147.893 108.618 1.00 31.26 131 CYS E C 1
ATOM 5753 O O . CYS E 1 131 ? 35.705 148.238 109.493 1.00 28.65 131 CYS E O 1
ATOM 5756 N N . ASN E 1 132 ? 34.829 146.667 108.099 1.00 28.06 132 ASN E N 1
ATOM 5757 C CA . ASN E 1 132 ? 35.709 145.583 108.538 1.00 31.21 132 ASN E CA 1
ATOM 5758 C C . ASN E 1 132 ? 37.037 145.631 107.775 1.00 31.96 132 ASN E C 1
ATOM 5759 O O . ASN E 1 132 ? 38.045 145.094 108.224 1.00 28.21 132 ASN E O 1
ATOM 5764 N N . GLY E 1 133 ? 37.021 146.216 106.599 1.00 25.81 133 GLY E N 1
ATOM 5765 C CA . GLY E 1 133 ? 38.178 146.197 105.760 1.00 32.59 133 GLY E CA 1
ATOM 5766 C C . GLY E 1 133 ? 39.262 147.065 106.401 1.00 34.77 133 GLY E C 1
ATOM 5767 O O . GLY E 1 133 ? 38.960 148.125 106.929 1.00 36.32 133 GLY E O 1
ATOM 5768 N N . LEU E 1 134 ? 40.500 146.608 106.322 1.00 33.11 134 LEU E N 1
ATOM 5769 C CA . LEU E 1 134 ? 41.623 147.312 106.905 1.00 32.67 134 LEU E CA 1
ATOM 5770 C C . LEU E 1 134 ? 42.404 148.004 105.809 1.00 27.06 134 LEU E C 1
ATOM 5771 O O . LEU E 1 134 ? 42.293 147.657 104.639 1.00 30.35 134 LEU E O 1
ATOM 5776 N N . PHE E 1 135 ? 43.167 149.007 106.185 1.00 26.17 135 PHE E N 1
ATOM 5777 C CA . PHE E 1 135 ? 44.156 149.548 105.323 1.00 26.99 135 PHE E CA 1
ATOM 5778 C C . PHE E 1 135 ? 45.551 149.120 105.837 1.00 28.11 135 PHE E C 1
ATOM 5779 O O . PHE E 1 135 ? 45.864 149.292 106.999 1.00 25.50 135 PHE E O 1
ATOM 5787 N N . THR E 1 136 ? 46.359 148.583 104.922 1.00 27.82 136 THR E N 1
ATOM 5788 C CA . THR E 1 136 ? 47.703 148.118 105.239 1.00 23.72 136 THR E CA 1
ATOM 5789 C C . THR E 1 136 ? 48.627 148.568 104.145 1.00 22.03 136 THR E C 1
ATOM 5790 O O . THR E 1 136 ? 48.153 148.902 103.017 1.00 21.25 136 THR E O 1
ATOM 5794 N N . PRO E 1 137 ? 49.943 148.447 104.357 1.00 22.77 137 PRO E N 1
ATOM 5795 C CA . PRO E 1 137 ? 50.864 148.739 103.237 1.00 22.93 137 PRO E CA 1
ATOM 5796 C C . PRO E 1 137 ? 50.638 147.887 101.966 1.00 21.99 137 PRO E C 1
ATOM 5797 O O . PRO E 1 137 ? 50.877 148.329 100.855 1.00 19.62 137 PRO E O 1
ATOM 5801 N N . ARG E 1 138 ? 50.178 146.678 102.154 1.00 22.41 138 ARG E N 1
ATOM 5802 C CA . ARG E 1 138 ? 49.898 145.783 101.021 1.00 29.37 138 ARG E CA 1
ATOM 5803 C C . ARG E 1 138 ? 48.633 146.069 100.253 1.00 27.23 138 ARG E C 1
ATOM 5804 O O . ARG E 1 138 ? 48.548 145.709 99.095 1.00 29.12 138 ARG E O 1
ATOM 5812 N N . ASN E 1 139 ? 47.648 146.762 100.845 1.00 28.77 139 ASN E N 1
ATOM 5813 C CA . ASN E 1 139 ? 46.436 147.079 100.080 1.00 28.62 139 ASN E CA 1
ATOM 5814 C C . ASN E 1 139 ? 46.182 148.543 99.899 1.00 28.11 139 ASN E C 1
ATOM 5815 O O . ASN E 1 139 ? 45.242 148.919 99.235 1.00 26.46 139 ASN E O 1
ATOM 5820 N N . ILE E 1 140 ? 47.059 149.403 100.428 1.00 27.30 140 ILE E N 1
ATOM 5821 C CA . ILE E 1 140 ? 46.803 150.818 100.320 1.00 25.84 140 ILE E CA 1
ATOM 5822 C C . ILE E 1 140 ? 46.778 151.285 98.866 1.00 29.77 140 ILE E C 1
ATOM 5823 O O . ILE E 1 140 ? 46.006 152.200 98.524 1.00 36.60 140 ILE E O 1
ATOM 5828 N N . GLU E 1 141 ? 47.623 150.714 98.001 1.00 27.48 141 GLU E N 1
ATOM 5829 C CA . GLU E 1 141 ? 47.673 151.128 96.596 1.00 31.33 141 GLU E CA 1
ATOM 5830 C C . GLU E 1 141 ? 46.938 150.164 95.678 1.00 33.36 141 GLU E C 1
ATOM 5831 O O . GLU E 1 141 ? 47.392 149.900 94.576 1.00 31.98 141 GLU E O 1
ATOM 5837 N N . THR E 1 142 ? 45.829 149.642 96.167 1.00 37.23 142 THR E N 1
ATOM 5838 C CA . THR E 1 142 ? 44.902 148.838 95.371 1.00 35.90 142 THR E CA 1
ATOM 5839 C C . THR E 1 142 ? 43.516 149.394 95.591 1.00 37.32 142 THR E C 1
ATOM 5840 O O . THR E 1 142 ? 43.361 150.481 96.146 1.00 32.94 142 THR E O 1
ATOM 5844 N N . LEU E 1 143 ? 42.503 148.676 95.133 1.00 37.61 143 LEU E N 1
ATOM 5845 C CA . LEU E 1 143 ? 41.108 149.074 95.311 1.00 40.61 143 LEU E CA 1
ATOM 5846 C C . LEU E 1 143 ? 40.437 148.363 96.477 1.00 34.69 143 LEU E C 1
ATOM 5847 O O . LEU E 1 143 ? 39.233 148.517 96.680 1.00 38.27 143 LEU E O 1
ATOM 5852 N N . LEU E 1 144 ? 41.193 147.543 97.195 1.00 31.64 144 LEU E N 1
ATOM 5853 C CA . LEU E 1 144 ? 40.615 146.601 98.144 1.00 35.04 144 LEU E CA 1
ATOM 5854 C C . LEU E 1 144 ? 40.768 147.048 99.563 1.00 29.92 144 LEU E C 1
ATOM 5855 O O . LEU E 1 144 ? 40.326 146.380 100.465 1.00 34.66 144 LEU E O 1
ATOM 5860 N N . GLY E 1 145 ? 41.416 148.162 99.786 1.00 26.28 145 GLY E N 1
ATOM 5861 C CA . GLY E 1 145 ? 41.574 148.655 101.176 1.00 24.24 145 GLY E CA 1
ATOM 5862 C C . GLY E 1 145 ? 40.222 149.112 101.756 1.00 25.69 145 GLY E C 1
ATOM 5863 O O . GLY E 1 145 ? 39.444 149.719 101.068 1.00 24.70 145 GLY E O 1
ATOM 5864 N N . GLY E 1 146 ? 40.011 148.909 103.043 1.00 21.94 146 GLY E N 1
ATOM 5865 C CA . GLY E 1 146 ? 38.863 149.438 103.697 1.00 26.99 146 GLY E CA 1
ATOM 5866 C C . GLY E 1 146 ? 37.530 148.923 103.171 1.00 27.57 146 GLY E C 1
ATOM 5867 O O . GLY E 1 146 ? 37.476 147.972 102.443 1.00 28.39 146 GLY E O 1
ATOM 5868 N N . THR E 1 147 ? 36.450 149.640 103.496 1.00 26.71 147 THR E N 1
ATOM 5869 C CA . THR E 1 147 ? 35.068 149.267 103.077 1.00 24.99 147 THR E CA 1
ATOM 5870 C C . THR E 1 147 ? 34.414 150.486 102.386 1.00 23.00 147 THR E C 1
ATOM 5871 O O . THR E 1 147 ? 34.510 151.626 102.866 1.00 20.94 147 THR E O 1
ATOM 5875 N N . GLU E 1 148 ? 33.750 150.253 101.259 1.00 26.52 148 GLU E N 1
ATOM 5876 C CA . GLU E 1 148 ? 33.059 151.329 100.548 1.00 26.95 148 GLU E CA 1
ATOM 5877 C C . GLU E 1 148 ? 31.925 151.859 101.364 1.00 24.25 148 GLU E C 1
ATOM 5878 O O . GLU E 1 148 ? 31.176 151.110 101.931 1.00 25.24 148 GLU E O 1
ATOM 5884 N N . ILE E 1 149 ? 31.852 153.177 101.525 1.00 23.99 149 ILE E N 1
ATOM 5885 C CA . ILE E 1 149 ? 30.718 153.780 102.229 1.00 23.73 149 ILE E CA 1
ATOM 5886 C C . ILE E 1 149 ? 29.872 154.691 101.371 1.00 23.02 149 ILE E C 1
ATOM 5887 O O . ILE E 1 149 ? 28.860 155.202 101.826 1.00 23.40 149 ILE E O 1
ATOM 5892 N N . GLY E 1 150 ? 30.307 154.971 100.148 1.00 23.57 150 GLY E N 1
ATOM 5893 C CA . GLY E 1 150 ? 29.498 155.829 99.318 1.00 21.59 150 GLY E CA 1
ATOM 5894 C C . GLY E 1 150 ? 30.095 155.860 97.970 1.00 23.03 150 GLY E C 1
ATOM 5895 O O . GLY E 1 150 ? 31.341 155.634 97.782 1.00 22.25 150 GLY E O 1
ATOM 5896 N N . LYS E 1 151 ? 29.255 156.187 97.033 1.00 24.71 151 LYS E N 1
ATOM 5897 C CA . LYS E 1 151 ? 29.630 156.295 95.613 1.00 32.16 151 LYS E CA 1
ATOM 5898 C C . LYS E 1 151 ? 28.954 157.568 95.128 1.00 29.13 151 LYS E C 1
ATOM 5899 O O . LYS E 1 151 ? 27.807 157.773 95.447 1.00 31.99 151 LYS E O 1
ATOM 5905 N N . PHE E 1 152 ? 29.668 158.412 94.379 1.00 23.22 152 PHE E N 1
ATOM 5906 C CA . PHE E 1 152 ? 29.158 159.701 94.004 1.00 22.09 152 PHE E CA 1
ATOM 5907 C C . PHE E 1 152 ? 29.433 159.973 92.533 1.00 24.27 152 PHE E C 1
ATOM 5908 O O . PHE E 1 152 ? 30.553 159.751 92.038 1.00 26.66 152 PHE E O 1
ATOM 5916 N N . THR E 1 153 ? 28.409 160.471 91.864 1.00 22.85 153 THR E N 1
ATOM 5917 C CA . THR E 1 153 ? 28.563 160.832 90.444 1.00 24.94 153 THR E CA 1
ATOM 5918 C C . THR E 1 153 ? 28.391 162.330 90.223 1.00 21.36 153 THR E C 1
ATOM 5919 O O . THR E 1 153 ? 27.371 162.891 90.570 1.00 23.73 153 THR E O 1
ATOM 5923 N N . VAL E 1 154 ? 29.389 162.968 89.638 1.00 25.04 154 VAL E N 1
ATOM 5924 C CA . VAL E 1 154 ? 29.401 164.408 89.461 1.00 28.92 154 VAL E CA 1
ATOM 5925 C C . VAL E 1 154 ? 29.768 164.806 88.057 1.00 31.28 154 VAL E C 1
ATOM 5926 O O . VAL E 1 154 ? 30.502 164.123 87.389 1.00 31.58 154 VAL E O 1
ATOM 5930 N N . THR E 1 155 ? 29.260 165.953 87.634 1.00 28.97 155 THR E N 1
ATOM 5931 C CA . THR E 1 155 ? 29.499 166.498 86.306 1.00 30.61 155 THR E CA 1
ATOM 5932 C C . THR E 1 155 ? 30.049 167.921 86.356 1.00 27.24 155 THR E C 1
ATOM 5933 O O . THR E 1 155 ? 29.378 168.805 86.836 1.00 27.96 155 THR E O 1
ATOM 5937 N N . PRO E 1 156 ? 31.292 168.128 85.901 1.00 27.91 156 PRO E N 1
ATOM 5938 C CA . PRO E 1 156 ? 31.782 169.499 85.789 1.00 31.08 156 PRO E CA 1
ATOM 5939 C C . PRO E 1 156 ? 30.948 170.319 84.788 1.00 34.32 156 PRO E C 1
ATOM 5940 O O . PRO E 1 156 ? 30.482 169.798 83.810 1.00 31.77 156 PRO E O 1
ATOM 5944 N N . LYS E 1 157 ? 30.762 171.597 85.065 1.00 36.27 157 LYS E N 1
ATOM 5945 C CA . LYS E 1 157 ? 30.119 172.511 84.111 1.00 36.69 157 LYS E CA 1
ATOM 5946 C C . LYS E 1 157 ? 31.129 173.392 83.316 1.00 36.05 157 LYS E C 1
ATOM 5947 O O . LYS E 1 157 ? 30.729 174.094 82.421 1.00 41.39 157 LYS E O 1
ATOM 5953 N N . SER E 1 158 ? 32.396 173.418 83.713 1.00 35.57 158 SER E N 1
ATOM 5954 C CA . SER E 1 158 ? 33.414 174.208 83.037 1.00 35.26 158 SER E CA 1
ATOM 5955 C C . SER E 1 158 ? 34.570 173.314 82.694 1.00 31.75 158 SER E C 1
ATOM 5956 O O . SER E 1 158 ? 34.854 172.353 83.400 1.00 28.01 158 SER E O 1
ATOM 5959 N N . SER E 1 159 ? 35.306 173.726 81.684 1.00 32.21 159 SER E N 1
ATOM 5960 C CA . SER E 1 159 ? 36.508 173.031 81.208 1.00 35.45 159 SER E CA 1
ATOM 5961 C C . SER E 1 159 ? 37.715 173.508 81.969 1.00 31.84 159 SER E C 1
ATOM 5962 O O . SER E 1 159 ? 37.764 174.663 82.382 1.00 32.80 159 SER E O 1
ATOM 5965 N N . GLY E 1 160 ? 38.663 172.599 82.172 1.00 28.53 160 GLY E N 1
ATOM 5966 C CA . GLY E 1 160 ? 39.881 172.885 82.890 1.00 33.24 160 GLY E CA 1
ATOM 5967 C C . GLY E 1 160 ? 39.618 173.205 84.355 1.00 35.89 160 GLY E C 1
ATOM 5968 O O . GLY E 1 160 ? 40.312 174.032 84.953 1.00 32.43 160 GLY E O 1
ATOM 5969 N N . SER E 1 161 ? 38.602 172.557 84.926 1.00 32.79 161 SER E N 1
ATOM 5970 C CA . SER E 1 161 ? 38.210 172.872 86.306 1.00 29.03 161 SER E CA 1
ATOM 5971 C C . SER E 1 161 ? 38.730 171.814 87.226 1.00 22.90 161 SER E C 1
ATOM 5972 O O . SER E 1 161 ? 39.224 170.768 86.821 1.00 17.64 161 SER E O 1
ATOM 5975 N N . MET E 1 162 ? 38.522 172.053 88.511 1.00 25.55 162 MET E N 1
ATOM 5976 C CA . MET E 1 162 ? 38.797 171.098 89.519 1.00 24.29 162 MET E CA 1
ATOM 5977 C C . MET E 1 162 ? 37.556 170.975 90.422 1.00 25.99 162 MET E C 1
ATOM 5978 O O . MET E 1 162 ? 36.678 171.803 90.365 1.00 26.08 162 MET E O 1
ATOM 5983 N N . PHE E 1 163 ? 37.483 169.929 91.213 1.00 20.24 163 PHE E N 1
ATOM 5984 C CA . PHE E 1 163 ? 36.473 169.896 92.267 1.00 25.64 163 PHE E CA 1
ATOM 5985 C C . PHE E 1 163 ? 37.253 169.963 93.562 1.00 26.26 163 PHE E C 1
ATOM 5986 O O . PHE E 1 163 ? 38.208 169.236 93.742 1.00 26.37 163 PHE E O 1
ATOM 5994 N N . LEU E 1 164 ? 36.832 170.826 94.444 1.00 27.38 164 LEU E N 1
ATOM 5995 C CA . LEU E 1 164 ? 37.335 170.873 95.793 1.00 26.91 164 LEU E CA 1
ATOM 5996 C C . LEU E 1 164 ? 36.434 169.879 96.541 1.00 27.69 164 LEU E C 1
ATOM 5997 O O . LEU E 1 164 ? 35.207 169.985 96.488 1.00 27.78 164 LEU E O 1
ATOM 6002 N N . VAL E 1 165 ? 37.030 168.867 97.132 1.00 25.28 165 VAL E N 1
ATOM 6003 C CA . VAL E 1 165 ? 36.309 167.801 97.744 1.00 26.07 165 VAL E CA 1
ATOM 6004 C C . VAL E 1 165 ? 36.517 167.867 99.249 1.00 23.14 165 VAL E C 1
ATOM 6005 O O . VAL E 1 165 ? 37.628 167.910 99.714 1.00 24.88 165 VAL E O 1
ATOM 6009 N N . SER E 1 166 ? 35.430 167.717 99.966 1.00 25.08 166 SER E N 1
ATOM 6010 C CA . SER E 1 166 ? 35.443 167.593 101.417 1.00 28.42 166 SER E CA 1
ATOM 6011 C C . SER E 1 166 ? 34.624 166.377 101.822 1.00 26.86 166 SER E C 1
ATOM 6012 O O . SER E 1 166 ? 33.375 166.395 101.726 1.00 26.80 166 SER E O 1
ATOM 6015 N N . ALA E 1 167 ? 35.263 165.394 102.377 1.00 23.73 167 ALA E N 1
ATOM 6016 C CA . ALA E 1 167 ? 34.556 164.303 103.011 1.00 27.60 167 ALA E CA 1
ATOM 6017 C C . ALA E 1 167 ? 34.659 164.427 104.520 1.00 30.79 167 ALA E C 1
ATOM 6018 O O . ALA E 1 167 ? 35.757 164.435 105.082 1.00 31.16 167 ALA E O 1
ATOM 6020 N N . ASP E 1 168 ? 33.512 164.556 105.191 1.00 27.91 168 ASP E N 1
ATOM 6021 C CA . ASP E 1 168 ? 33.450 164.712 106.635 1.00 23.12 168 ASP E CA 1
ATOM 6022 C C . ASP E 1 168 ? 32.564 163.572 107.263 1.00 25.29 168 ASP E C 1
ATOM 6023 O O . ASP E 1 168 ? 31.333 163.598 107.214 1.00 21.03 168 ASP E O 1
ATOM 6028 N N . ILE E 1 169 ? 33.268 162.555 107.781 1.00 19.75 169 ILE E N 1
ATOM 6029 C CA . ILE E 1 169 ? 32.693 161.294 108.132 1.00 19.57 169 ILE E CA 1
ATOM 6030 C C . ILE E 1 169 ? 32.754 161.116 109.665 1.00 18.36 169 ILE E C 1
ATOM 6031 O O . ILE E 1 169 ? 33.838 161.116 110.253 1.00 18.53 169 ILE E O 1
ATOM 6036 N N . ILE E 1 170 ? 31.618 160.874 110.237 1.00 18.07 170 ILE E N 1
ATOM 6037 C CA . ILE E 1 170 ? 31.493 160.521 111.662 1.00 21.41 170 ILE E CA 1
ATOM 6038 C C . ILE E 1 170 ? 31.843 159.060 111.835 1.00 21.29 170 ILE E C 1
ATOM 6039 O O . ILE E 1 170 ? 31.248 158.176 111.208 1.00 20.40 170 ILE E O 1
ATOM 6044 N N . ALA E 1 171 ? 32.843 158.778 112.666 1.00 21.11 171 ALA E N 1
ATOM 6045 C CA . ALA E 1 171 ? 33.357 157.412 112.840 1.00 20.29 171 ALA E CA 1
ATOM 6046 C C . ALA E 1 171 ? 33.761 157.148 114.296 1.00 18.94 171 ALA E C 1
ATOM 6047 O O . ALA E 1 171 ? 34.143 158.051 114.993 1.00 23.50 171 ALA E O 1
ATOM 6049 N N . SER E 1 172 ? 33.629 155.889 114.721 1.00 17.97 172 SER E N 1
ATOM 6050 C CA . SER E 1 172 ? 34.064 155.401 116.056 1.00 18.10 172 SER E CA 1
ATOM 6051 C C . SER E 1 172 ? 34.839 154.145 115.850 1.00 20.66 172 SER E C 1
ATOM 6052 O O . SER E 1 172 ? 34.547 153.305 114.948 1.00 25.87 172 SER E O 1
ATOM 6055 N N . ARG E 1 173 ? 35.823 153.933 116.674 1.00 19.98 173 ARG E N 1
ATOM 6056 C CA . ARG E 1 173 ? 36.507 152.629 116.735 1.00 21.46 173 ARG E CA 1
ATOM 6057 C C . ARG E 1 173 ? 37.187 152.621 118.088 1.00 23.68 173 ARG E C 1
ATOM 6058 O O . ARG E 1 173 ? 37.393 153.688 118.703 1.00 23.22 173 ARG E O 1
ATOM 6066 N N . MET E 1 174 ? 37.465 151.435 118.575 1.00 23.38 174 MET E N 1
ATOM 6067 C CA . MET E 1 174 ? 38.323 151.305 119.754 1.00 29.42 174 MET E CA 1
ATOM 6068 C C . MET E 1 174 ? 39.637 152.006 119.428 1.00 26.35 174 MET E C 1
ATOM 6069 O O . MET E 1 174 ? 40.165 151.891 118.305 1.00 25.27 174 MET E O 1
ATOM 6074 N N A GLU E 1 175 ? 40.149 152.729 120.422 0.50 25.82 175 GLU E N 1
ATOM 6075 N N B GLU E 1 175 ? 40.123 152.748 120.408 0.50 25.52 175 GLU E N 1
ATOM 6076 C CA A GLU E 1 175 ? 41.359 153.579 120.342 0.50 26.51 175 GLU E CA 1
ATOM 6077 C CA B GLU E 1 175 ? 41.294 153.612 120.322 0.50 25.89 175 GLU E CA 1
ATOM 6078 C C A GLU E 1 175 ? 42.274 153.320 119.140 0.50 25.58 175 GLU E C 1
ATOM 6079 C C B GLU E 1 175 ? 42.284 153.342 119.157 0.50 25.11 175 GLU E C 1
ATOM 6080 O O A GLU E 1 175 ? 42.917 152.293 119.087 0.50 25.91 175 GLU E O 1
ATOM 6081 O O B GLU E 1 175 ? 42.964 152.338 119.127 0.50 24.72 175 GLU E O 1
ATOM 6092 N N . GLY E 1 176 ? 42.323 154.229 118.173 1.00 24.67 176 GLY E N 1
ATOM 6093 C CA . GLY E 1 176 ? 43.208 154.034 117.059 1.00 24.78 176 GLY E CA 1
ATOM 6094 C C . GLY E 1 176 ? 42.878 154.874 115.876 1.00 25.07 176 GLY E C 1
ATOM 6095 O O . GLY E 1 176 ? 42.008 155.792 115.933 1.00 24.31 176 GLY E O 1
ATOM 6096 N N . GLY E 1 177 ? 43.560 154.553 114.785 1.00 26.32 177 GLY E N 1
ATOM 6097 C CA . GLY E 1 177 ? 43.565 155.377 113.587 1.00 25.37 177 GLY E CA 1
ATOM 6098 C C . GLY E 1 177 ? 42.536 154.939 112.517 1.00 23.57 177 GLY E C 1
ATOM 6099 O O . GLY E 1 177 ? 42.230 153.783 112.437 1.00 25.15 177 GLY E O 1
ATOM 6100 N N . VAL E 1 178 ? 42.054 155.924 111.764 1.00 22.76 178 VAL E N 1
ATOM 6101 C CA . VAL E 1 178 ? 41.060 155.757 110.747 1.00 23.50 178 VAL E CA 1
ATOM 6102 C C . VAL E 1 178 ? 41.647 156.226 109.473 1.00 25.01 178 VAL E C 1
ATOM 6103 O O . VAL E 1 178 ? 42.420 157.180 109.469 1.00 27.55 178 VAL E O 1
ATOM 6107 N N . VAL E 1 179 ? 41.360 155.523 108.384 1.00 23.25 179 VAL E N 1
ATOM 6108 C CA . VAL E 1 179 ? 41.919 155.851 107.099 1.00 19.91 179 VAL E CA 1
ATOM 6109 C C . VAL E 1 179 ? 40.807 156.033 106.128 1.00 20.09 179 VAL E C 1
ATOM 6110 O O . VAL E 1 179 ? 39.817 155.305 106.188 1.00 16.99 179 VAL E O 1
ATOM 6114 N N . LEU E 1 180 ? 40.932 157.054 105.261 1.00 22.20 180 LEU E N 1
ATOM 6115 C CA . LEU E 1 180 ? 39.867 157.349 104.301 1.00 20.15 180 LEU E CA 1
ATOM 6116 C C . LEU E 1 180 ? 40.548 157.400 102.967 1.00 19.00 180 LEU E C 1
ATOM 6117 O O . LEU E 1 180 ? 41.630 157.923 102.853 1.00 20.37 180 LEU E O 1
ATOM 6122 N N . ALA E 1 181 ? 39.920 156.832 101.973 1.00 17.63 181 ALA E N 1
ATOM 6123 C CA . ALA E 1 181 ? 40.482 156.805 100.606 1.00 19.39 181 ALA E CA 1
ATOM 6124 C C . ALA E 1 181 ? 39.410 157.105 99.627 1.00 18.39 181 ALA E C 1
ATOM 6125 O O . ALA E 1 181 ? 38.349 156.481 99.630 1.00 23.92 181 ALA E O 1
ATOM 6127 N N . LEU E 1 182 ? 39.670 158.061 98.777 1.00 22.52 182 LEU E N 1
ATOM 6128 C CA . LEU E 1 182 ? 38.780 158.416 97.706 1.00 21.05 182 LEU E CA 1
ATOM 6129 C C . LEU E 1 182 ? 39.329 157.772 96.444 1.00 26.15 182 LEU E C 1
ATOM 6130 O O . LEU E 1 182 ? 40.480 157.955 96.127 1.00 25.25 182 LEU E O 1
ATOM 6135 N N . VAL E 1 183 ? 38.466 157.081 95.705 1.00 26.74 183 VAL E N 1
ATOM 6136 C CA . VAL E 1 183 ? 38.858 156.370 94.510 1.00 28.24 183 VAL E CA 1
ATOM 6137 C C . VAL E 1 183 ? 38.075 156.983 93.346 1.00 23.81 183 VAL E C 1
ATOM 6138 O O . VAL E 1 183 ? 36.877 157.163 93.456 1.00 25.39 183 VAL E O 1
ATOM 6142 N N . ARG E 1 184 ? 38.725 157.196 92.228 1.00 26.82 184 ARG E N 1
ATOM 6143 C CA . ARG E 1 184 ? 38.064 157.530 90.954 1.00 22.02 184 ARG E CA 1
ATOM 6144 C C . ARG E 1 184 ? 37.873 156.286 90.119 1.00 24.14 184 ARG E C 1
ATOM 6145 O O . ARG E 1 184 ? 38.825 155.509 89.907 1.00 25.37 184 ARG E O 1
ATOM 6153 N N . GLU E 1 185 ? 36.665 156.089 89.601 1.00 24.01 185 GLU E N 1
ATOM 6154 C CA . GLU E 1 185 ? 36.310 154.949 88.749 1.00 29.74 185 GLU E CA 1
ATOM 6155 C C . GLU E 1 185 ? 37.226 154.847 87.581 1.00 27.37 185 GLU E C 1
ATOM 6156 O O . GLU E 1 185 ? 37.468 155.823 86.917 1.00 32.55 185 GLU E O 1
ATOM 6162 N N . GLY E 1 186 ? 37.712 153.647 87.311 1.00 32.52 186 GLY E N 1
ATOM 6163 C CA . GLY E 1 186 ? 38.679 153.394 86.236 1.00 32.08 186 GLY E CA 1
ATOM 6164 C C . GLY E 1 186 ? 40.120 153.280 86.743 1.00 36.89 186 GLY E C 1
ATOM 6165 O O . GLY E 1 186 ? 40.969 152.694 86.064 1.00 49.23 186 GLY E O 1
ATOM 6166 N N . ASP E 1 187 ? 40.442 153.912 87.869 1.00 36.33 187 ASP E N 1
ATOM 6167 C CA . ASP E 1 187 ? 41.822 153.950 88.345 1.00 38.07 187 ASP E CA 1
ATOM 6168 C C . ASP E 1 187 ? 42.019 152.636 89.077 1.00 38.20 187 ASP E C 1
ATOM 6169 O O . ASP E 1 187 ? 41.060 151.991 89.429 1.00 30.47 187 ASP E O 1
ATOM 6174 N N . SER E 1 188 ? 43.268 152.253 89.336 1.00 34.64 188 SER E N 1
ATOM 6175 C CA . SER E 1 188 ? 43.520 151.031 90.057 1.00 35.19 188 SER E CA 1
ATOM 6176 C C . SER E 1 188 ? 43.991 151.282 91.469 1.00 30.77 188 SER E C 1
ATOM 6177 O O . SER E 1 188 ? 44.356 150.356 92.196 1.00 33.84 188 SER E O 1
ATOM 6180 N N . LYS E 1 189 ? 43.984 152.531 91.903 1.00 33.91 189 LYS E N 1
ATOM 6181 C CA . LYS E 1 189 ? 44.300 152.820 93.348 1.00 28.68 189 LYS E CA 1
ATOM 6182 C C . LYS E 1 189 ? 43.688 154.136 93.744 1.00 26.89 189 LYS E C 1
ATOM 6183 O O . LYS E 1 189 ? 43.161 154.876 92.875 1.00 24.92 189 LYS E O 1
ATOM 6189 N N . PRO E 1 190 ? 43.831 154.539 95.024 1.00 22.92 190 PRO E N 1
ATOM 6190 C CA . PRO E 1 190 ? 43.121 155.732 95.422 1.00 21.78 190 PRO E CA 1
ATOM 6191 C C . PRO E 1 190 ? 43.652 157.002 94.788 1.00 21.72 190 PRO E C 1
ATOM 6192 O O . PRO E 1 190 ? 44.854 157.160 94.585 1.00 25.28 190 PRO E O 1
ATOM 6196 N N . TYR E 1 191 ? 42.747 157.960 94.556 1.00 20.22 191 TYR E N 1
ATOM 6197 C CA . TYR E 1 191 ? 43.111 159.322 94.164 1.00 23.82 191 TYR E CA 1
ATOM 6198 C C . TYR E 1 191 ? 43.664 160.167 95.351 1.00 22.60 191 TYR E C 1
ATOM 6199 O O . TYR E 1 191 ? 44.422 161.060 95.142 1.00 24.28 191 TYR E O 1
ATOM 6208 N N . ALA E 1 192 ? 43.254 159.874 96.559 1.00 23.04 192 ALA E N 1
ATOM 6209 C CA . ALA E 1 192 ? 43.656 160.633 97.731 1.00 20.38 192 ALA E CA 1
ATOM 6210 C C . ALA E 1 192 ? 43.340 159.799 98.939 1.00 20.53 192 ALA E C 1
ATOM 6211 O O . ALA E 1 192 ? 42.333 159.066 98.971 1.00 18.56 192 ALA E O 1
ATOM 6213 N N . ILE E 1 193 ? 44.117 160.051 100.024 1.00 17.57 193 ILE E N 1
ATOM 6214 C CA . ILE E 1 193 ? 44.077 159.296 101.200 1.00 17.76 193 ILE E CA 1
ATOM 6215 C C . ILE E 1 193 ? 44.175 160.282 102.404 1.00 15.34 193 ILE E C 1
ATOM 6216 O O . ILE E 1 193 ? 45.049 161.183 102.397 1.00 13.86 193 ILE E O 1
ATOM 6221 N N . SER E 1 194 ? 43.422 160.008 103.467 1.00 17.22 194 SER E N 1
ATOM 6222 C CA . SER E 1 194 ? 43.497 160.916 104.638 1.00 14.64 194 SER E CA 1
ATOM 6223 C C . SER E 1 194 ? 43.329 160.088 105.874 1.00 15.46 194 SER E C 1
ATOM 6224 O O . SER E 1 194 ? 43.179 158.884 105.791 1.00 18.25 194 SER E O 1
ATOM 6227 N N . TYR E 1 195 ? 43.505 160.755 106.982 1.00 12.46 195 TYR E N 1
ATOM 6228 C CA . TYR E 1 195 ? 43.631 159.984 108.340 1.00 14.75 195 TYR E CA 1
ATOM 6229 C C . TYR E 1 195 ? 42.839 160.677 109.294 1.00 14.58 195 TYR E C 1
ATOM 6230 O O . TYR E 1 195 ? 42.773 161.894 109.312 1.00 19.11 195 TYR E O 1
ATOM 6239 N N . GLY E 1 196 ? 42.256 159.883 110.231 1.00 20.17 196 GLY E N 1
ATOM 6240 C CA . GLY E 1 196 ? 41.504 160.402 111.297 1.00 15.52 196 GLY E CA 1
ATOM 6241 C C . GLY E 1 196 ? 41.736 159.590 112.570 1.00 14.38 196 GLY E C 1
ATOM 6242 O O . GLY E 1 196 ? 42.496 158.663 112.574 1.00 15.89 196 GLY E O 1
ATOM 6243 N N . TYR E 1 197 ? 40.962 159.891 113.579 1.00 16.80 197 TYR E N 1
ATOM 6244 C CA . TYR E 1 197 ? 41.200 159.269 114.915 1.00 16.86 197 TYR E CA 1
ATOM 6245 C C . TYR E 1 197 ? 39.927 159.086 115.685 1.00 17.39 197 TYR E C 1
ATOM 6246 O O . TYR E 1 197 ? 39.027 159.900 115.639 1.00 20.68 197 TYR E O 1
ATOM 6255 N N . SER E 1 198 ? 39.803 157.977 116.402 1.00 21.39 198 SER E N 1
ATOM 6256 C CA . SER E 1 198 ? 38.817 157.877 117.427 1.00 20.98 198 SER E CA 1
ATOM 6257 C C . SER E 1 198 ? 39.398 157.266 118.672 1.00 20.65 198 SER E C 1
ATOM 6258 O O . SER E 1 198 ? 40.178 156.303 118.617 1.00 20.42 198 SER E O 1
ATOM 6261 N N . SER E 1 199 ? 38.957 157.806 119.810 1.00 20.52 199 SER E N 1
ATOM 6262 C CA . SER E 1 199 ? 39.344 157.288 121.104 1.00 23.08 199 SER E CA 1
ATOM 6263 C C . SER E 1 199 ? 38.428 156.197 121.565 1.00 27.73 199 SER E C 1
ATOM 6264 O O . SER E 1 199 ? 38.659 155.615 122.637 1.00 32.54 199 SER E O 1
ATOM 6267 N N . GLY E 1 200 ? 37.392 155.880 120.788 1.00 24.87 200 GLY E N 1
ATOM 6268 C CA . GLY E 1 200 ? 36.353 154.986 121.286 1.00 24.72 200 GLY E CA 1
ATOM 6269 C C . GLY E 1 200 ? 34.991 155.630 121.066 1.00 24.35 200 GLY E C 1
ATOM 6270 O O . GLY E 1 200 ? 34.051 154.952 120.832 1.00 29.94 200 GLY E O 1
ATOM 6271 N N . VAL E 1 201 ? 34.909 156.943 121.229 1.00 26.04 201 VAL E N 1
ATOM 6272 C CA . VAL E 1 201 ? 33.703 157.622 121.060 1.00 27.02 201 VAL E CA 1
ATOM 6273 C C . VAL E 1 201 ? 33.756 158.258 119.643 1.00 21.62 201 VAL E C 1
ATOM 6274 O O . VAL E 1 201 ? 34.807 158.559 119.067 1.00 23.73 201 VAL E O 1
ATOM 6278 N N . PRO E 1 202 ? 32.605 158.414 119.056 1.00 23.01 202 PRO E N 1
ATOM 6279 C CA . PRO E 1 202 ? 32.594 159.069 117.704 1.00 22.85 202 PRO E CA 1
ATOM 6280 C C . PRO E 1 202 ? 33.365 160.386 117.563 1.00 23.16 202 PRO E C 1
ATOM 6281 O O . PRO E 1 202 ? 33.364 161.254 118.483 1.00 18.56 202 PRO E O 1
ATOM 6285 N N . ASN E 1 203 ? 33.978 160.584 116.384 1.00 15.78 203 ASN E N 1
ATOM 6286 C CA . ASN E 1 203 ? 34.713 161.721 116.082 1.00 17.18 203 ASN E CA 1
ATOM 6287 C C . ASN E 1 203 ? 34.634 161.955 114.582 1.00 16.67 203 ASN E C 1
ATOM 6288 O O . ASN E 1 203 ? 34.460 161.024 113.826 1.00 19.68 203 ASN E O 1
ATOM 6293 N N . LEU E 1 204 ? 34.760 163.205 114.169 1.00 19.86 204 LEU E N 1
ATOM 6294 C CA . LEU E 1 204 ? 34.786 163.536 112.734 1.00 19.04 204 LEU E CA 1
ATOM 6295 C C . LEU E 1 204 ? 36.155 163.176 112.127 1.00 22.41 204 LEU E C 1
ATOM 6296 O O . LEU E 1 204 ? 37.168 163.458 112.721 1.00 28.69 204 LEU E O 1
ATOM 6301 N N . CYS E 1 205 ? 36.173 162.497 110.989 1.00 20.34 205 CYS E N 1
ATOM 6302 C CA . CYS E 1 205 ? 37.339 162.093 110.246 1.00 19.93 205 CYS E CA 1
ATOM 6303 C C . CYS E 1 205 ? 37.186 162.671 108.850 1.00 21.68 205 CYS E C 1
ATOM 6304 O O . CYS E 1 205 ? 36.144 162.456 108.216 1.00 19.36 205 CYS E O 1
ATOM 6307 N N . SER E 1 206 ? 38.181 163.358 108.372 1.00 20.37 206 SER E N 1
ATOM 6308 C CA . SER E 1 206 ? 38.038 164.114 107.165 1.00 23.51 206 SER E CA 1
ATOM 6309 C C . SER E 1 206 ? 39.078 163.811 106.142 1.00 21.87 206 SER E C 1
ATOM 6310 O O . SER E 1 206 ? 40.184 163.320 106.460 1.00 28.60 206 SER E O 1
ATOM 6313 N N . LEU E 1 207 ? 38.697 164.112 104.909 1.00 24.10 207 LEU E N 1
ATOM 6314 C CA . LEU E 1 207 ? 39.519 163.982 103.738 1.00 24.91 207 LEU E CA 1
ATOM 6315 C C . LEU E 1 207 ? 39.198 165.235 102.966 1.00 28.82 207 LEU E C 1
ATOM 6316 O O . LEU E 1 207 ? 38.042 165.516 102.703 1.00 23.02 207 LEU E O 1
ATOM 6321 N N A ARG E 1 208 ? 40.246 165.959 102.596 0.50 26.50 208 ARG E N 1
ATOM 6322 N N B ARG E 1 208 ? 40.238 165.982 102.610 0.50 26.87 208 ARG E N 1
ATOM 6323 C CA A ARG E 1 208 ? 40.141 167.166 101.836 0.50 29.21 208 ARG E CA 1
ATOM 6324 C CA B ARG E 1 208 ? 40.127 167.213 101.866 0.50 30.04 208 ARG E CA 1
ATOM 6325 C C A ARG E 1 208 ? 41.102 167.056 100.703 0.50 29.99 208 ARG E C 1
ATOM 6326 C C B ARG E 1 208 ? 41.089 167.076 100.715 0.50 30.40 208 ARG E C 1
ATOM 6327 O O A ARG E 1 208 ? 42.285 166.826 100.920 0.50 35.89 208 ARG E O 1
ATOM 6328 O O B ARG E 1 208 ? 42.258 166.819 100.933 0.50 36.15 208 ARG E O 1
ATOM 6343 N N . THR E 1 209 ? 40.622 167.288 99.489 1.00 30.49 209 THR E N 1
ATOM 6344 C CA . THR E 1 209 ? 41.461 167.180 98.354 1.00 30.26 209 THR E CA 1
ATOM 6345 C C . THR E 1 209 ? 40.849 167.983 97.222 1.00 27.90 209 THR E C 1
ATOM 6346 O O . THR E 1 209 ? 39.838 168.628 97.413 1.00 27.93 209 THR E O 1
ATOM 6350 N N . ARG E 1 210 ? 41.519 167.939 96.071 1.00 26.21 210 ARG E N 1
ATOM 6351 C CA . ARG E 1 210 ? 41.088 168.545 94.871 1.00 23.43 210 ARG E CA 1
ATOM 6352 C C . ARG E 1 210 ? 41.239 167.567 93.718 1.00 24.90 210 ARG E C 1
ATOM 6353 O O . ARG E 1 210 ? 42.154 166.761 93.715 1.00 25.43 210 ARG E O 1
ATOM 6361 N N . ILE E 1 211 ? 40.247 167.558 92.832 1.00 23.58 211 ILE E N 1
ATOM 6362 C CA . ILE E 1 211 ? 40.216 166.573 91.756 1.00 27.40 211 ILE E CA 1
ATOM 6363 C C . ILE E 1 211 ? 40.373 167.375 90.538 1.00 26.21 211 ILE E C 1
ATOM 6364 O O . ILE E 1 211 ? 39.754 168.442 90.398 1.00 29.60 211 ILE E O 1
ATOM 6369 N N . ILE E 1 212 ? 41.237 166.903 89.652 1.00 32.38 212 ILE E N 1
ATOM 6370 C CA . ILE E 1 212 ? 41.411 167.527 88.368 1.00 28.80 212 ILE E CA 1
ATOM 6371 C C . ILE E 1 212 ? 40.405 166.894 87.438 1.00 26.55 212 ILE E C 1
ATOM 6372 O O . ILE E 1 212 ? 40.453 165.701 87.217 1.00 27.86 212 ILE E O 1
ATOM 6377 N N . ASN E 1 213 ? 39.565 167.707 86.825 1.00 28.61 213 ASN E N 1
ATOM 6378 C CA . ASN E 1 213 ? 38.531 167.206 85.907 1.00 30.80 213 ASN E CA 1
ATOM 6379 C C . ASN E 1 213 ? 39.101 167.111 84.510 1.00 33.12 213 ASN E C 1
ATOM 6380 O O . ASN E 1 213 ? 40.023 167.862 84.149 1.00 31.67 213 ASN E O 1
ATOM 6385 N N . THR E 1 214 ? 38.584 166.162 83.748 1.00 35.78 214 THR E N 1
ATOM 6386 C CA . THR E 1 214 ? 39.123 165.833 82.447 1.00 37.68 214 THR E CA 1
ATOM 6387 C C . THR E 1 214 ? 38.068 165.851 81.357 1.00 36.77 214 THR E C 1
ATOM 6388 O O . THR E 1 214 ? 38.262 165.236 80.327 1.00 44.96 214 THR E O 1
ATOM 6392 N N . GLY E 1 215 ? 36.978 166.571 81.589 1.00 36.00 215 GLY E N 1
ATOM 6393 C CA . GLY E 1 215 ? 35.957 166.809 80.580 1.00 33.11 215 GLY E CA 1
ATOM 6394 C C . GLY E 1 215 ? 34.683 167.212 81.257 1.00 36.34 215 GLY E C 1
ATOM 6395 O O . GLY E 1 215 ? 34.708 167.640 82.406 1.00 38.57 215 GLY E O 1
ATOM 6396 N N . LEU E 1 216 ? 33.578 167.094 80.551 1.00 35.23 216 LEU E N 1
ATOM 6397 C CA . LEU E 1 216 ? 32.301 167.593 81.018 1.00 36.16 216 LEU E CA 1
ATOM 6398 C C . LEU E 1 216 ? 31.328 166.441 81.133 1.00 31.88 216 LEU E C 1
ATOM 6399 O O . LEU E 1 216 ? 30.139 166.629 81.200 1.00 37.42 216 LEU E O 1
ATOM 6404 N N . THR E 1 217 ? 31.868 165.229 81.220 1.00 35.52 217 THR E N 1
ATOM 6405 C CA . THR E 1 217 ? 31.085 164.009 81.286 1.00 40.13 217 THR E CA 1
ATOM 6406 C C . THR E 1 217 ? 30.887 163.651 82.795 1.00 36.28 217 THR E C 1
ATOM 6407 O O . THR E 1 217 ? 31.828 163.741 83.588 1.00 37.98 217 THR E O 1
ATOM 6411 N N . PRO E 1 218 ? 29.705 163.146 83.172 1.00 38.30 218 PRO E N 1
ATOM 6412 C CA . PRO E 1 218 ? 29.595 162.528 84.550 1.00 35.90 218 PRO E CA 1
ATOM 6413 C C . PRO E 1 218 ? 30.763 161.595 84.917 1.00 38.79 218 PRO E C 1
ATOM 6414 O O . PRO E 1 218 ? 31.219 160.776 84.087 1.00 32.43 218 PRO E O 1
ATOM 6418 N N . THR E 1 219 ? 31.277 161.720 86.141 1.00 33.47 219 THR E N 1
ATOM 6419 C CA . THR E 1 219 ? 32.368 160.872 86.585 1.00 34.09 219 THR E CA 1
ATOM 6420 C C . THR E 1 219 ? 31.995 160.343 87.964 1.00 30.01 219 THR E C 1
ATOM 6421 O O . THR E 1 219 ? 31.481 161.063 88.779 1.00 23.63 219 THR E O 1
ATOM 6425 N N . THR E 1 220 ? 32.334 159.097 88.211 1.00 28.25 220 THR E N 1
ATOM 6426 C CA . THR E 1 220 ? 32.002 158.450 89.472 1.00 26.17 220 THR E CA 1
ATOM 6427 C C . THR E 1 220 ? 33.209 158.280 90.375 1.00 28.17 220 THR E C 1
ATOM 6428 O O . THR E 1 220 ? 34.296 157.881 89.935 1.00 23.78 220 THR E O 1
ATOM 6432 N N . TYR E 1 221 ? 32.999 158.580 91.675 1.00 25.15 221 TYR E N 1
ATOM 6433 C CA . TYR E 1 221 ? 34.042 158.457 92.684 1.00 25.52 221 TYR E CA 1
ATOM 6434 C C . TYR E 1 221 ? 33.435 157.665 93.813 1.00 21.47 221 TYR E C 1
ATOM 6435 O O . TYR E 1 221 ? 32.202 157.561 93.939 1.00 19.38 221 TYR E O 1
ATOM 6444 N N . SER E 1 222 ? 34.283 157.021 94.587 1.00 26.18 222 SER E N 1
ATOM 6445 C CA . SER E 1 222 ? 33.787 156.300 95.752 1.00 20.52 222 SER E CA 1
ATOM 6446 C C . SER E 1 222 ? 34.712 156.553 96.960 1.00 22.33 222 SER E C 1
ATOM 6447 O O . SER E 1 222 ? 35.862 156.918 96.809 1.00 23.55 222 SER E O 1
ATOM 6450 N N . LEU E 1 223 ? 34.152 156.434 98.159 1.00 22.23 223 LEU E N 1
ATOM 6451 C CA . LEU E 1 223 ? 34.910 156.671 99.434 1.00 18.87 223 LEU E CA 1
ATOM 6452 C C . LEU E 1 223 ? 34.922 155.397 100.170 1.00 17.47 223 LEU E C 1
ATOM 6453 O O . LEU E 1 223 ? 33.898 154.790 100.352 1.00 17.10 223 LEU E O 1
ATOM 6458 N N . ARG E 1 224 ? 36.124 154.972 100.561 1.00 19.45 224 ARG E N 1
ATOM 6459 C CA . ARG E 1 224 ? 36.345 153.820 101.382 1.00 23.60 224 ARG E CA 1
ATOM 6460 C C . ARG E 1 224 ? 36.971 154.240 102.731 1.00 22.34 224 ARG E C 1
ATOM 6461 O O . ARG E 1 224 ? 37.815 155.136 102.805 1.00 24.32 224 ARG E O 1
ATOM 6469 N N . VAL E 1 225 ? 36.560 153.548 103.781 1.00 23.98 225 VAL E N 1
ATOM 6470 C CA . VAL E 1 225 ? 36.952 153.822 105.110 1.00 18.93 225 VAL E CA 1
ATOM 6471 C C . VAL E 1 225 ? 37.358 152.528 105.778 1.00 22.23 225 VAL E C 1
ATOM 6472 O O . VAL E 1 225 ? 36.678 151.494 105.636 1.00 23.40 225 VAL E O 1
ATOM 6476 N N . GLY E 1 226 ? 38.450 152.571 106.581 1.00 25.32 226 GLY E N 1
ATOM 6477 C CA . GLY E 1 226 ? 38.833 151.447 107.411 1.00 22.26 226 GLY E CA 1
ATOM 6478 C C . GLY E 1 226 ? 39.839 151.741 108.476 1.00 23.22 226 GLY E C 1
ATOM 6479 O O . GLY E 1 226 ? 40.398 152.851 108.576 1.00 21.13 226 GLY E O 1
ATOM 6480 N N . GLY E 1 227 ? 40.099 150.757 109.296 1.00 19.92 227 GLY E N 1
ATOM 6481 C CA . GLY E 1 227 ? 41.166 150.941 110.292 1.00 23.99 227 GLY E CA 1
ATOM 6482 C C . GLY E 1 227 ? 42.585 151.014 109.704 1.00 20.29 227 GLY E C 1
ATOM 6483 O O . GLY E 1 227 ? 42.918 150.424 108.668 1.00 26.12 227 GLY E O 1
ATOM 6484 N N . LEU E 1 228 ? 43.414 151.774 110.366 1.00 23.46 228 LEU E N 1
ATOM 6485 C CA . LEU E 1 228 ? 44.833 151.857 110.062 1.00 25.31 228 LEU E CA 1
ATOM 6486 C C . LEU E 1 228 ? 45.516 150.629 110.626 1.00 25.89 228 LEU E C 1
ATOM 6487 O O . LEU E 1 228 ? 45.629 150.512 111.828 1.00 23.67 228 LEU E O 1
ATOM 6492 N N . GLU E 1 229 ? 45.880 149.704 109.772 1.00 25.50 229 GLU E N 1
ATOM 6493 C CA . GLU E 1 229 ? 46.532 148.439 110.184 1.00 30.70 229 GLU E CA 1
ATOM 6494 C C . GLU E 1 229 ? 45.656 147.448 110.941 1.00 31.34 229 GLU E C 1
ATOM 6495 O O . GLU E 1 229 ? 45.714 146.270 110.666 1.00 32.52 229 GLU E O 1
ATOM 6501 N N . SER E 1 230 ? 44.815 147.903 111.857 1.00 31.68 230 SER E N 1
ATOM 6502 C CA . SER E 1 230 ? 43.894 147.031 112.526 1.00 30.63 230 SER E CA 1
ATOM 6503 C C . SER E 1 230 ? 42.649 147.740 113.049 1.00 30.64 230 SER E C 1
ATOM 6504 O O . SER E 1 230 ? 42.636 148.947 113.130 1.00 34.84 230 SER E O 1
ATOM 6507 N N . GLY E 1 231 ? 41.671 146.968 113.511 1.00 24.94 231 GLY E N 1
ATOM 6508 C CA . GLY E 1 231 ? 40.469 147.485 114.197 1.00 29.27 231 GLY E CA 1
ATOM 6509 C C . GLY E 1 231 ? 39.288 147.606 113.248 1.00 28.95 231 GLY E C 1
ATOM 6510 O O . GLY E 1 231 ? 39.469 147.756 112.070 1.00 42.29 231 GLY E O 1
ATOM 6511 N N . VAL E 1 232 ? 38.070 147.534 113.792 1.00 31.24 232 VAL E N 1
ATOM 6512 C CA . VAL E 1 232 ? 36.840 147.737 113.094 1.00 27.37 232 VAL E CA 1
ATOM 6513 C C . VAL E 1 232 ? 36.413 149.175 113.281 1.00 30.03 232 VAL E C 1
ATOM 6514 O O . VAL E 1 232 ? 36.492 149.721 114.383 1.00 34.64 232 VAL E O 1
ATOM 6518 N N . VAL E 1 233 ? 35.965 149.805 112.214 1.00 26.57 233 VAL E N 1
ATOM 6519 C CA . VAL E 1 233 ? 35.494 151.196 112.265 1.00 24.63 233 VAL E CA 1
ATOM 6520 C C . VAL E 1 233 ? 34.016 151.183 111.946 1.00 23.94 233 VAL E C 1
ATOM 6521 O O . VAL E 1 233 ? 33.616 150.585 110.930 1.00 28.06 233 VAL E O 1
ATOM 6525 N N . TRP E 1 234 ? 33.194 151.855 112.740 1.00 21.80 234 TRP E N 1
ATOM 6526 C CA . TRP E 1 234 ? 31.803 152.140 112.424 1.00 20.15 234 TRP E CA 1
ATOM 6527 C C . TRP E 1 234 ? 31.614 153.565 111.977 1.00 20.97 234 TRP E C 1
ATOM 6528 O O . TRP E 1 234 ? 32.097 154.470 112.624 1.00 18.72 234 TRP E O 1
ATOM 6539 N N . VAL E 1 235 ? 30.948 153.775 110.825 1.00 19.56 235 VAL E N 1
ATOM 6540 C CA . VAL E 1 235 ? 30.613 155.033 110.346 1.00 16.57 235 VAL E CA 1
ATOM 6541 C C . VAL E 1 235 ? 29.178 155.310 110.839 1.00 19.21 235 VAL E C 1
ATOM 6542 O O . VAL E 1 235 ? 28.284 154.436 110.717 1.00 22.37 235 VAL E O 1
ATOM 6546 N N . ASN E 1 236 ? 28.963 156.543 111.317 1.00 17.83 236 ASN E N 1
ATOM 6547 C CA . ASN E 1 236 ? 27.673 157.062 111.817 1.00 20.46 236 ASN E CA 1
ATOM 6548 C C . ASN E 1 236 ? 27.096 156.251 112.957 1.00 20.66 236 ASN E C 1
ATOM 6549 O O . ASN E 1 236 ? 25.921 156.133 113.079 1.00 18.25 236 ASN E O 1
ATOM 6554 N N . ALA E 1 237 ? 27.963 155.636 113.733 1.00 23.38 237 ALA E N 1
ATOM 6555 C CA . ALA E 1 237 ? 27.478 154.858 114.833 1.00 22.89 237 ALA E CA 1
ATOM 6556 C C . ALA E 1 237 ? 28.531 154.801 115.883 1.00 21.78 237 ALA E C 1
ATOM 6557 O O . ALA E 1 237 ? 29.638 155.252 115.690 1.00 27.53 237 ALA E O 1
ATOM 6559 N N . LEU E 1 238 ? 28.139 154.337 117.086 1.00 22.38 238 LEU E N 1
ATOM 6560 C CA . LEU E 1 238 ? 29.065 154.073 118.178 1.00 20.73 238 LEU E CA 1
ATOM 6561 C C . LEU E 1 238 ? 29.885 152.824 117.819 1.00 21.46 238 LEU E C 1
ATOM 6562 O O . LEU E 1 238 ? 29.588 152.140 116.885 1.00 28.28 238 LEU E O 1
ATOM 6567 N N . SER E 1 239 ? 30.872 152.498 118.605 1.00 28.91 239 SER E N 1
ATOM 6568 C CA . SER E 1 239 ? 31.706 151.345 118.246 1.00 34.30 239 SER E CA 1
ATOM 6569 C C . SER E 1 239 ? 31.051 150.026 118.205 1.00 32.56 239 SER E C 1
ATOM 6570 O O . SER E 1 239 ? 31.659 149.114 117.690 1.00 32.51 239 SER E O 1
ATOM 6573 N N . ASN E 1 240 ? 29.925 149.908 118.889 1.00 27.31 240 ASN E N 1
ATOM 6574 C CA . ASN E 1 240 ? 29.170 148.687 118.921 1.00 29.10 240 ASN E CA 1
ATOM 6575 C C . ASN E 1 240 ? 28.060 148.695 117.891 1.00 29.87 240 ASN E C 1
ATOM 6576 O O . ASN E 1 240 ? 27.205 147.823 117.927 1.00 27.58 240 ASN E O 1
ATOM 6581 N N . GLY E 1 241 ? 28.010 149.705 117.010 1.00 30.86 241 GLY E N 1
ATOM 6582 C CA . GLY E 1 241 ? 26.947 149.732 115.980 1.00 28.47 241 GLY E CA 1
ATOM 6583 C C . GLY E 1 241 ? 25.658 150.421 116.331 1.00 29.06 241 GLY E C 1
ATOM 6584 O O . GLY E 1 241 ? 24.809 150.648 115.462 1.00 23.20 241 GLY E O 1
ATOM 6585 N N . ASN E 1 242 ? 25.494 150.806 117.585 1.00 25.01 242 ASN E N 1
ATOM 6586 C CA . ASN E 1 242 ? 24.324 151.534 117.979 1.00 26.34 242 ASN E CA 1
ATOM 6587 C C . ASN E 1 242 ? 24.340 152.990 117.535 1.00 27.55 242 ASN E C 1
ATOM 6588 O O . ASN E 1 242 ? 25.401 153.564 117.304 1.00 23.75 242 ASN E O 1
ATOM 6593 N N . ASP E 1 243 ? 23.147 153.589 117.510 1.00 28.24 243 ASP E N 1
ATOM 6594 C CA . ASP E 1 243 ? 22.945 154.985 117.170 1.00 30.14 243 ASP E CA 1
ATOM 6595 C C . ASP E 1 243 ? 23.664 155.930 118.137 1.00 25.87 243 ASP E C 1
ATOM 6596 O O . ASP E 1 243 ? 23.617 155.753 119.345 1.00 24.00 243 ASP E O 1
ATOM 6601 N N . ILE E 1 244 ? 24.361 156.911 117.601 1.00 23.08 244 ILE E N 1
ATOM 6602 C CA . ILE E 1 244 ? 24.961 157.909 118.438 1.00 25.56 244 ILE E CA 1
ATOM 6603 C C . ILE E 1 244 ? 23.893 158.827 119.020 1.00 23.96 244 ILE E C 1
ATOM 6604 O O . ILE E 1 244 ? 23.135 159.419 118.297 1.00 20.00 244 ILE E O 1
ATOM 6609 N N . LEU E 1 245 ? 23.854 158.925 120.361 1.00 23.28 245 LEU E N 1
ATOM 6610 C CA . LEU E 1 245 ? 22.855 159.735 121.033 1.00 23.60 245 LEU E CA 1
ATOM 6611 C C . LEU E 1 245 ? 21.403 159.353 120.634 1.00 25.10 245 LEU E C 1
ATOM 6612 O O . LEU E 1 245 ? 20.477 160.143 120.836 1.00 26.41 245 LEU E O 1
ATOM 6617 N N . GLY E 1 246 ? 21.225 158.137 120.125 1.00 23.44 246 GLY E N 1
ATOM 6618 C CA . GLY E 1 246 ? 19.909 157.562 119.830 1.00 26.66 246 GLY E CA 1
ATOM 6619 C C . GLY E 1 246 ? 19.277 158.144 118.580 1.00 26.00 246 GLY E C 1
ATOM 6620 O O . GLY E 1 246 ? 18.074 158.043 118.448 1.00 25.33 246 GLY E O 1
ATOM 6621 N N . ILE E 1 247 ? 20.072 158.772 117.679 1.00 23.42 247 ILE E N 1
ATOM 6622 C CA . ILE E 1 247 ? 19.480 159.428 116.495 1.00 23.36 247 ILE E CA 1
ATOM 6623 C C . ILE E 1 247 ? 20.157 158.967 115.258 1.00 21.49 247 ILE E C 1
ATOM 6624 O O . ILE E 1 247 ? 21.233 158.344 115.374 1.00 18.06 247 ILE E O 1
ATOM 6629 N N . THR E 1 248 ? 19.639 159.350 114.096 1.00 21.08 248 THR E N 1
ATOM 6630 C CA . THR E 1 248 ? 20.436 159.136 112.918 1.00 24.86 248 THR E CA 1
ATOM 6631 C C . THR E 1 248 ? 21.425 160.346 112.781 1.00 28.11 248 THR E C 1
ATOM 6632 O O . THR E 1 248 ? 21.079 161.482 113.042 1.00 23.62 248 THR E O 1
ATOM 6636 N N . ASN E 1 249 ? 22.653 160.064 112.362 1.00 22.57 249 ASN E N 1
ATOM 6637 C CA . ASN E 1 249 ? 23.675 161.090 112.204 1.00 19.63 249 ASN E CA 1
ATOM 6638 C C . ASN E 1 249 ? 24.091 161.140 110.752 1.00 17.92 249 ASN E C 1
ATOM 6639 O O . ASN E 1 249 ? 23.842 160.169 110.001 1.00 18.89 249 ASN E O 1
ATOM 6644 N N . THR E 1 250 ? 24.675 162.263 110.378 1.00 20.30 250 THR E N 1
ATOM 6645 C CA . THR E 1 250 ? 24.907 162.533 108.917 1.00 22.47 250 THR E CA 1
ATOM 6646 C C . THR E 1 250 ? 26.363 162.799 108.714 1.00 21.63 250 THR E C 1
ATOM 6647 O O . THR E 1 250 ? 26.941 163.733 109.315 1.00 22.00 250 THR E O 1
ATOM 6651 N N . SER E 1 251 ? 26.972 162.016 107.866 1.00 17.67 251 SER E N 1
ATOM 6652 C CA . SER E 1 251 ? 28.272 162.298 107.397 1.00 17.47 251 SER E CA 1
ATOM 6653 C C . SER E 1 251 ? 28.007 162.934 106.027 1.00 20.70 251 SER E C 1
ATOM 6654 O O . SER E 1 251 ? 26.973 162.680 105.400 1.00 25.92 251 SER E O 1
ATOM 6657 N N . ASN E 1 252 ? 28.874 163.821 105.593 1.00 20.25 252 ASN E N 1
ATOM 6658 C CA . ASN E 1 252 ? 28.723 164.461 104.214 1.00 20.58 252 ASN E CA 1
ATOM 6659 C C . ASN E 1 252 ? 29.946 164.391 103.342 1.00 22.91 252 ASN E C 1
ATOM 6660 O O . ASN E 1 252 ? 31.094 164.442 103.874 1.00 21.39 252 ASN E O 1
ATOM 6665 N N . VAL E 1 253 ? 29.749 164.295 101.987 1.00 18.81 253 VAL E N 1
ATOM 6666 C CA . VAL E 1 253 ? 30.805 164.406 101.038 1.00 21.74 253 VAL E CA 1
ATOM 6667 C C . VAL E 1 253 ? 30.390 165.442 99.996 1.00 19.14 253 VAL E C 1
ATOM 6668 O O . VAL E 1 253 ? 29.326 165.298 99.357 1.00 18.88 253 VAL E O 1
ATOM 6672 N N . SER E 1 254 ? 31.130 166.552 99.927 1.00 18.65 254 SER E N 1
ATOM 6673 C CA . SER E 1 254 ? 30.754 167.644 99.033 1.00 21.19 254 SER E CA 1
ATOM 6674 C C . SER E 1 254 ? 31.804 167.867 97.975 1.00 21.71 254 SER E C 1
ATOM 6675 O O . SER E 1 254 ? 33.017 167.599 98.186 1.00 21.85 254 SER E O 1
ATOM 6678 N N . PHE E 1 255 ? 31.330 168.260 96.811 1.00 20.68 255 PHE E N 1
ATOM 6679 C CA . PHE E 1 255 ? 32.161 168.525 95.646 1.00 20.30 255 PHE E CA 1
ATOM 6680 C C . PHE E 1 255 ? 31.801 169.939 95.222 1.00 19.09 255 PHE E C 1
ATOM 6681 O O . PHE E 1 255 ? 30.646 170.202 94.867 1.00 22.83 255 PHE E O 1
ATOM 6689 N N . LEU E 1 256 ? 32.767 170.820 95.192 1.00 18.70 256 LEU E N 1
ATOM 6690 C CA . LEU E 1 256 ? 32.577 172.156 94.749 1.00 22.47 256 LEU E CA 1
ATOM 6691 C C . LEU E 1 256 ? 33.524 172.423 93.558 1.00 19.79 256 LEU E C 1
ATOM 6692 O O . LEU E 1 256 ? 34.734 172.335 93.684 1.00 19.49 256 LEU E O 1
ATOM 6697 N N . GLU E 1 257 ? 32.946 172.813 92.422 1.00 25.41 257 GLU E N 1
ATOM 6698 C CA . GLU E 1 257 ? 33.724 173.085 91.235 1.00 22.12 257 GLU E CA 1
ATOM 6699 C C . GLU E 1 257 ? 34.403 174.443 91.350 1.00 23.54 257 GLU E C 1
ATOM 6700 O O . GLU E 1 257 ? 33.778 175.425 91.669 1.00 23.19 257 GLU E O 1
ATOM 6706 N N . VAL E 1 258 ? 35.711 174.463 91.089 1.00 24.12 258 VAL E N 1
ATOM 6707 C CA . VAL E 1 258 ? 36.526 175.674 91.170 1.00 29.45 258 VAL E CA 1
ATOM 6708 C C . VAL E 1 258 ? 37.470 175.698 89.963 1.00 30.80 258 VAL E C 1
ATOM 6709 O O . VAL E 1 258 ? 37.745 174.644 89.412 1.00 29.47 258 VAL E O 1
ATOM 6713 N N . ILE E 1 259 ? 37.986 176.893 89.640 1.00 34.07 259 ILE E N 1
ATOM 6714 C CA . ILE E 1 259 ? 38.844 177.092 88.466 1.00 39.81 259 ILE E CA 1
ATOM 6715 C C . ILE E 1 259 ? 40.262 177.496 88.915 1.00 39.39 259 ILE E C 1
ATOM 6716 O O . ILE E 1 259 ? 40.445 178.611 89.436 1.00 34.80 259 ILE E O 1
ATOM 6721 N N . PRO E 1 260 ? 41.262 176.629 88.689 1.00 36.30 260 PRO E N 1
ATOM 6722 C CA . PRO E 1 260 ? 42.636 177.029 89.051 1.00 43.45 260 PRO E CA 1
ATOM 6723 C C . PRO E 1 260 ? 43.258 178.169 88.228 1.00 48.63 260 PRO E C 1
ATOM 6724 O O . PRO E 1 260 ? 42.775 178.498 87.130 1.00 48.51 260 PRO E O 1
ATOM 6728 N N . GLN E 1 261 ? 44.310 178.752 88.787 1.00 59.18 261 GLN E N 1
ATOM 6729 C CA . GLN E 1 261 ? 45.270 179.551 88.019 1.00 64.97 261 GLN E CA 1
ATOM 6730 C C . GLN E 1 261 ? 46.453 178.723 87.534 1.00 68.65 261 GLN E C 1
ATOM 6731 O O . GLN E 1 261 ? 46.507 178.318 86.364 1.00 80.54 261 GLN E O 1
ATOM 6737 N N . ASN F 1 3 ? 5.930 256.027 41.014 1.00 103.67 3 ASN F N 1
ATOM 6738 C CA . ASN F 1 3 ? 6.530 256.376 39.688 1.00 101.64 3 ASN F CA 1
ATOM 6739 C C . ASN F 1 3 ? 7.244 255.225 38.988 1.00 88.30 3 ASN F C 1
ATOM 6740 O O . ASN F 1 3 ? 7.709 254.284 39.618 1.00 78.73 3 ASN F O 1
ATOM 6745 N N . SER F 1 4 ? 7.297 255.320 37.663 1.00 81.99 4 SER F N 1
ATOM 6746 C CA . SER F 1 4 ? 7.609 254.176 36.823 1.00 72.13 4 SER F CA 1
ATOM 6747 C C . SER F 1 4 ? 8.019 254.575 35.399 1.00 59.04 4 SER F C 1
ATOM 6748 O O . SER F 1 4 ? 7.807 255.699 34.974 1.00 54.68 4 SER F O 1
ATOM 6751 N N . GLY F 1 5 ? 8.612 253.633 34.686 1.00 55.43 5 GLY F N 1
ATOM 6752 C CA . GLY F 1 5 ? 9.094 253.861 33.313 1.00 53.36 5 GLY F CA 1
ATOM 6753 C C . GLY F 1 5 ? 10.322 253.057 32.953 1.00 53.22 5 GLY F C 1
ATOM 6754 O O . GLY F 1 5 ? 10.455 251.878 33.350 1.00 46.00 5 GLY F O 1
ATOM 6755 N N . PHE F 1 6 ? 11.235 253.688 32.214 1.00 48.53 6 PHE F N 1
ATOM 6756 C CA . PHE F 1 6 ? 12.533 253.093 31.897 1.00 49.21 6 PHE F CA 1
ATOM 6757 C C . PHE F 1 6 ? 13.642 254.083 32.226 1.00 52.49 6 PHE F C 1
ATOM 6758 O O . PHE F 1 6 ? 13.407 255.289 32.199 1.00 49.68 6 PHE F O 1
ATOM 6766 N N . TYR F 1 7 ? 14.834 253.581 32.553 1.00 55.92 7 TYR F N 1
ATOM 6767 C CA . TYR F 1 7 ? 15.958 254.456 32.834 1.00 60.57 7 TYR F CA 1
ATOM 6768 C C . TYR F 1 7 ? 17.278 253.726 32.684 1.00 60.42 7 TYR F C 1
ATOM 6769 O O . TYR F 1 7 ? 17.314 252.492 32.634 1.00 56.71 7 TYR F O 1
ATOM 6778 N N . LEU F 1 8 ? 18.348 254.509 32.568 1.00 64.30 8 LEU F N 1
ATOM 6779 C CA . LEU F 1 8 ? 19.702 253.972 32.437 1.00 73.69 8 LEU F CA 1
ATOM 6780 C C . LEU F 1 8 ? 20.364 253.881 33.804 1.00 73.11 8 LEU F C 1
ATOM 6781 O O . LEU F 1 8 ? 20.360 254.855 34.556 1.00 72.03 8 LEU F O 1
ATOM 6786 N N . TYR F 1 9 ? 20.895 252.699 34.112 1.00 72.32 9 TYR F N 1
ATOM 6787 C CA . TYR F 1 9 ? 21.743 252.482 35.273 1.00 74.76 9 TYR F CA 1
ATOM 6788 C C . TYR F 1 9 ? 23.098 252.053 34.728 1.00 74.25 9 TYR F C 1
ATOM 6789 O O . TYR F 1 9 ? 23.194 251.010 34.077 1.00 62.57 9 TYR F O 1
ATOM 6798 N N . ASN F 1 10 ? 24.129 252.856 35.017 1.00 80.63 10 ASN F N 1
ATOM 6799 C CA . ASN F 1 10 ? 25.375 252.941 34.220 1.00 89.50 10 ASN F CA 1
ATOM 6800 C C . ASN F 1 10 ? 25.067 252.749 32.716 1.00 100.47 10 ASN F C 1
ATOM 6801 O O . ASN F 1 10 ? 24.691 253.710 32.025 1.00 103.10 10 ASN F O 1
ATOM 6806 N N . THR F 1 11 ? 25.183 251.511 32.238 1.00 99.28 11 THR F N 1
ATOM 6807 C CA . THR F 1 11 ? 25.008 251.175 30.845 1.00 98.75 11 THR F CA 1
ATOM 6808 C C . THR F 1 11 ? 23.873 250.172 30.588 1.00 97.92 11 THR F C 1
ATOM 6809 O O . THR F 1 11 ? 23.776 249.672 29.489 1.00 97.23 11 THR F O 1
ATOM 6813 N N . GLN F 1 12 ? 23.022 249.880 31.577 1.00 98.44 12 GLN F N 1
ATOM 6814 C CA . GLN F 1 12 ? 21.851 248.998 31.365 1.00 91.51 12 GLN F CA 1
ATOM 6815 C C . GLN F 1 12 ? 20.559 249.826 31.255 1.00 83.90 12 GLN F C 1
ATOM 6816 O O . GLN F 1 12 ? 20.318 250.705 32.077 1.00 75.35 12 GLN F O 1
ATOM 6822 N N . ASN F 1 13 ? 19.751 249.546 30.225 1.00 76.90 13 ASN F N 1
ATOM 6823 C CA . ASN F 1 13 ? 18.422 250.143 30.072 1.00 70.58 13 ASN F CA 1
ATOM 6824 C C . ASN F 1 13 ? 17.400 249.304 30.829 1.00 67.65 13 ASN F C 1
ATOM 6825 O O . ASN F 1 13 ? 17.094 248.164 30.439 1.00 55.70 13 ASN F O 1
ATOM 6830 N N . CYS F 1 14 ? 16.888 249.859 31.927 1.00 65.93 14 CYS F N 1
ATOM 6831 C CA . CYS F 1 14 ? 16.098 249.083 32.886 1.00 57.42 14 CYS F CA 1
ATOM 6832 C C . CYS F 1 14 ? 14.687 249.574 32.990 1.00 53.16 14 CYS F C 1
ATOM 6833 O O . CYS F 1 14 ? 14.443 250.787 32.995 1.00 55.50 14 CYS F O 1
ATOM 6836 N N . VAL F 1 15 ? 13.751 248.630 33.083 1.00 48.14 15 VAL F N 1
ATOM 6837 C CA . VAL F 1 15 ? 12.390 248.962 33.484 1.00 51.99 15 VAL F CA 1
ATOM 6838 C C . VAL F 1 15 ? 12.353 249.200 34.990 1.00 59.35 15 VAL F C 1
ATOM 6839 O O . VAL F 1 15 ? 13.082 248.534 35.737 1.00 59.89 15 VAL F O 1
ATOM 6843 N N . PHE F 1 16 ? 11.535 250.147 35.437 1.00 53.39 16 PHE F N 1
ATOM 6844 C CA . PHE F 1 16 ? 11.366 250.354 36.855 1.00 59.45 16 PHE F CA 1
ATOM 6845 C C . PHE F 1 16 ? 9.924 250.682 37.163 1.00 60.98 16 PHE F C 1
ATOM 6846 O O . PHE F 1 16 ? 9.215 251.217 36.307 1.00 64.83 16 PHE F O 1
ATOM 6854 N N . ALA F 1 17 ? 9.518 250.339 38.384 1.00 59.45 17 ALA F N 1
ATOM 6855 C CA . ALA F 1 17 ? 8.163 250.552 38.898 1.00 64.59 17 ALA F CA 1
ATOM 6856 C C . ALA F 1 17 ? 8.091 250.157 40.387 1.00 70.07 17 ALA F C 1
ATOM 6857 O O . ALA F 1 17 ? 9.048 249.620 40.938 1.00 63.77 17 ALA F O 1
ATOM 6859 N N . ASP F 1 18 ? 6.956 250.417 41.029 1.00 75.88 18 ASP F N 1
ATOM 6860 C CA . ASP F 1 18 ? 6.751 249.994 42.419 1.00 72.07 18 ASP F CA 1
ATOM 6861 C C . ASP F 1 18 ? 6.453 248.510 42.530 1.00 72.42 18 ASP F C 1
ATOM 6862 O O . ASP F 1 18 ? 6.788 247.901 43.536 1.00 70.65 18 ASP F O 1
ATOM 6867 N N . ASN F 1 19 ? 5.803 247.930 41.519 1.00 79.01 19 ASN F N 1
ATOM 6868 C CA . ASN F 1 19 ? 5.460 246.483 41.539 1.00 80.06 19 ASN F CA 1
ATOM 6869 C C . ASN F 1 19 ? 5.529 245.765 40.176 1.00 78.34 19 ASN F C 1
ATOM 6870 O O . ASN F 1 19 ? 4.561 245.726 39.405 1.00 78.18 19 ASN F O 1
ATOM 6875 N N . LEU F 1 105 ? 32.237 190.469 77.216 1.00 59.44 105 LEU F N 1
ATOM 6876 C CA . LEU F 1 105 ? 33.207 189.385 77.468 1.00 67.76 105 LEU F CA 1
ATOM 6877 C C . LEU F 1 105 ? 34.626 189.791 77.879 1.00 74.47 105 LEU F C 1
ATOM 6878 O O . LEU F 1 105 ? 35.235 189.117 78.717 1.00 82.76 105 LEU F O 1
ATOM 6883 N N . ASP F 1 106 ? 35.209 190.785 77.223 1.00 69.59 106 ASP F N 1
ATOM 6884 C CA . ASP F 1 106 ? 36.510 191.299 77.665 1.00 70.31 106 ASP F CA 1
ATOM 6885 C C . ASP F 1 106 ? 36.425 191.933 79.036 1.00 72.10 106 ASP F C 1
ATOM 6886 O O . ASP F 1 106 ? 37.370 191.844 79.826 1.00 72.32 106 ASP F O 1
ATOM 6891 N N . LYS F 1 107 ? 35.320 192.619 79.306 1.00 70.89 107 LYS F N 1
ATOM 6892 C CA . LYS F 1 107 ? 35.096 193.182 80.634 1.00 71.23 107 LYS F CA 1
ATOM 6893 C C . LYS F 1 107 ? 35.068 192.042 81.676 1.00 68.09 107 LYS F C 1
ATOM 6894 O O . LYS F 1 107 ? 35.860 192.024 82.620 1.00 61.95 107 LYS F O 1
ATOM 6900 N N . ILE F 1 108 ? 34.181 191.081 81.457 1.00 56.35 108 ILE F N 1
ATOM 6901 C CA . ILE F 1 108 ? 33.948 190.000 82.407 1.00 58.61 108 ILE F CA 1
ATOM 6902 C C . ILE F 1 108 ? 35.190 189.195 82.739 1.00 56.39 108 ILE F C 1
ATOM 6903 O O . ILE F 1 108 ? 35.365 188.790 83.867 1.00 59.26 108 ILE F O 1
ATOM 6908 N N . THR F 1 109 ? 36.000 188.924 81.727 1.00 59.62 109 THR F N 1
ATOM 6909 C CA . THR F 1 109 ? 37.160 188.081 81.881 1.00 54.68 109 THR F CA 1
ATOM 6910 C C . THR F 1 109 ? 38.413 188.874 82.251 1.00 53.62 109 THR F C 1
ATOM 6911 O O . THR F 1 109 ? 39.483 188.304 82.317 1.00 55.76 109 THR F O 1
ATOM 6915 N N . THR F 1 110 ? 38.293 190.177 82.506 1.00 51.78 110 THR F N 1
ATOM 6916 C CA . THR F 1 110 ? 39.445 190.957 82.942 1.00 50.11 110 THR F CA 1
ATOM 6917 C C . THR F 1 110 ? 39.167 192.013 84.018 1.00 53.26 110 THR F C 1
ATOM 6918 O O . THR F 1 110 ? 40.125 192.568 84.557 1.00 59.46 110 THR F O 1
ATOM 6922 N N . ASP F 1 111 ? 37.898 192.317 84.335 1.00 55.64 111 ASP F N 1
ATOM 6923 C CA . ASP F 1 111 ? 37.573 193.409 85.268 1.00 53.99 111 ASP F CA 1
ATOM 6924 C C . ASP F 1 111 ? 37.557 192.923 86.739 1.00 50.42 111 ASP F C 1
ATOM 6925 O O . ASP F 1 111 ? 36.679 192.175 87.134 1.00 51.81 111 ASP F O 1
ATOM 6930 N N . PRO F 1 112 ? 38.521 193.388 87.555 1.00 48.27 112 PRO F N 1
ATOM 6931 C CA . PRO F 1 112 ? 38.555 192.991 88.960 1.00 43.84 112 PRO F CA 1
ATOM 6932 C C . PRO F 1 112 ? 37.425 193.548 89.841 1.00 44.65 112 PRO F C 1
ATOM 6933 O O . PRO F 1 112 ? 37.262 193.103 90.970 1.00 39.25 112 PRO F O 1
ATOM 6937 N N . SER F 1 113 ? 36.702 194.552 89.360 1.00 43.70 113 SER F N 1
ATOM 6938 C CA . SER F 1 113 ? 35.800 195.310 90.204 1.00 46.17 113 SER F CA 1
ATOM 6939 C C . SER F 1 113 ? 34.431 194.663 90.222 1.00 45.66 113 SER F C 1
ATOM 6940 O O . SER F 1 113 ? 33.638 194.943 91.113 1.00 47.33 113 SER F O 1
ATOM 6943 N N . LEU F 1 114 ? 34.17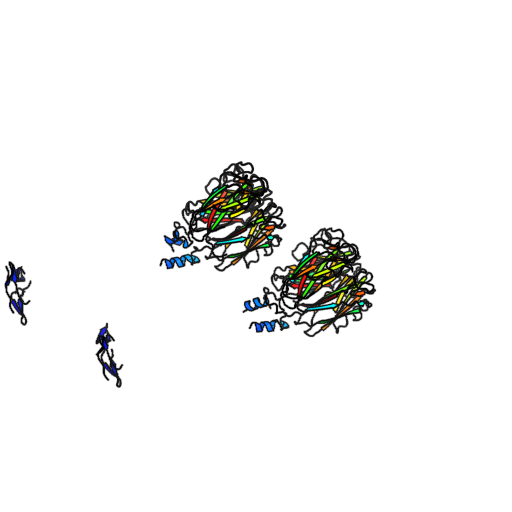2 193.773 89.266 1.00 43.42 114 LEU F N 1
ATOM 6944 C CA . LEU F 1 114 ? 32.863 193.107 89.141 1.00 50.45 114 LEU F CA 1
ATOM 6945 C C . LEU F 1 114 ? 32.086 192.233 90.180 1.00 55.68 114 LEU F C 1
ATOM 6946 O O . LEU F 1 114 ? 30.861 192.426 90.266 1.00 72.29 114 LEU F O 1
ATOM 6951 N N . GLY F 1 115 ? 32.585 191.252 90.906 1.00 58.78 115 GLY F N 1
ATOM 6952 C CA . GLY F 1 115 ? 33.758 190.455 90.685 1.00 55.74 115 GLY F CA 1
ATOM 6953 C C . GLY F 1 115 ? 33.355 188.987 90.472 1.00 44.06 115 GLY F C 1
ATOM 6954 O O . GLY F 1 115 ? 32.930 188.206 91.366 1.00 48.46 115 GLY F O 1
ATOM 6955 N N . LEU F 1 116 ? 33.488 188.661 89.213 1.00 45.02 116 LEU F N 1
ATOM 6956 C CA . LEU F 1 116 ? 33.268 187.341 88.690 1.00 47.71 116 LEU F CA 1
ATOM 6957 C C . LEU F 1 116 ? 34.521 186.483 88.629 1.00 49.87 116 LEU F C 1
ATOM 6958 O O . LEU F 1 116 ? 34.412 185.294 88.470 1.00 48.34 116 LEU F O 1
ATOM 6963 N N . LEU F 1 117 ? 35.696 187.090 88.767 1.00 49.54 117 LEU F N 1
ATOM 6964 C CA . LEU F 1 117 ? 36.953 186.361 88.668 1.00 51.04 117 LEU F CA 1
ATOM 6965 C C . LEU F 1 117 ? 37.354 185.975 90.069 1.00 47.62 117 LEU F C 1
ATOM 6966 O O . LEU F 1 117 ? 37.513 186.851 90.928 1.00 34.95 117 LEU F O 1
ATOM 6971 N N . LYS F 1 118 ? 37.519 184.673 90.278 1.00 41.33 118 LYS F N 1
ATOM 6972 C CA . LYS F 1 118 ? 37.897 184.135 91.568 1.00 43.61 118 LYS F CA 1
ATOM 6973 C C . LYS F 1 118 ? 39.060 183.179 91.427 1.00 34.97 118 LYS F C 1
ATOM 6974 O O . LYS F 1 118 ? 38.959 182.145 90.844 1.00 41.80 118 LYS F O 1
ATOM 6980 N N . ALA F 1 119 ? 40.168 183.547 92.011 1.00 35.19 119 ALA F N 1
ATOM 6981 C CA . ALA F 1 119 ? 41.318 182.668 92.054 1.00 35.16 119 ALA F CA 1
ATOM 6982 C C . ALA F 1 119 ? 41.016 181.422 92.951 1.00 28.01 119 ALA F C 1
ATOM 6983 O O . ALA F 1 119 ? 40.416 181.542 94.001 1.00 27.29 119 ALA F O 1
ATOM 6985 N N . PHE F 1 120 ? 41.530 180.267 92.535 1.00 33.34 120 PHE F N 1
ATOM 6986 C CA . PHE F 1 120 ? 41.748 179.096 93.415 1.00 31.56 120 PHE F CA 1
ATOM 6987 C C . PHE F 1 120 ? 43.173 178.611 93.256 1.00 30.29 120 PHE F C 1
ATOM 6988 O O . PHE F 1 120 ? 43.695 178.521 92.161 1.00 30.26 120 PHE F O 1
ATOM 6996 N N . ASN F 1 121 ? 43.828 178.339 94.377 1.00 29.95 121 ASN F N 1
ATOM 6997 C CA . ASN F 1 121 ? 45.142 177.737 94.353 1.00 32.01 121 ASN F CA 1
ATOM 6998 C C . ASN F 1 121 ? 45.189 176.660 95.378 1.00 28.59 121 ASN F C 1
ATOM 6999 O O . ASN F 1 121 ? 44.765 176.888 96.512 1.00 24.01 121 ASN F O 1
ATOM 7004 N N . ASN F 1 122 ? 45.648 175.485 94.996 1.00 25.88 122 ASN F N 1
ATOM 7005 C CA . ASN F 1 122 ? 45.907 174.480 95.949 1.00 28.23 122 ASN F CA 1
ATOM 7006 C C . ASN F 1 122 ? 47.438 174.239 95.999 1.00 28.16 122 ASN F C 1
ATOM 7007 O O . ASN F 1 122 ? 48.012 174.063 94.961 1.00 25.38 122 ASN F O 1
ATOM 7012 N N . PHE F 1 123 ? 47.992 174.002 97.190 1.00 22.87 123 PHE F N 1
ATOM 7013 C CA . PHE F 1 123 ? 49.427 173.711 97.336 1.00 23.18 123 PHE F CA 1
ATOM 7014 C C . PHE F 1 123 ? 49.614 172.385 98.035 1.00 25.94 123 PHE F C 1
ATOM 7015 O O . PHE F 1 123 ? 49.329 172.264 99.243 1.00 27.94 123 PHE F O 1
ATOM 7023 N N . PRO F 1 124 ? 49.999 171.358 97.289 1.00 23.89 124 PRO F N 1
ATOM 7024 C CA . PRO F 1 124 ? 50.188 170.071 97.964 1.00 27.75 124 PRO F CA 1
ATOM 7025 C C . PRO F 1 124 ? 51.518 170.046 98.674 1.00 25.77 124 PRO F C 1
ATOM 7026 O O . PRO F 1 124 ? 52.442 170.638 98.215 1.00 32.08 124 PRO F O 1
ATOM 7030 N N . ILE F 1 125 ? 51.556 169.435 99.840 1.00 26.68 125 ILE F N 1
ATOM 7031 C CA . ILE F 1 125 ? 52.776 169.262 100.608 1.00 28.41 125 ILE F CA 1
ATOM 7032 C C . ILE F 1 125 ? 52.893 167.749 100.789 1.00 26.87 125 ILE F C 1
ATOM 7033 O O . ILE F 1 125 ? 52.141 167.150 101.593 1.00 23.97 125 ILE F O 1
ATOM 7038 N N . THR F 1 126 ? 53.845 167.136 100.068 1.00 24.11 126 THR F N 1
ATOM 7039 C CA . THR F 1 126 ? 54.021 165.677 100.116 1.00 25.15 126 THR F CA 1
ATOM 7040 C C . THR F 1 126 ? 55.300 165.181 100.805 1.00 23.46 126 THR F C 1
ATOM 7041 O O . THR F 1 126 ? 55.418 164.013 101.158 1.00 27.28 126 THR F O 1
ATOM 7045 N N . ASN F 1 127 ? 56.237 166.080 101.051 1.00 25.08 127 ASN F N 1
ATOM 7046 C CA . ASN F 1 127 ? 57.403 165.719 101.804 1.00 27.35 127 ASN F CA 1
ATOM 7047 C C . ASN F 1 127 ? 57.113 165.451 103.258 1.00 29.56 127 ASN F C 1
ATOM 7048 O O . ASN F 1 127 ? 56.285 166.080 103.867 1.00 27.98 127 ASN F O 1
ATOM 7053 N N . LYS F 1 128 ? 57.936 164.624 103.845 1.00 27.26 128 LYS F N 1
ATOM 7054 C CA . LYS F 1 128 ? 57.937 164.419 105.271 1.00 27.92 128 LYS F CA 1
ATOM 7055 C C . LYS F 1 128 ? 58.771 165.490 105.904 1.00 28.92 128 LYS F C 1
ATOM 7056 O O . LYS F 1 128 ? 59.918 165.647 105.515 1.00 29.32 128 LYS F O 1
ATOM 7062 N N . ILE F 1 129 ? 58.246 166.140 106.948 1.00 20.31 129 ILE F N 1
ATOM 7063 C CA . ILE F 1 129 ? 58.980 167.153 107.588 1.00 20.51 129 ILE F CA 1
ATOM 7064 C C . ILE F 1 129 ? 59.006 166.859 109.095 1.00 21.93 129 ILE F C 1
ATOM 7065 O O . ILE F 1 129 ? 57.978 166.586 109.717 1.00 22.37 129 ILE F O 1
ATOM 7070 N N . GLN F 1 130 ? 60.213 166.894 109.673 1.00 22.92 130 GLN F N 1
ATOM 7071 C CA . GLN F 1 130 ? 60.399 166.698 111.098 1.00 23.62 130 GLN F CA 1
ATOM 7072 C C . GLN F 1 130 ? 60.290 168.104 111.719 1.00 27.60 130 GLN F C 1
ATOM 7073 O O . GLN F 1 130 ? 61.120 168.936 111.423 1.00 26.77 130 GLN F O 1
ATOM 7079 N N . CYS F 1 131 ? 59.290 168.335 112.587 1.00 25.34 131 CYS F N 1
ATOM 7080 C CA . CYS F 1 131 ? 59.019 169.687 113.116 1.00 24.54 131 CYS F CA 1
ATOM 7081 C C . CYS F 1 131 ? 59.494 169.671 114.546 1.00 26.61 131 CYS F C 1
ATOM 7082 O O . CYS F 1 131 ? 58.809 169.209 115.392 1.00 24.24 131 CYS F O 1
ATOM 7085 N N . ASN F 1 132 ? 60.736 170.093 114.738 1.00 32.29 132 ASN F N 1
ATOM 7086 C CA . ASN F 1 132 ? 61.376 170.154 116.030 1.00 40.86 132 ASN F CA 1
ATOM 7087 C C . ASN F 1 132 ? 61.039 171.450 116.728 1.00 36.08 132 ASN F C 1
ATOM 7088 O O . ASN F 1 132 ? 61.120 171.528 117.923 1.00 41.10 132 ASN F O 1
ATOM 7093 N N . GLY F 1 133 ? 60.663 172.467 115.973 1.00 35.41 133 GLY F N 1
ATOM 7094 C CA . GLY F 1 133 ? 60.285 173.769 116.570 1.00 37.96 133 GLY F CA 1
ATOM 7095 C C . GLY F 1 133 ? 59.038 173.614 117.390 1.00 32.14 133 GLY F C 1
ATOM 7096 O O . GLY F 1 133 ? 58.110 172.908 116.992 1.00 42.16 133 GLY F O 1
ATOM 7097 N N . LEU F 1 134 ? 59.056 174.166 118.587 1.00 35.38 134 LEU F N 1
ATOM 7098 C CA . LEU F 1 134 ? 57.932 174.071 119.498 1.00 31.50 134 LEU F CA 1
ATOM 7099 C C . LEU F 1 134 ? 57.133 175.341 119.426 1.00 32.01 134 LEU F C 1
ATOM 7100 O O . LEU F 1 134 ? 57.632 176.396 118.970 1.00 29.42 134 LEU F O 1
ATOM 7105 N N . PHE F 1 135 ? 55.866 175.269 119.852 1.00 27.34 135 PHE F N 1
ATOM 7106 C CA . PHE F 1 135 ? 55.136 176.478 120.110 1.00 27.55 135 PHE F CA 1
ATOM 7107 C C . PHE F 1 135 ? 55.002 176.625 121.615 1.00 27.89 135 PHE F C 1
ATOM 7108 O O . PHE F 1 135 ? 54.552 175.717 122.295 1.00 27.17 135 PHE F O 1
ATOM 7116 N N . THR F 1 136 ? 55.339 177.820 122.109 1.00 26.86 136 THR F N 1
ATOM 7117 C CA . THR F 1 136 ? 55.242 178.108 123.568 1.00 28.61 136 THR F CA 1
ATOM 7118 C C . THR F 1 136 ? 54.643 179.488 123.726 1.00 28.35 136 THR F C 1
ATOM 7119 O O . THR F 1 136 ? 54.575 180.255 122.744 1.00 24.94 136 THR F O 1
ATOM 7123 N N . PRO F 1 137 ? 54.261 179.854 124.963 1.00 30.56 137 PRO F N 1
ATOM 7124 C CA . PRO F 1 137 ? 53.778 181.237 125.169 1.00 32.08 137 PRO F CA 1
ATOM 7125 C C . PRO F 1 137 ? 54.809 182.296 124.794 1.00 32.43 137 PRO F C 1
ATOM 7126 O O . PRO F 1 137 ? 54.465 183.400 124.370 1.00 31.70 137 PRO F O 1
ATOM 7130 N N . ARG F 1 138 ? 56.085 181.947 124.863 1.00 31.80 138 ARG F N 1
ATOM 7131 C CA . ARG F 1 138 ? 57.128 182.913 124.531 1.00 35.83 138 ARG F CA 1
ATOM 7132 C C . ARG F 1 138 ? 57.370 183.094 123.047 1.00 33.32 138 ARG F C 1
ATOM 7133 O O . ARG F 1 138 ? 57.912 184.126 122.641 1.00 32.50 138 ARG F O 1
ATOM 7141 N N . ASN F 1 139 ? 57.012 182.116 122.212 1.00 29.86 139 ASN F N 1
ATOM 7142 C CA . ASN F 1 139 ? 57.281 182.302 120.773 1.00 27.57 139 ASN F CA 1
ATOM 7143 C C . ASN F 1 139 ? 56.031 182.315 119.965 1.00 28.42 139 ASN F C 1
ATOM 7144 O O . ASN F 1 139 ? 56.087 182.502 118.750 1.00 25.52 139 ASN F O 1
ATOM 7149 N N . ILE F 1 140 ? 54.870 182.180 120.607 1.00 32.70 140 ILE F N 1
ATOM 7150 C CA . ILE F 1 140 ? 53.626 182.119 119.794 1.00 34.37 140 ILE F CA 1
ATOM 7151 C C . ILE F 1 140 ? 53.354 183.403 119.001 1.00 32.38 140 ILE F C 1
ATOM 7152 O O . ILE F 1 140 ? 52.853 183.354 117.895 1.00 49.40 140 ILE F O 1
ATOM 7157 N N . GLU F 1 141 ? 53.652 184.567 119.581 1.00 37.19 141 GLU F N 1
ATOM 7158 C CA . GLU F 1 141 ? 53.465 185.848 118.919 1.00 36.73 141 GLU F CA 1
ATOM 7159 C C . GLU F 1 141 ? 54.763 186.367 118.271 1.00 41.47 141 GLU F C 1
ATOM 7160 O O . GLU F 1 141 ? 55.011 187.581 118.281 1.00 44.77 141 GLU F O 1
ATOM 7166 N N . THR F 1 142 ? 55.589 185.461 117.721 1.00 42.97 142 THR F N 1
ATOM 7167 C CA . THR F 1 142 ? 56.767 185.820 116.911 1.00 40.78 142 THR F CA 1
ATOM 7168 C C . THR F 1 142 ? 56.708 185.070 115.607 1.00 41.74 142 THR F C 1
ATOM 7169 O O . THR F 1 142 ? 55.692 184.432 115.318 1.00 40.74 142 THR F O 1
ATOM 7173 N N . LEU F 1 143 ? 57.786 185.124 114.826 1.00 41.00 143 LEU F N 1
ATOM 7174 C CA . LEU F 1 143 ? 57.910 184.346 113.582 1.00 42.03 143 LEU F CA 1
ATOM 7175 C C . LEU F 1 143 ? 58.652 183.020 113.763 1.00 41.06 143 LEU F C 1
ATOM 7176 O O . LEU F 1 143 ? 58.889 182.295 112.794 1.00 39.64 143 LEU F O 1
ATOM 7181 N N . LEU F 1 144 ? 59.013 182.684 114.986 1.00 41.44 144 LEU F N 1
ATOM 7182 C CA . LEU F 1 144 ? 59.954 181.597 115.207 1.00 47.21 144 LEU F CA 1
ATOM 7183 C C . LEU F 1 144 ? 59.319 180.347 115.773 1.00 41.17 144 LEU F C 1
ATOM 7184 O O . LEU F 1 144 ? 60.011 179.412 116.086 1.00 44.97 144 LEU F O 1
ATOM 7189 N N . GLY F 1 145 ? 58.012 180.372 116.030 1.00 37.20 145 GLY F N 1
ATOM 7190 C CA . GLY F 1 145 ? 57.350 179.195 116.590 1.00 33.90 145 GLY F CA 1
ATOM 7191 C C . GLY F 1 145 ? 57.285 178.071 115.568 1.00 30.47 145 GLY F C 1
ATOM 7192 O O . GLY F 1 145 ? 57.163 178.339 114.399 1.00 27.83 145 GLY F O 1
ATOM 7193 N N . GLY F 1 146 ? 57.449 176.826 116.006 1.00 30.10 146 GLY F N 1
ATOM 7194 C CA . GLY F 1 146 ? 57.301 175.671 115.118 1.00 32.79 146 GLY F CA 1
ATOM 7195 C C . GLY F 1 146 ? 58.297 175.627 113.959 1.00 31.47 146 GLY F C 1
ATOM 7196 O O . GLY F 1 146 ? 59.302 176.329 113.959 1.00 28.80 146 GLY F O 1
ATOM 7197 N N . THR F 1 147 ? 57.974 174.877 112.921 1.00 30.17 147 THR F N 1
ATOM 7198 C CA . THR F 1 147 ? 58.871 174.717 111.762 1.00 26.41 147 THR F CA 1
ATOM 7199 C C . THR F 1 147 ? 58.094 175.000 110.521 1.00 28.15 147 THR F C 1
ATOM 7200 O O . THR F 1 147 ? 56.933 174.523 110.365 1.00 29.55 147 THR F O 1
ATOM 7204 N N . GLU F 1 148 ? 58.693 175.707 109.591 1.00 25.45 148 GLU F N 1
ATOM 7205 C CA . GLU F 1 148 ? 58.023 176.005 108.371 1.00 27.43 148 GLU F CA 1
ATOM 7206 C C . GLU F 1 148 ? 57.791 174.713 107.589 1.00 27.94 148 GLU F C 1
ATOM 7207 O O . GLU F 1 148 ? 58.734 173.956 107.412 1.00 29.08 148 GLU F O 1
ATOM 7213 N N . ILE F 1 149 ? 56.565 174.478 107.098 1.00 21.06 149 ILE F N 1
ATOM 7214 C CA . ILE F 1 149 ? 56.350 173.328 106.258 1.00 20.98 149 ILE F CA 1
ATOM 7215 C C . ILE F 1 149 ? 55.964 173.729 104.815 1.00 19.42 149 ILE F C 1
ATOM 7216 O O . ILE F 1 149 ? 55.802 172.885 103.957 1.00 26.55 149 ILE F O 1
ATOM 7221 N N . GLY F 1 150 ? 55.712 174.988 104.569 1.00 22.92 150 GLY F N 1
ATOM 7222 C CA . GLY F 1 150 ? 55.349 175.397 103.178 1.00 22.11 150 GLY F CA 1
ATOM 7223 C C . GLY F 1 150 ? 55.267 176.872 103.127 1.00 22.30 150 GLY F C 1
ATOM 7224 O O . GLY F 1 150 ? 55.042 177.562 104.145 1.00 21.99 150 GLY F O 1
ATOM 7225 N N . LYS F 1 151 ? 55.377 177.380 101.909 1.00 25.71 151 LYS F N 1
ATOM 7226 C CA . LYS F 1 151 ? 55.354 178.795 101.616 1.00 31.39 151 LYS F CA 1
ATOM 7227 C C . LYS F 1 151 ? 54.514 178.890 100.357 1.00 29.39 151 LYS F C 1
ATOM 7228 O O . LYS F 1 151 ? 54.660 178.056 99.491 1.00 31.47 151 LYS F O 1
ATOM 7234 N N . PHE F 1 152 ? 53.595 179.848 100.307 1.00 25.03 152 PHE F N 1
ATOM 7235 C CA . PHE F 1 152 ? 52.634 179.952 99.233 1.00 30.67 152 PHE F CA 1
ATOM 7236 C C . PHE F 1 152 ? 52.485 181.378 98.770 1.00 28.94 152 PHE F C 1
ATOM 7237 O O . PHE F 1 152 ? 52.262 182.275 99.584 1.00 29.40 152 PHE F O 1
ATOM 7245 N N . THR F 1 153 ? 52.464 181.548 97.462 1.00 27.45 153 THR F N 1
ATOM 7246 C CA . THR F 1 153 ? 52.208 182.831 96.895 1.00 32.03 153 THR F CA 1
ATOM 7247 C C . THR F 1 153 ? 50.908 182.849 96.103 1.00 29.06 153 THR F C 1
ATOM 7248 O O . THR F 1 153 ? 50.721 182.065 95.173 1.00 35.60 153 THR F O 1
ATOM 7252 N N . VAL F 1 154 ? 50.044 183.788 96.410 1.00 29.12 154 VAL F N 1
ATOM 7253 C CA . VAL F 1 154 ? 48.721 183.853 95.741 1.00 29.79 154 VAL F CA 1
ATOM 7254 C C . VAL F 1 154 ? 48.426 185.251 95.278 1.00 27.61 154 VAL F C 1
ATOM 7255 O O . VAL F 1 154 ? 48.817 186.217 95.898 1.00 29.72 154 VAL F O 1
ATOM 7259 N N . THR F 1 155 ? 47.614 185.334 94.242 1.00 30.28 155 THR F N 1
ATOM 7260 C CA . THR F 1 155 ? 47.161 186.589 93.665 1.00 31.21 155 THR F CA 1
ATOM 7261 C C . THR F 1 155 ? 45.621 186.688 93.541 1.00 34.15 155 THR F C 1
ATOM 7262 O O . THR F 1 155 ? 45.006 185.891 92.826 1.00 33.51 155 THR F O 1
ATOM 7266 N N . PRO F 1 156 ? 44.996 187.667 94.208 1.00 31.98 156 PRO F N 1
ATOM 7267 C CA . PRO F 1 156 ? 43.549 187.878 94.019 1.00 30.79 156 PRO F CA 1
ATOM 7268 C C . PRO F 1 156 ? 43.257 188.348 92.593 1.00 34.58 156 PRO F C 1
ATOM 7269 O O . PRO F 1 156 ? 44.070 189.039 91.999 1.00 38.11 156 PRO F O 1
ATOM 7273 N N . LYS F 1 157 ? 42.120 187.967 92.061 1.00 32.54 157 LYS F N 1
ATOM 7274 C CA . LYS F 1 157 ? 41.683 188.442 90.783 1.00 35.64 157 LYS F CA 1
ATOM 7275 C C . LYS F 1 157 ? 40.608 189.498 90.898 1.00 33.81 157 LYS F C 1
ATOM 7276 O O . LYS F 1 157 ? 40.236 190.095 89.897 1.00 37.48 157 LYS F O 1
ATOM 7282 N N . SER F 1 158 ? 40.077 189.728 92.105 1.00 32.22 158 SER F N 1
ATOM 7283 C CA . SER F 1 158 ? 39.019 190.731 92.313 1.00 32.03 158 SER F CA 1
ATOM 7284 C C . SER F 1 158 ? 39.384 191.598 93.490 1.00 35.53 158 SER F C 1
ATOM 7285 O O . SER F 1 158 ? 40.131 191.173 94.389 1.00 33.71 158 SER F O 1
ATOM 7288 N N . SER F 1 159 ? 38.870 192.816 93.469 1.00 36.98 159 SER F N 1
ATOM 7289 C CA . SER F 1 159 ? 39.161 193.802 94.504 1.00 44.27 159 SER F CA 1
ATOM 7290 C C . SER F 1 159 ? 38.199 193.579 95.646 1.00 36.57 159 SER F C 1
ATOM 7291 O O . SER F 1 159 ? 37.043 193.196 95.406 1.00 40.76 159 SER F O 1
ATOM 7294 N N . GLY F 1 160 ? 38.655 193.879 96.860 1.00 36.66 160 GLY F N 1
ATOM 7295 C CA . GLY F 1 160 ? 37.823 193.766 98.053 1.00 36.22 160 GLY F CA 1
ATOM 7296 C C . GLY F 1 160 ? 37.404 192.334 98.313 1.00 36.18 160 GLY F C 1
ATOM 7297 O O . GLY F 1 160 ? 36.324 192.071 98.831 1.00 42.28 160 GLY F O 1
ATOM 7298 N N . SER F 1 161 ? 38.292 191.395 97.975 1.00 32.12 161 SER F N 1
ATOM 7299 C CA . SER F 1 161 ? 38.004 189.991 98.134 1.00 28.98 161 SER F CA 1
ATOM 7300 C C . SER F 1 161 ? 38.722 189.453 99.370 1.00 29.77 161 SER F C 1
ATOM 7301 O O . SER F 1 161 ? 39.525 190.123 100.024 1.00 29.77 161 SER F O 1
ATOM 7304 N N . MET F 1 162 ? 38.412 188.191 99.667 1.00 30.13 162 MET F N 1
ATOM 7305 C CA . MET F 1 162 ? 39.046 187.445 100.702 1.00 29.69 162 MET F CA 1
ATOM 7306 C C . MET F 1 162 ? 39.520 186.154 100.099 1.00 25.90 162 MET F C 1
ATOM 7307 O O . MET F 1 162 ? 39.071 185.751 99.053 1.00 21.07 162 MET F O 1
ATOM 7312 N N . PHE F 1 163 ? 40.431 185.488 100.762 1.00 23.62 163 PHE F N 1
ATOM 7313 C CA . PHE F 1 163 ? 40.672 184.083 100.463 1.00 21.16 163 PHE F CA 1
ATOM 7314 C C . PHE F 1 163 ? 40.129 183.279 101.629 1.00 22.53 163 PHE F C 1
ATOM 7315 O O . PHE F 1 163 ? 40.451 183.539 102.770 1.00 23.46 163 PHE F O 1
ATOM 7323 N N . LEU F 1 164 ? 39.368 182.271 101.311 1.00 21.01 164 LEU F N 1
ATOM 7324 C CA . LEU F 1 164 ? 39.029 181.280 102.244 1.00 24.55 164 LEU F CA 1
ATOM 7325 C C . LEU F 1 164 ? 40.173 180.295 102.249 1.00 24.93 164 LEU F C 1
ATOM 7326 O O . LEU F 1 164 ? 40.551 179.754 101.194 1.00 20.27 164 LEU F O 1
ATOM 7331 N N . VAL F 1 165 ? 40.771 180.015 103.409 1.00 18.97 165 VAL F N 1
ATOM 7332 C CA . VAL F 1 165 ? 41.926 179.188 103.470 1.00 24.15 165 VAL F CA 1
ATOM 7333 C C . VAL F 1 165 ? 41.660 177.941 104.242 1.00 31.10 165 VAL F C 1
ATOM 7334 O O . VAL F 1 165 ? 41.158 178.002 105.422 1.00 23.00 165 VAL F O 1
ATOM 7338 N N . SER F 1 166 ? 42.146 176.824 103.701 1.00 30.39 166 SER F N 1
ATOM 7339 C CA . SER F 1 166 ? 42.076 175.567 104.406 1.00 32.02 166 SER F CA 1
ATOM 7340 C C . SER F 1 166 ? 43.414 174.857 104.398 1.00 32.20 166 SER F C 1
ATOM 7341 O O . SER F 1 166 ? 43.887 174.444 103.332 1.00 23.12 166 SER F O 1
ATOM 7344 N N . ALA F 1 167 ? 43.986 174.602 105.563 1.00 21.58 167 ALA F N 1
ATOM 7345 C CA . ALA F 1 167 ? 45.218 173.843 105.640 1.00 20.48 167 ALA F CA 1
ATOM 7346 C C . ALA F 1 167 ? 44.887 172.510 106.319 1.00 27.36 167 ALA F C 1
ATOM 7347 O O . ALA F 1 167 ? 44.362 172.519 107.445 1.00 28.88 167 ALA F O 1
ATOM 7349 N N . ASP F 1 168 ? 45.100 171.400 105.619 1.00 26.04 168 ASP F N 1
ATOM 7350 C CA . ASP F 1 168 ? 44.775 170.061 106.088 1.00 24.21 168 ASP F CA 1
ATOM 7351 C C . ASP F 1 168 ? 46.048 169.198 106.061 1.00 23.61 168 ASP F C 1
ATOM 7352 O O . ASP F 1 168 ? 46.495 168.725 104.992 1.00 22.94 168 ASP F O 1
ATOM 7357 N N . ILE F 1 169 ? 46.645 169.070 107.240 1.00 20.81 169 ILE F N 1
ATOM 7358 C CA . ILE F 1 169 ? 47.973 168.567 107.405 1.00 21.20 169 ILE F CA 1
ATOM 7359 C C . ILE F 1 169 ? 47.940 167.253 108.110 1.00 21.81 169 ILE F C 1
ATOM 7360 O O . ILE F 1 169 ? 47.448 167.183 109.254 1.00 19.21 169 ILE F O 1
ATOM 7365 N N . ILE F 1 170 ? 48.560 166.249 107.499 1.00 19.90 170 ILE F N 1
ATOM 7366 C CA . ILE F 1 170 ? 48.705 164.922 108.146 1.00 20.72 170 ILE F CA 1
ATOM 7367 C C . ILE F 1 170 ? 49.902 164.984 109.064 1.00 17.49 170 ILE F C 1
ATOM 7368 O O . ILE F 1 170 ? 50.999 165.328 108.644 1.00 17.61 170 ILE F O 1
ATOM 7373 N N . ALA F 1 171 ? 49.692 164.650 110.327 1.00 22.56 171 ALA F N 1
ATOM 7374 C CA . ALA F 1 171 ? 50.700 164.793 111.345 1.00 21.54 171 ALA F CA 1
ATOM 7375 C C . ALA F 1 171 ? 50.593 163.696 112.412 1.00 22.59 171 ALA F C 1
ATOM 7376 O O . ALA F 1 171 ? 49.498 163.196 112.648 1.00 20.15 171 ALA F O 1
ATOM 7378 N N . SER F 1 172 ? 51.760 163.291 112.954 1.00 19.46 172 SER F N 1
ATOM 7379 C CA . SER F 1 172 ? 51.859 162.358 114.076 1.00 21.79 172 SER F CA 1
ATOM 7380 C C . SER F 1 172 ? 52.758 162.934 115.148 1.00 20.06 172 SER F C 1
ATOM 7381 O O . SER F 1 172 ? 53.739 163.619 114.828 1.00 25.50 172 SER F O 1
ATOM 7384 N N . ARG F 1 173 ? 52.509 162.574 116.390 1.00 24.53 173 ARG F N 1
ATOM 7385 C CA . ARG F 1 173 ? 53.459 162.848 117.458 1.00 27.41 173 ARG F CA 1
ATOM 7386 C C . ARG F 1 173 ? 53.065 161.939 118.558 1.00 29.33 173 ARG F C 1
ATOM 7387 O O . ARG F 1 173 ? 51.943 161.426 118.584 1.00 27.01 173 ARG F O 1
ATOM 7395 N N . MET F 1 174 ? 54.011 161.641 119.413 1.00 32.12 174 MET F N 1
ATOM 7396 C CA . MET F 1 174 ? 53.700 160.975 120.684 1.00 38.65 174 MET F CA 1
ATOM 7397 C C . MET F 1 174 ? 52.645 161.809 121.406 1.00 37.92 174 MET F C 1
ATOM 7398 O O . MET F 1 174 ? 52.722 163.036 121.391 1.00 37.24 174 MET F O 1
ATOM 7403 N N . GLU F 1 175 ? 51.668 161.117 121.991 1.00 36.01 175 GLU F N 1
ATOM 7404 C CA . GLU F 1 175 ? 50.464 161.660 122.614 1.00 35.16 175 GLU F CA 1
ATOM 7405 C C . GLU F 1 175 ? 50.549 163.150 122.950 1.00 36.40 175 GLU F C 1
ATOM 7406 O O . GLU F 1 175 ? 51.269 163.520 123.848 1.00 35.93 175 GLU F O 1
ATOM 7412 N N . GLY F 1 176 ? 49.839 164.008 122.213 1.00 32.08 176 GLY F N 1
ATOM 7413 C CA . GLY F 1 176 ? 49.800 165.415 122.564 1.00 28.46 176 GLY F CA 1
ATOM 7414 C C . GLY F 1 176 ? 49.275 166.327 121.469 1.00 26.42 176 GLY F C 1
ATOM 7415 O O . GLY F 1 176 ? 48.747 165.866 120.437 1.00 20.78 176 GLY F O 1
ATOM 7416 N N . GLY F 1 177 ? 49.458 167.620 121.707 1.00 23.18 177 GLY F N 1
ATOM 7417 C CA . GLY F 1 177 ? 48.856 168.664 120.905 1.00 20.39 177 GLY F CA 1
ATOM 7418 C C . GLY F 1 177 ? 49.748 169.142 119.836 1.00 22.87 177 GLY F C 1
ATOM 7419 O O . GLY F 1 177 ? 50.973 169.131 119.961 1.00 21.80 177 GLY F O 1
ATOM 7420 N N . VAL F 1 178 ? 49.127 169.477 118.681 1.00 23.47 178 VAL F N 1
ATOM 7421 C CA . VAL F 1 178 ? 49.788 170.029 117.564 1.00 20.40 178 VAL F CA 1
ATOM 7422 C C . VAL F 1 178 ? 49.303 171.485 117.388 1.00 18.83 178 VAL F C 1
ATOM 7423 O O . VAL F 1 178 ? 48.150 171.803 117.561 1.00 21.65 178 VAL F O 1
ATOM 7427 N N . VAL F 1 179 ? 50.216 172.379 116.989 1.00 19.45 179 VAL F N 1
ATOM 7428 C CA . VAL F 1 179 ? 49.842 173.752 116.746 1.00 20.18 179 VAL F CA 1
ATOM 7429 C C . VAL F 1 179 ? 50.171 174.092 115.292 1.00 21.91 179 VAL F C 1
ATOM 7430 O O . VAL F 1 179 ? 51.195 173.661 114.776 1.00 21.56 179 VAL F O 1
ATOM 7434 N N . LEU F 1 180 ? 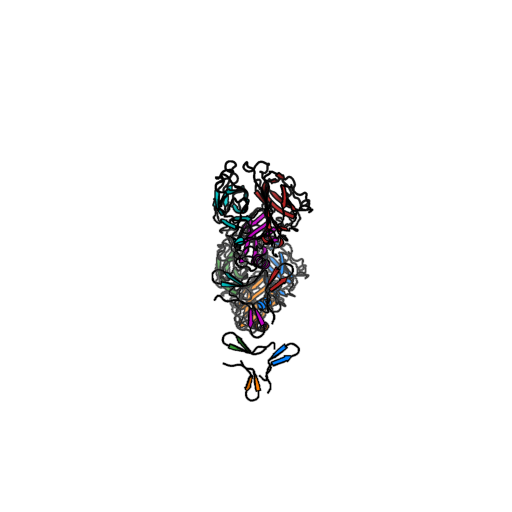49.317 174.858 114.638 1.00 23.86 180 LEU F N 1
ATOM 7435 C CA . LEU F 1 180 ? 49.574 175.281 113.293 1.00 21.92 180 LEU F CA 1
ATOM 7436 C C . LEU F 1 180 ? 49.436 176.765 113.257 1.00 21.20 180 LEU F C 1
ATOM 7437 O O . LEU F 1 180 ? 48.542 177.356 113.888 1.00 27.36 180 LEU F O 1
ATOM 7442 N N . ALA F 1 181 ? 50.285 177.431 112.510 1.00 18.81 181 ALA F N 1
ATOM 7443 C CA . ALA F 1 181 ? 50.250 178.900 112.457 1.00 18.34 181 ALA F CA 1
ATOM 7444 C C . ALA F 1 181 ? 50.455 179.301 111.016 1.00 17.60 181 ALA F C 1
ATOM 7445 O O . ALA F 1 181 ? 51.446 178.902 110.403 1.00 18.00 181 ALA F O 1
ATOM 7447 N N . LEU F 1 182 ? 49.512 180.080 110.488 1.00 19.63 182 LEU F N 1
ATOM 7448 C CA . LEU F 1 182 ? 49.696 180.709 109.151 1.00 22.07 182 LEU F CA 1
ATOM 7449 C C . LEU F 1 182 ? 50.250 182.125 109.309 1.00 23.99 182 LEU F C 1
ATOM 7450 O O . LEU F 1 182 ? 49.754 182.916 110.139 1.00 23.82 182 LEU F O 1
ATOM 7455 N N . VAL F 1 183 ? 51.285 182.470 108.554 1.00 25.96 183 VAL F N 1
ATOM 7456 C CA . VAL F 1 183 ? 52.014 183.751 108.728 1.00 24.21 183 VAL F CA 1
ATOM 7457 C C . VAL F 1 183 ? 52.018 184.463 107.406 1.00 25.27 183 VAL F C 1
ATOM 7458 O O . VAL F 1 183 ? 52.158 183.794 106.389 1.00 27.66 183 VAL F O 1
ATOM 7462 N N . ARG F 1 184 ? 51.728 185.740 107.422 1.00 23.12 184 ARG F N 1
ATOM 7463 C CA . ARG F 1 184 ? 51.722 186.537 106.216 1.00 27.65 184 ARG F CA 1
ATOM 7464 C C . ARG F 1 184 ? 53.046 187.273 106.173 1.00 29.55 184 ARG F C 1
ATOM 7465 O O . ARG F 1 184 ? 53.431 187.875 107.136 1.00 37.29 184 ARG F O 1
ATOM 7473 N N . GLU F 1 185 ? 53.712 187.180 105.041 1.00 31.82 185 GLU F N 1
ATOM 7474 C CA . GLU F 1 185 ? 55.063 187.710 104.892 1.00 37.20 185 GLU F CA 1
ATOM 7475 C C . GLU F 1 185 ? 55.043 189.178 105.166 1.00 32.04 185 GLU F C 1
ATOM 7476 O O . GLU F 1 185 ? 54.222 189.891 104.606 1.00 26.11 185 GLU F O 1
ATOM 7482 N N . GLY F 1 186 ? 55.989 189.627 105.985 1.00 36.08 186 GLY F N 1
ATOM 7483 C CA . GLY F 1 186 ? 56.075 191.054 106.341 1.00 38.25 186 GLY F CA 1
ATOM 7484 C C . GLY F 1 186 ? 55.462 191.350 107.698 1.00 37.32 186 GLY F C 1
ATOM 7485 O O . GLY F 1 186 ? 55.738 192.388 108.253 1.00 36.85 186 GLY F O 1
ATOM 7486 N N . ASP F 1 187 ? 54.619 190.453 108.215 1.00 28.86 187 ASP F N 1
ATOM 7487 C CA . ASP F 1 187 ? 54.043 190.652 109.538 1.00 28.97 187 ASP F CA 1
ATOM 7488 C C . ASP F 1 187 ? 55.062 190.188 110.504 1.00 27.44 187 ASP F C 1
ATOM 7489 O O . ASP F 1 187 ? 55.964 189.509 110.131 1.00 33.23 187 ASP F O 1
ATOM 7494 N N . SER F 1 188 ? 54.919 190.466 111.800 1.00 29.41 188 SER F N 1
ATOM 7495 C CA . SER F 1 188 ? 55.861 189.987 112.769 1.00 31.02 188 SER F CA 1
ATOM 7496 C C . SER F 1 188 ? 55.277 188.898 113.682 1.00 32.39 188 SER F C 1
ATOM 7497 O O . SER F 1 188 ? 55.939 188.426 114.599 1.00 24.97 188 SER F O 1
ATOM 7500 N N . LYS F 1 189 ? 54.080 188.420 113.363 1.00 33.81 189 LYS F N 1
ATOM 7501 C CA . LYS F 1 189 ? 53.525 187.275 114.083 1.00 36.00 189 LYS F CA 1
ATOM 7502 C C . LYS F 1 189 ? 52.432 186.610 113.241 1.00 29.52 189 LYS F C 1
ATOM 7503 O O . LYS F 1 189 ? 52.063 187.111 112.213 1.00 28.54 189 LYS F O 1
ATOM 7509 N N . PRO F 1 190 ? 51.933 185.448 113.695 1.00 32.83 190 PRO F N 1
ATOM 7510 C CA . PRO F 1 190 ? 50.945 184.723 112.876 1.00 28.43 190 PRO F CA 1
ATOM 7511 C C . PRO F 1 190 ? 49.648 185.461 112.602 1.00 27.39 190 PRO F C 1
ATOM 7512 O O . PRO F 1 190 ? 49.129 186.201 113.454 1.00 25.85 190 PRO F O 1
ATOM 7516 N N . TYR F 1 191 ? 49.140 185.265 111.404 1.00 25.43 191 TYR F N 1
ATOM 7517 C CA . TYR F 1 191 ? 47.831 185.743 111.037 1.00 26.43 191 TYR F CA 1
ATOM 7518 C C . TYR F 1 191 ? 46.704 184.898 111.711 1.00 23.95 191 TYR F C 1
ATOM 7519 O O . TYR F 1 191 ? 45.602 185.373 111.867 1.00 24.12 191 TYR F O 1
ATOM 7528 N N . ALA F 1 192 ? 46.939 183.597 111.940 1.00 22.85 192 ALA F N 1
ATOM 7529 C CA . ALA F 1 192 ? 45.919 182.661 112.380 1.00 22.37 192 ALA F CA 1
ATOM 7530 C C . ALA F 1 192 ? 46.613 181.427 112.896 1.00 23.45 192 ALA F C 1
ATOM 7531 O O . ALA F 1 192 ? 47.696 181.077 112.438 1.00 30.52 192 ALA F O 1
ATOM 7533 N N . ILE F 1 193 ? 46.009 180.854 113.901 1.00 24.82 193 ILE F N 1
ATOM 7534 C CA . ILE F 1 193 ? 46.587 179.817 114.745 1.00 24.19 193 ILE F CA 1
ATOM 7535 C C . ILE F 1 193 ? 45.504 178.796 115.030 1.00 20.62 193 ILE F C 1
ATOM 7536 O O . ILE F 1 193 ? 44.403 179.156 115.343 1.00 20.48 193 ILE F O 1
ATOM 7541 N N . SER F 1 194 ? 45.807 177.529 114.825 1.00 21.58 194 SER F N 1
ATOM 7542 C CA . SER F 1 194 ? 44.844 176.476 115.013 1.00 23.16 194 SER F CA 1
ATOM 7543 C C . SER F 1 194 ? 45.543 175.343 115.753 1.00 22.82 194 SER F C 1
ATOM 7544 O O . SER F 1 194 ? 46.757 175.383 116.011 1.00 24.29 194 SER F O 1
ATOM 7547 N N . TYR F 1 195 ? 44.762 174.360 116.180 1.00 22.04 195 TYR F N 1
ATOM 7548 C CA . TYR F 1 195 ? 45.249 173.304 117.063 1.00 19.61 195 TYR F CA 1
ATOM 7549 C C . TYR F 1 195 ? 44.761 171.954 116.574 1.00 20.23 195 TYR F C 1
ATOM 7550 O O . TYR F 1 195 ? 43.644 171.843 116.103 1.00 20.15 195 TYR F O 1
ATOM 7559 N N . GLY F 1 196 ? 45.609 170.949 116.697 1.00 20.01 196 GLY F N 1
ATOM 7560 C CA . GLY F 1 196 ? 45.290 169.592 116.284 1.00 21.35 196 GLY F CA 1
ATOM 7561 C C . GLY F 1 196 ? 45.801 168.617 117.309 1.00 19.71 196 GLY F C 1
ATOM 7562 O O . GLY F 1 196 ? 46.344 168.997 118.360 1.00 19.42 196 GLY F O 1
ATOM 7563 N N . TYR F 1 197 ? 45.671 167.345 117.006 1.00 19.22 197 TYR F N 1
ATOM 7564 C CA . TYR F 1 197 ? 45.922 166.295 118.017 1.00 19.72 197 TYR F CA 1
ATOM 7565 C C . TYR F 1 197 ? 46.461 165.030 117.381 1.00 24.70 197 TYR F C 1
ATOM 7566 O O . TYR F 1 197 ? 46.042 164.658 116.264 1.00 23.78 197 TYR F O 1
ATOM 7575 N N . SER F 1 198 ? 47.433 164.385 118.030 1.00 23.15 198 SER F N 1
ATOM 7576 C CA . SER F 1 198 ? 47.768 163.021 117.660 1.00 21.39 198 SER F CA 1
ATOM 7577 C C . SER F 1 198 ? 47.998 162.182 118.841 1.00 21.77 198 SER F C 1
ATOM 7578 O O . SER F 1 198 ? 48.582 162.636 119.866 1.00 24.89 198 SER F O 1
ATOM 7581 N N . SER F 1 199 ? 47.506 160.951 118.762 1.00 20.28 199 SER F N 1
ATOM 7582 C CA . SER F 1 199 ? 47.635 160.007 119.878 1.00 25.81 199 SER F CA 1
ATOM 7583 C C . SER F 1 199 ? 48.946 159.263 119.767 1.00 27.39 199 SER F C 1
ATOM 7584 O O . SER F 1 199 ? 49.206 158.398 120.555 1.00 31.65 199 SER F O 1
ATOM 7587 N N . GLY F 1 200 ? 49.678 159.494 118.705 1.00 27.93 200 GLY F N 1
ATOM 7588 C CA . GLY F 1 200 ? 50.723 158.570 118.304 1.00 27.63 200 GLY F CA 1
ATOM 7589 C C . GLY F 1 200 ? 50.579 158.226 116.838 1.00 28.13 200 GLY F C 1
ATOM 7590 O O . GLY F 1 200 ? 51.571 158.060 116.171 1.00 30.19 200 GLY F O 1
ATOM 7591 N N . VAL F 1 201 ? 49.368 158.026 116.356 1.00 27.61 201 VAL F N 1
ATOM 7592 C CA . VAL F 1 201 ? 49.162 157.623 114.958 1.00 31.97 201 VAL F CA 1
ATOM 7593 C C . VAL F 1 201 ? 48.750 158.846 114.157 1.00 27.77 201 VAL F C 1
ATOM 7594 O O . VAL F 1 201 ? 48.242 159.838 114.709 1.00 30.41 201 VAL F O 1
ATOM 7598 N N . PRO F 1 202 ? 48.989 158.821 112.865 1.00 24.91 202 PRO F N 1
ATOM 7599 C CA . PRO F 1 202 ? 48.705 160.007 112.054 1.00 25.15 202 PRO F CA 1
ATOM 7600 C C . PRO F 1 202 ? 47.247 160.448 112.122 1.00 23.33 202 PRO F C 1
ATOM 7601 O O . PRO F 1 202 ? 46.350 159.627 112.194 1.00 20.81 202 PRO F O 1
ATOM 7605 N N . ASN F 1 203 ? 47.046 161.758 112.064 1.00 24.80 203 ASN F N 1
ATOM 7606 C CA . ASN F 1 203 ? 45.773 162.343 112.147 1.00 23.59 203 ASN F CA 1
ATOM 7607 C C . ASN F 1 203 ? 45.802 163.614 111.345 1.00 22.54 203 ASN F C 1
ATOM 7608 O O . ASN F 1 203 ? 46.847 164.279 111.234 1.00 21.62 203 ASN F O 1
ATOM 7613 N N . LEU F 1 204 ? 44.658 164.016 110.816 1.00 22.13 204 LEU F N 1
ATOM 7614 C CA . LEU F 1 204 ? 44.576 165.290 110.119 1.00 21.46 204 LEU F CA 1
ATOM 7615 C C . LEU F 1 204 ? 44.515 166.461 111.186 1.00 23.96 204 LEU F C 1
ATOM 7616 O O . LEU F 1 204 ? 43.773 166.386 112.125 1.00 24.98 204 LEU F O 1
ATOM 7621 N N . CYS F 1 205 ? 45.317 167.483 110.999 1.00 23.43 205 CYS F N 1
ATOM 7622 C CA . CYS F 1 205 ? 45.341 168.682 111.822 1.00 25.20 205 CYS F CA 1
ATOM 7623 C C . CYS F 1 205 ? 45.015 169.812 110.887 1.00 25.35 205 CYS F C 1
ATOM 7624 O O . CYS F 1 205 ? 45.643 169.961 109.835 1.00 31.80 205 CYS F O 1
ATOM 7627 N N . SER F 1 206 ? 44.039 170.622 111.236 1.00 23.81 206 SER F N 1
ATOM 7628 C CA . SER F 1 206 ? 43.570 171.637 110.333 1.00 26.93 206 SER F CA 1
ATOM 7629 C C . SER F 1 206 ? 43.628 173.023 110.900 1.00 24.89 206 SER F C 1
ATOM 7630 O O . SER F 1 206 ? 43.629 173.241 112.124 1.00 19.21 206 SER F O 1
ATOM 7633 N N . LEU F 1 207 ? 43.726 173.956 109.981 1.00 21.12 207 LEU F N 1
ATOM 7634 C CA . LEU F 1 207 ? 43.622 175.386 110.224 1.00 20.53 207 LEU F CA 1
ATOM 7635 C C . LEU F 1 207 ? 42.679 175.929 109.141 1.00 27.75 207 LEU F C 1
ATOM 7636 O O . LEU F 1 207 ? 42.842 175.603 107.946 1.00 23.12 207 LEU F O 1
ATOM 7641 N N . ARG F 1 208 ? 41.683 176.688 109.570 1.00 23.28 208 ARG F N 1
ATOM 7642 C CA . ARG F 1 208 ? 40.683 177.258 108.675 1.00 33.70 208 ARG F CA 1
ATOM 7643 C C . ARG F 1 208 ? 40.538 178.702 109.022 1.00 33.66 208 ARG F C 1
ATOM 7644 O O . ARG F 1 208 ? 40.326 179.022 110.171 1.00 39.40 208 ARG F O 1
ATOM 7652 N N . THR F 1 209 ? 40.645 179.572 108.037 1.00 30.17 209 THR F N 1
ATOM 7653 C CA . THR F 1 209 ? 40.590 180.961 108.265 1.00 26.83 209 THR F CA 1
ATOM 7654 C C . THR F 1 209 ? 40.185 181.658 106.977 1.00 23.42 209 THR F C 1
ATOM 7655 O O . THR F 1 209 ? 39.965 181.010 105.942 1.00 28.97 209 THR F O 1
ATOM 7659 N N . ARG F 1 210 ? 40.078 182.978 107.051 1.00 23.79 210 ARG F N 1
ATOM 7660 C CA . ARG F 1 210 ? 39.847 183.827 105.872 1.00 26.21 210 ARG F CA 1
ATOM 7661 C C . ARG F 1 210 ? 40.879 184.924 105.907 1.00 31.43 210 ARG F C 1
ATOM 7662 O O . ARG F 1 210 ? 41.257 185.422 106.990 1.00 25.13 210 ARG F O 1
ATOM 7670 N N . ILE F 1 211 ? 41.392 185.247 104.742 1.00 25.69 211 ILE F N 1
ATOM 7671 C CA . ILE F 1 211 ? 42.389 186.296 104.609 1.00 34.10 211 ILE F CA 1
ATOM 7672 C C . ILE F 1 211 ? 41.736 187.457 103.909 1.00 32.36 211 ILE F C 1
ATOM 7673 O O . ILE F 1 211 ? 41.032 187.276 102.906 1.00 34.37 211 ILE F O 1
ATOM 7678 N N . ILE F 1 212 ? 41.933 188.649 104.459 1.00 38.84 212 ILE F N 1
ATOM 7679 C CA . ILE F 1 212 ? 41.487 189.884 103.784 1.00 41.56 212 ILE F CA 1
ATOM 7680 C C . ILE F 1 212 ? 42.576 190.348 102.819 1.00 36.29 212 ILE F C 1
ATOM 7681 O O . ILE F 1 212 ? 43.692 190.538 103.236 1.00 33.30 212 ILE F O 1
ATOM 7686 N N . ASN F 1 213 ? 42.243 190.406 101.530 1.00 40.38 213 ASN F N 1
ATOM 7687 C CA . ASN F 1 213 ? 43.163 190.786 100.482 1.00 39.91 213 ASN F CA 1
ATOM 7688 C C . ASN F 1 213 ? 43.248 192.313 100.393 1.00 47.58 213 ASN F C 1
ATOM 7689 O O . ASN F 1 213 ? 42.296 193.006 100.736 1.00 51.49 213 ASN F O 1
ATOM 7694 N N . THR F 1 214 ? 44.424 192.808 100.001 1.00 51.34 214 THR F N 1
ATOM 7695 C CA . THR F 1 214 ? 44.726 194.249 100.049 1.00 50.21 214 THR F CA 1
ATOM 7696 C C . THR F 1 214 ? 45.209 194.769 98.727 1.00 53.51 214 THR F C 1
ATOM 7697 O O . THR F 1 214 ? 45.905 195.783 98.681 1.00 49.75 214 THR F O 1
ATOM 7701 N N . GLY F 1 215 ? 44.835 194.077 97.661 1.00 47.47 215 GLY F N 1
ATOM 7702 C CA . GLY F 1 215 ? 45.089 194.544 96.322 1.00 57.98 215 GLY F CA 1
ATOM 7703 C C . GLY F 1 215 ? 45.131 193.348 95.408 1.00 54.52 215 GLY F C 1
ATOM 7704 O O . GLY F 1 215 ? 44.574 192.295 95.734 1.00 49.50 215 GLY F O 1
ATOM 7705 N N . LEU F 1 216 ? 45.780 193.517 94.271 1.00 46.43 216 LEU F N 1
ATOM 7706 C CA . LEU F 1 216 ? 45.794 192.502 93.231 1.00 42.94 216 LEU F CA 1
ATOM 7707 C C . LEU F 1 216 ? 47.203 192.036 92.992 1.00 42.67 216 LEU F C 1
ATOM 7708 O O . LEU F 1 216 ? 47.493 191.440 91.973 1.00 47.34 216 LEU F O 1
ATOM 7713 N N . THR F 1 217 ? 48.065 192.236 93.977 1.00 44.46 217 THR F N 1
ATOM 7714 C CA . THR F 1 217 ? 49.486 191.922 93.872 1.00 48.19 217 THR F CA 1
ATOM 7715 C C . THR F 1 217 ? 49.728 190.535 94.530 1.00 48.63 217 THR F C 1
ATOM 7716 O O . THR F 1 217 ? 49.124 190.218 95.560 1.00 52.53 217 THR F O 1
ATOM 7720 N N . PRO F 1 218 ? 50.625 189.713 93.960 1.00 44.98 218 PRO F N 1
ATOM 7721 C CA . PRO F 1 218 ? 50.989 188.466 94.621 1.00 40.22 218 PRO F CA 1
ATOM 7722 C C . PRO F 1 218 ? 51.350 188.681 96.102 1.00 42.37 218 PRO F C 1
ATOM 7723 O O . PRO F 1 218 ? 52.026 189.661 96.446 1.00 47.30 218 PRO F O 1
ATOM 7727 N N . THR F 1 219 ? 50.893 187.792 96.976 1.00 35.65 219 THR F N 1
ATOM 7728 C CA . THR F 1 219 ? 51.234 187.890 98.436 1.00 32.86 219 THR F CA 1
ATOM 7729 C C . THR F 1 219 ? 51.662 186.538 98.916 1.00 31.13 219 THR F C 1
ATOM 7730 O O . THR F 1 219 ? 51.092 185.535 98.497 1.00 32.19 219 THR F O 1
ATOM 7734 N N . THR F 1 220 ? 52.631 186.489 99.833 1.00 25.54 220 THR F N 1
ATOM 7735 C CA . THR F 1 220 ? 53.182 185.266 100.265 1.00 22.61 220 THR F CA 1
ATOM 7736 C C . THR F 1 220 ? 52.800 184.924 101.717 1.00 25.29 220 THR F C 1
ATOM 7737 O O . THR F 1 220 ? 52.832 185.777 102.548 1.00 21.50 220 THR F O 1
ATOM 7741 N N . TYR F 1 221 ? 52.468 183.676 101.950 1.00 25.61 221 TYR F N 1
ATOM 7742 C CA . TYR F 1 221 ? 52.122 183.203 103.269 1.00 24.72 221 TYR F CA 1
ATOM 7743 C C . TYR F 1 221 ? 52.921 181.973 103.500 1.00 24.60 221 TYR F C 1
ATOM 7744 O O . TYR F 1 221 ? 53.412 181.330 102.577 1.00 22.51 221 TYR F O 1
ATOM 7753 N N . SER F 1 222 ? 53.062 181.605 104.763 1.00 21.74 222 SER F N 1
ATOM 7754 C CA . SER F 1 222 ? 53.710 180.404 105.048 1.00 24.79 222 SER F CA 1
ATOM 7755 C C . SER F 1 222 ? 52.975 179.699 106.194 1.00 22.93 222 SER F C 1
ATOM 7756 O O . SER F 1 222 ? 52.297 180.334 107.005 1.00 24.30 222 SER F O 1
ATOM 7759 N N . LEU F 1 223 ? 53.153 178.399 106.276 1.00 22.61 223 LEU F N 1
ATOM 7760 C CA . LEU F 1 223 ? 52.594 177.630 107.366 1.00 21.51 223 LEU F CA 1
ATOM 7761 C C . LEU F 1 223 ? 53.658 177.021 108.177 1.00 20.20 223 LEU F C 1
ATOM 7762 O O . LEU F 1 223 ? 54.552 176.407 107.647 1.00 20.92 223 LEU F O 1
ATOM 7767 N N . ARG F 1 224 ? 53.501 177.093 109.501 1.00 21.05 224 ARG F N 1
ATOM 7768 C CA . ARG F 1 224 ? 54.406 176.501 110.425 1.00 21.45 224 ARG F CA 1
ATOM 7769 C C . ARG F 1 224 ? 53.664 175.595 111.346 1.00 21.60 224 ARG F C 1
ATOM 7770 O O . ARG F 1 224 ? 52.503 175.871 111.764 1.00 22.70 224 ARG F O 1
ATOM 7778 N N . VAL F 1 225 ? 54.296 174.481 111.649 1.00 18.99 225 VAL F N 1
ATOM 7779 C CA . VAL F 1 225 ? 53.716 173.462 112.532 1.00 21.56 225 VAL F CA 1
ATOM 7780 C C . VAL F 1 225 ? 54.711 173.046 113.603 1.00 17.99 225 VAL F C 1
ATOM 7781 O O . VAL F 1 225 ? 55.906 172.952 113.354 1.00 18.91 225 VAL F O 1
ATOM 7785 N N . GLY F 1 226 ? 54.188 172.721 114.779 1.00 24.22 226 GLY F N 1
ATOM 7786 C CA . GLY F 1 226 ? 55.002 172.263 115.856 1.00 20.51 226 GLY F CA 1
ATOM 7787 C C . GLY F 1 226 ? 54.203 171.733 117.047 1.00 19.03 226 GLY F C 1
ATOM 7788 O O . GLY F 1 226 ? 52.983 171.858 117.148 1.00 19.24 226 GLY F O 1
ATOM 7789 N N . GLY F 1 227 ? 54.905 171.091 117.939 1.00 19.16 227 GLY F N 1
ATOM 7790 C CA . GLY F 1 227 ? 54.263 170.712 119.199 1.00 19.74 227 GLY F CA 1
ATOM 7791 C C . GLY F 1 227 ? 53.728 171.854 120.066 1.00 23.94 227 GLY F C 1
ATOM 7792 O O . GLY F 1 227 ? 54.330 172.928 120.163 1.00 25.71 227 GLY F O 1
ATOM 7793 N N . LEU F 1 228 ? 52.637 171.560 120.804 1.00 27.15 228 LEU F N 1
ATOM 7794 C CA . LEU F 1 228 ? 52.132 172.424 121.789 1.00 28.58 228 LEU F CA 1
ATOM 7795 C C . LEU F 1 228 ? 52.998 172.234 123.036 1.00 29.33 228 LEU F C 1
ATOM 7796 O O . LEU F 1 228 ? 52.869 171.243 123.699 1.00 23.30 228 LEU F O 1
ATOM 7801 N N . GLU F 1 229 ? 53.921 173.151 123.287 1.00 31.77 229 GLU F N 1
ATOM 7802 C CA . GLU F 1 229 ? 54.762 173.169 124.506 1.00 41.46 229 GLU F CA 1
ATOM 7803 C C . GLU F 1 229 ? 55.910 172.174 124.448 1.00 43.75 229 GLU F C 1
ATOM 7804 O O . GLU F 1 229 ? 56.997 172.508 124.861 1.00 45.75 229 GLU F O 1
ATOM 7810 N N . SER F 1 230 ? 55.666 170.959 123.991 1.00 40.51 230 SER F N 1
ATOM 7811 C CA . SER F 1 230 ? 56.743 169.992 123.853 1.00 39.73 230 SER F CA 1
ATOM 7812 C C . SER F 1 230 ? 56.382 168.923 122.825 1.00 37.25 230 SER F C 1
ATOM 7813 O O . SER F 1 230 ? 55.254 168.863 122.380 1.00 31.41 230 SER F O 1
ATOM 7816 N N . GLY F 1 231 ? 57.389 168.152 122.440 1.00 32.15 231 GLY F N 1
ATOM 7817 C CA . GLY F 1 231 ? 57.266 166.988 121.581 1.00 30.16 231 GLY F CA 1
ATOM 7818 C C . GLY F 1 231 ? 57.688 167.346 120.162 1.00 32.30 231 GLY F C 1
ATOM 7819 O O . GLY F 1 231 ? 57.524 168.468 119.734 1.00 40.47 231 GLY F O 1
ATOM 7820 N N . VAL F 1 232 ? 58.103 166.336 119.422 1.00 27.95 232 VAL F N 1
ATOM 7821 C CA . VAL F 1 232 ? 58.397 166.460 117.997 1.00 30.67 232 VAL F CA 1
ATOM 7822 C C . VAL F 1 232 ? 57.164 166.085 117.192 1.00 26.26 232 VAL F C 1
ATOM 7823 O O . VAL F 1 232 ? 56.477 165.124 117.527 1.00 27.00 232 VAL F O 1
ATOM 7827 N N . VAL F 1 233 ? 56.935 166.791 116.087 1.00 25.32 233 VAL F N 1
ATOM 7828 C CA . VAL F 1 233 ? 55.826 166.482 115.226 1.00 23.64 233 VAL F CA 1
ATOM 7829 C C . VAL F 1 233 ? 56.383 166.170 113.866 1.00 25.58 233 VAL F C 1
ATOM 7830 O O . VAL F 1 233 ? 57.180 166.906 113.383 1.00 22.08 233 VAL F O 1
ATOM 7834 N N . TRP F 1 234 ? 55.898 165.065 113.286 1.00 23.19 234 TRP F N 1
ATOM 7835 C CA . TRP F 1 234 ? 56.217 164.712 111.932 1.00 21.73 234 TRP F CA 1
ATOM 7836 C C . TRP F 1 234 ? 55.020 164.982 111.049 1.00 21.42 234 TRP F C 1
ATOM 7837 O O . TRP F 1 234 ? 53.908 164.553 111.365 1.00 26.17 234 TRP F O 1
ATOM 7848 N N . VAL F 1 235 ? 55.229 165.719 109.985 1.00 23.08 235 VAL F N 1
ATOM 7849 C CA . VAL F 1 235 ? 54.257 165.938 108.982 1.00 25.14 235 VAL F CA 1
ATOM 7850 C C . VAL F 1 235 ? 54.465 164.895 107.884 1.00 25.60 235 VAL F C 1
ATOM 7851 O O . VAL F 1 235 ? 55.613 164.642 107.466 1.00 23.25 235 VAL F O 1
ATOM 7855 N N . ASN F 1 236 ? 53.334 164.325 107.421 1.00 22.72 236 ASN F N 1
ATOM 7856 C CA . ASN F 1 236 ? 53.267 163.288 106.401 1.00 21.52 236 ASN F CA 1
ATOM 7857 C C . ASN F 1 236 ? 54.112 162.070 106.738 1.00 20.33 236 ASN F C 1
ATOM 7858 O O . ASN F 1 236 ? 54.654 161.426 105.864 1.00 17.73 236 ASN F O 1
ATOM 7863 N N . ALA F 1 237 ? 54.172 161.667 108.010 1.00 16.67 237 ALA F N 1
ATOM 7864 C CA . ALA F 1 237 ? 54.919 160.544 108.374 1.00 18.60 237 ALA F CA 1
ATOM 7865 C C . ALA F 1 237 ? 54.430 160.066 109.769 1.00 17.80 237 ALA F C 1
ATOM 7866 O O . ALA F 1 237 ? 53.620 160.736 110.348 1.00 22.70 237 ALA F O 1
ATOM 7868 N N . LEU F 1 238 ? 54.760 158.865 110.122 1.00 16.94 238 LEU F N 1
ATOM 7869 C CA . LEU F 1 238 ? 54.513 158.270 111.460 1.00 21.11 238 LEU F CA 1
ATOM 7870 C C . LEU F 1 238 ? 55.293 159.042 112.451 1.00 18.52 238 LEU F C 1
ATOM 7871 O O . LEU F 1 238 ? 56.245 159.741 112.118 1.00 18.95 238 LEU F O 1
ATOM 7876 N N . SER F 1 239 ? 55.045 158.759 113.743 1.00 24.94 239 SER F N 1
ATOM 7877 C CA . SER F 1 239 ? 55.760 159.502 114.800 1.00 27.82 239 SER F CA 1
ATOM 7878 C C . SER F 1 239 ? 57.273 159.213 114.930 1.00 32.97 239 SER F C 1
ATOM 7879 O O . SER F 1 239 ? 58.026 160.002 115.503 1.00 34.41 239 SER F O 1
ATOM 7882 N N . ASN F 1 240 ? 57.736 158.160 114.272 1.00 35.76 240 ASN F N 1
ATOM 7883 C CA . ASN F 1 240 ? 59.164 157.834 114.207 1.00 34.19 240 ASN F CA 1
ATOM 7884 C C . ASN F 1 240 ? 59.771 158.256 112.880 1.00 30.06 240 ASN F C 1
ATOM 7885 O O . ASN F 1 240 ? 60.887 157.865 112.572 1.00 30.68 240 ASN F O 1
ATOM 7890 N N . GLY F 1 241 ? 59.045 159.009 112.049 1.00 29.75 241 GLY F N 1
ATOM 7891 C CA . GLY F 1 241 ? 59.580 159.455 110.744 1.00 23.98 241 GLY F CA 1
ATOM 7892 C C . GLY F 1 241 ? 59.406 158.551 109.563 1.00 21.09 241 GLY F C 1
ATOM 7893 O O . GLY F 1 241 ? 59.700 158.959 108.411 1.00 22.14 241 GLY F O 1
ATOM 7894 N N . ASN F 1 242 ? 58.985 157.319 109.781 1.00 22.10 242 ASN F N 1
ATOM 7895 C CA . ASN F 1 242 ? 58.739 156.400 108.636 1.00 26.20 242 ASN F CA 1
ATOM 7896 C C . ASN F 1 242 ? 57.469 156.796 107.834 1.00 24.97 242 ASN F C 1
ATOM 7897 O O . ASN F 1 242 ? 56.577 157.456 108.354 1.00 24.02 242 ASN F O 1
ATOM 7902 N N . ASP F 1 243 ? 57.393 156.343 106.581 1.00 26.27 243 ASP F N 1
ATOM 7903 C CA . ASP F 1 243 ? 56.255 156.536 105.725 1.00 26.37 243 ASP F CA 1
ATOM 7904 C C . ASP F 1 243 ? 54.993 155.934 106.329 1.00 23.44 243 ASP F C 1
ATOM 7905 O O . ASP F 1 243 ? 54.980 154.793 106.780 1.00 29.81 243 ASP F O 1
ATOM 7910 N N . ILE F 1 244 ? 53.890 156.654 106.233 1.00 21.89 244 ILE F N 1
ATOM 7911 C CA . ILE F 1 244 ? 52.621 156.088 106.655 1.00 22.02 244 ILE F CA 1
ATOM 7912 C C . ILE F 1 244 ? 52.160 155.074 105.621 1.00 26.80 244 ILE F C 1
ATOM 7913 O O . ILE F 1 244 ? 52.003 155.410 104.426 1.00 26.32 244 ILE F O 1
ATOM 7918 N N . LEU F 1 245 ? 51.883 153.842 106.064 1.00 27.14 245 LEU F N 1
ATOM 7919 C CA . LEU F 1 245 ? 51.395 152.776 105.153 1.00 31.80 245 LEU F CA 1
ATOM 7920 C C . LEU F 1 245 ? 52.316 152.519 103.958 1.00 26.85 245 LEU F C 1
ATOM 7921 O O . LEU F 1 245 ? 51.885 151.987 102.943 1.00 27.37 245 LEU F O 1
ATOM 7926 N N . GLY F 1 246 ? 53.573 152.973 104.066 1.00 24.66 246 GLY F N 1
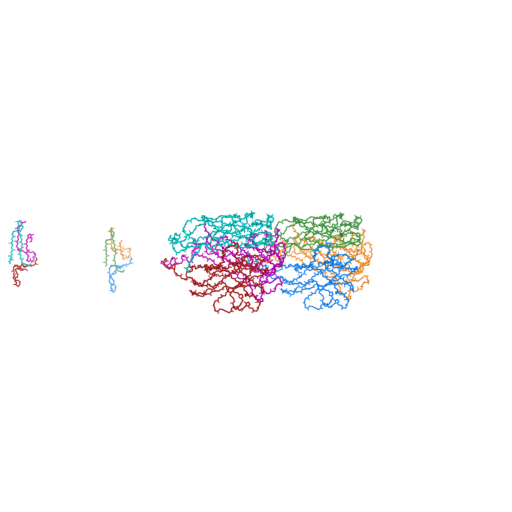ATOM 7927 C CA . GLY F 1 246 ? 54.611 152.705 103.088 1.00 22.52 246 GLY F CA 1
ATOM 7928 C C . GLY F 1 246 ? 54.459 153.518 101.843 1.00 22.44 246 GLY F C 1
ATOM 7929 O O . GLY F 1 246 ? 55.040 153.147 100.843 1.00 31.56 246 GLY F O 1
ATOM 7930 N N . ILE F 1 247 ? 53.724 154.632 101.878 1.00 21.64 247 ILE F N 1
ATOM 7931 C CA . ILE F 1 247 ? 53.509 155.456 100.675 1.00 23.88 247 ILE F CA 1
ATOM 7932 C C . ILE F 1 247 ? 53.833 156.901 100.975 1.00 23.92 247 ILE F C 1
ATOM 7933 O O . ILE F 1 247 ? 54.088 157.265 102.100 1.00 21.41 247 ILE F O 1
ATOM 7938 N N . THR F 1 248 ? 53.864 157.701 99.915 1.00 23.94 248 THR F N 1
ATOM 7939 C CA . THR F 1 248 ? 53.944 159.109 100.027 1.00 27.60 248 THR F CA 1
ATOM 7940 C C . THR F 1 248 ? 52.526 159.627 100.366 1.00 28.57 248 THR F C 1
ATOM 7941 O O . THR F 1 248 ? 51.562 159.217 99.751 1.00 26.09 248 THR F O 1
ATOM 7945 N N . ASN F 1 249 ? 52.404 160.496 101.361 1.00 22.22 249 ASN F N 1
ATOM 7946 C CA . ASN F 1 249 ? 51.096 161.071 101.705 1.00 22.08 249 ASN F CA 1
ATOM 7947 C C . ASN F 1 249 ? 51.079 162.533 101.345 1.00 23.68 249 ASN F C 1
ATOM 7948 O O . ASN F 1 249 ? 52.114 163.156 101.230 1.00 29.00 249 ASN F O 1
ATOM 7953 N N . THR F 1 250 ? 49.885 163.100 101.236 1.00 27.48 250 THR F N 1
ATOM 7954 C CA . THR F 1 250 ? 49.658 164.449 100.757 1.00 26.45 250 THR F CA 1
ATOM 7955 C C . THR F 1 250 ? 48.861 165.271 101.790 1.00 28.67 250 THR F C 1
ATOM 7956 O O . THR F 1 250 ? 47.738 164.932 102.156 1.00 26.28 250 THR F O 1
ATOM 7960 N N . SER F 1 251 ? 49.460 166.363 102.243 1.00 26.92 251 SER F N 1
ATOM 7961 C CA . SER F 1 251 ? 48.767 167.366 103.004 1.00 24.48 251 SER F CA 1
ATOM 7962 C C . SER F 1 251 ? 48.471 168.439 101.955 1.00 26.98 251 SER F C 1
ATOM 7963 O O . SER F 1 251 ? 49.170 168.545 100.979 1.00 29.80 251 SER F O 1
ATOM 7966 N N . ASN F 1 252 ? 47.432 169.229 102.181 1.00 27.19 252 ASN F N 1
ATOM 7967 C CA . ASN F 1 252 ? 47.059 170.296 101.278 1.00 24.49 252 ASN F CA 1
ATOM 7968 C C . ASN F 1 252 ? 46.814 171.626 101.998 1.00 23.01 252 ASN F C 1
ATOM 7969 O O . ASN F 1 252 ? 46.252 171.636 103.101 1.00 29.34 252 ASN F O 1
ATOM 7974 N N . VAL F 1 253 ? 47.197 172.707 101.365 1.00 24.02 253 VAL F N 1
ATOM 7975 C CA . VAL F 1 253 ? 46.765 174.044 101.719 1.00 24.78 253 VAL F CA 1
ATOM 7976 C C . VAL F 1 253 ? 46.088 174.713 100.525 1.00 26.19 253 VAL F C 1
ATOM 7977 O O . VAL F 1 253 ? 46.687 174.855 99.443 1.00 26.66 253 VAL F O 1
ATOM 7981 N N . SER F 1 254 ? 44.831 175.110 100.691 1.00 23.04 254 SER F N 1
ATOM 7982 C CA . SER F 1 254 ? 44.095 175.700 99.52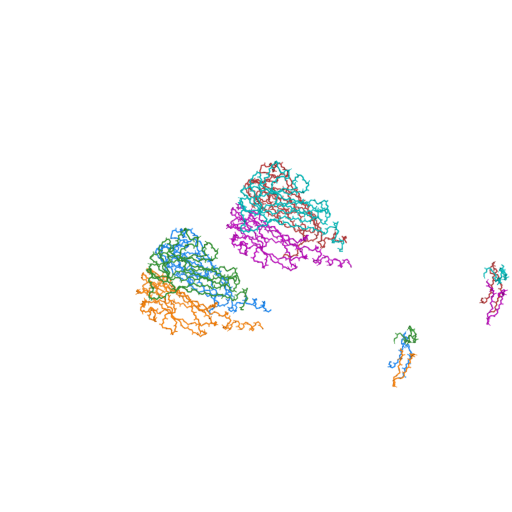3 1.00 24.82 254 SER F CA 1
ATOM 7983 C C . SER F 1 254 ? 43.647 177.097 99.865 1.00 27.33 254 SER F C 1
ATOM 7984 O O . SER F 1 254 ? 43.338 177.412 101.076 1.00 24.99 254 SER F O 1
ATOM 7987 N N . PHE F 1 255 ? 43.593 177.922 98.849 1.00 23.20 255 PHE F N 1
ATOM 7988 C CA . PHE F 1 255 ? 43.122 179.282 98.942 1.00 22.17 255 PHE F CA 1
ATOM 7989 C C . PHE F 1 255 ? 42.009 179.469 97.920 1.00 23.60 255 PHE F C 1
ATOM 7990 O O . PHE F 1 255 ? 42.219 179.231 96.717 1.00 23.75 255 PHE F O 1
ATOM 7998 N N . LEU F 1 256 ? 40.828 179.851 98.367 1.00 21.88 256 LEU F N 1
ATOM 7999 C CA . LEU F 1 256 ? 39.700 180.042 97.447 1.00 22.35 256 LEU F CA 1
ATOM 8000 C C . LEU F 1 256 ? 39.280 181.490 97.600 1.00 23.57 256 LEU F C 1
ATOM 8001 O O . LEU F 1 256 ? 38.903 181.906 98.695 1.00 26.83 256 LEU F O 1
ATOM 8006 N N . GLU F 1 257 ? 39.298 182.210 96.513 1.00 23.23 257 GLU F N 1
ATOM 8007 C CA . GLU F 1 257 ? 38.895 183.593 96.521 1.00 26.05 257 GLU F CA 1
ATOM 8008 C C . GLU F 1 257 ? 37.364 183.692 96.602 1.00 26.53 257 GLU F C 1
ATOM 8009 O O . GLU F 1 257 ? 36.647 183.094 95.809 1.00 23.75 257 GLU F O 1
ATOM 8015 N N . VAL F 1 258 ? 36.896 184.500 97.529 1.00 24.17 258 VAL F N 1
ATOM 8016 C CA . VAL F 1 258 ? 35.461 184.726 97.734 1.00 25.75 258 VAL F CA 1
ATOM 8017 C C . VAL F 1 258 ? 35.257 186.227 97.980 1.00 29.23 258 VAL F C 1
ATOM 8018 O O . VAL F 1 258 ? 36.191 186.908 98.399 1.00 28.06 258 VAL F O 1
ATOM 8022 N N . ILE F 1 259 ? 34.033 186.686 97.782 1.00 29.05 259 ILE F N 1
ATOM 8023 C CA . ILE F 1 259 ? 33.676 188.086 97.903 1.00 37.07 259 ILE F CA 1
ATOM 8024 C C . ILE F 1 259 ? 32.705 188.252 99.073 1.00 31.65 259 ILE F C 1
ATOM 8025 O O . ILE F 1 259 ? 31.558 187.772 98.987 1.00 25.89 259 ILE F O 1
ATOM 8030 N N . PRO F 1 260 ? 33.123 188.941 100.138 1.00 38.51 260 PRO F N 1
ATOM 8031 C CA . PRO F 1 260 ? 32.203 189.137 101.249 1.00 42.57 260 PRO F CA 1
ATOM 8032 C C . PRO F 1 260 ? 31.008 190.025 100.927 1.00 49.06 260 PRO F C 1
ATOM 8033 O O . PRO F 1 260 ? 31.063 190.826 99.987 1.00 44.53 260 PRO F O 1
ATOM 8037 N N A GLN F 1 261 ? 29.947 189.898 101.717 0.30 54.93 261 GLN F N 1
ATOM 8038 N N B GLN F 1 261 ? 29.923 189.882 101.699 0.70 58.63 261 GLN F N 1
ATOM 8039 C CA A GLN F 1 261 ? 28.737 190.696 101.530 0.30 61.86 261 GLN F CA 1
ATOM 8040 C CA B GLN F 1 261 ? 28.734 190.748 101.518 0.70 69.25 261 GLN F CA 1
ATOM 8041 C C A GLN F 1 261 ? 28.590 191.894 102.503 0.30 68.36 261 GLN F C 1
ATOM 8042 C C B GLN F 1 261 ? 28.665 191.922 102.522 0.70 73.85 261 GLN F C 1
ATOM 8043 O O A GLN F 1 261 ? 28.760 193.036 102.088 0.30 72.02 261 GLN F O 1
ATOM 8044 O O B GLN F 1 261 ? 28.966 193.073 102.155 0.70 78.42 261 GLN F O 1
ATOM 8055 N N . THR F 1 262 ? 28.277 191.638 103.773 1.00 77.62 262 THR F N 1
ATOM 8056 C CA . THR F 1 262 ? 28.193 192.692 104.834 1.00 75.50 262 THR F CA 1
ATOM 8057 C C . THR F 1 262 ? 28.064 192.050 106.227 1.00 61.79 262 THR F C 1
#

Solvent-accessible surface area: 43984 Å² total; per-residue (Å²): 83,102,33,12,68,99,132,122,114,129,55,54,6,33,71,34,67,109,109,118,119,88,27,49,81,72,7,59,103,31,38,88,16,32,8,15,34,0,1,28,28,48,81,15,60,107,89,36,83,0,84,22,62,2,32,73,231,29,1,100,45,74,143,2,13,37,70,12,15,128,5,71,2,44,6,60,1,62,60,1,30,1,23,0,4,0,8,0,1,0,0,17,158,104,12,4,0,0,0,0,0,6,64,130,77,42,86,103,18,61,18,27,4,0,2,4,0,25,24,51,0,14,27,2,20,1,20,13,59,0,78,18,116,34,78,79,86,38,23,6,6,0,35,0,0,0,20,91,67,31,64,0,46,0,2,0,54,46,100,8,86,56,0,9,56,38,98,4,56,0,15,0,9,0,16,1,5,30,77,133,93,28,12,68,102,125,121,120,115,62,31,8,42,67,78,109,30,121,100,73,12,81,132,20,53,93,32,42,87,64,12,17,32,41,7,3,50,29,46,83,14,57,105,90,37,84,0,85,24,61,3,35,76,225,29,1,71,46,74,144,2,13,37,69,11,14,130,5,72,2,55,6,88,1,62,60,1,25,1,20,0,4,0,8,0,1,0,0,17,158,104,11,4,1,0,0,1,0,7,61,128,80,42,84,97,15,59,19,23,5,0,2,6,0,25,22,52,0,14,28,1,18,1,27,14,67,0,77,18,122,34,75,93,91,40,23,5,8,0,36,0,0,0,20,90,65,32,64,0,48,0,1,0,55,46,101,9,86,53,0,9,55,22,104,3,58,0,14,0,7,0,16,1,5,43,50,121,56,12,65,96,122,150,111,110,110,56,48,37,86,40,91,113,104,113,63,39,86,53,6,22,35,37,1,1,33,29,48,84,14,59,107,96,36,84,0,90,23,62,2,34,62,211,30,0,80,41,77,137,1,6,35,67,12,15,130,5,72,2,32,7,82,1,57,59,2,25,1,24,0,6,0,8,0,1,0,0,17,132,102,11,4,1,0,0,0,0,13,60,128,59,25,70,115,19,60,19,30,5,0,2,4,0,25,15,49,0,16,28,1,19,1,31,13,68,0,62,17,105,34,74,94,89,41,23,6,12,0,44,0,0,0,21,88,66,32,65,0,39,0,6,0,49,25,100,5,88,73,0,7,56,30,98,4,57,0,15,0,7,0,18,1,5,37,45,113,74,107,30,15,73,105,126,132,131,124,36,31,6,34,75,35,53,135,98,114,102,7,36,90,27,42,87,37,14,12,18,34,0,1,24,29,49,81,15,56,100,88,36,83,0,84,21,63,3,20,54,181,27,1,100,45,76,143,3,13,37,70,12,14,128,4,73,2,57,7,63,0,58,56,2,30,1,23,0,4,0,9,0,1,0,0,17,157,104,13,4,0,0,0,0,0,6,64,129,79,42,87,102,19,62,18,28,5,1,2,6,0,25,24,51,1,14,27,2,20,1,23,12,63,0,78,16,92,44,76,80,91,37,22,5,6,0,37,0,0,0,20,86,66,30,65,0,44,0,2,0,54,45,102,9,86,56,0,8,56,22,99,4,57,0,14,0,9,0,17,1,4,35,46,50,129,113,239,31,108,29,13,64,100,125,135,140,98,84,28,10,36,78,34,63,115,130,85,128,85,75,27,79,118,0,48,91,30,41,86,41,13,14,26,39,0,1,5,13,23,77,14,61,109,88,37,81,0,89,24,62,3,34,75,160,30,1,70,45,78,102,1,5,36,67,11,14,130,5,66,2,54,6,83,1,62,58,1,28,1,22,0,4,0,8,0,1,0,0,18,160,95,11,3,1,0,0,0,0,13,60,130,82,43,83,97,15,57,19,23,5,0,2,5,0,26,25,53,1,14,27,2,18,1,28,14,60,0,79,18,123,33,75,94,91,41,24,5,13,0,44,0,0,0,19,90,64,32,67,0,46,0,2,0,56,48,102,10,87,53,0,10,56,21,105,4,56,0,14,0,5,0,17,1,6,42,40,131,143,28,13,67,100,120,124,125,110,56,24,6,39,78,37,82,124,106,117,124,5,64,94,29,40,86,35,18,12,22,38,0,1,32,31,49,81,15,61,108,91,35,88,0,87,23,61,2,32,71,213,30,0,102,51,73,134,1,5,34,66,11,15,123,6,72,2,52,7,68,1,60,61,2,31,1,22,0,7,0,10,0,1,0,0,16,162,104,11,4,0,0,0,0,0,12,64,122,80,41,85,108,18,62,19,26,6,0,2,4,0,25,21,49,0,15,28,1,19,2,32,13,59,0,80,19,119,35,75,93,89,39,22,6,12,0,38,0,0,0,21,91,66,31,63,0,40,0,6,0,50,42,101,8,90,71,0,7,57,30,98,4,57,0,16,0,7,0,18,1,5,39,45,54,170

B-factor: mean 36.68, std 18.72, range [10.41, 123.58]

Organism: Chlamydia trachomatis (NCBI:txid813)

Nearest PDB structures (foldseek):
  6gjt-assembly1_B  TM=1.006E+00  e=1.687E-36  Chlamydia trachomatis
  6gjt-assembly1_A  TM=9.058E-01  e=4.242E-35  Chlamydia trachomatis
  6gjt-assembly2_F  TM=9.057E-01  e=3.269E-34  Chlamydia trachomatis
  6gjt-assembly1_C  TM=9.053E-01  e=1.744E-32  Chlamydia trachomatis
  4jdo-assembly2_E  TM=8.160E-01  e=1.803E-28  Chlamydia trachomatis